Protein AF-0000000086067316 (afdb_homodimer)

Organism: Haemaphysalis longicornis (NCBI:txid44386)

InterPro domains:
  IPR029526 PiggyBac transposable element-derived protein [PF13843] (80-437)

Sequence (1090 aa):
MKYEDEETSEAEAAASTSKLQKRKATYARKRRKQKKVPRICDEAEVEEEEVGAWNSSEPDAVIRVPKIWDPQYSANLPTTPCEAFALYFDEGIMQTLVTETNRFAKQKGRQLWKELTIDELRAYFGILLLMSTNPRHQMYLYWSSDTFFNCPEISKVMSFRRFQAIMNCLHLTDLTKEKKKGEDGYDRLARVRPLILSLNEKFKRQYTPSAHQAIDESMIRFKGRSSLKQYLPMKPIKRGYKVWCRADSQTGYLIEFQVYEGKGADRPANVGLGEHVVLSLIDGVEAGTQLYFDNFFTSTRLMEALKEKNILAAGAVRPNRKDLTDEIKRDNKLQKGEYIWRAKGSITAYQWRDTKNVHVLSNFHHPSDTEDVVRKLSNGSSISVQCPKAVSDYNTWMGGVDKFDQRRNAYPVDRRSKKSWYRIFYFLLDAAIVNAFLQMKAVSEMTYLWFRLVLGRQLINGQTFKGSSNRPYRVNKKGAKHCQKMVGVADEVRFLGAGHHPQKIAKRRRCRWCSTAKKEARTNLLCSVCNVPLCSTCFGPFHAGMKYEDEETSEAEAAASTSKLQKRKATYARKRRKQKKVPRICDEAEVEEEEVGAWNSSEPDAVIRVPKIWDPQYSANLPTTPCEAFALYFDEGIMQTLVTETNRFAKQKGRQLWKELTIDELRAYFGILLLMSTNPRHQMYLYWSSDTFFNCPEISKVMSFRRFQAIMNCLHLTDLTKEKKKGEDGYDRLARVRPLILSLNEKFKRQYTPSAHQAIDESMIRFKGRSSLKQYLPMKPIKRGYKVWCRADSQTGYLIEFQVYEGKGADRPANVGLGEHVVLSLIDGVEAGTQLYFDNFFTSTRLMEALKEKNILAAGAVRPNRKDLTDEIKRDNKLQKGEYIWRAKGSITAYQWRDTKNVHVLSNFHHPSDTEDVVRKLSNGSSISVQCPKAVSDYNTWMGGVDKFDQRRNAYPVDRRSKKSWYRIFYFLLDAAIVNAFLQMKAVSEMTYLWFRLVLGRQLINGQTFKGSSNRPYRVNKKGAKHCQKMVGVADEVRFLGAGHHPQKIAKRRRCRWCSTAKKEARTNLLCSVCNVPLCSTCFGPFHAG

Structure (mmCIF, N/CA/C/O backbone):
data_AF-0000000086067316-model_v1
#
loop_
_entity.id
_entity.type
_entity.pdbx_description
1 polymer 'PiggyBac transposable element-derived protein domain-containing protein'
#
loop_
_atom_site.group_PDB
_atom_site.id
_atom_site.type_symbol
_atom_site.label_atom_id
_atom_site.label_alt_id
_atom_site.label_comp_id
_atom_site.label_asym_id
_atom_site.label_entity_id
_atom_site.label_seq_id
_atom_site.pdbx_PDB_ins_code
_atom_site.Cartn_x
_atom_site.Cartn_y
_atom_site.Cartn_z
_atom_site.occupancy
_atom_site.B_iso_or_equiv
_atom_site.auth_seq_id
_atom_site.auth_comp_id
_atom_site.auth_asym_id
_atom_site.auth_atom_id
_atom_site.pdbx_PDB_model_num
ATOM 1 N N . MET A 1 1 ? 31.391 -50.375 23.656 1 17.5 1 MET A N 1
ATOM 2 C CA . MET A 1 1 ? 31.375 -50.688 25.094 1 17.5 1 MET A CA 1
ATOM 3 C C . MET A 1 1 ? 30.953 -49.5 25.906 1 17.5 1 MET A C 1
ATOM 5 O O . MET A 1 1 ? 31.422 -48.375 25.656 1 17.5 1 MET A O 1
ATOM 9 N N . LYS A 1 2 ? 29.734 -49.625 26.734 1 18.55 2 LYS A N 1
ATOM 10 C CA . LYS A 1 2 ? 28.531 -49.156 27.375 1 18.55 2 LYS A CA 1
ATOM 11 C C . LYS A 1 2 ? 28.859 -48.375 28.656 1 18.55 2 LYS A C 1
ATOM 13 O O . LYS A 1 2 ? 27.969 -48.125 29.484 1 18.55 2 LYS A O 1
ATOM 18 N N . TYR A 1 3 ? 30.047 -47.875 28.719 1 16.36 3 TYR A N 1
ATOM 19 C CA . TYR A 1 3 ? 30.578 -47.688 30.062 1 16.36 3 TYR A CA 1
ATOM 20 C C . TYR A 1 3 ? 29.703 -46.781 30.891 1 16.36 3 TYR A C 1
ATOM 22 O O . TYR A 1 3 ? 29.062 -45.875 30.344 1 16.36 3 TYR A O 1
ATOM 30 N N . GLU A 1 4 ? 29.484 -46.844 32.219 1 16.22 4 GLU A N 1
ATOM 31 C CA . GLU A 1 4 ? 28.844 -47.031 33.531 1 16.22 4 GLU A CA 1
ATOM 32 C C . GLU A 1 4 ? 28.719 -45.719 34.281 1 16.22 4 GLU A C 1
ATOM 34 O O . GLU A 1 4 ? 27.672 -45.438 34.906 1 16.22 4 GLU A O 1
ATOM 39 N N . ASP A 1 5 ? 29.781 -44.969 34.406 1 16.12 5 ASP A N 1
ATOM 40 C CA . ASP A 1 5 ? 30.125 -44.75 35.812 1 16.12 5 ASP A CA 1
ATOM 41 C C . ASP A 1 5 ? 29.219 -43.656 36.438 1 16.12 5 ASP A C 1
ATOM 43 O O . ASP A 1 5 ? 28.656 -42.844 35.719 1 16.12 5 ASP A O 1
ATOM 47 N N . GLU A 1 6 ? 29.281 -43.219 37.688 1 16.16 6 GLU A N 1
ATOM 48 C CA . GLU A 1 6 ? 28.766 -43.219 39.062 1 16.16 6 GLU A CA 1
ATOM 49 C C . GLU A 1 6 ? 28.266 -41.844 39.469 1 16.16 6 GLU A C 1
ATOM 51 O O . GLU A 1 6 ? 27.203 -41.719 40.062 1 16.16 6 GLU A O 1
ATOM 56 N N . GLU A 1 7 ? 29.172 -40.812 39.5 1 16.22 7 GLU A N 1
ATOM 57 C CA . GLU A 1 7 ? 29.375 -40.219 40.812 1 16.22 7 GLU A CA 1
ATOM 58 C C . GLU A 1 7 ? 28.25 -39.25 41.156 1 16.22 7 GLU A C 1
ATOM 60 O O . GLU A 1 7 ? 27.562 -38.75 40.281 1 16.22 7 GLU A O 1
ATOM 65 N N . THR A 1 8 ? 28.297 -38.438 42.25 1 16.36 8 THR A N 1
ATOM 66 C CA . THR A 1 8 ? 27.766 -38.188 43.594 1 16.36 8 THR A CA 1
ATOM 67 C C . THR A 1 8 ? 26.891 -36.938 43.594 1 16.36 8 THR A C 1
ATOM 69 O O . THR A 1 8 ? 25.75 -36.969 44.062 1 16.36 8 THR A O 1
ATOM 72 N N . SER A 1 9 ? 27.469 -35.781 43.938 1 16.03 9 SER A N 1
ATOM 73 C CA . SER A 1 9 ? 27.125 -35.188 45.219 1 16.03 9 SER A CA 1
ATOM 74 C C . SER A 1 9 ? 25.984 -34.188 45.094 1 16.03 9 SER A C 1
ATOM 76 O O . SER A 1 9 ? 24.984 -34.25 45.812 1 16.03 9 SER A O 1
ATOM 78 N N . GLU A 1 10 ? 26.359 -32.906 44.75 1 16.25 10 GLU A N 1
ATOM 79 C CA . GLU A 1 10 ? 26.203 -31.812 45.688 1 16.25 10 GLU A CA 1
ATOM 80 C C . GLU A 1 10 ? 24.812 -31.188 45.594 1 16.25 10 GLU A C 1
ATOM 82 O O . GLU A 1 10 ? 24.094 -31.406 44.625 1 16.25 10 GLU A O 1
ATOM 87 N N . ALA A 1 11 ? 24.672 -29.906 46.031 1 17.39 11 ALA A N 1
ATOM 88 C CA . ALA A 1 11 ? 23.938 -29.172 47.062 1 17.39 11 ALA A CA 1
ATOM 89 C C . ALA A 1 11 ? 22.688 -28.516 46.469 1 17.39 11 ALA A C 1
ATOM 91 O O . ALA A 1 11 ? 21.75 -28.172 47.219 1 17.39 11 ALA A O 1
ATOM 92 N N . GLU A 1 12 ? 22.797 -28.172 45.125 1 15.62 12 GLU A N 1
ATOM 93 C CA . GLU A 1 12 ? 22.297 -26.812 44.938 1 15.62 12 GLU A CA 1
ATOM 94 C C . GLU A 1 12 ? 20.766 -26.766 45.062 1 15.62 12 GLU A C 1
ATOM 96 O O . GLU A 1 12 ? 20.188 -25.672 45.125 1 15.62 12 GLU A O 1
ATOM 101 N N . ALA A 1 13 ? 20.172 -27.828 44.656 1 16.45 13 ALA A N 1
ATOM 102 C CA . ALA A 1 13 ? 18.938 -27.438 43.969 1 16.45 13 ALA A CA 1
ATOM 103 C C . ALA A 1 13 ? 17.969 -26.766 44.938 1 16.45 13 ALA A C 1
ATOM 105 O O . ALA A 1 13 ? 17.891 -27.125 46.125 1 16.45 13 ALA A O 1
ATOM 106 N N . ALA A 1 14 ? 17.312 -25.969 44.312 1 16.33 14 ALA A N 1
ATOM 107 C CA . ALA A 1 14 ? 16.391 -24.844 44.438 1 16.33 14 ALA A CA 1
ATOM 108 C C . ALA A 1 14 ? 15.164 -25.234 45.25 1 16.33 14 ALA A C 1
ATOM 110 O O . ALA A 1 14 ? 14.797 -26.406 45.312 1 16.33 14 ALA A O 1
ATOM 111 N N . ALA A 1 15 ? 14.711 -24.281 45.812 1 17.34 15 ALA A N 1
ATOM 112 C CA . ALA A 1 15 ? 13.797 -23.797 46.844 1 17.34 15 ALA A CA 1
ATOM 113 C C . ALA A 1 15 ? 12.414 -24.422 46.656 1 17.34 15 ALA A C 1
ATOM 115 O O . ALA A 1 15 ? 12.039 -24.828 45.562 1 17.34 15 ALA A O 1
ATOM 116 N N . SER A 1 16 ? 11.75 -24.516 47.75 1 16.92 16 SER A N 1
ATOM 117 C CA . SER A 1 16 ? 10.664 -25.125 48.5 1 16.92 16 SER A CA 1
ATOM 118 C C . SER A 1 16 ? 9.312 -24.828 47.875 1 16.92 16 SER A C 1
ATOM 120 O O . SER A 1 16 ? 8.945 -23.656 47.688 1 16.92 16 SER A O 1
ATOM 122 N N . THR A 1 17 ? 8.969 -25.516 46.781 1 18.59 17 THR A N 1
ATOM 123 C CA . THR A 1 17 ? 7.699 -25.469 46.062 1 18.59 17 THR A CA 1
ATOM 124 C C . THR A 1 17 ? 6.531 -25.594 47.031 1 18.59 17 THR A C 1
ATOM 126 O O . THR A 1 17 ? 6.125 -26.703 47.375 1 18.59 17 THR A O 1
ATOM 129 N N . SER A 1 18 ? 6.633 -24.703 48.062 1 17.06 18 SER A N 1
ATOM 130 C CA . SER A 1 18 ? 5.574 -24.9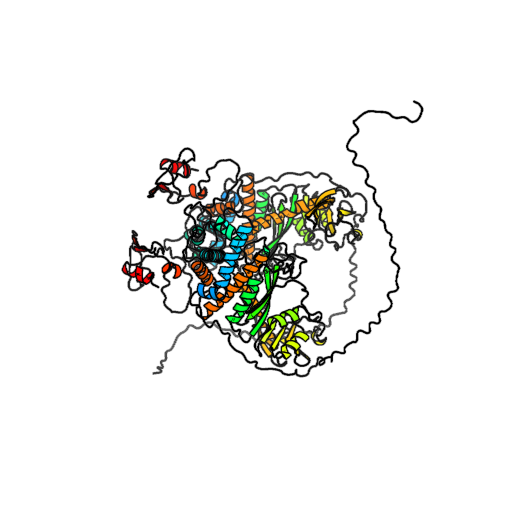69 49.031 1 17.06 18 SER A CA 1
ATOM 131 C C . SER A 1 18 ? 4.223 -25.109 48.344 1 17.06 18 SER A C 1
ATOM 133 O O . SER A 1 18 ? 3.9 -24.359 47.438 1 17.06 18 SER A O 1
ATOM 135 N N . LYS A 1 19 ? 3.611 -26.219 48.5 1 19.22 19 LYS A N 1
ATOM 136 C CA . LYS A 1 19 ? 2.377 -26.906 48.094 1 19.22 19 LYS A CA 1
ATOM 137 C C . LYS A 1 19 ? 1.152 -26.125 48.562 1 19.22 19 LYS A C 1
ATOM 139 O O . LYS A 1 19 ? 0.094 -26.719 48.812 1 19.22 19 LYS A O 1
ATOM 144 N N . LEU A 1 20 ? 1.242 -24.781 48.531 1 17.3 20 LEU A N 1
ATOM 145 C CA . LEU A 1 20 ? 0.153 -24.234 49.344 1 17.3 20 LEU A CA 1
ATOM 146 C C . LEU A 1 20 ? -1.174 -24.891 48.969 1 17.3 20 LEU A C 1
ATOM 148 O O . LEU A 1 20 ? -1.369 -25.297 47.844 1 17.3 20 LEU A O 1
ATOM 152 N N . GLN A 1 21 ? -2.119 -24.922 49.969 1 17.64 21 GLN A N 1
ATOM 153 C CA . GLN A 1 21 ? -3.346 -25.531 50.469 1 17.64 21 GLN A CA 1
ATOM 154 C C . GLN A 1 21 ? -4.516 -25.266 49.531 1 17.64 21 GLN A C 1
ATOM 156 O O . GLN A 1 21 ? -4.539 -24.25 48.812 1 17.64 21 GLN A O 1
ATOM 161 N N . LYS A 1 22 ? -5.332 -26.219 49.344 1 19.05 22 LYS A N 1
ATOM 162 C CA . LYS A 1 22 ? -6.473 -26.766 48.594 1 19.05 22 LYS A CA 1
ATOM 163 C C . LYS A 1 22 ? -7.715 -25.906 48.812 1 19.05 22 LYS A C 1
ATOM 165 O O . LYS A 1 22 ? -8.82 -26.297 48.406 1 19.05 22 LYS A O 1
ATOM 170 N N . ARG A 1 23 ? -7.641 -24.594 49.219 1 17.52 23 ARG A N 1
ATOM 171 C CA . ARG A 1 23 ? -8.914 -24.203 49.781 1 17.52 23 ARG A CA 1
ATOM 172 C C . ARG A 1 23 ? -10.062 -24.391 48.812 1 17.52 23 ARG A C 1
ATOM 174 O O . ARG A 1 23 ? -10 -23.875 47.688 1 17.52 23 ARG A O 1
ATOM 181 N N . LYS A 1 24 ? -10.891 -25.328 49.062 1 18.72 24 LYS A N 1
ATOM 182 C CA . LYS A 1 24 ? -12.125 -25.859 48.5 1 18.72 24 LYS A CA 1
ATOM 183 C C . LYS A 1 24 ? -13.18 -24.766 48.375 1 18.72 24 LYS A C 1
ATOM 185 O O . LYS A 1 24 ? -14.062 -24.641 49.219 1 18.72 24 LYS A O 1
ATOM 190 N N . ALA A 1 25 ? -12.93 -23.531 47.938 1 18.67 25 ALA A N 1
ATOM 191 C CA . ALA A 1 25 ? -13.961 -22.531 48.156 1 18.67 25 ALA A CA 1
ATOM 192 C C . ALA A 1 25 ? -15.289 -22.938 47.562 1 18.67 25 ALA A C 1
ATOM 194 O O . ALA A 1 25 ? -15.328 -23.438 46.406 1 18.67 25 ALA A O 1
ATOM 195 N N . THR A 1 26 ? -16.375 -23.047 48.375 1 18.75 26 THR A N 1
ATOM 196 C CA . THR A 1 26 ? -17.781 -23.453 48.406 1 18.75 26 THR A CA 1
ATOM 197 C C . THR A 1 26 ? -18.578 -22.703 47.344 1 18.75 26 THR A C 1
ATOM 199 O O . THR A 1 26 ? -18.172 -21.609 46.906 1 18.75 26 THR A O 1
ATOM 202 N N . TYR A 1 27 ? -19.656 -23.375 46.719 1 19.53 27 TYR A N 1
ATOM 203 C CA . TYR A 1 27 ? -20.641 -23.344 45.625 1 19.53 27 TYR A CA 1
ATOM 204 C C . TYR A 1 27 ? -21.672 -22.234 45.875 1 19.53 27 TYR A C 1
ATOM 206 O O . TYR A 1 27 ? -22.578 -22.375 46.688 1 19.53 27 TYR A O 1
ATOM 214 N N . ALA A 1 28 ? -21.297 -21 46.156 1 17.73 28 ALA A N 1
ATOM 215 C CA . ALA A 1 28 ? -22.344 -20.062 46.562 1 17.73 28 ALA A CA 1
ATOM 216 C C . ALA A 1 28 ? -23.547 -20.156 45.625 1 17.73 28 ALA A C 1
ATOM 218 O O . ALA A 1 28 ? -23.406 -20.562 44.469 1 17.73 28 ALA A O 1
ATOM 219 N N . ARG A 1 29 ? -24.703 -19.453 46.062 1 19.28 29 ARG A N 1
ATOM 220 C CA . ARG A 1 29 ? -26.156 -19.359 46.188 1 19.28 29 ARG A CA 1
ATOM 221 C C . ARG A 1 29 ? -26.797 -18.906 44.875 1 19.28 29 ARG A C 1
ATOM 223 O O . ARG A 1 29 ? -26.156 -18.219 44.062 1 19.28 29 ARG A O 1
ATOM 230 N N . LYS A 1 30 ? -28.078 -19.297 44.688 1 22.12 30 LYS A N 1
ATOM 231 C CA . LYS A 1 30 ? -29.312 -19.297 43.875 1 22.12 30 LYS A CA 1
ATOM 232 C C . LYS A 1 30 ? -29.812 -17.875 43.656 1 22.12 30 LYS A C 1
ATOM 234 O O . LYS A 1 30 ? -30.938 -17.672 43.188 1 22.12 30 LYS A O 1
ATOM 239 N N . ARG A 1 31 ? -29.203 -16.703 43.719 1 19.56 31 ARG A N 1
ATOM 240 C CA . ARG A 1 31 ? -30.062 -15.57 44 1 19.56 31 ARG A CA 1
ATOM 241 C C . ARG A 1 31 ? -31.141 -15.422 42.906 1 19.56 31 ARG A C 1
ATOM 243 O O . ARG A 1 31 ? -30.844 -15.5 41.719 1 19.56 31 ARG A O 1
ATOM 250 N N . ARG A 1 32 ? -32.438 -15.469 43.281 1 20.66 32 ARG A N 1
ATOM 251 C CA . ARG A 1 32 ? -33.812 -15.289 42.781 1 20.66 32 ARG A CA 1
ATOM 252 C C . ARG A 1 32 ? -34 -13.914 42.156 1 20.66 32 ARG A C 1
ATOM 254 O O . ARG A 1 32 ? -35.094 -13.555 41.75 1 20.66 32 ARG A O 1
ATOM 261 N N . LYS A 1 33 ? -33.125 -13.047 42.125 1 20.86 33 LYS A N 1
ATOM 262 C CA . LYS A 1 33 ? -33.656 -11.688 42.094 1 20.86 33 LYS A CA 1
ATOM 263 C C . LYS A 1 33 ? -34.719 -11.531 41.031 1 20.86 33 LYS A C 1
ATOM 265 O O . LYS A 1 33 ? -34.719 -12.266 40.031 1 20.86 33 LYS A O 1
ATOM 270 N N . GLN A 1 34 ? -35.688 -10.422 41.25 1 19.88 34 GLN A N 1
ATOM 271 C CA . GLN A 1 34 ? -36.906 -9.602 41.25 1 19.88 34 GLN A CA 1
ATOM 272 C C . GLN A 1 34 ? -37.156 -9.008 39.875 1 19.88 34 GLN A C 1
ATOM 274 O O . GLN A 1 34 ? -36.219 -8.812 39.094 1 19.88 34 GLN A O 1
ATOM 279 N N . LYS A 1 35 ? -38.438 -8.914 39.594 1 21.19 35 LYS A N 1
ATOM 280 C CA . LYS A 1 35 ? -39.344 -8.328 38.594 1 21.19 35 LYS A CA 1
ATOM 281 C C . LYS A 1 35 ? -38.906 -6.906 38.25 1 21.19 35 LYS A C 1
ATOM 283 O O . LYS A 1 35 ? -38.688 -6.082 39.125 1 21.19 35 LYS A O 1
ATOM 288 N N . LYS A 1 36 ? -38.344 -6.758 37.188 1 20.67 36 LYS A N 1
ATOM 289 C CA . LYS A 1 36 ? -37.969 -5.484 36.562 1 20.67 36 LYS A CA 1
ATOM 290 C C . LYS A 1 36 ? -39.062 -4.441 36.75 1 20.67 36 LYS A C 1
ATOM 292 O O . LYS A 1 36 ? -40.156 -4.609 36.25 1 20.67 36 LYS A O 1
ATOM 297 N N . VAL A 1 37 ? -39.281 -3.934 38.031 1 21.56 37 VAL A N 1
ATOM 298 C CA . VAL A 1 37 ? -40.156 -2.775 38.188 1 21.56 37 VAL A CA 1
ATOM 299 C C . VAL A 1 37 ? -39.875 -1.79 37.031 1 21.56 37 VAL A C 1
ATOM 301 O O . VAL A 1 37 ? -38.719 -1.604 36.625 1 21.56 37 VAL A O 1
ATOM 304 N N . PRO A 1 38 ? -40.906 -1.448 36.344 1 24.33 38 PRO A N 1
ATOM 305 C CA . PRO A 1 38 ? -41 -0.49 35.25 1 24.33 38 PRO A CA 1
ATOM 306 C C . PRO A 1 38 ? -40.281 0.82 35.531 1 24.33 38 PRO A C 1
ATOM 308 O O . PRO A 1 38 ? -40.625 1.527 36.469 1 24.33 38 PRO A O 1
ATOM 311 N N . ARG A 1 39 ? -39.094 0.778 35.812 1 22.84 39 ARG A N 1
ATOM 312 C CA . ARG A 1 39 ? -38.562 2.066 36.25 1 22.84 39 ARG A CA 1
ATOM 313 C C . ARG A 1 39 ? -39.031 3.191 35.344 1 22.84 39 ARG A C 1
ATOM 315 O O . ARG A 1 39 ? -38.719 3.178 34.156 1 22.84 39 ARG A O 1
ATOM 322 N N . ILE A 1 40 ? -40.188 3.783 35.719 1 24.97 40 ILE A N 1
ATOM 323 C CA . ILE A 1 40 ? -40.781 5 35.188 1 24.97 40 ILE A CA 1
ATOM 324 C C . ILE A 1 40 ? -39.75 6.125 35.188 1 24.97 40 ILE A C 1
ATOM 326 O O . ILE A 1 40 ? -39.531 6.762 36.219 1 24.97 40 ILE A O 1
ATOM 330 N N . CYS A 1 41 ? -38.5 5.754 35.156 1 23.09 41 CYS A N 1
ATOM 331 C CA . CYS A 1 41 ? -37.719 6.973 35.281 1 23.09 41 CYS A CA 1
ATOM 332 C C . CYS A 1 41 ? -38.281 8.078 34.375 1 23.09 41 CYS A C 1
ATOM 334 O O . CYS A 1 41 ? -38.375 7.906 33.188 1 23.09 41 CYS A O 1
ATOM 336 N N . ASP A 1 42 ? -39.156 8.805 34.969 1 23.73 42 ASP A N 1
ATOM 337 C CA . ASP A 1 42 ? -39.625 10.078 34.438 1 23.73 42 ASP A CA 1
ATOM 338 C C . ASP A 1 42 ? -38.469 10.953 33.969 1 23.73 42 ASP A C 1
ATOM 340 O O . ASP A 1 42 ? -37.719 11.5 34.781 1 23.73 42 ASP A O 1
ATOM 344 N N . GLU A 1 43 ? -37.594 10.344 33.25 1 26.28 43 GLU A N 1
ATOM 345 C CA . GLU A 1 43 ? -36.594 11.25 32.719 1 26.28 43 GLU A CA 1
ATOM 346 C C . GLU A 1 43 ? -37.188 12.594 32.312 1 26.28 43 GLU A C 1
ATOM 348 O O . GLU A 1 43 ? -38.156 12.633 31.547 1 26.28 43 GLU A O 1
ATOM 353 N N . ALA A 1 44 ? -37.125 13.453 33.25 1 27.66 44 ALA A N 1
ATOM 354 C CA . ALA A 1 44 ? -37.5 14.844 33 1 27.66 44 ALA A CA 1
ATOM 355 C C . ALA A 1 44 ? -36.969 15.312 31.641 1 27.66 44 ALA A C 1
ATOM 357 O O . ALA A 1 44 ? -35.781 15.18 31.359 1 27.66 44 ALA A O 1
ATOM 358 N N . GLU A 1 45 ? -37.75 15.164 30.672 1 28.05 45 GLU A N 1
ATOM 359 C CA . GLU A 1 45 ? -37.656 15.906 29.422 1 28.05 45 GLU A CA 1
ATOM 360 C C . GLU A 1 45 ? -37.219 17.344 29.656 1 28.05 45 GLU A C 1
ATOM 362 O O . GLU A 1 45 ? -38 18.172 30.125 1 28.05 45 GLU A O 1
ATOM 367 N N . VAL A 1 46 ? -36.156 17.453 30.359 1 28.38 46 VAL A N 1
ATOM 368 C CA . VAL A 1 46 ? -35.844 18.891 30.328 1 28.38 46 VAL A CA 1
ATOM 369 C C . VAL A 1 46 ? -36.094 19.438 28.922 1 28.38 46 VAL A C 1
ATOM 371 O O . VAL A 1 46 ? -35.531 18.922 27.938 1 28.38 46 VAL A O 1
ATOM 374 N N . GLU A 1 47 ? -37.281 19.812 28.719 1 28.67 47 GLU A N 1
ATOM 375 C CA . GLU A 1 47 ? -37.688 20.609 27.562 1 28.67 47 GLU A CA 1
ATOM 376 C C . GLU A 1 47 ? -36.625 21.641 27.203 1 28.67 47 GLU A C 1
ATOM 378 O O . GLU A 1 47 ? -36.469 22.641 27.891 1 28.67 47 GLU A O 1
ATOM 383 N N . GLU A 1 48 ? -35.406 21.141 27.031 1 32.09 48 GLU A N 1
ATOM 384 C CA . GLU A 1 48 ? -34.5 22.188 26.516 1 32.09 48 GLU A CA 1
ATOM 385 C C . GLU A 1 48 ? -35.25 23.094 25.531 1 32.09 48 GLU A C 1
ATOM 387 O O . GLU A 1 48 ? -36.094 22.625 24.766 1 32.09 48 GLU A O 1
ATOM 392 N N . GLU A 1 49 ? -35.406 24.25 25.906 1 33 49 GLU A N 1
ATOM 393 C CA . GLU A 1 49 ? -35.969 25.297 25.062 1 33 49 GLU A CA 1
ATOM 394 C C . GLU A 1 49 ? -35.594 25.094 23.609 1 33 49 GLU A C 1
ATOM 396 O O . GLU A 1 49 ? -34.406 25.016 23.281 1 33 49 GLU A O 1
ATOM 401 N N . GLU A 1 50 ? -36.188 24.156 22.922 1 39.91 50 GLU A N 1
ATOM 402 C CA . GLU A 1 50 ? -36.125 23.922 21.484 1 39.91 50 GLU A CA 1
ATOM 403 C C . GLU A 1 50 ? -35.75 25.203 20.734 1 39.91 50 GLU A C 1
ATOM 405 O O . GLU A 1 50 ? -36.594 26.125 20.625 1 39.91 50 GLU A O 1
ATOM 410 N N . VAL A 1 51 ? -34.594 25.703 20.922 1 44.94 51 VAL A N 1
ATOM 411 C CA . VAL A 1 51 ? -34.281 26.766 19.969 1 44.94 51 VAL A CA 1
ATOM 412 C C . VAL A 1 51 ? -34.75 26.375 18.578 1 44.94 51 VAL A C 1
ATOM 414 O O . VAL A 1 51 ? -34.438 25.281 18.094 1 44.94 51 VAL A O 1
ATOM 417 N N . GLY A 1 52 ? -35.312 27.422 17.734 1 62.69 52 GLY A N 1
ATOM 418 C CA . GLY A 1 52 ? -36.094 27.766 16.547 1 62.69 52 GLY A CA 1
ATOM 419 C C . GLY A 1 52 ? -36.312 26.594 15.617 1 62.69 52 GLY A C 1
ATOM 420 O O . GLY A 1 52 ? -35.656 25.578 15.719 1 62.69 52 GLY A O 1
ATOM 421 N N . ALA A 1 53 ? -37.469 26.297 15.211 1 77.06 53 ALA A N 1
ATOM 422 C CA . ALA A 1 53 ? -37.906 25.328 14.219 1 77.06 53 ALA A CA 1
ATOM 423 C C . ALA A 1 53 ? -37.344 25.641 12.844 1 77.06 53 ALA A C 1
ATOM 425 O O . ALA A 1 53 ? -37 26.797 12.555 1 77.06 53 ALA A O 1
ATOM 426 N N . TRP A 1 54 ? -36.875 24.625 12.258 1 91.31 54 TRP A N 1
ATOM 427 C CA . TRP A 1 54 ? -36.438 24.766 10.875 1 91.31 54 TRP A CA 1
ATOM 428 C C . TRP A 1 54 ? -37.469 25.5 10.047 1 91.31 54 TRP A C 1
ATOM 430 O O . TRP A 1 54 ? -38.688 25.266 10.195 1 91.31 54 TRP A O 1
ATOM 440 N N . ASN A 1 55 ? -37.031 26.547 9.359 1 89.94 55 ASN A N 1
ATOM 441 C CA . ASN A 1 55 ? -37.969 27.328 8.539 1 89.94 55 ASN A CA 1
ATOM 442 C C . ASN A 1 55 ? -37.312 27.781 7.23 1 89.94 55 ASN A C 1
ATOM 444 O O . ASN A 1 55 ? -36.156 27.453 6.969 1 89.94 55 ASN A O 1
ATOM 448 N N . SER A 1 56 ? -38.031 28.453 6.414 1 89.31 56 SER A N 1
ATOM 449 C CA . SER A 1 56 ? -37.531 28.906 5.117 1 89.31 56 SER A CA 1
ATOM 450 C C . SER A 1 56 ? -37.188 30.391 5.152 1 89.31 56 SER A C 1
ATOM 452 O O . SER A 1 56 ? -37.031 31.031 4.105 1 89.31 56 SER A O 1
ATOM 454 N N . SER A 1 57 ? -37.031 30.859 6.352 1 88.69 57 SER A N 1
ATOM 455 C CA . SER A 1 57 ? -36.656 32.25 6.48 1 88.69 57 SER A CA 1
ATOM 456 C C . SER A 1 57 ? -35.156 32.438 6.516 1 88.69 57 SER A C 1
ATOM 458 O O . SER A 1 57 ? -34.406 31.484 6.801 1 88.69 57 SER A O 1
ATOM 460 N N . GLU A 1 58 ? -34.812 33.625 6.23 1 90 58 GLU A N 1
ATOM 461 C CA . GLU A 1 58 ? -33.375 33.938 6.246 1 90 58 GLU A CA 1
ATOM 462 C C . GLU A 1 58 ? -32.781 33.688 7.629 1 90 58 GLU A C 1
ATOM 464 O O . GLU A 1 58 ? -33.375 34.062 8.641 1 90 58 GLU A O 1
ATOM 469 N N . PRO A 1 59 ? -31.688 33.031 7.66 1 92.62 59 PRO A N 1
ATOM 470 C CA . PRO A 1 59 ? -31.047 32.75 8.945 1 92.62 59 PRO A CA 1
ATOM 471 C C . PRO A 1 59 ? -30.562 34 9.648 1 92.62 59 PRO A C 1
ATOM 473 O O . PRO A 1 59 ? -30.359 35.031 9 1 92.62 59 PRO A O 1
ATOM 476 N N . ASP A 1 60 ? -30.312 33.812 10.891 1 87.62 60 ASP A N 1
ATOM 477 C CA . ASP A 1 60 ? -29.828 34.906 11.711 1 87.62 60 ASP A CA 1
ATOM 478 C C . ASP A 1 60 ? -28.312 35.125 11.539 1 87.62 60 ASP A C 1
ATOM 480 O O . ASP A 1 60 ? -27.578 34.156 11.305 1 87.62 60 ASP A O 1
ATOM 484 N N . ALA A 1 61 ? -27.812 36.25 11.492 1 85.75 61 ALA A N 1
ATOM 485 C CA . ALA A 1 61 ? -26.391 36.594 11.641 1 85.75 61 ALA A CA 1
ATOM 486 C C . ALA A 1 61 ? -25.578 36.062 10.477 1 85.75 61 ALA A C 1
ATOM 488 O O . ALA A 1 61 ? -24.531 35.438 10.68 1 85.75 61 ALA A O 1
ATOM 489 N N . VAL A 1 62 ? -26 36.188 9.367 1 91.06 62 VAL A N 1
ATOM 490 C CA . VAL A 1 62 ? -25.297 35.781 8.148 1 91.06 62 VAL A CA 1
ATOM 491 C C . VAL A 1 62 ? -24.094 36.719 7.938 1 91.06 62 VAL A C 1
ATOM 493 O O . VAL A 1 62 ? -24.172 37.906 8.188 1 91.06 62 VAL A O 1
ATOM 496 N N . ILE A 1 63 ? -22.984 36.125 7.605 1 93 63 ILE A N 1
ATOM 497 C CA . ILE A 1 63 ? -21.781 36.875 7.238 1 93 63 ILE A CA 1
ATOM 498 C C . ILE A 1 63 ? -21.438 36.594 5.777 1 93 63 ILE A C 1
ATOM 500 O O . ILE A 1 63 ? -20.844 35.562 5.461 1 93 63 ILE A O 1
ATOM 504 N N . ARG A 1 64 ? -21.688 37.5 4.973 1 88.38 64 ARG A N 1
ATOM 505 C CA . ARG A 1 64 ? -21.547 37.281 3.537 1 88.38 64 ARG A CA 1
ATOM 506 C C . ARG A 1 64 ? -20.078 37.375 3.117 1 88.38 64 ARG A C 1
ATOM 508 O O . ARG A 1 64 ? -19.641 36.656 2.217 1 88.38 64 ARG A O 1
ATOM 515 N N . VAL A 1 65 ? -19.328 38.219 3.787 1 91.12 65 VAL A N 1
ATOM 516 C CA . VAL A 1 65 ? -17.922 38.344 3.477 1 91.12 65 VAL A CA 1
ATOM 517 C C . VAL A 1 65 ? -17.094 38.25 4.758 1 91.12 65 VAL A C 1
ATOM 519 O O . VAL A 1 65 ? -16.75 39.25 5.371 1 91.12 65 VAL A O 1
ATOM 522 N N . PRO A 1 66 ? -16.766 37.062 5.078 1 94.75 66 PRO A N 1
ATOM 523 C CA . PRO A 1 66 ? -15.953 36.875 6.281 1 94.75 66 PRO A CA 1
ATOM 524 C C . PRO A 1 66 ? -14.547 37.469 6.133 1 94.75 66 PRO A C 1
ATOM 526 O O . PRO A 1 66 ? -14 37.5 5.027 1 94.75 66 PRO A O 1
ATOM 529 N N . LYS A 1 67 ? -14.008 37.906 7.246 1 94.69 67 LYS A N 1
ATOM 530 C CA . LYS A 1 67 ? -12.625 38.406 7.266 1 94.69 67 LYS A CA 1
ATOM 531 C C . LYS A 1 67 ? -11.648 37.25 7.004 1 94.69 67 LYS A C 1
ATOM 533 O O . LYS A 1 67 ? -11.805 36.156 7.543 1 94.69 67 LYS A O 1
ATOM 538 N N . ILE A 1 68 ? -10.703 37.531 6.121 1 95.44 68 ILE A N 1
ATOM 539 C CA . ILE A 1 68 ? -9.695 36.531 5.797 1 95.44 68 ILE A CA 1
ATOM 540 C C . ILE A 1 68 ? -8.305 37.062 6.113 1 95.44 68 ILE A C 1
ATOM 542 O O . ILE A 1 68 ? -8.07 38.281 6.055 1 95.44 68 ILE A O 1
ATOM 546 N N . TRP A 1 69 ? -7.395 36.281 6.582 1 96.56 69 TRP A N 1
ATOM 547 C CA . TRP A 1 69 ? -5.996 36.625 6.82 1 96.56 69 TRP A CA 1
ATOM 548 C C . TRP A 1 69 ? -5.078 35.469 6.41 1 96.56 69 TRP A C 1
ATOM 550 O O . TRP A 1 69 ? -5.52 34.312 6.297 1 96.56 69 TRP A O 1
ATOM 560 N N . ASP A 1 70 ? -3.844 35.812 6.121 1 95.38 70 ASP A N 1
ATOM 561 C CA . ASP A 1 70 ? -2.838 34.844 5.703 1 95.38 70 ASP A CA 1
ATOM 562 C C . ASP A 1 70 ? -2.125 34.219 6.91 1 95.38 70 ASP A C 1
ATOM 564 O O . ASP A 1 70 ? -2.152 34.812 8.008 1 95.38 70 ASP A O 1
ATOM 568 N N . PRO A 1 71 ? -1.598 33.094 6.656 1 96.31 71 PRO A N 1
ATOM 569 C CA . PRO A 1 71 ? -0.84 32.5 7.762 1 96.31 71 PRO A CA 1
ATOM 570 C C . PRO A 1 71 ? 0.485 33.219 8.023 1 96.31 71 PRO A C 1
ATOM 572 O O . PRO A 1 71 ? 0.996 33.906 7.141 1 96.31 71 PRO A O 1
ATOM 575 N N . GLN A 1 72 ? 0.924 33.125 9.273 1 95.81 72 GLN A N 1
ATOM 576 C CA . GLN A 1 72 ? 2.229 33.625 9.664 1 95.81 72 GLN A CA 1
ATOM 577 C C . GLN A 1 72 ? 3.15 32.531 10.133 1 95.81 72 GLN A C 1
ATOM 579 O O . GLN A 1 72 ? 2.758 31.688 10.961 1 95.81 72 GLN A O 1
ATOM 584 N N . TYR A 1 73 ? 4.297 32.531 9.539 1 95.06 73 TYR A N 1
ATOM 585 C CA . TYR A 1 73 ? 5.289 31.516 9.883 1 95.06 73 TYR A CA 1
ATOM 586 C C . TYR A 1 73 ? 6.141 31.953 11.062 1 95.06 73 TYR A C 1
ATOM 588 O O . TYR A 1 73 ? 5.871 33 11.672 1 95.06 73 TYR A O 1
ATOM 596 N N . SER A 1 74 ? 7.082 31.094 11.414 1 92 74 SER A N 1
ATOM 597 C CA . SER A 1 74 ? 7.883 31.344 12.602 1 92 74 SER A CA 1
ATOM 598 C C . SER A 1 74 ? 8.602 32.688 12.516 1 92 74 SER A C 1
ATOM 600 O O . SER A 1 74 ? 8.992 33.125 11.43 1 92 74 SER A O 1
ATOM 602 N N . ALA A 1 75 ? 8.68 33.312 13.703 1 86.38 75 ALA A N 1
ATOM 603 C CA . ALA A 1 75 ? 9.414 34.594 13.773 1 86.38 75 ALA A CA 1
ATOM 604 C C . ALA A 1 75 ? 10.883 34.375 13.406 1 86.38 75 ALA A C 1
ATOM 606 O O . ALA A 1 75 ? 11.508 35.281 12.82 1 86.38 75 ALA A O 1
ATOM 607 N N . ASN A 1 76 ? 11.438 33.25 13.758 1 85.5 76 ASN A N 1
ATOM 608 C CA . ASN A 1 76 ? 12.789 32.844 13.375 1 85.5 76 ASN A CA 1
ATOM 609 C C . ASN A 1 76 ? 12.789 31.953 12.133 1 85.5 76 ASN A C 1
ATOM 611 O O . ASN A 1 76 ? 12.805 30.734 12.242 1 85.5 76 ASN A O 1
ATOM 615 N N . LEU A 1 77 ? 12.836 32.594 11.039 1 85.81 77 LEU A N 1
ATOM 616 C CA . LEU A 1 77 ? 12.758 31.828 9.805 1 85.81 77 LEU A CA 1
ATOM 617 C C . LEU A 1 77 ? 14.016 31 9.609 1 85.81 77 LEU A C 1
ATOM 619 O O . LEU A 1 77 ? 15.133 31.531 9.633 1 85.81 77 LEU A O 1
ATOM 623 N N . PRO A 1 78 ? 13.773 29.781 9.438 1 92.38 78 PRO A N 1
ATOM 624 C CA . PRO A 1 78 ? 14.93 28.906 9.266 1 92.38 78 PRO A CA 1
ATOM 625 C C . PRO A 1 78 ? 15.625 29.094 7.922 1 92.38 78 PRO A C 1
ATOM 627 O O . PRO A 1 78 ? 14.969 29.391 6.918 1 92.38 78 PRO A O 1
ATOM 630 N N . THR A 1 79 ? 16.938 28.938 7.918 1 91.06 79 THR A N 1
ATOM 631 C CA . THR A 1 79 ? 17.719 29.078 6.691 1 91.06 79 THR A CA 1
ATOM 632 C C . THR A 1 79 ? 18.109 27.703 6.137 1 91.06 79 THR A C 1
ATOM 634 O O . THR A 1 79 ? 18.453 27.578 4.957 1 91.06 79 THR A O 1
ATOM 637 N N . THR A 1 80 ? 18.078 26.734 6.988 1 93.94 80 THR A N 1
ATOM 638 C CA . THR A 1 80 ? 18.391 25.359 6.578 1 93.94 80 THR A CA 1
ATOM 639 C C . THR A 1 80 ? 17.328 24.391 7.059 1 93.94 80 THR A C 1
ATOM 641 O O . THR A 1 80 ? 16.609 24.672 8.016 1 93.94 80 THR A O 1
ATOM 644 N N . PRO A 1 81 ? 17.219 23.281 6.383 1 96 81 PRO A N 1
ATOM 645 C CA . PRO A 1 81 ? 16.266 22.266 6.816 1 96 81 PRO A CA 1
ATOM 646 C C . PRO A 1 81 ? 16.484 21.812 8.258 1 96 81 PRO A C 1
ATOM 648 O O . PRO A 1 81 ? 15.531 21.578 8.992 1 96 81 PRO A O 1
ATOM 651 N N . CYS A 1 82 ? 17.688 21.75 8.656 1 96.56 82 CYS A N 1
ATOM 652 C CA . CYS A 1 82 ? 18 21.328 10.016 1 96.56 82 CYS A CA 1
ATOM 653 C C . CYS A 1 82 ? 17.484 22.344 11.031 1 96.56 82 CYS A C 1
ATOM 655 O O . CYS A 1 82 ? 16.953 21.969 12.078 1 96.56 82 CYS A O 1
ATOM 657 N N . GLU A 1 83 ? 17.625 23.625 10.703 1 96.06 83 GLU A N 1
ATOM 658 C CA . GLU A 1 83 ? 17.094 24.672 11.57 1 96.06 83 GLU A CA 1
ATOM 659 C C . GLU A 1 83 ? 15.57 24.609 11.641 1 96.06 83 GLU A C 1
ATOM 661 O O . GLU A 1 83 ? 14.984 24.844 12.695 1 96.06 83 GLU A O 1
ATOM 666 N N . ALA A 1 84 ? 14.992 24.375 10.469 1 97.62 84 ALA A N 1
ATOM 667 C CA . ALA A 1 84 ? 13.539 24.234 10.445 1 97.62 84 ALA A CA 1
ATOM 668 C C . ALA A 1 84 ? 13.078 23.078 11.328 1 97.62 84 ALA A C 1
ATOM 670 O O . ALA A 1 84 ? 12.117 23.219 12.094 1 97.62 84 ALA A O 1
ATOM 671 N N . PHE A 1 85 ? 13.789 21.938 11.234 1 98.12 85 PHE A N 1
ATOM 672 C CA . PHE A 1 85 ? 13.469 20.766 12.023 1 98.12 85 PHE A CA 1
ATOM 673 C C . PHE A 1 85 ? 13.664 21.031 13.508 1 98.12 85 PHE A C 1
ATOM 675 O O . PHE A 1 85 ? 12.883 20.562 14.336 1 98.12 85 PHE A O 1
ATOM 682 N N . ALA A 1 86 ? 14.57 21.844 13.859 1 97.38 86 ALA A N 1
ATOM 683 C CA . ALA A 1 86 ? 14.922 22.156 15.242 1 97.38 86 ALA A CA 1
ATOM 684 C C . ALA A 1 86 ? 13.859 23.031 15.898 1 97.38 86 ALA A C 1
ATOM 686 O O . ALA A 1 86 ? 13.812 23.156 17.125 1 97.38 86 ALA A O 1
ATOM 687 N N . LEU A 1 87 ? 13.023 23.609 15.102 1 97.38 87 LEU A N 1
ATOM 688 C CA . LEU A 1 87 ? 11.898 24.344 15.664 1 97.38 87 LEU A CA 1
ATOM 689 C C . LEU A 1 87 ? 10.984 23.422 16.453 1 97.38 87 LEU A C 1
ATOM 691 O O . LEU A 1 87 ? 10.312 23.859 17.406 1 97.38 87 LEU A O 1
ATOM 695 N N . TYR A 1 88 ? 10.977 22.219 16.125 1 98.06 88 TYR A N 1
ATOM 696 C CA . TYR A 1 88 ? 10.039 21.266 16.719 1 98.06 88 TYR A CA 1
ATOM 697 C C . TYR A 1 88 ? 10.781 20.219 17.547 1 98.06 88 TYR A C 1
ATOM 699 O O . TYR A 1 88 ? 10.5 20.062 18.734 1 98.06 88 TYR A O 1
ATOM 707 N N . PHE A 1 89 ? 11.664 19.547 16.906 1 98.06 89 PHE A N 1
ATOM 708 C CA . PHE A 1 89 ? 12.57 18.688 17.672 1 98.06 89 PHE A CA 1
ATOM 709 C C . PHE A 1 89 ? 13.781 19.484 18.156 1 98.06 89 PHE A C 1
ATOM 711 O O . PHE A 1 89 ? 14.891 19.281 17.672 1 98.06 89 PHE A O 1
ATOM 718 N N . ASP A 1 90 ? 13.602 20.25 19.172 1 96.56 90 ASP A N 1
ATOM 719 C CA . ASP A 1 90 ? 14.633 21.141 19.688 1 96.56 90 ASP A CA 1
ATOM 720 C C . ASP A 1 90 ? 15.578 20.391 20.625 1 96.56 90 ASP A C 1
ATOM 722 O O . ASP A 1 90 ? 15.492 19.172 20.75 1 96.56 90 ASP A O 1
ATOM 726 N N . GLU A 1 91 ? 16.438 21.078 21.234 1 95.75 91 GLU A N 1
ATOM 727 C CA . GLU A 1 91 ? 17.453 20.469 22.078 1 95.75 91 GLU A CA 1
ATOM 728 C C . GLU A 1 91 ? 16.844 19.781 23.297 1 95.75 91 GLU A C 1
ATOM 730 O O . GLU A 1 91 ? 17.344 18.75 23.75 1 95.75 91 GLU A O 1
ATOM 735 N N . GLY A 1 92 ? 15.789 20.391 23.766 1 96.44 92 GLY A N 1
ATOM 736 C CA . GLY A 1 92 ? 15.117 19.781 24.906 1 96.44 92 GLY A CA 1
ATOM 737 C C . GLY A 1 92 ? 14.57 18.391 24.609 1 96.44 92 GLY A C 1
ATOM 738 O O . GLY A 1 92 ? 14.805 17.453 25.359 1 96.44 92 GLY A O 1
ATOM 739 N N . ILE A 1 93 ? 13.828 18.297 23.516 1 97.5 93 ILE A N 1
ATOM 740 C CA . ILE A 1 93 ? 13.258 17.016 23.109 1 97.5 93 ILE A CA 1
ATOM 741 C C . ILE A 1 93 ? 14.383 16.016 22.812 1 97.5 93 ILE A C 1
ATOM 743 O O . ILE A 1 93 ? 14.328 14.859 23.219 1 97.5 93 ILE A O 1
ATOM 747 N N . MET A 1 94 ? 15.438 16.438 22.141 1 97.88 94 MET A N 1
ATOM 748 C CA . MET A 1 94 ? 16.562 15.578 21.781 1 97.88 94 MET A CA 1
ATOM 749 C C . MET A 1 94 ? 17.266 15.055 23.016 1 97.88 94 MET A C 1
ATOM 751 O O . MET A 1 94 ? 17.594 13.867 23.109 1 97.88 94 MET A O 1
ATOM 755 N N . GLN A 1 95 ? 17.422 15.945 23.938 1 97.38 95 GLN A N 1
ATOM 756 C CA . GLN A 1 95 ? 18.078 15.547 25.172 1 97.38 95 GLN A CA 1
ATOM 757 C C . GLN A 1 95 ? 17.234 14.555 25.969 1 97.38 95 GLN A C 1
ATOM 759 O O . GLN A 1 95 ? 17.766 13.617 26.562 1 97.38 95 GLN A O 1
ATOM 764 N N . THR A 1 96 ? 16.016 14.852 26 1 97.31 96 THR A N 1
ATOM 765 C CA . THR A 1 96 ? 15.102 13.922 26.672 1 97.31 96 THR A CA 1
ATOM 766 C C . THR A 1 96 ? 15.195 12.531 26.047 1 97.31 96 THR A C 1
ATOM 768 O O . THR A 1 96 ? 15.258 11.531 26.766 1 97.31 96 THR A O 1
ATOM 771 N N . LEU A 1 97 ? 15.188 12.43 24.766 1 97.94 97 LEU A N 1
ATOM 772 C CA . LEU A 1 97 ? 15.289 11.164 24.047 1 97.94 97 LEU A CA 1
ATOM 773 C C . LEU A 1 97 ? 16.594 10.445 24.406 1 97.94 97 LEU A C 1
ATOM 775 O O . LEU A 1 97 ? 16.594 9.242 24.656 1 97.94 97 LEU A O 1
ATOM 779 N N . VAL A 1 98 ? 17.672 11.172 24.406 1 98.19 98 VAL A N 1
ATOM 780 C CA . VAL A 1 98 ? 18.984 10.586 24.703 1 98.19 98 VAL A CA 1
ATOM 781 C C . VAL A 1 98 ? 18.984 10.047 26.125 1 98.19 98 VAL A C 1
ATOM 783 O O . VAL A 1 98 ? 19.375 8.891 26.359 1 98.19 98 VAL A O 1
ATOM 786 N N . THR A 1 99 ? 18.531 10.844 27.047 1 97.62 99 THR A N 1
ATOM 787 C CA . THR A 1 99 ? 18.547 10.492 28.453 1 97.62 99 THR A CA 1
ATOM 788 C C . THR A 1 99 ? 17.688 9.258 28.734 1 97.62 99 THR A C 1
ATOM 790 O O . THR A 1 99 ? 18.141 8.305 29.359 1 97.62 99 THR A O 1
ATOM 793 N N . GLU A 1 100 ? 16.5 9.297 28.25 1 97.12 100 GLU A N 1
ATOM 794 C CA . GLU A 1 100 ? 15.555 8.219 28.531 1 97.12 100 GLU A CA 1
ATOM 795 C C . GLU A 1 100 ? 15.93 6.945 27.766 1 97.12 100 GLU A C 1
ATOM 797 O O . GLU A 1 100 ? 15.719 5.836 28.266 1 97.12 100 GLU A O 1
ATOM 802 N N . THR A 1 101 ? 16.484 7.051 26.562 1 97.06 101 THR A N 1
ATOM 803 C CA . THR A 1 101 ? 16.953 5.887 25.828 1 97.06 101 THR A CA 1
ATOM 804 C C . THR A 1 101 ? 18.094 5.195 26.547 1 97.06 101 THR A C 1
ATOM 806 O O . THR A 1 101 ? 18.125 3.969 26.672 1 97.06 101 THR A O 1
ATOM 809 N N . ASN A 1 102 ? 19.047 6.016 27 1 97.06 102 ASN A N 1
ATOM 810 C CA . ASN A 1 102 ? 20.156 5.453 27.766 1 97.06 102 ASN A CA 1
ATOM 811 C C . ASN A 1 102 ? 19.672 4.812 29.062 1 97.06 102 ASN A C 1
ATOM 813 O O . ASN A 1 102 ? 20.141 3.734 29.438 1 97.06 102 ASN A O 1
ATOM 817 N N . ARG A 1 103 ? 18.781 5.449 29.734 1 95.75 103 ARG A N 1
ATOM 818 C CA . ARG A 1 103 ? 18.203 4.898 30.953 1 95.75 103 ARG A CA 1
ATOM 819 C C . ARG A 1 103 ? 17.516 3.562 30.672 1 95.75 103 ARG A C 1
ATOM 821 O O . ARG A 1 103 ? 17.688 2.6 31.422 1 95.75 103 ARG A O 1
ATOM 828 N N . PHE A 1 104 ? 16.75 3.523 29.672 1 94.94 104 PHE A N 1
ATOM 829 C CA . PHE A 1 104 ? 16.016 2.311 29.297 1 94.94 104 PHE A CA 1
ATOM 830 C C . PHE A 1 104 ? 17 1.182 28.969 1 94.94 104 PHE A C 1
ATOM 832 O O . PHE A 1 104 ? 16.781 0.037 29.375 1 94.94 104 PHE A O 1
ATOM 839 N N . ALA A 1 105 ? 18 1.505 28.156 1 95.06 105 ALA A N 1
ATOM 840 C CA . ALA A 1 105 ? 19 0.504 27.812 1 95.06 105 ALA A CA 1
ATOM 841 C C . ALA A 1 105 ? 19.641 -0.091 29.062 1 95.06 105 ALA A C 1
ATOM 843 O O . ALA A 1 105 ? 19.859 -1.303 29.141 1 95.06 105 ALA A O 1
ATOM 844 N N . LYS A 1 106 ? 19.922 0.742 30 1 91.88 106 LYS A N 1
ATOM 845 C CA . LYS A 1 106 ? 20.5 0.299 31.266 1 91.88 106 LYS A CA 1
ATOM 846 C C . LYS A 1 106 ? 19.516 -0.584 32.031 1 91.88 106 LYS A C 1
ATOM 848 O O . LYS A 1 106 ? 19.906 -1.607 32.594 1 91.88 106 LYS A O 1
ATOM 853 N N . GLN A 1 107 ? 18.359 -0.198 32.094 1 90.69 107 GLN A N 1
ATOM 854 C CA . GLN A 1 107 ? 17.328 -0.934 32.812 1 90.69 107 GLN A CA 1
ATOM 855 C C . GLN A 1 107 ? 17.109 -2.316 32.188 1 90.69 107 GLN A C 1
ATOM 857 O O . GLN A 1 107 ? 16.797 -3.271 32.906 1 90.69 107 GLN A O 1
ATOM 862 N N . LYS A 1 108 ? 17.219 -2.445 30.875 1 88.75 108 LYS A N 1
ATOM 863 C CA . LYS A 1 108 ? 17 -3.715 30.188 1 88.75 108 LYS A CA 1
ATOM 864 C C . LYS A 1 108 ? 18.266 -4.578 30.234 1 88.75 108 LYS A C 1
ATOM 866 O O . LYS A 1 108 ? 18.25 -5.727 29.797 1 88.75 108 LYS A O 1
ATOM 871 N N . GLY A 1 109 ? 19.266 -4.094 30.844 1 83.06 109 GLY A N 1
ATOM 872 C CA . GLY A 1 109 ? 20.484 -4.859 31.062 1 83.06 109 GLY A CA 1
ATOM 873 C C . GLY A 1 109 ? 21.266 -5.125 29.781 1 83.06 109 GLY A C 1
ATOM 874 O O . GLY A 1 109 ? 21.812 -6.215 29.594 1 83.06 109 GLY A O 1
ATOM 875 N N . ARG A 1 110 ? 21.141 -4.234 28.891 1 80.75 110 ARG A N 1
ATOM 876 C CA . ARG A 1 110 ? 21.906 -4.426 27.656 1 80.75 110 ARG A CA 1
ATOM 877 C C . ARG A 1 110 ? 23.391 -4.234 27.906 1 80.75 110 ARG A C 1
ATOM 879 O O . ARG A 1 110 ? 23.859 -3.115 28.141 1 80.75 110 ARG A O 1
ATOM 886 N N . GLN A 1 111 ? 24.141 -5.27 27.984 1 78 111 GLN A N 1
ATOM 887 C CA . GLN A 1 111 ? 25.547 -5.277 28.391 1 78 111 GLN A CA 1
ATOM 888 C C . GLN A 1 111 ? 26.422 -4.543 27.375 1 78 111 GLN A C 1
ATOM 890 O O . GLN A 1 111 ? 27.344 -3.832 27.75 1 78 111 GLN A O 1
ATOM 895 N N . LEU A 1 112 ? 26.109 -4.613 26.109 1 81.81 112 LEU A N 1
ATOM 896 C CA . LEU A 1 112 ? 26.984 -4.031 25.094 1 81.81 112 LEU A CA 1
ATOM 897 C C . LEU A 1 112 ? 26.453 -2.672 24.641 1 81.81 112 LEU A C 1
ATOM 899 O O . LEU A 1 112 ? 26.828 -2.186 23.562 1 81.81 112 LEU A O 1
ATOM 903 N N . TRP A 1 113 ? 25.812 -2.02 25.594 1 91.81 113 TRP A N 1
ATOM 904 C CA . TRP A 1 113 ? 25.234 -0.731 25.219 1 91.81 113 TRP A CA 1
ATOM 905 C C . TRP A 1 113 ? 26.266 0.382 25.344 1 91.81 113 TRP A C 1
ATOM 907 O O . TRP A 1 113 ? 26.891 0.547 26.391 1 91.81 113 TRP A O 1
ATOM 917 N N . LYS A 1 114 ? 26.516 1.035 24.219 1 92.06 114 LYS A N 1
ATOM 918 C CA . LYS A 1 114 ? 27.266 2.293 24.219 1 92.06 114 LYS A CA 1
ATOM 919 C C . LYS A 1 114 ? 26.328 3.486 24.375 1 92.06 114 LYS A C 1
ATOM 921 O O . LYS A 1 114 ? 25.344 3.605 23.641 1 92.06 114 LYS A O 1
ATOM 926 N N . GLU A 1 115 ? 26.672 4.336 25.375 1 95.38 115 GLU A N 1
ATOM 927 C CA . GLU A 1 115 ? 25.781 5.461 25.641 1 95.38 115 GLU A CA 1
ATOM 928 C C . GLU A 1 115 ? 25.531 6.281 24.391 1 95.38 115 GLU A C 1
ATOM 930 O O . GLU A 1 115 ? 26.453 6.637 23.672 1 95.38 115 GLU A O 1
ATOM 935 N N . LEU A 1 116 ? 24.297 6.469 24.188 1 97.44 116 LEU A N 1
ATOM 936 C CA . LEU A 1 116 ? 23.859 7.246 23.031 1 97.44 116 LEU A CA 1
ATOM 937 C C . LEU A 1 116 ? 24.141 8.734 23.234 1 97.44 116 LEU A C 1
ATOM 939 O O . LEU A 1 116 ? 23.859 9.281 24.297 1 97.44 116 LEU A O 1
ATOM 943 N N . THR A 1 117 ? 24.734 9.367 22.281 1 97.44 117 THR A N 1
ATOM 944 C CA . THR A 1 117 ? 24.984 10.805 22.328 1 97.44 117 THR A CA 1
ATOM 945 C C . THR A 1 117 ? 23.969 11.555 21.469 1 97.44 117 THR A C 1
ATOM 947 O O . THR A 1 117 ? 23.266 10.945 20.656 1 97.44 117 THR A O 1
ATOM 950 N N . ILE A 1 118 ? 23.922 12.836 21.719 1 97.38 118 ILE A N 1
ATOM 951 C CA . ILE A 1 118 ? 22.984 13.664 20.969 1 97.38 118 ILE A CA 1
ATOM 952 C C . ILE A 1 118 ? 23.328 13.625 19.484 1 97.38 118 ILE A C 1
ATOM 954 O O . ILE A 1 118 ? 22.438 13.578 18.641 1 97.38 118 ILE A O 1
ATOM 958 N N . ASP A 1 119 ? 24.625 13.609 19.141 1 96.94 119 ASP A N 1
ATOM 959 C CA . ASP A 1 119 ? 25.062 13.57 17.75 1 96.94 119 ASP A CA 1
ATOM 960 C C . ASP A 1 119 ? 24.703 12.234 17.094 1 96.94 119 ASP A C 1
ATOM 962 O O . ASP A 1 119 ? 24.312 12.195 15.93 1 96.94 119 ASP A O 1
ATOM 966 N N . GLU A 1 120 ? 24.859 11.242 17.844 1 97.62 120 GLU A N 1
ATOM 967 C CA . GLU A 1 120 ? 24.5 9.922 17.328 1 97.62 120 GLU A CA 1
ATOM 968 C C . GLU A 1 120 ? 23 9.797 17.109 1 97.62 120 GLU A C 1
ATOM 970 O O . GLU A 1 120 ? 22.547 9.156 16.156 1 97.62 120 GLU A O 1
ATOM 975 N N . LEU A 1 121 ? 22.234 10.359 18.047 1 98.25 121 LEU A N 1
ATOM 976 C CA . LEU A 1 121 ? 20.781 10.375 17.875 1 98.25 121 LEU A CA 1
ATOM 977 C C . LEU A 1 121 ? 20.391 11.148 16.625 1 98.25 121 LEU A C 1
ATOM 979 O O . LEU A 1 121 ? 19.516 10.727 15.875 1 98.25 121 LEU A O 1
ATOM 983 N N . ARG A 1 122 ? 21 12.312 16.422 1 97.94 122 ARG A N 1
ATOM 984 C CA . ARG A 1 122 ? 20.75 13.086 15.211 1 97.94 122 ARG A CA 1
ATOM 985 C C . ARG A 1 122 ? 21.047 12.258 13.969 1 97.94 122 ARG A C 1
ATOM 987 O O . ARG A 1 122 ? 20.281 12.273 13.008 1 97.94 122 ARG A O 1
ATOM 994 N N . ALA A 1 123 ? 22.156 11.555 14.008 1 97.94 123 ALA A N 1
ATOM 995 C CA . ALA A 1 123 ? 22.531 10.703 12.883 1 97.94 123 ALA A CA 1
ATOM 996 C C . ALA A 1 123 ? 21.5 9.602 12.664 1 97.94 123 ALA A C 1
ATOM 998 O O . ALA A 1 123 ? 21.203 9.242 11.523 1 97.94 123 ALA A O 1
ATOM 999 N N . TYR A 1 124 ? 21.047 9.078 13.75 1 97.25 124 TYR A N 1
ATOM 1000 C CA . TYR A 1 124 ? 20 8.062 13.68 1 97.25 124 TYR A CA 1
ATOM 1001 C C . TYR A 1 124 ? 18.781 8.594 12.945 1 97.25 124 TYR A C 1
ATOM 1003 O O . TYR A 1 124 ? 18.25 7.93 12.047 1 97.25 124 TYR A O 1
ATOM 1011 N N . PHE A 1 125 ? 18.281 9.781 13.281 1 97.81 125 PHE A N 1
ATOM 1012 C CA . PHE A 1 125 ? 17.172 10.406 12.594 1 97.81 125 PHE A CA 1
ATOM 1013 C C . PHE A 1 125 ? 17.516 10.672 11.133 1 97.81 125 PHE A C 1
ATOM 1015 O O . PHE A 1 125 ? 16.672 10.516 10.25 1 97.81 125 PHE A O 1
ATOM 1022 N N . GLY A 1 126 ? 18.766 11.125 10.938 1 97.94 126 GLY A N 1
ATOM 1023 C CA . GLY A 1 126 ? 19.219 11.336 9.578 1 97.94 126 GLY A CA 1
ATOM 1024 C C . GLY A 1 126 ? 19.109 10.094 8.719 1 97.94 126 GLY A C 1
ATOM 1025 O O . GLY A 1 126 ? 18.656 10.148 7.578 1 97.94 126 GLY A O 1
ATOM 1026 N N . ILE A 1 127 ? 19.531 8.953 9.242 1 97.31 127 ILE A N 1
ATOM 1027 C CA . ILE A 1 127 ? 19.469 7.676 8.539 1 97.31 127 ILE A CA 1
ATOM 1028 C C . ILE A 1 127 ? 18.016 7.336 8.227 1 97.31 127 ILE A C 1
ATOM 1030 O O . ILE A 1 127 ? 17.688 6.914 7.109 1 97.31 127 ILE A O 1
ATOM 1034 N N . LEU A 1 128 ? 17.125 7.535 9.195 1 96.5 128 LEU A N 1
ATOM 1035 C CA . LEU A 1 128 ? 15.711 7.273 8.977 1 96.5 128 LEU A CA 1
ATOM 1036 C C . LEU A 1 128 ? 15.18 8.086 7.805 1 96.5 128 LEU A C 1
ATOM 1038 O O . LEU A 1 128 ? 14.43 7.57 6.973 1 96.5 128 LEU A O 1
ATOM 1042 N N . LEU A 1 129 ? 15.539 9.344 7.762 1 96.94 129 LEU A N 1
ATOM 1043 C CA . LEU A 1 129 ? 15.086 10.227 6.691 1 96.94 129 LEU A CA 1
ATOM 1044 C C . LEU A 1 129 ? 15.641 9.766 5.344 1 96.94 129 LEU A C 1
ATOM 1046 O O . LEU A 1 129 ? 14.906 9.727 4.352 1 96.94 129 LEU A O 1
ATOM 1050 N N . LEU A 1 130 ? 16.922 9.398 5.336 1 96.25 130 LEU A N 1
ATOM 1051 C CA . LEU A 1 130 ? 17.516 8.922 4.098 1 96.25 130 LEU A CA 1
ATOM 1052 C C . LEU A 1 130 ? 16.844 7.633 3.631 1 96.25 130 LEU A C 1
ATOM 1054 O O . LEU A 1 130 ? 16.562 7.477 2.441 1 96.25 130 LEU A O 1
ATOM 1058 N N . MET A 1 131 ? 16.609 6.754 4.531 1 95.56 131 MET A N 1
ATOM 1059 C CA . MET A 1 131 ? 15.938 5.504 4.188 1 95.56 131 MET A CA 1
ATOM 1060 C C . MET A 1 131 ? 14.547 5.773 3.625 1 95.56 131 MET A C 1
ATOM 1062 O O . MET A 1 131 ? 14.094 5.066 2.723 1 95.56 131 MET A O 1
ATOM 1066 N N . SER A 1 132 ? 13.867 6.766 4.168 1 94.19 132 SER A N 1
ATOM 1067 C CA . SER A 1 132 ? 12.516 7.09 3.711 1 94.19 132 SER A CA 1
ATOM 1068 C C . SER A 1 132 ? 12.531 7.621 2.283 1 94.19 132 SER A C 1
ATOM 1070 O O . SER A 1 132 ? 11.57 7.434 1.536 1 94.19 132 SER A O 1
ATOM 1072 N N . THR A 1 133 ? 13.586 8.289 1.842 1 93.88 133 THR A N 1
ATOM 1073 C CA . THR A 1 133 ? 13.68 8.883 0.511 1 93.88 133 THR A CA 1
ATOM 1074 C C . THR A 1 133 ? 14.164 7.852 -0.505 1 93.88 133 THR A C 1
ATOM 1076 O O . THR A 1 133 ? 13.898 7.98 -1.703 1 93.88 133 THR A O 1
ATOM 1079 N N . ASN A 1 134 ? 14.875 6.895 -0.08 1 94.06 134 ASN A N 1
ATOM 1080 C CA . ASN A 1 134 ? 15.398 5.801 -0.895 1 94.06 134 ASN A CA 1
ATOM 1081 C C . ASN A 1 134 ? 15.125 4.445 -0.253 1 94.06 134 ASN A C 1
ATOM 1083 O O . ASN A 1 134 ? 16.031 3.807 0.272 1 94.06 134 ASN A O 1
ATOM 1087 N N . PRO A 1 135 ? 13.961 4 -0.415 1 91.5 135 PRO A N 1
ATOM 1088 C CA . PRO A 1 135 ? 13.539 2.82 0.341 1 91.5 135 PRO A CA 1
ATOM 1089 C C . PRO A 1 135 ? 14.125 1.524 -0.21 1 91.5 135 PRO A C 1
ATOM 1091 O O . PRO A 1 135 ? 14.445 1.443 -1.398 1 91.5 135 PRO A O 1
ATOM 1094 N N . ARG A 1 136 ? 14.297 0.56 0.751 1 91.5 136 ARG A N 1
ATOM 1095 C CA . ARG A 1 136 ? 14.609 -0.834 0.449 1 91.5 136 ARG A CA 1
ATOM 1096 C C . ARG A 1 136 ? 13.562 -1.77 1.049 1 91.5 136 ARG A C 1
ATOM 1098 O O . ARG A 1 136 ? 12.781 -1.365 1.913 1 91.5 136 ARG A O 1
ATOM 1105 N N . HIS A 1 137 ? 13.492 -2.973 0.592 1 87.25 137 HIS A N 1
ATOM 1106 C CA . HIS A 1 137 ? 12.531 -3.939 1.1 1 87.25 137 HIS A CA 1
ATOM 1107 C C . HIS A 1 137 ? 12.859 -4.348 2.531 1 87.25 137 HIS A C 1
ATOM 1109 O O . HIS A 1 137 ? 11.961 -4.652 3.318 1 87.25 137 HIS A O 1
ATOM 1115 N N . GLN A 1 138 ? 14.141 -4.359 2.768 1 87.81 138 GLN A N 1
ATOM 1116 C CA . GLN A 1 138 ? 14.617 -4.707 4.102 1 87.81 138 GLN A CA 1
ATOM 1117 C C . GLN A 1 138 ? 15.711 -3.748 4.562 1 87.81 138 GLN A C 1
ATOM 1119 O O . GLN A 1 138 ? 16.547 -3.312 3.764 1 87.81 138 GLN A O 1
ATOM 1124 N N . MET A 1 139 ? 15.734 -3.588 5.832 1 90.44 139 MET A N 1
ATOM 1125 C CA . MET A 1 139 ? 16.625 -2.568 6.375 1 90.44 139 MET A CA 1
ATOM 1126 C C . MET A 1 139 ? 18.078 -2.988 6.23 1 90.44 139 MET A C 1
ATOM 1128 O O . MET A 1 139 ? 18.953 -2.154 5.969 1 90.44 139 MET A O 1
ATOM 1132 N N . TYR A 1 140 ? 18.359 -4.23 6.41 1 90.94 140 TYR A N 1
ATOM 1133 C CA . TYR A 1 140 ? 19.75 -4.676 6.43 1 90.94 140 TYR A CA 1
ATOM 1134 C C . TYR A 1 140 ? 20.391 -4.508 5.055 1 90.94 140 TYR A C 1
ATOM 1136 O O . TYR A 1 140 ? 21.625 -4.52 4.934 1 90.94 140 TYR A O 1
ATOM 1144 N N . LEU A 1 141 ? 19.594 -4.367 4.051 1 92.19 141 LEU A N 1
ATOM 1145 C CA . LEU A 1 141 ? 20.094 -4.258 2.688 1 92.19 141 LEU A CA 1
ATOM 1146 C C . LEU A 1 141 ? 20.906 -2.977 2.51 1 92.19 141 LEU A C 1
ATOM 1148 O O . LEU A 1 141 ? 21.828 -2.926 1.686 1 92.19 141 LEU A O 1
ATOM 1152 N N . TYR A 1 142 ? 20.594 -1.94 3.355 1 94.69 142 TYR A N 1
ATOM 1153 C CA . TYR A 1 142 ? 21.359 -0.703 3.301 1 94.69 142 TYR A CA 1
ATOM 1154 C C . TYR A 1 142 ? 22.828 -0.95 3.674 1 94.69 142 TYR A C 1
ATOM 1156 O O . TYR A 1 142 ? 23.703 -0.172 3.305 1 94.69 142 TYR A O 1
ATOM 1164 N N . TRP A 1 143 ? 23.062 -2.035 4.418 1 94 143 TRP A N 1
ATOM 1165 C CA . TRP A 1 143 ? 24.391 -2.383 4.906 1 94 143 TRP A CA 1
ATOM 1166 C C . TRP A 1 143 ? 24.922 -3.623 4.199 1 94 143 TRP A C 1
ATOM 1168 O O . TRP A 1 143 ? 25.906 -4.219 4.633 1 94 143 TRP A O 1
ATOM 1178 N N . SER A 1 144 ? 24.219 -3.994 3.1 1 90.88 144 SER A N 1
ATOM 1179 C CA . SER A 1 144 ? 24.609 -5.191 2.359 1 90.88 144 SER A CA 1
ATOM 1180 C C . SER A 1 144 ? 26 -5.043 1.766 1 90.88 144 SER A C 1
ATOM 1182 O O . SER A 1 144 ? 26.422 -3.938 1.426 1 90.88 144 SER A O 1
ATOM 1184 N N . SER A 1 145 ? 26.734 -6.156 1.62 1 86.38 145 SER A N 1
ATOM 1185 C CA . SER A 1 145 ? 28.016 -6.152 0.947 1 86.38 145 SER A CA 1
ATOM 1186 C C . SER A 1 145 ? 27.859 -6.027 -0.563 1 86.38 145 SER A C 1
ATOM 1188 O O . SER A 1 145 ? 28.797 -5.664 -1.267 1 86.38 145 SER A O 1
ATOM 1190 N N . ASP A 1 146 ? 26.641 -6.363 -1.088 1 86 146 ASP A N 1
ATOM 1191 C CA . ASP A 1 146 ? 26.344 -6.172 -2.504 1 86 146 ASP A CA 1
ATOM 1192 C C . ASP A 1 146 ? 26.141 -4.695 -2.828 1 86 146 ASP A C 1
ATOM 1194 O O . ASP A 1 146 ? 25.234 -4.055 -2.285 1 86 146 ASP A O 1
ATOM 1198 N N . THR A 1 147 ? 26.938 -4.176 -3.732 1 86.75 147 THR A N 1
ATOM 1199 C CA . THR A 1 147 ? 26.938 -2.756 -4.062 1 86.75 147 THR A CA 1
ATOM 1200 C C . THR A 1 147 ? 25.594 -2.348 -4.676 1 86.75 147 THR A C 1
ATOM 1202 O O . THR A 1 147 ? 25.25 -1.164 -4.695 1 86.75 147 THR A O 1
ATOM 1205 N N . PHE A 1 148 ? 24.906 -3.324 -5.094 1 90.5 148 PHE A N 1
ATOM 1206 C CA . PHE A 1 148 ? 23.609 -3.049 -5.676 1 90.5 148 PHE A CA 1
ATOM 1207 C C . PHE A 1 148 ? 22.641 -2.547 -4.613 1 90.5 148 PHE A C 1
ATOM 1209 O O . PHE A 1 148 ? 21.781 -1.696 -4.891 1 90.5 148 PHE A O 1
ATOM 1216 N N . PHE A 1 149 ? 22.766 -3.035 -3.447 1 91.81 149 PHE A N 1
ATOM 1217 C CA . PHE A 1 149 ? 21.859 -2.686 -2.363 1 91.81 149 PHE A CA 1
ATOM 1218 C C . PHE A 1 149 ? 22.5 -1.675 -1.421 1 91.81 149 PHE A C 1
ATOM 1220 O O . PHE A 1 149 ? 21.828 -0.813 -0.864 1 91.81 149 PHE A O 1
ATOM 1227 N N . ASN A 1 150 ? 23.766 -1.744 -1.332 1 92.5 150 ASN A N 1
ATOM 1228 C CA . ASN A 1 150 ? 24.484 -0.973 -0.325 1 92.5 150 ASN A CA 1
ATOM 1229 C C . ASN A 1 150 ? 24.312 0.528 -0.529 1 92.5 150 ASN A C 1
ATOM 1231 O O . ASN A 1 150 ? 24.328 1.012 -1.662 1 92.5 150 ASN A O 1
ATOM 1235 N N . CYS A 1 151 ? 24.125 1.239 0.585 1 93.5 151 CYS A N 1
ATOM 1236 C CA . CYS A 1 151 ? 24.062 2.697 0.597 1 93.5 151 CYS A CA 1
ATOM 1237 C C . CYS A 1 151 ? 25.156 3.283 1.484 1 93.5 151 CYS A C 1
ATOM 1239 O O . CYS A 1 151 ? 24.953 3.461 2.688 1 93.5 151 CYS A O 1
ATOM 1241 N N . PRO A 1 152 ? 26.188 3.678 0.917 1 91.56 152 PRO A N 1
ATOM 1242 C CA . PRO A 1 152 ? 27.344 4.121 1.704 1 91.56 152 PRO A CA 1
ATOM 1243 C C . PRO A 1 152 ? 27.016 5.312 2.604 1 91.56 152 PRO A C 1
ATOM 1245 O O . PRO A 1 152 ? 27.562 5.418 3.709 1 91.56 152 PRO A O 1
ATOM 1248 N N . GLU A 1 153 ? 26.188 6.199 2.166 1 92.62 153 GLU A N 1
ATOM 1249 C CA . GLU A 1 153 ? 25.828 7.359 2.969 1 92.62 153 GLU A CA 1
ATOM 1250 C C . GLU A 1 153 ? 25.172 6.938 4.281 1 92.62 153 GLU A C 1
ATOM 1252 O O . GLU A 1 153 ? 25.109 7.719 5.23 1 92.62 153 GLU A O 1
ATOM 1257 N N . ILE A 1 154 ? 24.656 5.699 4.301 1 95.75 154 ILE A N 1
ATOM 1258 C CA . ILE A 1 154 ? 24 5.172 5.492 1 95.75 154 ILE A CA 1
ATOM 1259 C C . ILE A 1 154 ? 24.938 4.195 6.203 1 95.75 154 ILE A C 1
ATOM 1261 O O . ILE A 1 154 ? 25.188 4.328 7.402 1 95.75 154 ILE A O 1
ATOM 1265 N N . SER A 1 155 ? 25.562 3.287 5.465 1 95.31 155 SER A N 1
ATOM 1266 C CA . SER A 1 155 ? 26.328 2.186 6.039 1 95.31 155 SER A CA 1
ATOM 1267 C C . SER A 1 155 ? 27.609 2.689 6.699 1 95.31 155 SER A C 1
ATOM 1269 O O . SER A 1 155 ? 28.125 2.059 7.625 1 95.31 155 SER A O 1
ATOM 1271 N N . LYS A 1 156 ? 28.094 3.797 6.281 1 93.62 156 LYS A N 1
ATOM 1272 C CA . LYS A 1 156 ? 29.328 4.328 6.832 1 93.62 156 LYS A CA 1
ATOM 1273 C C . LYS A 1 156 ? 29.078 5.109 8.117 1 93.62 156 LYS A C 1
ATOM 1275 O O . LYS A 1 156 ? 30.016 5.41 8.859 1 93.62 156 LYS A O 1
ATOM 1280 N N . VAL A 1 157 ? 27.891 5.508 8.406 1 96.25 157 VAL A N 1
ATOM 1281 C CA . VAL A 1 157 ? 27.562 6.355 9.547 1 96.25 157 VAL A CA 1
ATOM 1282 C C . VAL A 1 157 ? 27.594 5.527 10.828 1 96.25 157 VAL A C 1
ATOM 1284 O O . VAL A 1 157 ? 28.203 5.941 11.82 1 96.25 157 VAL A O 1
ATOM 1287 N N . MET A 1 158 ? 26.953 4.395 10.844 1 95.5 158 MET A N 1
ATOM 1288 C CA . MET A 1 158 ? 26.984 3.457 11.969 1 95.5 158 MET A CA 1
ATOM 1289 C C . MET A 1 158 ? 26.703 2.035 11.492 1 95.5 158 MET A C 1
ATOM 1291 O O . MET A 1 158 ? 26.203 1.832 10.383 1 95.5 158 MET A O 1
ATOM 1295 N N . SER A 1 159 ? 27.047 1.033 12.305 1 94.69 159 SER A N 1
ATOM 1296 C CA . SER A 1 159 ? 26.781 -0.358 11.945 1 94.69 159 SER A CA 1
ATOM 1297 C C . SER A 1 159 ? 25.297 -0.678 12.016 1 94.69 159 SER A C 1
ATOM 1299 O O . SER A 1 159 ? 24.531 0.01 12.703 1 94.69 159 SER A O 1
ATOM 1301 N N . PHE A 1 160 ? 24.906 -1.693 11.289 1 94.62 160 PHE A N 1
ATOM 1302 C CA . PHE A 1 160 ? 23.516 -2.123 11.32 1 94.62 160 PHE A CA 1
ATOM 1303 C C . PHE A 1 160 ? 23.109 -2.533 12.727 1 94.62 160 PHE A C 1
ATOM 1305 O O . PHE A 1 160 ? 22 -2.221 13.172 1 94.62 160 PHE A O 1
ATOM 1312 N N . ARG A 1 161 ? 23.938 -3.16 13.406 1 92.62 161 ARG A N 1
ATOM 1313 C CA . ARG A 1 161 ? 23.656 -3.609 14.766 1 92.62 161 ARG A CA 1
ATOM 1314 C C . ARG A 1 161 ? 23.406 -2.426 15.695 1 92.62 161 ARG A C 1
ATOM 1316 O O . ARG A 1 161 ? 22.516 -2.465 16.531 1 92.62 161 ARG A O 1
ATOM 1323 N N . ARG A 1 162 ? 24.281 -1.439 15.586 1 94.31 162 ARG A N 1
ATOM 1324 C CA . ARG A 1 162 ? 24.109 -0.254 16.422 1 94.31 162 ARG A CA 1
ATOM 1325 C C . ARG A 1 162 ? 22.812 0.464 16.094 1 94.31 162 ARG A C 1
ATOM 1327 O O . ARG A 1 162 ? 22.094 0.902 16.984 1 94.31 162 ARG A O 1
ATOM 1334 N N . PHE A 1 163 ? 22.547 0.568 14.836 1 95.44 163 PHE A N 1
ATOM 1335 C CA . PHE A 1 163 ? 21.312 1.186 14.398 1 95.44 163 PHE A CA 1
ATOM 1336 C C . PHE A 1 163 ? 20.109 0.47 15.008 1 95.44 163 PHE A C 1
ATOM 1338 O O . PHE A 1 163 ? 19.203 1.111 15.539 1 95.44 163 PHE A O 1
ATOM 1345 N N . GLN A 1 164 ? 20.109 -0.83 14.914 1 93.12 164 GLN A N 1
ATOM 1346 C CA . GLN A 1 164 ? 19.031 -1.638 15.477 1 93.12 164 GLN A CA 1
ATOM 1347 C C . GLN A 1 164 ? 18.953 -1.462 17 1 93.12 164 GLN A C 1
ATOM 1349 O O . GLN A 1 164 ? 17.859 -1.425 17.562 1 93.12 164 GLN A O 1
ATOM 1354 N N . ALA A 1 165 ? 20.078 -1.415 17.609 1 93.75 165 ALA A N 1
ATOM 1355 C CA . ALA A 1 165 ? 20.109 -1.239 19.062 1 93.75 165 ALA A CA 1
ATOM 1356 C C . ALA A 1 165 ? 19.453 0.072 19.469 1 93.75 165 ALA A C 1
ATOM 1358 O O . ALA A 1 165 ? 18.656 0.106 20.422 1 93.75 165 ALA A O 1
ATOM 1359 N N . ILE A 1 166 ? 19.75 1.112 18.75 1 95.25 166 ILE A N 1
ATOM 1360 C CA . ILE A 1 166 ? 19.156 2.416 19.031 1 95.25 166 ILE A CA 1
ATOM 1361 C C . ILE A 1 166 ? 17.656 2.369 18.797 1 95.25 166 ILE A C 1
ATOM 1363 O O . ILE A 1 166 ? 16.875 2.848 19.625 1 95.25 166 ILE A O 1
ATOM 1367 N N . MET A 1 167 ? 17.281 1.763 17.719 1 93.75 167 MET A N 1
ATOM 1368 C CA . MET A 1 167 ? 15.867 1.634 17.375 1 93.75 167 MET A CA 1
ATOM 1369 C C . MET A 1 167 ? 15.109 0.895 18.469 1 93.75 167 MET A C 1
ATOM 1371 O O . MET A 1 167 ? 14.016 1.309 18.859 1 93.75 167 MET A O 1
ATOM 1375 N N . ASN A 1 168 ? 15.688 -0.111 19.047 1 91.5 168 ASN A N 1
ATOM 1376 C CA . ASN A 1 168 ? 15.031 -0.963 20.031 1 91.5 168 ASN A CA 1
ATOM 1377 C C . ASN A 1 168 ? 14.992 -0.303 21.406 1 91.5 168 ASN A C 1
ATOM 1379 O O . ASN A 1 168 ? 14.102 -0.584 22.203 1 91.5 168 ASN A O 1
ATOM 1383 N N . CYS A 1 169 ? 15.906 0.56 21.625 1 94.31 169 CYS A N 1
ATOM 1384 C CA . CYS A 1 169 ? 16 1.135 22.953 1 94.31 169 CYS A CA 1
ATOM 1385 C C . CYS A 1 169 ? 15.422 2.543 23 1 94.31 169 CYS A C 1
ATOM 1387 O O . CYS A 1 169 ? 15.336 3.158 24.062 1 94.31 169 CYS A O 1
ATOM 1389 N N . LEU A 1 170 ? 15.031 3.055 21.844 1 95.06 170 LEU A N 1
ATOM 1390 C CA . LEU A 1 170 ? 14.484 4.402 21.797 1 95.06 170 LEU A CA 1
ATOM 1391 C C . LEU A 1 170 ? 13.344 4.566 22.797 1 95.06 170 LEU A C 1
ATOM 1393 O O . LEU A 1 170 ? 12.43 3.746 22.844 1 95.06 170 LEU A O 1
ATOM 1397 N N . HIS A 1 171 ? 13.453 5.598 23.594 1 95.75 171 HIS A N 1
ATOM 1398 C CA . HIS A 1 171 ? 12.477 5.785 24.672 1 95.75 171 HIS A CA 1
ATOM 1399 C C . HIS A 1 171 ? 12.312 7.262 25 1 95.75 171 HIS A C 1
ATOM 1401 O O . HIS A 1 171 ? 13.219 8.062 24.766 1 95.75 171 HIS A O 1
ATOM 1407 N N . LEU A 1 172 ? 11.148 7.562 25.609 1 95.94 172 LEU A N 1
ATOM 1408 C CA . LEU A 1 172 ? 10.836 8.961 25.875 1 95.94 172 LEU A CA 1
ATOM 1409 C C . LEU A 1 172 ? 10.5 9.18 27.344 1 95.94 172 LEU A C 1
ATOM 1411 O O . LEU A 1 172 ? 10.406 10.32 27.797 1 95.94 172 LEU A O 1
ATOM 1415 N N . THR A 1 173 ? 10.297 8.102 28.094 1 94.5 173 THR A N 1
ATOM 1416 C CA . THR A 1 173 ? 9.875 8.227 29.484 1 94.5 173 THR A CA 1
ATOM 1417 C C . THR A 1 173 ? 10.594 7.207 30.359 1 94.5 173 THR A C 1
ATOM 1419 O O . THR A 1 173 ? 11.172 6.246 29.859 1 94.5 173 THR A O 1
ATOM 1422 N N . ASP A 1 174 ? 10.516 7.527 31.594 1 91.62 174 ASP A N 1
ATOM 1423 C CA . ASP A 1 174 ? 11.062 6.605 32.594 1 91.62 174 ASP A CA 1
ATOM 1424 C C . ASP A 1 174 ? 10.117 5.441 32.844 1 91.62 174 ASP A C 1
ATOM 1426 O O . ASP A 1 174 ? 9.031 5.625 33.406 1 91.62 174 ASP A O 1
ATOM 1430 N N . LEU A 1 175 ? 10.555 4.312 32.531 1 85.94 175 LEU A N 1
ATOM 1431 C CA . LEU A 1 175 ? 9.734 3.107 32.625 1 85.94 175 LEU A CA 1
ATOM 1432 C C . LEU A 1 175 ? 9.312 2.85 34.062 1 85.94 175 LEU A C 1
ATOM 1434 O O . LEU A 1 175 ? 8.242 2.293 34.312 1 85.94 175 LEU A O 1
ATOM 1438 N N . THR A 1 176 ? 10.086 3.262 34.969 1 87.06 176 THR A N 1
ATOM 1439 C CA . THR A 1 176 ? 9.828 2.992 36.375 1 87.06 176 THR A CA 1
ATOM 1440 C C . THR A 1 176 ? 8.664 3.832 36.875 1 87.06 176 THR A C 1
ATOM 1442 O O . THR A 1 176 ? 8.023 3.484 37.875 1 87.06 176 THR A O 1
ATOM 1445 N N . LYS A 1 177 ? 8.391 4.805 36.188 1 88.19 177 LYS A N 1
ATOM 1446 C CA . LYS A 1 177 ? 7.328 5.707 36.625 1 88.19 177 LYS A CA 1
ATOM 1447 C C . LYS A 1 177 ? 6.023 5.41 35.906 1 88.19 177 LYS A C 1
ATOM 1449 O O . LYS A 1 177 ? 5.008 6.066 36.156 1 88.19 177 LYS A O 1
ATOM 1454 N N . GLU A 1 178 ? 6.066 4.516 35 1 87.75 178 GLU A N 1
ATOM 1455 C CA . GLU A 1 178 ? 4.875 4.195 34.219 1 87.75 178 GLU A CA 1
ATOM 1456 C C . GLU A 1 178 ? 3.842 3.453 35.062 1 87.75 178 GLU A C 1
ATOM 1458 O O . GLU A 1 178 ? 4.18 2.496 35.75 1 87.75 178 GLU A O 1
ATOM 1463 N N . LYS A 1 179 ? 2.652 3.918 35 1 88.69 179 LYS A N 1
ATOM 1464 C CA . LYS A 1 179 ? 1.564 3.291 35.75 1 88.69 179 LYS A CA 1
ATOM 1465 C C . LYS A 1 179 ? 0.966 2.125 34.969 1 88.69 179 LYS A C 1
ATOM 1467 O O . LYS A 1 179 ? 0.874 2.176 33.75 1 88.69 179 LYS A O 1
ATOM 1472 N N . LYS A 1 180 ? 0.585 1.116 35.656 1 83.94 180 LYS A N 1
ATOM 1473 C CA . LYS A 1 180 ? -0.005 -0.069 35.062 1 83.94 180 LYS A CA 1
ATOM 1474 C C . LYS A 1 180 ? -1.521 0.069 34.938 1 83.94 180 LYS A C 1
ATOM 1476 O O . LYS A 1 180 ? -2.121 0.934 35.562 1 83.94 180 LYS A O 1
ATOM 1481 N N . LYS A 1 181 ? -2 -0.77 34.062 1 82.06 181 LYS A N 1
ATOM 1482 C CA . LYS A 1 181 ? -3.447 -0.774 33.875 1 82.06 181 LYS A CA 1
ATOM 1483 C C . LYS A 1 181 ? -4.172 -1.019 35.219 1 82.06 181 LYS A C 1
ATOM 1485 O O . LYS A 1 181 ? -3.814 -1.931 35.969 1 82.06 181 LYS A O 1
ATOM 1490 N N . GLY A 1 182 ? -5.059 -0.206 35.531 1 81.56 182 GLY A N 1
ATOM 1491 C CA . GLY A 1 182 ? -5.809 -0.354 36.781 1 81.56 182 GLY A CA 1
ATOM 1492 C C . GLY A 1 182 ? -5.383 0.629 37.844 1 81.56 182 GLY A C 1
ATOM 1493 O O . GLY A 1 182 ? -6.133 0.885 38.781 1 81.56 182 GLY A O 1
ATOM 1494 N N . GLU A 1 183 ? -4.203 1.093 37.656 1 87 183 GLU A N 1
ATOM 1495 C CA . GLU A 1 183 ? -3.717 2.072 38.625 1 87 183 GLU A CA 1
ATOM 1496 C C . GLU A 1 183 ? -4.25 3.469 38.312 1 87 183 GLU A C 1
ATOM 1498 O O . GLU A 1 183 ? -4.582 3.77 37.188 1 87 183 GLU A O 1
ATOM 1503 N N . ASP A 1 184 ? -4.32 4.195 39.375 1 85.94 184 ASP A N 1
ATOM 1504 C CA . ASP A 1 184 ? -4.77 5.578 39.219 1 85.94 184 ASP A CA 1
ATOM 1505 C C . ASP A 1 184 ? -3.783 6.383 38.375 1 85.94 184 ASP A C 1
ATOM 1507 O O . ASP A 1 184 ? -2.582 6.379 38.625 1 85.94 184 ASP A O 1
ATOM 1511 N N . GLY A 1 185 ? -4.352 6.898 37.344 1 85.06 185 GLY A N 1
ATOM 1512 C CA . GLY A 1 185 ? -3.521 7.727 36.469 1 85.06 185 GLY A CA 1
ATOM 1513 C C . GLY A 1 185 ? -2.957 6.969 35.281 1 85.06 185 GLY A C 1
ATOM 1514 O O . GLY A 1 185 ? -2.041 7.449 34.625 1 85.06 185 GLY A O 1
ATOM 1515 N N . TYR A 1 186 ? -3.396 5.938 35.125 1 87.44 186 TYR A N 1
ATOM 1516 C CA . TYR A 1 186 ? -2.963 5.125 34 1 87.44 186 TYR A CA 1
ATOM 1517 C C . TYR A 1 186 ? -3.225 5.844 32.688 1 87.44 186 TYR A C 1
ATOM 1519 O O . TYR A 1 186 ? -4.316 6.375 32.469 1 87.44 186 TYR A O 1
ATOM 1527 N N . ASP A 1 187 ? -2.223 5.914 31.906 1 87.75 187 ASP A N 1
ATOM 1528 C CA . ASP A 1 187 ? -2.285 6.543 30.594 1 87.75 187 ASP A CA 1
ATOM 1529 C C . ASP A 1 187 ? -1.791 5.59 29.5 1 87.75 187 ASP A C 1
ATOM 1531 O O . ASP A 1 187 ? -0.615 5.219 29.484 1 87.75 187 ASP A O 1
ATOM 1535 N N . ARG A 1 188 ? -2.721 5.281 28.594 1 85.88 188 ARG A N 1
ATOM 1536 C CA . ARG A 1 188 ? -2.383 4.359 27.516 1 85.88 188 ARG A CA 1
ATOM 1537 C C . ARG A 1 188 ? -1.283 4.938 26.625 1 85.88 188 ARG A C 1
ATOM 1539 O O . ARG A 1 188 ? -0.573 4.191 25.953 1 85.88 188 ARG A O 1
ATOM 1546 N N . LEU A 1 189 ? -1.184 6.223 26.641 1 91.44 189 LEU A N 1
ATOM 1547 C CA . LEU A 1 189 ? -0.198 6.898 25.812 1 91.44 189 LEU A CA 1
ATOM 1548 C C . LEU A 1 189 ? 0.949 7.445 26.656 1 91.44 189 LEU A C 1
ATOM 1550 O O . LEU A 1 189 ? 1.612 8.406 26.25 1 91.44 189 LEU A O 1
ATOM 1554 N N . ALA A 1 190 ? 1.166 6.898 27.781 1 91.62 190 ALA A N 1
ATOM 1555 C CA . ALA A 1 190 ? 2.133 7.418 28.734 1 91.62 190 ALA A CA 1
ATOM 1556 C C . ALA A 1 190 ? 3.518 7.551 28.109 1 91.62 190 ALA A C 1
ATOM 1558 O O . ALA A 1 190 ? 4.223 8.531 28.344 1 91.62 190 ALA A O 1
ATOM 1559 N N . ARG A 1 191 ? 3.91 6.699 27.328 1 91.94 191 ARG A N 1
ATOM 1560 C CA . ARG A 1 191 ? 5.262 6.629 26.781 1 91.94 191 ARG A CA 1
ATOM 1561 C C . ARG A 1 191 ? 5.504 7.734 25.766 1 91.94 191 ARG A C 1
ATOM 1563 O O . ARG A 1 191 ? 6.645 8.148 25.547 1 91.94 191 ARG A O 1
ATOM 1570 N N . VAL A 1 192 ? 4.441 8.219 25.062 1 94.69 192 VAL A N 1
ATOM 1571 C CA . VAL A 1 192 ? 4.617 9.219 24.016 1 94.69 192 VAL A CA 1
ATOM 1572 C C . VAL A 1 192 ? 3.936 10.523 24.422 1 94.69 192 VAL A C 1
ATOM 1574 O O . VAL A 1 192 ? 4.027 11.531 23.719 1 94.69 192 VAL A O 1
ATOM 1577 N N . ARG A 1 193 ? 3.289 10.609 25.594 1 94.56 193 ARG A N 1
ATOM 1578 C CA . ARG A 1 193 ? 2.508 11.75 26.062 1 94.56 193 ARG A CA 1
ATOM 1579 C C . ARG A 1 193 ? 3.373 13.008 26.141 1 94.56 193 ARG A C 1
ATOM 1581 O O . ARG A 1 193 ? 2.977 14.07 25.656 1 94.56 193 ARG A O 1
ATOM 1588 N N . PRO A 1 194 ? 4.559 12.859 26.703 1 95.38 194 PRO A N 1
ATOM 1589 C CA . PRO A 1 194 ? 5.379 14.07 26.781 1 95.38 194 PRO A CA 1
ATOM 1590 C C . PRO A 1 194 ? 5.68 14.672 25.422 1 95.38 194 PRO A C 1
ATOM 1592 O O . PRO A 1 194 ? 5.684 15.898 25.266 1 95.38 194 PRO A O 1
ATOM 1595 N N . LEU A 1 195 ? 5.926 13.82 24.453 1 97.56 195 LEU A N 1
ATOM 1596 C CA . LEU A 1 195 ? 6.227 14.312 23.109 1 97.56 195 LEU A CA 1
ATOM 1597 C C . LEU A 1 195 ? 4.984 14.906 22.453 1 97.56 195 LEU A C 1
ATOM 1599 O O . LEU A 1 195 ? 5.066 15.93 21.766 1 97.56 195 LEU A O 1
ATOM 1603 N N . ILE A 1 196 ? 3.834 14.305 22.625 1 97.5 196 ILE A N 1
ATOM 1604 C CA . ILE A 1 196 ? 2.566 14.797 22.109 1 97.5 196 ILE A CA 1
ATOM 1605 C C . ILE A 1 196 ? 2.312 16.219 22.625 1 97.5 196 ILE A C 1
ATOM 1607 O O . ILE A 1 196 ? 2.016 17.125 21.844 1 97.5 196 ILE A O 1
ATOM 1611 N N . LEU A 1 197 ? 2.461 16.391 23.906 1 97.12 197 LEU A N 1
ATOM 1612 C CA . LEU A 1 197 ? 2.215 17.688 24.531 1 97.12 197 LEU A CA 1
ATOM 1613 C C . LEU A 1 197 ? 3.205 18.734 24.031 1 97.12 197 LEU A C 1
ATOM 1615 O O . LEU A 1 197 ? 2.812 19.844 23.672 1 97.12 197 LEU A O 1
ATOM 1619 N N . SER A 1 198 ? 4.418 18.344 23.969 1 97.88 198 SER A N 1
ATOM 1620 C CA . SER A 1 198 ? 5.461 19.266 23.547 1 97.88 198 SER A CA 1
ATOM 1621 C C . SER A 1 198 ? 5.25 19.719 22.094 1 97.88 198 SER A C 1
ATOM 1623 O O . SER A 1 198 ? 5.344 20.906 21.781 1 97.88 198 SER A O 1
ATOM 1625 N N . LEU A 1 199 ? 4.969 18.781 21.203 1 98.31 199 LEU A N 1
ATOM 1626 C CA . LEU A 1 199 ? 4.809 19.109 19.797 1 98.31 199 LEU A CA 1
ATOM 1627 C C . LEU A 1 199 ? 3.562 19.953 19.562 1 98.31 199 LEU A C 1
ATOM 1629 O O . LEU A 1 199 ? 3.576 20.891 18.75 1 98.31 199 LEU A O 1
ATOM 1633 N N . ASN A 1 200 ? 2.488 19.656 20.25 1 97.88 200 ASN A N 1
ATOM 1634 C CA . ASN A 1 200 ? 1.291 20.484 20.141 1 97.88 200 ASN A CA 1
ATOM 1635 C C . ASN A 1 200 ? 1.565 21.938 20.516 1 97.88 200 ASN A C 1
ATOM 1637 O O . ASN A 1 200 ? 1.094 22.859 19.859 1 97.88 200 ASN A O 1
ATOM 1641 N N . GLU A 1 201 ? 2.287 22.078 21.562 1 97.5 201 GLU A N 1
ATOM 1642 C CA . GLU A 1 201 ? 2.66 23.422 22 1 97.5 201 GLU A CA 1
ATOM 1643 C C . GLU A 1 201 ? 3.521 24.109 20.953 1 97.5 201 GLU A C 1
ATOM 1645 O O . GLU A 1 201 ? 3.273 25.266 20.594 1 97.5 201 GLU A O 1
ATOM 1650 N N . LYS A 1 202 ? 4.465 23.453 20.453 1 97.5 202 LYS A N 1
ATOM 1651 C CA . LYS A 1 202 ? 5.398 24.031 19.484 1 97.5 202 LYS A CA 1
ATOM 1652 C C . LYS A 1 202 ? 4.719 24.297 18.141 1 97.5 202 LYS A C 1
ATOM 1654 O O . LYS A 1 202 ? 5.023 25.281 17.469 1 97.5 202 LYS A O 1
ATOM 1659 N N . PHE A 1 203 ? 3.896 23.375 17.719 1 98.12 203 PHE A N 1
ATOM 1660 C CA . PHE A 1 203 ? 3.154 23.562 16.484 1 98.12 203 PHE A CA 1
ATOM 1661 C C . PHE A 1 203 ? 2.359 24.875 16.516 1 98.12 203 PHE A C 1
ATOM 1663 O O . PHE A 1 203 ? 2.35 25.625 15.547 1 98.12 203 PHE A O 1
ATOM 1670 N N . LYS A 1 204 ? 1.753 25.188 17.656 1 96.56 204 LYS A N 1
ATOM 1671 C CA . LYS A 1 204 ? 0.952 26.406 17.828 1 96.56 204 LYS A CA 1
ATOM 1672 C C . LYS A 1 204 ? 1.841 27.641 17.938 1 96.56 204 LYS A C 1
ATOM 1674 O O . LYS A 1 204 ? 1.499 28.703 17.438 1 96.56 204 LYS A O 1
ATOM 1679 N N . ARG A 1 205 ? 2.922 27.438 18.547 1 95.94 205 ARG A N 1
ATOM 1680 C CA . ARG A 1 205 ? 3.809 28.562 18.812 1 95.94 205 ARG A CA 1
ATOM 1681 C C . ARG A 1 205 ? 4.504 29.031 17.547 1 95.94 205 ARG A C 1
ATOM 1683 O O . ARG A 1 205 ? 4.699 30.234 17.344 1 95.94 205 ARG A O 1
ATOM 1690 N N . GLN A 1 206 ? 4.832 28.109 16.672 1 97.12 206 GLN A N 1
ATOM 1691 C CA . GLN A 1 206 ? 5.727 28.422 15.57 1 97.12 206 GLN A CA 1
ATOM 1692 C C . GLN A 1 206 ? 4.938 28.797 14.32 1 97.12 206 GLN A C 1
ATOM 1694 O O . GLN A 1 206 ? 5.523 29.141 13.289 1 97.12 206 GLN A O 1
ATOM 1699 N N . TYR A 1 207 ? 3.623 28.812 14.398 1 96.81 207 TYR A N 1
ATOM 1700 C CA . TYR A 1 207 ? 2.807 29.047 13.219 1 96.81 207 TYR A CA 1
ATOM 1701 C C . TYR A 1 207 ? 1.445 29.625 13.594 1 96.81 207 TYR A C 1
ATOM 1703 O O . TYR A 1 207 ? 0.771 29.094 14.484 1 96.81 207 TYR A O 1
ATOM 1711 N N . THR A 1 208 ? 1.087 30.734 13.023 1 96.56 208 THR A N 1
ATOM 1712 C CA . THR A 1 208 ? -0.263 31.281 13.133 1 96.56 208 THR A CA 1
ATOM 1713 C C . THR A 1 208 ? -1.091 30.922 11.898 1 96.56 208 THR A C 1
ATOM 1715 O O . THR A 1 208 ? -0.784 31.375 10.797 1 96.56 208 THR A O 1
ATOM 1718 N N . PRO A 1 209 ? -2.098 30.172 12.055 1 97.31 209 PRO A N 1
ATOM 1719 C CA . PRO A 1 209 ? -2.852 29.641 10.914 1 97.31 209 PRO A CA 1
ATOM 1720 C C . PRO A 1 209 ? -3.598 30.734 10.148 1 97.31 209 PRO A C 1
ATOM 1722 O O . PRO A 1 209 ? -3.793 31.844 10.672 1 97.31 209 PRO A O 1
ATOM 1725 N N . SER A 1 210 ? -3.953 30.469 8.945 1 97.75 210 SER A N 1
ATOM 1726 C CA . SER A 1 210 ? -4.809 31.328 8.133 1 97.75 210 SER A CA 1
ATOM 1727 C C . SER A 1 210 ? -6.254 31.281 8.617 1 97.75 210 SER A C 1
ATOM 1729 O O . SER A 1 210 ? -6.57 30.594 9.586 1 97.75 210 SER A O 1
ATOM 1731 N N . ALA A 1 211 ? -7.102 32 7.898 1 97.94 211 ALA A N 1
ATOM 1732 C CA . ALA A 1 211 ? -8.508 32.094 8.281 1 97.94 211 ALA A CA 1
ATOM 1733 C C . ALA A 1 211 ? -9.242 30.781 8.031 1 97.94 211 ALA A C 1
ATOM 1735 O O . ALA A 1 211 ? -10.328 30.562 8.57 1 97.94 211 ALA A O 1
ATOM 1736 N N . HIS A 1 212 ? -8.703 29.953 7.188 1 98.38 212 HIS A N 1
ATOM 1737 C CA . HIS A 1 212 ? -9.359 28.719 6.809 1 98.38 212 HIS A 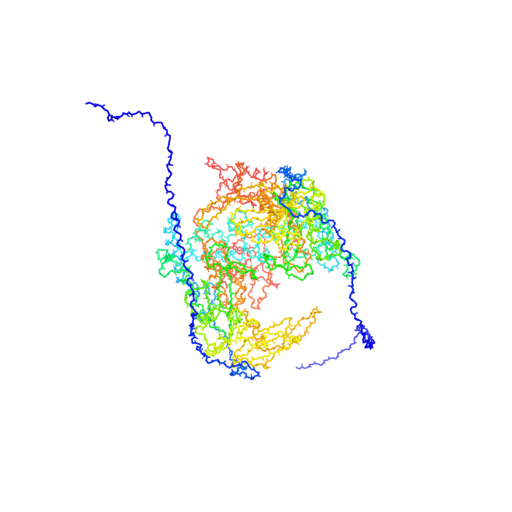CA 1
ATOM 1738 C C . HIS A 1 212 ? -8.656 27.5 7.426 1 98.38 212 HIS A C 1
ATOM 1740 O O . HIS A 1 212 ? -7.477 27.266 7.16 1 98.38 212 HIS A O 1
ATOM 1746 N N . GLN A 1 213 ? -9.383 26.75 8.227 1 98.44 213 GLN A N 1
ATOM 1747 C CA . GLN A 1 213 ? -8.828 25.578 8.883 1 98.44 213 GLN A CA 1
ATOM 1748 C C . GLN A 1 213 ? -9.758 24.375 8.734 1 98.44 213 GLN A C 1
ATOM 1750 O O . GLN A 1 213 ? -10.953 24.547 8.492 1 98.44 213 GLN A O 1
ATOM 1755 N N . ALA A 1 214 ? -9.18 23.188 8.852 1 98.5 214 ALA A N 1
ATOM 1756 C CA . ALA A 1 214 ? -9.961 21.969 8.711 1 98.5 214 ALA A CA 1
ATOM 1757 C C . ALA A 1 214 ? -9.672 21 9.852 1 98.5 214 ALA A C 1
ATOM 1759 O O . ALA A 1 214 ? -8.539 20.922 10.328 1 98.5 214 ALA A O 1
ATOM 1760 N N . ILE A 1 215 ? -10.688 20.312 10.289 1 97.81 215 ILE A N 1
ATOM 1761 C CA . ILE A 1 215 ? -10.547 19.219 11.25 1 97.81 215 ILE A CA 1
ATOM 1762 C C . ILE A 1 215 ? -10.977 17.906 10.602 1 97.81 215 ILE A C 1
ATOM 1764 O O . ILE A 1 215 ? -12.047 17.828 9.992 1 97.81 215 ILE A O 1
ATOM 1768 N N . ASP A 1 216 ? -10.156 16.969 10.664 1 96 216 ASP A N 1
ATOM 1769 C CA . ASP A 1 216 ? -10.43 15.656 10.094 1 96 216 ASP A CA 1
ATOM 1770 C C . ASP A 1 216 ? -9.578 14.578 10.758 1 96 216 ASP A C 1
ATOM 1772 O O . ASP A 1 216 ? -8.773 14.875 11.648 1 96 216 ASP A O 1
ATOM 1776 N N . GLU A 1 217 ? -9.828 13.359 10.367 1 92.5 217 GLU A N 1
ATOM 1777 C CA . GLU A 1 217 ? -9.133 12.211 10.938 1 92.5 217 GLU A CA 1
ATOM 1778 C C . GLU A 1 217 ? -7.918 11.828 10.102 1 92.5 217 GLU A C 1
ATOM 1780 O O . GLU A 1 217 ? -7.977 11.859 8.867 1 92.5 217 GLU A O 1
ATOM 1785 N N . SER A 1 218 ? -6.809 11.641 10.734 1 92.19 218 SER A N 1
ATOM 1786 C CA . SER A 1 218 ? -5.641 10.984 10.156 1 92.19 218 SER A CA 1
ATOM 1787 C C . SER A 1 218 ? -5.465 9.57 10.719 1 92.19 218 SER A C 1
ATOM 1789 O O . SER A 1 218 ? -5.848 9.297 11.859 1 92.19 218 SER A O 1
ATOM 1791 N N . MET A 1 219 ? -4.898 8.664 9.93 1 88.44 219 MET A N 1
ATOM 1792 C CA . MET A 1 219 ? -4.738 7.285 10.367 1 88.44 219 MET A CA 1
ATOM 1793 C C . MET A 1 219 ? -3.262 6.898 10.422 1 88.44 219 MET A C 1
ATOM 1795 O O . MET A 1 219 ? -2.486 7.266 9.539 1 88.44 219 MET A O 1
ATOM 1799 N N . ILE A 1 220 ? -2.918 6.297 11.477 1 85.38 220 ILE A N 1
ATOM 1800 C CA . ILE A 1 220 ? -1.621 5.641 11.594 1 85.38 220 ILE A CA 1
ATOM 1801 C C . ILE A 1 220 ? -1.779 4.141 11.367 1 85.38 220 ILE A C 1
ATOM 1803 O O . ILE A 1 220 ? -2.426 3.449 12.156 1 85.38 220 ILE A O 1
ATOM 1807 N N . ARG A 1 221 ? -1.208 3.693 10.289 1 79.69 221 ARG A N 1
ATOM 1808 C CA . ARG A 1 221 ? -1.334 2.27 9.992 1 79.69 221 ARG A CA 1
ATOM 1809 C C . ARG A 1 221 ? -0.665 1.424 11.062 1 79.69 221 ARG A C 1
ATOM 1811 O O . ARG A 1 221 ? 0.483 1.677 11.438 1 79.69 221 ARG A O 1
ATOM 1818 N N . PHE A 1 222 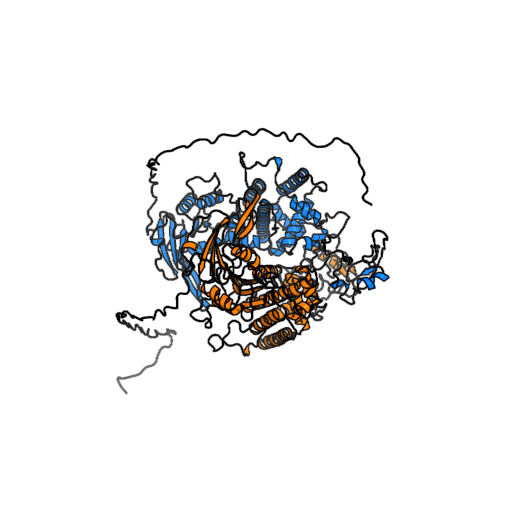? -1.373 0.52 11.664 1 71.56 222 PHE A N 1
ATOM 1819 C CA . PHE A 1 222 ? -0.852 -0.408 12.664 1 71.56 222 PHE A CA 1
ATOM 1820 C C . PHE A 1 222 ? -1.622 -1.723 12.633 1 71.56 222 PHE A C 1
ATOM 1822 O O . PHE A 1 222 ? -2.846 -1.734 12.781 1 71.56 222 PHE A O 1
ATOM 1829 N N . LYS A 1 223 ? -0.919 -2.82 12.422 1 64.94 223 LYS A N 1
ATOM 1830 C CA . LYS A 1 223 ? -1.575 -4.121 12.328 1 64.94 223 LYS A CA 1
ATOM 1831 C C . LYS A 1 223 ? -1.323 -4.953 13.586 1 64.94 223 LYS A C 1
ATOM 1833 O O . LYS A 1 223 ? -1.831 -6.07 13.703 1 64.94 223 LYS A O 1
ATOM 1838 N N . GLY A 1 224 ? -0.576 -4.398 14.531 1 67.81 224 GLY A N 1
ATOM 1839 C CA . GLY A 1 224 ? -0.272 -5.156 15.734 1 67.81 224 GLY A CA 1
ATOM 1840 C C . GLY A 1 224 ? -1.406 -5.152 16.734 1 67.81 224 GLY A C 1
ATOM 1841 O O . GLY A 1 224 ? -2.549 -4.84 16.391 1 67.81 224 GLY A O 1
ATOM 1842 N N . ARG A 1 225 ? -1.141 -5.691 17.859 1 66.25 225 ARG A N 1
ATOM 1843 C CA . ARG A 1 225 ? -2.137 -5.766 18.922 1 66.25 225 ARG A CA 1
ATOM 1844 C C . ARG A 1 225 ? -2.09 -4.523 19.797 1 66.25 225 ARG A C 1
ATOM 1846 O O . ARG A 1 225 ? -1.026 -4.148 20.297 1 66.25 225 ARG A O 1
ATOM 1853 N N . SER A 1 226 ? -3.082 -3.77 19.719 1 72.56 226 SER A N 1
ATOM 1854 C CA . SER A 1 226 ? -3.227 -2.592 20.578 1 72.56 226 SER A CA 1
ATOM 1855 C C . SER A 1 226 ? -4.691 -2.299 20.875 1 72.56 226 SER A C 1
ATOM 1857 O O . SER A 1 226 ? -5.555 -2.48 20.016 1 72.56 226 SER A O 1
ATOM 1859 N N . SER A 1 227 ? -4.883 -1.974 22.078 1 69 227 SER A N 1
ATOM 1860 C CA . SER A 1 227 ? -6.242 -1.621 22.469 1 69 227 SER A CA 1
ATOM 1861 C C . SER A 1 227 ? -6.703 -0.342 21.781 1 69 227 SER A C 1
ATOM 1863 O O . SER A 1 227 ? -7.902 -0.055 21.734 1 69 227 SER A O 1
ATOM 1865 N N . LEU A 1 228 ? -5.785 0.343 21.219 1 72.25 228 LEU A N 1
ATOM 1866 C CA . LEU A 1 228 ? -6.109 1.617 20.594 1 72.25 228 LEU A CA 1
ATOM 1867 C C . LEU A 1 228 ? -6.406 1.429 19.109 1 72.25 228 LEU A C 1
ATOM 1869 O O . LEU A 1 228 ? -6.824 2.371 18.422 1 72.25 228 LEU A O 1
ATOM 1873 N N . LYS A 1 229 ? -6.203 0.291 18.688 1 72 229 LYS A N 1
ATOM 1874 C CA . LYS A 1 229 ? -6.336 0.02 17.25 1 72 229 LYS A CA 1
ATOM 1875 C C . LYS A 1 229 ? -7.797 0.104 16.812 1 72 229 LYS A C 1
ATOM 1877 O O . LYS A 1 229 ? -8.688 -0.375 17.516 1 72 229 LYS A O 1
ATOM 1882 N N . GLN A 1 230 ? -8 0.813 15.727 1 73.5 230 GLN A N 1
ATOM 1883 C CA . GLN A 1 230 ? -9.32 0.952 15.125 1 73.5 230 GLN A CA 1
ATOM 1884 C C . GLN A 1 230 ? -9.406 0.187 13.805 1 73.5 230 GLN A C 1
ATOM 1886 O O . GLN A 1 230 ? -8.391 -0.027 13.141 1 73.5 230 GLN A O 1
ATOM 1891 N N . TYR A 1 231 ? -10.57 -0.427 13.531 1 66.94 231 TYR A N 1
ATOM 1892 C CA . TYR A 1 231 ? -10.812 -1.103 12.266 1 66.94 231 TYR A CA 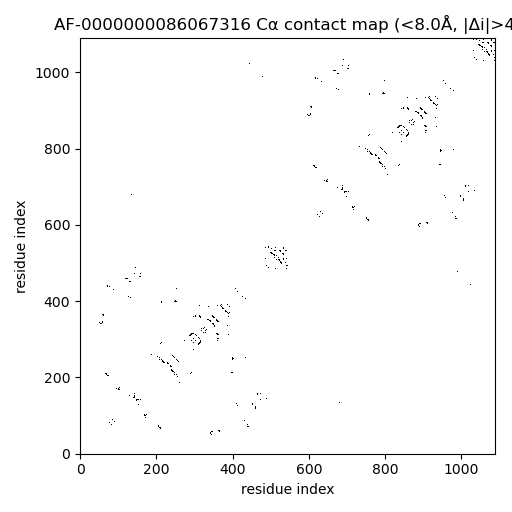1
ATOM 1893 C C . TYR A 1 231 ? -11.797 -0.315 11.406 1 66.94 231 TYR A C 1
ATOM 1895 O O . TYR A 1 231 ? -12.961 -0.144 11.789 1 66.94 231 TYR A O 1
ATOM 1903 N N . LEU A 1 232 ? -11.297 0.291 10.344 1 66.31 232 LEU A N 1
ATOM 1904 C CA . LEU A 1 232 ? -12.109 1.07 9.406 1 66.31 232 LEU A CA 1
ATOM 1905 C C . LEU A 1 232 ? -12.102 0.433 8.023 1 66.31 232 LEU A C 1
ATOM 1907 O O . LEU A 1 232 ? -11.266 0.768 7.184 1 66.31 232 LEU A O 1
ATOM 1911 N N . PRO A 1 233 ? -13.125 -0.404 7.645 1 64.44 233 PRO A N 1
ATOM 1912 C CA . PRO A 1 233 ? -13.086 -1.212 6.426 1 64.44 233 PRO A CA 1
ATOM 1913 C C . PRO A 1 233 ? -13.188 -0.37 5.156 1 64.44 233 PRO A C 1
ATOM 1915 O O . PRO A 1 233 ? -12.695 -0.774 4.098 1 64.44 233 PRO A O 1
ATOM 1918 N N . MET A 1 234 ? -13.773 0.812 5.258 1 64.81 234 MET A N 1
ATOM 1919 C CA . MET A 1 234 ? -14.047 1.606 4.062 1 64.81 234 MET A CA 1
ATOM 1920 C C . MET A 1 234 ? -12.875 2.531 3.746 1 64.81 234 MET A C 1
ATOM 1922 O O . MET A 1 234 ? -12.844 3.162 2.689 1 64.81 234 MET A O 1
ATOM 1926 N N . LYS A 1 235 ? -11.969 2.697 4.707 1 62.84 235 LYS A N 1
ATOM 1927 C CA . LYS A 1 235 ? -10.82 3.578 4.504 1 62.84 235 LYS A CA 1
ATOM 1928 C C . LYS A 1 235 ? -9.625 2.803 3.961 1 62.84 235 LYS A C 1
ATOM 1930 O O . LYS A 1 235 ? -9.547 1.582 4.113 1 62.84 235 LYS A O 1
ATOM 1935 N N . PRO A 1 236 ? -8.766 3.479 3.232 1 64.06 236 PRO A N 1
ATOM 1936 C CA . PRO A 1 236 ? -7.582 2.797 2.697 1 64.06 236 PRO A CA 1
ATOM 1937 C C . PRO A 1 236 ? -6.766 2.09 3.779 1 64.06 236 PRO A C 1
ATOM 1939 O O . PRO A 1 236 ? -6.285 0.975 3.564 1 64.06 236 PRO A O 1
ATOM 1942 N N . ILE A 1 237 ? -6.555 2.756 4.91 1 68.81 237 ILE A N 1
ATOM 1943 C CA . ILE A 1 237 ? -5.961 2.115 6.078 1 68.81 237 ILE A CA 1
ATOM 1944 C C . ILE A 1 237 ? -7.062 1.543 6.969 1 68.81 237 ILE A C 1
ATOM 1946 O O . ILE A 1 237 ? -7.766 2.289 7.652 1 68.81 237 ILE A O 1
ATOM 1950 N N . LYS A 1 238 ? -7.145 0.217 6.93 1 66.81 238 LYS A N 1
ATOM 1951 C CA . LYS A 1 238 ? -8.281 -0.424 7.582 1 66.81 238 LYS A CA 1
ATOM 1952 C C . LYS A 1 238 ? -8.047 -0.563 9.086 1 66.81 238 LYS A C 1
ATOM 1954 O O . LYS A 1 238 ? -8.992 -0.518 9.875 1 66.81 238 LYS A O 1
ATOM 1959 N N . ARG A 1 239 ? -6.75 -0.692 9.406 1 74.19 239 ARG A N 1
ATOM 1960 C CA . ARG A 1 239 ? -6.43 -0.917 10.805 1 74.19 239 ARG A CA 1
ATOM 1961 C C . ARG A 1 239 ? -5.312 0.01 11.273 1 74.19 239 ARG A C 1
ATOM 1963 O O . ARG A 1 239 ? -4.309 0.175 10.57 1 74.19 239 ARG A O 1
ATOM 1970 N N . GLY A 1 240 ? -5.582 0.705 12.352 1 83.06 240 GLY A N 1
ATOM 1971 C CA . GLY A 1 240 ? -4.543 1.571 12.891 1 83.06 240 GLY A CA 1
ATOM 1972 C C . GLY A 1 240 ? -5.051 2.523 13.953 1 83.06 240 GLY A C 1
ATOM 1973 O O . GLY A 1 240 ? -6.078 2.264 14.586 1 83.06 240 GLY A O 1
ATOM 1974 N N . TYR A 1 241 ? -4.207 3.494 14.289 1 87.94 241 TYR A N 1
ATOM 1975 C CA . TYR A 1 241 ? -4.551 4.516 15.273 1 87.94 241 TYR A CA 1
ATOM 1976 C C . TYR A 1 241 ? -5.215 5.711 14.609 1 87.94 241 TYR A C 1
ATOM 1978 O O . TYR A 1 241 ? -4.797 6.137 13.523 1 87.94 241 TYR A O 1
ATOM 1986 N N . LYS A 1 242 ? -6.227 6.094 15.266 1 89.06 242 LYS A N 1
ATOM 1987 C CA . LYS A 1 242 ? -6.922 7.285 14.789 1 89.06 242 LYS A CA 1
ATOM 1988 C C . LYS A 1 242 ? -6.391 8.547 15.477 1 89.06 242 LYS A C 1
ATOM 1990 O O . LYS A 1 242 ? -6.23 8.578 16.688 1 89.06 242 LYS A O 1
ATOM 1995 N N . VAL A 1 243 ? -6.074 9.547 14.664 1 94 243 VAL A N 1
ATOM 1996 C CA . VAL A 1 243 ? -5.609 10.828 15.172 1 94 243 VAL A CA 1
ATOM 1997 C C . VAL A 1 243 ? -6.5 11.953 14.641 1 94 243 VAL A C 1
ATOM 1999 O O . VAL A 1 243 ? -6.688 12.086 13.43 1 94 243 VAL A O 1
ATOM 2002 N N . TRP A 1 244 ? -7.109 12.711 15.555 1 95.25 244 TRP A N 1
ATOM 2003 C CA . TRP A 1 244 ? -7.855 13.906 15.172 1 95.25 244 TRP A CA 1
ATOM 2004 C C . TRP A 1 244 ? -6.91 15.086 14.93 1 95.25 244 TRP A C 1
ATOM 2006 O O . TRP A 1 244 ? -6.125 15.445 15.805 1 95.25 244 TRP A O 1
ATOM 2016 N N . CYS A 1 245 ? -7.027 15.648 13.742 1 97.81 245 CYS A N 1
ATOM 2017 C CA . CYS A 1 245 ? -6.074 16.688 13.367 1 97.81 245 CYS A CA 1
ATOM 2018 C C . CYS A 1 245 ? -6.789 17.969 12.977 1 97.81 245 CYS A C 1
ATOM 2020 O O . CYS A 1 245 ? -7.836 17.938 12.336 1 97.81 245 CYS A O 1
ATOM 2022 N N . ARG A 1 246 ? -6.355 19.078 13.43 1 98.44 246 ARG A N 1
ATOM 2023 C CA . ARG A 1 246 ? -6.688 20.406 12.922 1 98.44 246 ARG A CA 1
ATOM 2024 C C . ARG A 1 246 ? -5.535 20.969 12.102 1 98.44 246 ARG A C 1
ATOM 2026 O O . ARG A 1 246 ? -4.43 21.156 12.617 1 98.44 246 ARG A O 1
ATOM 2033 N N . ALA A 1 247 ? -5.734 21.219 10.852 1 98.62 247 ALA A N 1
ATOM 2034 C CA . ALA A 1 247 ? -4.691 21.672 9.945 1 98.62 247 ALA A CA 1
ATOM 2035 C C . ALA A 1 247 ? -5.121 22.938 9.203 1 98.62 247 ALA A C 1
ATOM 2037 O O . ALA A 1 247 ? -6.32 23.203 9.07 1 98.62 247 ALA A O 1
ATOM 2038 N N . ASP A 1 248 ? -4.18 23.75 8.812 1 98.5 248 ASP A N 1
ATOM 2039 C CA . ASP A 1 248 ? -4.43 24.922 7.969 1 98.5 248 ASP A CA 1
ATOM 2040 C C . ASP A 1 248 ? -4.828 24.5 6.559 1 98.5 248 ASP A C 1
ATOM 2042 O O . ASP A 1 248 ? -4.105 23.75 5.898 1 98.5 248 ASP A O 1
ATOM 2046 N N . SER A 1 249 ? -5.941 24.953 6.102 1 98.06 249 SER A N 1
ATOM 2047 C CA . SER A 1 249 ? -6.477 24.516 4.816 1 98.06 249 SER A CA 1
ATOM 2048 C C . SER A 1 249 ? -5.66 25.078 3.658 1 98.06 249 SER A C 1
ATOM 2050 O O . SER A 1 249 ? -5.645 24.516 2.564 1 98.06 249 SER A O 1
ATOM 2052 N N . GLN A 1 250 ? -5.039 26.172 3.879 1 97.06 250 GLN A N 1
ATOM 2053 C CA . GLN A 1 250 ? -4.266 26.797 2.82 1 97.06 250 GLN A CA 1
ATOM 2054 C C . GLN A 1 250 ? -2.928 26.094 2.617 1 97.06 250 GLN A C 1
ATOM 2056 O O . GLN A 1 250 ? -2.482 25.906 1.481 1 97.06 250 GLN A O 1
ATOM 2061 N N . THR A 1 251 ? -2.266 25.672 3.674 1 97.19 251 THR A N 1
ATOM 2062 C CA . THR A 1 251 ? -0.884 25.203 3.568 1 97.19 251 THR A CA 1
ATOM 2063 C C . THR A 1 251 ? -0.784 23.719 3.873 1 97.19 251 THR A C 1
ATOM 2065 O O . THR A 1 251 ? 0.182 23.062 3.479 1 97.19 251 THR A O 1
ATOM 2068 N N . GLY A 1 252 ? -1.665 23.203 4.648 1 98.12 252 GLY A N 1
ATOM 2069 C CA . GLY A 1 252 ? -1.569 21.828 5.105 1 98.12 252 GLY A CA 1
ATOM 2070 C C . GLY A 1 252 ? -0.76 21.672 6.383 1 98.12 252 GLY A C 1
ATOM 2071 O O . GLY A 1 252 ? -0.416 20.562 6.777 1 98.12 252 GLY A O 1
ATOM 2072 N N . TYR A 1 253 ? -0.427 22.812 7.066 1 98.62 253 TYR A N 1
ATOM 2073 C CA . TYR A 1 253 ? 0.3 22.812 8.328 1 98.62 253 TYR A CA 1
ATOM 2074 C C . TYR A 1 253 ? -0.54 22.188 9.445 1 98.62 253 TYR A C 1
ATOM 2076 O O . TYR A 1 253 ? -1.696 22.578 9.641 1 98.62 253 TYR A O 1
ATOM 2084 N N . LEU A 1 254 ? 0.014 21.188 10.117 1 98.81 254 LEU A N 1
ATOM 2085 C CA . LEU A 1 254 ? -0.674 20.609 11.266 1 98.81 254 LEU A CA 1
ATOM 2086 C C . LEU A 1 254 ? -0.571 21.516 12.484 1 98.81 254 LEU A C 1
ATOM 2088 O O . LEU A 1 254 ? 0.526 21.766 12.992 1 98.81 254 LEU A O 1
ATOM 2092 N N . ILE A 1 255 ? -1.679 22.016 12.992 1 98.38 255 ILE A N 1
ATOM 2093 C CA . ILE A 1 255 ? -1.712 23 14.07 1 98.38 255 ILE A CA 1
ATOM 2094 C C . ILE A 1 255 ? -1.794 22.297 15.414 1 98.38 255 ILE A C 1
ATOM 2096 O O . ILE A 1 255 ? -1.071 22.641 16.359 1 98.38 255 ILE A O 1
ATOM 2100 N N . GLU A 1 256 ? -2.67 21.375 15.469 1 98.06 256 GLU A N 1
ATOM 2101 C CA . GLU A 1 256 ? -2.914 20.609 16.688 1 98.06 256 GLU A CA 1
ATOM 2102 C C . GLU A 1 256 ? -3.496 19.234 16.359 1 98.06 256 GLU A C 1
ATOM 2104 O O . GLU A 1 256 ? -4.078 19.031 15.297 1 98.06 256 GLU A O 1
ATOM 2109 N N . PHE A 1 257 ? -3.221 18.297 17.266 1 97.81 257 PHE A N 1
ATOM 2110 C CA . PHE A 1 257 ? -3.752 16.953 17.047 1 97.81 257 PHE A CA 1
ATOM 2111 C C . PHE A 1 257 ? -4.039 16.25 18.359 1 97.81 257 PHE A C 1
ATOM 2113 O O . PHE A 1 257 ? -3.559 16.688 19.422 1 97.81 257 PHE A O 1
ATOM 2120 N N . GLN A 1 258 ? -4.902 15.258 18.297 1 94.81 258 GLN A N 1
ATOM 2121 C CA . GLN A 1 258 ? -5.262 14.422 19.438 1 94.81 258 GLN A CA 1
ATOM 2122 C C . GLN A 1 258 ? -5.383 12.961 19.031 1 94.81 258 GLN A C 1
ATOM 2124 O O . GLN A 1 258 ? -6.117 12.625 18.109 1 94.81 258 GLN A O 1
ATOM 2129 N N . VAL A 1 259 ? -4.637 12.109 19.719 1 92.62 259 VAL A N 1
ATOM 2130 C CA . VAL A 1 259 ? -4.746 10.68 19.453 1 92.62 259 VAL A CA 1
ATOM 2131 C C . VAL A 1 259 ? -6.012 10.133 20.109 1 92.62 259 VAL A C 1
ATOM 2133 O O . VAL A 1 259 ? -6.285 10.406 21.281 1 92.62 259 VAL A O 1
ATOM 2136 N N . TYR A 1 260 ? -6.758 9.438 19.344 1 88.12 260 TYR A N 1
ATOM 2137 C CA . TYR A 1 260 ? -7.988 8.852 19.859 1 88.12 260 TYR A CA 1
ATOM 2138 C C . TYR A 1 260 ? -7.684 7.699 20.812 1 88.12 260 TYR A C 1
ATOM 2140 O O . TYR A 1 260 ? -6.996 6.746 20.438 1 88.12 260 TYR A O 1
ATOM 2148 N N . GLU A 1 261 ? -8.117 7.773 21.969 1 82.5 261 GLU A N 1
ATOM 2149 C CA . GLU A 1 261 ? -7.82 6.766 22.984 1 82.5 261 GLU A CA 1
ATOM 2150 C C . GLU A 1 261 ? -9.07 5.965 23.344 1 82.5 261 GLU A C 1
ATOM 2152 O O . GLU A 1 261 ? -9.094 5.273 24.359 1 82.5 261 GLU A O 1
ATOM 2157 N N . GLY A 1 262 ? -10 5.891 22.531 1 72.94 262 GLY A N 1
ATOM 2158 C CA . GLY A 1 262 ? -11.234 5.188 22.844 1 72.94 262 GLY A CA 1
ATOM 2159 C C . GLY A 1 262 ? -12.234 6.047 23.594 1 72.94 262 GLY A C 1
ATOM 2160 O O . GLY A 1 262 ? -12.023 7.246 23.781 1 72.94 262 GLY A O 1
ATOM 2161 N N . LYS A 1 263 ? -13.43 5.516 23.906 1 62.25 263 LYS A N 1
ATOM 2162 C CA . LYS A 1 263 ? -14.531 6.23 24.547 1 62.25 263 LYS A CA 1
ATOM 2163 C C . LYS A 1 263 ? -14.148 6.707 25.938 1 62.25 263 LYS A C 1
ATOM 2165 O O . LYS A 1 263 ? -13.828 5.895 26.812 1 62.25 263 LYS A O 1
ATOM 2170 N N . GLY A 1 264 ? -13.102 7.457 26 1 56.41 264 GLY A N 1
ATOM 2171 C CA . GLY A 1 264 ? -12.508 7.879 27.266 1 56.41 264 GLY A CA 1
ATOM 2172 C C . GLY A 1 264 ? -13.508 8.523 28.203 1 56.41 264 GLY A C 1
ATOM 2173 O O . GLY A 1 264 ? -14.578 8.961 27.781 1 56.41 264 GLY A O 1
ATOM 2174 N N . ALA A 1 265 ? -13.188 8.5 29.453 1 54.81 265 ALA A N 1
ATOM 2175 C CA . ALA A 1 265 ? -13.906 8.891 30.656 1 54.81 265 ALA A CA 1
ATOM 2176 C C . ALA A 1 265 ? -14.156 10.398 30.688 1 54.81 265 ALA A C 1
ATOM 2178 O O . ALA A 1 265 ? -15.133 10.859 31.297 1 54.81 265 ALA A O 1
ATOM 2179 N N . ASP A 1 266 ? -13.312 11.172 29.875 1 60.34 266 ASP A N 1
ATOM 2180 C CA . ASP A 1 266 ? -13.406 12.602 30.156 1 60.34 266 ASP A CA 1
ATOM 2181 C C . ASP A 1 266 ? -14.492 13.258 29.297 1 60.34 266 ASP A C 1
ATOM 2183 O O . ASP A 1 266 ? -14.719 14.461 29.391 1 60.34 266 ASP A O 1
ATOM 2187 N N . ARG A 1 267 ? -15.125 12.508 28.469 1 66.81 267 ARG A N 1
ATOM 2188 C CA . ARG A 1 267 ? -16.172 13.102 27.641 1 66.81 267 ARG A CA 1
ATOM 2189 C C . ARG A 1 267 ? -17.453 13.328 28.469 1 66.81 267 ARG A C 1
ATOM 2191 O O . ARG A 1 267 ? -17.938 12.406 29.125 1 66.81 267 ARG A O 1
ATOM 2198 N N . PRO A 1 268 ? -17.797 14.656 28.438 1 68.62 268 PRO A N 1
ATOM 2199 C CA . PRO A 1 268 ? -19.078 14.891 29.109 1 68.62 268 PRO A CA 1
ATOM 2200 C C . PRO A 1 268 ? -20.203 14.055 28.516 1 68.62 268 PRO A C 1
ATOM 2202 O O . PRO A 1 268 ? -20.234 13.797 27.312 1 68.62 268 PRO A O 1
ATOM 2205 N N . ALA A 1 269 ? -20.984 13.445 29.281 1 64.81 269 ALA A N 1
ATOM 2206 C CA . ALA A 1 269 ? -22.047 12.5 28.938 1 64.81 269 ALA A CA 1
ATOM 2207 C C . ALA A 1 269 ? -22.953 13.07 27.859 1 64.81 269 ALA A C 1
ATOM 2209 O O . ALA A 1 269 ? -23.469 12.336 27.016 1 64.81 269 ALA A O 1
ATOM 2210 N N . ASN A 1 270 ? -23.094 14.406 27.75 1 69.38 270 ASN A N 1
ATOM 2211 C CA . ASN A 1 270 ? -24.125 14.969 26.875 1 69.38 270 ASN A CA 1
ATOM 2212 C C . ASN A 1 270 ? -23.531 15.445 25.547 1 69.38 270 ASN A C 1
ATOM 2214 O O . ASN A 1 270 ? -24.234 16.016 24.719 1 69.38 270 ASN A O 1
ATOM 2218 N N . VAL A 1 271 ? -22.328 15.164 25.359 1 78.88 271 VAL A N 1
ATOM 2219 C CA . VAL A 1 271 ? -21.703 15.68 24.141 1 78.88 271 VAL A CA 1
ATOM 2220 C C . VAL A 1 271 ? -21.219 14.516 23.281 1 78.88 271 VAL A C 1
ATOM 2222 O O . VAL A 1 271 ? -20.547 13.609 23.781 1 78.88 271 VAL A O 1
ATOM 2225 N N . GLY A 1 272 ? -21.625 14.523 22.078 1 82.88 272 GLY A N 1
ATOM 2226 C CA . GLY A 1 272 ? -21.156 13.508 21.156 1 82.88 272 GLY A CA 1
ATOM 2227 C C . GLY A 1 272 ? -19.656 13.539 20.938 1 82.88 272 GLY A C 1
ATOM 2228 O O . GLY A 1 272 ? -19.016 14.562 21.156 1 82.88 272 GLY A O 1
ATOM 2229 N N . LEU A 1 273 ? -19.047 12.492 20.578 1 83.69 273 LEU A N 1
ATOM 2230 C CA . LEU A 1 273 ? -17.609 12.359 20.375 1 83.69 273 LEU A CA 1
ATOM 2231 C C . LEU A 1 273 ? -17.109 13.391 19.359 1 83.69 273 LEU A C 1
ATOM 2233 O O . LEU A 1 273 ? -16.125 14.094 19.609 1 83.69 273 LEU A O 1
ATOM 2237 N N . GLY A 1 274 ? -17.812 13.453 18.266 1 87.69 274 GLY A N 1
ATOM 2238 C CA . GLY A 1 274 ? -17.422 14.406 17.234 1 87.69 274 GLY A CA 1
ATOM 2239 C C . GLY A 1 274 ? -17.422 15.844 17.719 1 87.69 274 GLY A C 1
ATOM 2240 O O . GLY A 1 274 ? -16.484 16.594 17.469 1 87.69 274 GLY A O 1
ATOM 2241 N N . GLU A 1 275 ? -18.469 16.219 18.375 1 89.69 275 GLU A N 1
ATOM 2242 C CA . GLU A 1 275 ? -18.594 17.547 18.938 1 89.69 275 GLU A CA 1
ATOM 2243 C C . GLU A 1 275 ? -17.5 17.828 19.953 1 89.69 275 GLU A C 1
ATOM 2245 O O . GLU A 1 275 ? -16.891 18.906 19.938 1 89.69 275 GLU A O 1
ATOM 2250 N N . HIS A 1 276 ? -17.25 16.906 20.734 1 89.81 276 HIS A N 1
ATOM 2251 C CA . HIS A 1 276 ? -16.234 17.062 21.766 1 89.81 276 HIS A CA 1
ATOM 2252 C C . HIS A 1 276 ? -14.859 17.281 21.141 1 89.81 276 HIS A C 1
ATOM 2254 O O . HIS A 1 276 ? -14.086 18.125 21.609 1 89.81 276 HIS A O 1
ATOM 2260 N N . VAL A 1 277 ? -14.555 16.5 20.172 1 91.94 277 VAL A N 1
ATOM 2261 C CA . VAL A 1 277 ? -13.266 16.578 19.5 1 91.94 277 VAL A CA 1
ATOM 2262 C C . VAL A 1 277 ? -13.078 17.969 18.906 1 91.94 277 VAL A C 1
ATOM 2264 O O . VAL A 1 277 ? -12.047 18.609 19.109 1 91.94 277 VAL A O 1
ATOM 2267 N N . VAL A 1 278 ? -14.078 18.453 18.188 1 95.31 278 VAL A N 1
ATOM 2268 C CA . VAL A 1 278 ? -13.977 19.75 17.531 1 95.31 278 VAL A CA 1
ATOM 2269 C C . VAL A 1 278 ? -13.812 20.844 18.578 1 95.31 278 VAL A C 1
ATOM 2271 O O . VAL A 1 278 ? -12.93 21.703 18.469 1 95.31 278 VAL A O 1
ATOM 2274 N N . LEU A 1 279 ? -14.609 20.812 19.594 1 93.88 279 LEU A N 1
ATOM 2275 C CA . LEU A 1 279 ? -14.578 21.844 20.625 1 93.88 279 LEU A CA 1
ATOM 2276 C C . LEU A 1 279 ? -13.242 21.828 21.359 1 93.88 279 LEU A C 1
ATOM 2278 O O . LEU A 1 279 ? -12.75 22.875 21.781 1 93.88 279 LEU A O 1
ATOM 2282 N N . SER A 1 280 ? -12.648 20.656 21.484 1 92.25 280 SER A N 1
ATOM 2283 C CA . SER A 1 280 ? -11.352 20.547 22.141 1 92.25 280 SER A CA 1
ATOM 2284 C C . SER A 1 280 ? -10.234 21.109 21.266 1 92.25 280 SER A C 1
ATOM 2286 O O . SER A 1 280 ? -9.305 21.734 21.766 1 92.25 280 SER A O 1
ATOM 2288 N N . LEU A 1 281 ? -10.328 20.922 20.031 1 95.12 281 LEU A N 1
ATOM 2289 C CA . LEU A 1 281 ? -9.266 21.281 19.094 1 95.12 281 LEU A CA 1
ATOM 2290 C C . LEU A 1 281 ? -9.344 22.766 18.719 1 95.12 281 LEU A C 1
ATOM 2292 O O . LEU A 1 281 ? -8.438 23.297 18.094 1 95.12 281 LEU A O 1
ATOM 2296 N N . ILE A 1 282 ? -10.438 23.484 19.156 1 94.25 282 ILE A N 1
ATOM 2297 C CA . ILE A 1 282 ? -10.57 24.875 18.766 1 94.25 282 ILE A CA 1
ATOM 2298 C C . ILE A 1 282 ? -10.305 25.781 19.969 1 94.25 282 ILE A C 1
ATOM 2300 O O . ILE A 1 282 ? -10.539 26.984 19.922 1 94.25 282 ILE A O 1
ATOM 2304 N N . ASP A 1 283 ? -9.82 25.141 20.938 1 89.81 283 ASP A N 1
ATOM 2305 C CA . ASP A 1 283 ? -9.477 25.953 22.109 1 89.81 283 ASP A CA 1
ATOM 2306 C C . ASP A 1 283 ? -8.398 26.969 21.766 1 89.81 283 ASP A C 1
ATOM 2308 O O . ASP A 1 283 ? -7.32 26.609 21.281 1 89.81 283 ASP A O 1
ATOM 2312 N N . GLY A 1 284 ? -8.703 28.266 21.891 1 87.81 284 GLY A N 1
ATOM 2313 C CA . GLY A 1 284 ? -7.738 29.328 21.641 1 87.81 284 GLY A CA 1
ATOM 2314 C C . GLY A 1 284 ? -7.699 29.781 20.203 1 87.81 284 GLY A C 1
ATOM 2315 O O . GLY A 1 284 ? -6.832 30.578 19.812 1 87.81 284 GLY A O 1
ATOM 2316 N N . VAL A 1 285 ? -8.633 29.312 19.438 1 93.75 285 VAL A N 1
ATOM 2317 C CA . VAL A 1 285 ? -8.68 29.688 18.031 1 93.75 285 VAL A CA 1
ATOM 2318 C C . VAL A 1 285 ? -9.18 31.125 17.891 1 93.75 285 VAL A C 1
ATOM 2320 O O . VAL A 1 285 ? -10.055 31.562 18.641 1 93.75 285 VAL A O 1
ATOM 2323 N N . GLU A 1 286 ? -8.672 31.812 16.953 1 93.12 286 GLU A N 1
ATOM 2324 C CA . GLU A 1 286 ? -9.016 33.219 16.719 1 93.12 286 GLU A CA 1
ATOM 2325 C C . GLU A 1 286 ? -10.453 33.344 16.234 1 93.12 286 GLU A C 1
ATOM 2327 O O . GLU A 1 286 ? -10.922 32.562 15.414 1 93.12 286 GLU A O 1
ATOM 2332 N N . ALA A 1 287 ? -11.125 34.375 16.781 1 94.62 287 ALA A N 1
ATOM 2333 C CA . ALA A 1 287 ? -12.484 34.688 16.328 1 94.62 287 ALA A CA 1
ATOM 2334 C C . ALA A 1 287 ? -12.516 35 14.844 1 94.62 287 ALA A C 1
ATOM 2336 O O . ALA A 1 287 ? -11.625 35.688 14.336 1 94.62 287 ALA A O 1
ATOM 2337 N N . GLY A 1 288 ? -13.555 34.562 14.234 1 95.94 288 GLY A N 1
ATOM 2338 C CA . GLY A 1 288 ? -13.68 34.812 12.812 1 95.94 288 GLY A CA 1
ATOM 2339 C C . GLY A 1 288 ? -13.102 33.688 11.961 1 95.94 288 GLY A C 1
ATOM 2340 O O . GLY A 1 288 ? -13.297 33.656 10.742 1 95.94 288 GLY A O 1
ATOM 2341 N N . THR A 1 289 ? -12.414 32.75 12.562 1 97.62 289 THR A N 1
ATOM 2342 C CA . THR A 1 289 ? -11.859 31.609 11.852 1 97.62 289 THR A CA 1
ATOM 2343 C C . THR A 1 289 ? -12.961 30.797 11.18 1 97.62 289 THR A C 1
ATOM 2345 O O . THR A 1 289 ? -14.047 30.625 11.742 1 97.62 289 THR A O 1
ATOM 2348 N N . GLN A 1 290 ? -12.711 30.422 9.984 1 98.38 290 GLN A N 1
ATOM 2349 C CA . GLN A 1 290 ? -13.617 29.531 9.266 1 98.38 290 GLN A CA 1
ATOM 2350 C C . GLN A 1 290 ? -13.164 28.078 9.398 1 98.38 290 GLN A C 1
ATOM 2352 O O . GLN A 1 290 ? -12.102 27.703 8.906 1 98.38 290 GLN A O 1
ATOM 2357 N N . LEU A 1 291 ? -14 27.312 9.992 1 98.38 291 LEU A N 1
ATOM 2358 C CA . LEU A 1 291 ? -13.672 25.922 10.305 1 98.38 291 LEU A CA 1
ATOM 2359 C C . LEU A 1 291 ? -14.508 24.969 9.461 1 98.38 291 LEU A C 1
ATOM 2361 O O . LEU A 1 291 ? -15.719 25.125 9.344 1 98.38 291 LEU A O 1
ATOM 2365 N N . TYR A 1 292 ? -13.844 24 8.898 1 98.5 292 TYR A N 1
ATOM 2366 C CA . TYR A 1 292 ? -14.508 23.016 8.047 1 98.5 292 TYR A CA 1
ATOM 2367 C C . TYR A 1 292 ? -14.25 21.594 8.547 1 98.5 292 TYR A C 1
ATOM 2369 O O . TYR A 1 292 ? -13.141 21.266 8.969 1 98.5 292 TYR A O 1
ATOM 2377 N N . PHE A 1 293 ? -15.242 20.734 8.547 1 96.69 293 PHE A N 1
ATOM 2378 C CA . PHE A 1 293 ? -15.078 19.359 9.016 1 96.69 293 PHE A CA 1
ATOM 2379 C C . PHE A 1 293 ? -16.109 18.438 8.359 1 96.69 293 PHE A C 1
ATOM 2381 O O . PHE A 1 293 ? -17.047 18.906 7.707 1 96.69 293 PHE A O 1
ATOM 2388 N N . ASP A 1 294 ? -15.883 17.141 8.469 1 92.56 294 ASP A N 1
ATOM 2389 C CA . ASP A 1 294 ? -16.672 16.172 7.715 1 92.56 294 ASP A CA 1
ATOM 2390 C C . ASP A 1 294 ? -17.906 15.742 8.492 1 92.56 294 ASP A C 1
ATOM 2392 O O . ASP A 1 294 ? -18.203 16.281 9.562 1 92.56 294 ASP A O 1
ATOM 2396 N N . ASN A 1 295 ? -18.672 14.781 7.965 1 90.69 295 ASN A N 1
ATOM 2397 C CA . ASN A 1 295 ? -19.984 14.398 8.453 1 90.69 295 ASN A CA 1
ATOM 2398 C C . ASN A 1 295 ? -19.906 13.672 9.789 1 90.69 295 ASN A C 1
ATOM 2400 O O . ASN A 1 295 ? -20.891 13.594 10.523 1 90.69 295 ASN A O 1
ATOM 2404 N N . PHE A 1 296 ? -18.75 13.234 10.133 1 87.19 296 PHE A N 1
ATOM 2405 C CA . PHE A 1 296 ? -18.562 12.586 11.422 1 87.19 296 PHE A CA 1
ATOM 2406 C C . PHE A 1 296 ? -18.75 13.578 12.562 1 87.19 296 PHE A C 1
ATOM 2408 O O . PHE A 1 296 ? -19.297 13.227 13.617 1 87.19 296 PHE A O 1
ATOM 2415 N N . PHE A 1 297 ? -18.375 14.719 12.305 1 91.81 297 PHE A N 1
ATOM 2416 C CA . PHE A 1 297 ? -18.312 15.719 13.367 1 91.81 297 PHE A CA 1
ATOM 2417 C C . PHE A 1 297 ? -19.562 16.594 13.359 1 91.81 297 PHE A C 1
ATOM 2419 O O . PHE A 1 297 ? -19.969 17.109 14.406 1 91.81 297 PHE A O 1
ATOM 2426 N N . THR A 1 298 ? -20.156 16.734 12.328 1 92.81 298 THR A N 1
ATOM 2427 C CA . THR A 1 298 ? -21.125 17.781 12.086 1 92.81 298 THR A CA 1
ATOM 2428 C C . THR A 1 298 ? -22.438 17.484 12.797 1 92.81 298 THR A C 1
ATOM 2430 O O . THR A 1 298 ? -23.016 16.406 12.609 1 92.81 298 THR A O 1
ATOM 2433 N N . SER A 1 299 ? -22.891 18.391 13.602 1 92 299 SER A N 1
ATOM 2434 C CA . SER A 1 299 ? -24.188 18.391 14.25 1 92 299 SER A CA 1
ATOM 2435 C C . SER A 1 299 ? -24.734 19.812 14.398 1 92 299 SER A C 1
ATOM 2437 O O . SER A 1 299 ? -23.984 20.781 14.344 1 92 299 SER A O 1
ATOM 2439 N N . THR A 1 300 ? -26.062 19.938 14.484 1 92.25 300 THR A N 1
ATOM 2440 C CA . THR A 1 300 ? -26.672 21.25 14.672 1 92.25 300 THR A CA 1
ATOM 2441 C C . THR A 1 300 ? -26.188 21.891 15.969 1 92.25 300 THR A C 1
ATOM 2443 O O . THR A 1 300 ? -25.922 23.094 16 1 92.25 300 THR A O 1
ATOM 2446 N N . ARG A 1 301 ? -26.016 21.125 16.938 1 91.94 301 ARG A N 1
ATOM 2447 C CA . ARG A 1 301 ? -25.562 21.609 18.234 1 91.94 301 ARG A CA 1
ATOM 2448 C C . ARG A 1 301 ? -24.141 22.141 18.141 1 91.94 301 ARG A C 1
ATOM 2450 O O . ARG A 1 301 ? -23.812 23.172 18.734 1 91.94 301 ARG A O 1
ATOM 2457 N N . LEU A 1 302 ? -23.312 21.422 17.469 1 94.62 302 LEU A N 1
ATOM 2458 C CA . LEU A 1 302 ? -21.938 21.859 17.281 1 94.62 302 LEU A CA 1
ATOM 2459 C C . LEU A 1 302 ? -21.891 23.203 16.547 1 94.62 302 LEU A C 1
ATOM 2461 O O . LEU A 1 302 ? -21.125 24.094 16.953 1 94.62 302 LEU A O 1
ATOM 2465 N N . MET A 1 303 ? -22.719 23.359 15.57 1 95.62 303 MET A N 1
ATOM 2466 C CA . MET A 1 303 ? -22.75 24.594 14.797 1 95.62 303 MET A CA 1
ATOM 2467 C C . MET A 1 303 ? -23.172 25.766 15.664 1 95.62 303 MET A C 1
ATOM 2469 O O . MET A 1 303 ? -22.625 26.859 15.539 1 95.62 303 MET A O 1
ATOM 2473 N N . GLU A 1 304 ? -24.125 25.531 16.453 1 94.5 304 GLU A N 1
ATOM 2474 C CA . GLU A 1 304 ? -24.578 26.562 17.375 1 94.5 304 GLU A CA 1
ATOM 2475 C C . GLU A 1 304 ? -23.484 26.938 18.359 1 94.5 304 GLU A C 1
ATOM 2477 O O . GLU A 1 304 ? -23.25 28.125 18.625 1 94.5 304 GLU A O 1
ATOM 2482 N N . ALA A 1 305 ? -22.844 25.953 18.875 1 94.44 305 ALA A N 1
ATOM 2483 C CA . ALA A 1 305 ? -21.781 26.172 19.844 1 94.44 305 ALA A CA 1
ATOM 2484 C C . ALA A 1 305 ? -20.641 26.984 19.234 1 94.44 305 ALA A C 1
ATOM 2486 O O . ALA A 1 305 ? -20.094 27.875 19.875 1 94.44 305 ALA A O 1
ATOM 2487 N N . LEU A 1 306 ? -20.297 26.656 18.047 1 96.75 306 LEU A N 1
ATOM 2488 C CA . LEU A 1 306 ? -19.234 27.359 17.359 1 96.75 306 LEU A CA 1
ATOM 2489 C C . LEU A 1 306 ? -19.625 28.797 17.078 1 96.75 306 LEU A C 1
ATOM 2491 O O . LEU A 1 306 ? -18.797 29.703 17.188 1 96.75 306 LEU A O 1
ATOM 2495 N N . LYS A 1 307 ? -20.875 28.969 16.734 1 95.62 307 LYS A N 1
ATOM 2496 C CA . LYS A 1 307 ? -21.359 30.328 16.5 1 95.62 307 LYS A CA 1
ATOM 2497 C C . LYS A 1 307 ? -21.25 31.172 17.766 1 95.62 307 LYS A C 1
ATOM 2499 O O . LYS A 1 307 ? -20.891 32.344 17.703 1 95.62 307 LYS A O 1
ATOM 2504 N N . GLU A 1 308 ? -21.547 30.609 18.844 1 94.06 308 GLU A N 1
ATOM 2505 C CA . GLU A 1 308 ? -21.453 31.297 20.125 1 94.06 308 GLU A CA 1
ATOM 2506 C C . GLU A 1 308 ? -20.031 31.734 20.422 1 94.06 308 GLU A C 1
ATOM 2508 O O . GLU A 1 308 ? -19.812 32.75 21.078 1 94.06 308 GLU A O 1
ATOM 2513 N N . LYS A 1 309 ? -19.109 31.031 19.891 1 94.94 309 LYS A N 1
ATOM 2514 C CA . LYS A 1 309 ? -17.688 31.344 20.094 1 94.94 309 LYS A CA 1
ATOM 2515 C C . LYS A 1 309 ? -17.156 32.219 18.953 1 94.94 309 LYS A C 1
ATOM 2517 O O . LYS A 1 309 ? -15.953 32.469 18.875 1 94.94 309 LYS A O 1
ATOM 2522 N N . ASN A 1 310 ? -18.031 32.594 18.078 1 95.19 310 ASN A N 1
ATOM 2523 C CA . ASN A 1 310 ? -17.703 33.438 16.922 1 95.19 310 ASN A CA 1
ATOM 2524 C C . ASN A 1 310 ? -16.766 32.719 15.961 1 95.19 310 ASN A C 1
ATOM 2526 O O . ASN A 1 310 ? -15.82 33.312 15.438 1 95.19 310 ASN A O 1
ATOM 2530 N N . ILE A 1 311 ? -16.938 31.484 15.852 1 97.19 311 ILE A N 1
ATOM 2531 C CA . ILE A 1 311 ? -16.234 30.672 14.867 1 97.19 311 ILE A CA 1
ATOM 2532 C C . ILE A 1 311 ? -17.188 30.312 13.727 1 97.19 311 ILE A C 1
ATOM 2534 O O . ILE A 1 311 ? -18.281 29.781 13.961 1 97.19 311 ILE A O 1
ATOM 2538 N N . LEU A 1 312 ? -16.828 30.672 12.578 1 97.88 312 LEU A N 1
ATOM 2539 C CA . LEU A 1 312 ? -17.609 30.328 11.391 1 97.88 312 LEU A CA 1
ATOM 2540 C C . LEU A 1 312 ? -17.328 28.891 10.953 1 97.88 312 LEU A C 1
ATOM 2542 O O . LEU A 1 312 ? -16.172 28.469 10.922 1 97.88 312 LEU A O 1
ATOM 2546 N N . ALA A 1 313 ? -18.391 28.156 10.656 1 98.06 313 ALA A N 1
ATOM 2547 C CA . ALA A 1 313 ? -18.156 26.75 10.367 1 98.06 313 ALA A CA 1
ATOM 2548 C C . ALA A 1 313 ? -19.094 26.234 9.289 1 98.06 313 ALA A C 1
ATOM 2550 O O . ALA A 1 313 ? -20.219 26.734 9.141 1 98.06 313 ALA A O 1
ATOM 2551 N N . ALA A 1 314 ? -18.625 25.359 8.531 1 98 314 ALA A N 1
ATOM 2552 C CA . ALA A 1 314 ? -19.406 24.594 7.559 1 98 314 ALA A CA 1
ATOM 2553 C C . ALA A 1 314 ? -18.953 23.141 7.52 1 98 314 ALA A C 1
ATOM 2555 O O . ALA A 1 314 ? -17.75 22.859 7.609 1 98 314 ALA A O 1
ATOM 2556 N N . GLY A 1 315 ? -19.859 22.219 7.449 1 97.25 315 GLY A N 1
ATOM 2557 C CA . GLY A 1 315 ? -19.516 20.797 7.438 1 97.25 315 GLY A CA 1
ATOM 2558 C C . GLY A 1 315 ? -20.531 19.953 6.684 1 97.25 315 GLY A C 1
ATOM 2559 O O . GLY A 1 315 ? -21.703 20.312 6.602 1 97.25 315 GLY A O 1
ATOM 2560 N N . ALA A 1 316 ? -20.078 18.922 6.086 1 96.12 316 ALA A N 1
ATOM 2561 C CA . ALA A 1 316 ? -21 17.953 5.492 1 96.12 316 ALA A CA 1
ATOM 2562 C C . ALA A 1 316 ? -21.828 17.25 6.566 1 96.12 316 ALA A C 1
ATOM 2564 O O . ALA A 1 316 ? -21.359 17.062 7.691 1 96.12 316 ALA A O 1
ATOM 2565 N N . VAL A 1 317 ? -23.047 16.938 6.262 1 94.19 317 VAL A N 1
ATOM 2566 C CA . VAL A 1 317 ? -23.906 16.297 7.246 1 94.19 317 VAL A CA 1
ATOM 2567 C C . VAL A 1 317 ? -24.594 15.086 6.617 1 94.19 317 VAL A C 1
ATOM 2569 O O . VAL A 1 317 ? -24.984 15.125 5.449 1 94.19 317 VAL A O 1
ATOM 2572 N N . ARG A 1 318 ? -24.703 14.016 7.355 1 90.25 318 ARG A N 1
ATOM 2573 C CA . ARG A 1 318 ? -25.453 12.852 6.902 1 90.25 318 ARG A CA 1
ATOM 2574 C C . ARG A 1 318 ? -26.953 13.117 6.945 1 90.25 318 ARG A C 1
ATOM 2576 O O . ARG A 1 318 ? -27.453 13.75 7.879 1 90.25 318 ARG A O 1
ATOM 2583 N N . PRO A 1 319 ? -27.578 12.586 5.992 1 88.12 319 PRO A N 1
ATOM 2584 C CA . PRO A 1 319 ? -29.016 12.859 5.918 1 88.12 319 PRO A CA 1
ATOM 2585 C C . PRO A 1 319 ? -29.797 12.25 7.082 1 88.12 319 PRO A C 1
ATOM 2587 O O . PRO A 1 319 ? -30.875 12.734 7.434 1 88.12 319 PRO A O 1
ATOM 2590 N N . ASN A 1 320 ? -29.312 11.258 7.707 1 85.81 320 ASN A N 1
ATOM 2591 C CA . ASN A 1 320 ? -30.047 10.555 8.75 1 85.81 320 ASN A CA 1
ATOM 2592 C C . ASN A 1 320 ? -29.781 11.164 10.125 1 85.81 320 ASN A C 1
ATOM 2594 O O . ASN A 1 320 ? -30.203 10.609 11.148 1 85.81 320 ASN A O 1
ATOM 2598 N N . ARG A 1 321 ? -29.141 12.258 10.141 1 85.56 321 ARG A N 1
ATOM 2599 C CA . ARG A 1 321 ? -28.844 12.891 11.422 1 85.56 321 ARG A CA 1
ATOM 2600 C C . ARG A 1 321 ? -30.141 13.312 12.125 1 85.56 321 ARG A C 1
ATOM 2602 O O . ARG A 1 321 ? -31.062 13.812 11.477 1 85.56 321 ARG A O 1
ATOM 2609 N N . LYS A 1 322 ? -30.328 13.086 13.383 1 80 322 LYS A N 1
ATOM 2610 C CA . LYS A 1 322 ? -31.547 13.234 14.156 1 80 322 LYS A CA 1
ATOM 2611 C C . LYS A 1 322 ? -32.062 14.672 14.117 1 80 322 LYS A C 1
ATOM 2613 O O . LYS A 1 322 ? -33.25 14.906 14 1 80 322 LYS A O 1
ATOM 2618 N N . ASP A 1 323 ? -31.328 15.703 14.203 1 83.81 323 ASP A N 1
ATOM 2619 C CA . ASP A 1 323 ? -31.781 17.078 14.375 1 83.81 323 ASP A CA 1
ATOM 2620 C C . ASP A 1 323 ? -31.969 17.766 13.023 1 83.81 323 ASP A C 1
ATOM 2622 O O . ASP A 1 323 ? -32.344 18.938 12.961 1 83.81 323 ASP A O 1
ATOM 2626 N N . LEU A 1 324 ? -31.906 17.047 11.984 1 89.44 324 LEU A N 1
ATOM 2627 C CA . LEU A 1 324 ? -32.094 17.625 10.656 1 89.44 324 LEU A CA 1
ATOM 2628 C C . LEU A 1 324 ? -33.562 17.562 10.25 1 89.44 324 LEU A C 1
ATOM 2630 O O . LEU A 1 324 ? -34.281 16.625 10.617 1 89.44 324 LEU A O 1
ATOM 2634 N N . THR A 1 325 ? -34.062 18.562 9.562 1 91 325 THR A N 1
ATOM 2635 C CA . THR A 1 325 ? -35.469 18.609 9.109 1 91 325 THR A CA 1
ATOM 2636 C C . THR A 1 325 ? -35.719 17.531 8.062 1 91 325 THR A C 1
ATOM 2638 O O . THR A 1 325 ? -34.844 17.203 7.266 1 91 325 THR A O 1
ATOM 2641 N N . ASP A 1 326 ? -36.844 17.031 8.008 1 90.12 326 ASP A N 1
ATOM 2642 C CA . ASP A 1 326 ? -37.219 15.977 7.09 1 90.12 326 ASP A CA 1
ATOM 2643 C C . ASP A 1 326 ? -37.125 16.438 5.641 1 90.12 326 ASP A C 1
ATOM 2645 O O . ASP A 1 326 ? -36.844 15.641 4.746 1 90.12 326 ASP A O 1
ATOM 2649 N N . GLU A 1 327 ? -37.375 17.688 5.441 1 91 327 GLU A N 1
ATOM 2650 C CA . GLU A 1 327 ? -37.312 18.234 4.082 1 91 327 GLU A CA 1
ATOM 2651 C C . GLU A 1 327 ? -35.938 18.078 3.469 1 91 327 GLU A C 1
ATOM 2653 O O . GLU A 1 327 ? -35.812 17.844 2.264 1 91 327 GLU A O 1
ATOM 2658 N N . ILE A 1 328 ? -35.031 18.188 4.277 1 91.94 328 ILE A N 1
ATOM 2659 C CA . ILE A 1 328 ? -33.656 18.094 3.793 1 91.94 328 ILE A CA 1
ATOM 2660 C C . ILE A 1 328 ? -33.25 16.625 3.732 1 91.94 328 ILE A C 1
ATOM 2662 O O . ILE A 1 328 ? -32.438 16.234 2.881 1 91.94 328 ILE A O 1
ATOM 2666 N N . LYS A 1 329 ? -33.812 15.812 4.574 1 91 329 LYS A N 1
ATOM 2667 C CA . LYS A 1 329 ? -33.469 14.391 4.652 1 91 329 LYS A CA 1
ATOM 2668 C C . LYS A 1 329 ? -33.969 13.641 3.428 1 91 329 LYS A C 1
ATOM 2670 O O . LYS A 1 329 ? -33.281 12.742 2.924 1 91 329 LYS A O 1
ATOM 2675 N N . ARG A 1 330 ? -35.031 13.953 2.998 1 89.62 330 ARG A N 1
ATOM 2676 C CA . ARG A 1 330 ? -35.656 13.242 1.896 1 89.62 330 ARG A CA 1
ATOM 2677 C C . ARG A 1 330 ? -35 13.578 0.566 1 89.62 330 ARG A C 1
ATOM 2679 O O . ARG A 1 330 ? -34.375 14.633 0.422 1 89.62 330 ARG A O 1
ATOM 2686 N N . ASP A 1 331 ? -35.094 12.617 -0.316 1 90.06 331 ASP A N 1
ATOM 2687 C CA . ASP A 1 331 ? -34.625 12.883 -1.675 1 90.06 331 ASP A CA 1
ATOM 2688 C C . ASP A 1 331 ? -35.656 13.711 -2.451 1 90.06 331 ASP A C 1
ATOM 2690 O O . ASP A 1 331 ? -36.656 13.18 -2.908 1 90.06 331 ASP A O 1
ATOM 2694 N N . ASN A 1 332 ? -35.438 14.914 -2.662 1 91.69 332 ASN A N 1
ATOM 2695 C CA . ASN A 1 332 ? -36.344 15.844 -3.316 1 91.69 332 ASN A CA 1
ATOM 2696 C C . ASN A 1 332 ? -36.219 15.766 -4.836 1 91.69 332 ASN A C 1
ATOM 2698 O O . ASN A 1 332 ? -36.844 16.547 -5.551 1 91.69 332 ASN A O 1
ATOM 2702 N N . LYS A 1 333 ? -35.438 14.742 -5.34 1 91.81 333 LYS A N 1
ATOM 2703 C CA . LYS A 1 333 ? -35.281 14.492 -6.77 1 91.81 333 LYS A CA 1
ATOM 2704 C C . LYS A 1 333 ? -34.875 15.766 -7.516 1 91.81 333 LYS A C 1
ATOM 2706 O O . LYS A 1 333 ? -35.5 16.109 -8.516 1 91.81 333 LYS A O 1
ATOM 2711 N N . LEU A 1 334 ? -34 16.484 -6.977 1 93.06 334 LEU A N 1
ATOM 2712 C CA . LEU A 1 334 ? -33.5 17.719 -7.574 1 93.06 334 LEU A CA 1
ATOM 2713 C C . LEU A 1 334 ? -32.719 17.422 -8.844 1 93.06 334 LEU A C 1
ATOM 2715 O O . LEU A 1 334 ? -32.156 16.328 -9.008 1 93.06 334 LEU A O 1
ATOM 2719 N N . GLN A 1 335 ? -32.75 18.375 -9.742 1 91.44 335 GLN A N 1
ATOM 2720 C CA . GLN A 1 335 ? -31.906 18.266 -10.922 1 91.44 335 GLN A CA 1
ATOM 2721 C C . GLN A 1 335 ? -30.484 18.766 -10.609 1 91.44 335 GLN A C 1
ATOM 2723 O O . GLN A 1 335 ? -30.281 19.5 -9.641 1 91.44 335 GLN A O 1
ATOM 2728 N N . LYS A 1 336 ? -29.625 18.359 -11.422 1 89.69 336 LYS A N 1
ATOM 2729 C CA . LYS A 1 336 ? -28.234 18.75 -11.227 1 89.69 336 LYS A CA 1
ATOM 2730 C C . LYS A 1 336 ? -28.094 20.266 -11.164 1 89.69 336 LYS A C 1
ATOM 2732 O O . LYS A 1 336 ? -28.578 20.984 -12.047 1 89.69 336 LYS A O 1
ATOM 2737 N N . GLY A 1 337 ? -27.516 20.766 -10.086 1 91.06 337 GLY A N 1
ATOM 2738 C CA . GLY A 1 337 ? -27.328 22.203 -9.922 1 91.06 337 GLY A CA 1
ATOM 2739 C C . GLY A 1 337 ? -28.391 22.859 -9.055 1 91.06 337 GLY A C 1
ATOM 2740 O O . GLY A 1 337 ? -28.234 23.984 -8.609 1 91.06 337 GLY A O 1
ATOM 2741 N N . GLU A 1 338 ? -29.453 22.156 -8.844 1 94.62 338 GLU A N 1
ATOM 2742 C CA . GLU A 1 338 ? -30.516 22.688 -7.984 1 94.62 338 GLU A CA 1
ATOM 2743 C C . GLU A 1 338 ? -30.219 22.391 -6.516 1 94.62 338 GLU A C 1
ATOM 2745 O O . GLU A 1 338 ? -29.484 21.453 -6.195 1 94.62 338 GLU A O 1
ATOM 2750 N N . TYR A 1 339 ? -30.703 23.281 -5.688 1 96.44 339 TYR A N 1
ATOM 2751 C CA . TYR A 1 339 ? -30.5 23.047 -4.262 1 96.44 339 TYR A CA 1
ATOM 2752 C C . TYR A 1 339 ? -31.688 23.594 -3.455 1 96.44 339 TYR A C 1
ATOM 2754 O O . TYR A 1 339 ? -32.438 24.422 -3.943 1 96.44 339 TYR A O 1
ATOM 2762 N N . ILE A 1 340 ? -31.938 23.047 -2.311 1 96.06 340 ILE A N 1
ATOM 2763 C CA . ILE A 1 340 ? -32.906 23.531 -1.332 1 96.06 340 ILE A CA 1
ATOM 2764 C C . ILE A 1 340 ? -32.188 23.797 -0.003 1 96.06 340 ILE A C 1
ATOM 2766 O O . ILE A 1 340 ? -31.109 23.281 0.246 1 96.06 340 ILE A O 1
ATOM 2770 N N . TRP A 1 341 ? -32.781 24.688 0.813 1 96.38 341 TRP A N 1
ATOM 2771 C CA . TRP A 1 341 ? -32.219 25 2.115 1 96.38 341 TRP A CA 1
ATOM 2772 C C . TRP A 1 341 ? -33.312 25.266 3.146 1 96.38 341 TRP A C 1
ATOM 2774 O O . TRP A 1 341 ? -34.438 25.531 2.789 1 96.38 341 TRP A O 1
ATOM 2784 N N . ARG A 1 342 ? -32.969 25.016 4.359 1 96 342 ARG A N 1
ATOM 2785 C CA . ARG A 1 342 ? -33.75 25.391 5.531 1 96 342 ARG A CA 1
ATOM 2786 C C . ARG A 1 342 ? -32.875 25.984 6.621 1 96 342 ARG A C 1
ATOM 2788 O O . ARG A 1 342 ? -31.688 25.641 6.738 1 96 342 ARG A O 1
ATOM 2795 N N . ALA A 1 343 ? -33.469 26.875 7.379 1 95.31 343 ALA A N 1
ATOM 2796 C CA . ALA A 1 343 ? -32.656 27.547 8.406 1 95.31 343 ALA A CA 1
ATOM 2797 C C . ALA A 1 343 ? -33.25 27.312 9.797 1 95.31 343 ALA A C 1
ATOM 2799 O O . ALA A 1 343 ? -34.469 27.141 9.938 1 95.31 343 ALA A O 1
ATOM 2800 N N . LYS A 1 344 ? -32.406 27.281 10.758 1 93.88 344 LYS A N 1
ATOM 2801 C CA . LYS A 1 344 ? -32.688 27.234 12.188 1 93.88 344 LYS A CA 1
ATOM 2802 C C . LYS A 1 344 ? -31.766 28.172 12.961 1 93.88 344 LYS A C 1
ATOM 2804 O O . LYS A 1 344 ? -30.641 27.828 13.281 1 93.88 344 LYS A O 1
ATOM 2809 N N . GLY A 1 345 ? -32.344 29.359 13.297 1 92.31 345 GLY A N 1
ATOM 2810 C CA . GLY A 1 345 ? -31.484 30.375 13.875 1 92.31 345 GLY A CA 1
ATOM 2811 C C . GLY A 1 345 ? -30.406 30.844 12.914 1 92.31 345 GLY A C 1
ATOM 2812 O O . GLY A 1 345 ? -30.719 31.328 11.82 1 92.31 345 GLY A O 1
ATOM 2813 N N . SER A 1 346 ? -29.219 30.578 13.312 1 92.88 346 SER A N 1
ATOM 2814 C CA . SER A 1 346 ? -28.109 31.016 12.477 1 92.88 346 SER A CA 1
ATOM 2815 C C . SER A 1 346 ? -27.594 29.859 11.609 1 92.88 346 SER A C 1
ATOM 2817 O O . SER A 1 346 ? -26.656 30.047 10.828 1 92.88 346 SER A O 1
ATOM 2819 N N . ILE A 1 347 ? -28.234 28.734 11.734 1 95.75 347 ILE A N 1
ATOM 2820 C CA . ILE A 1 347 ? -27.75 27.547 11.047 1 95.75 347 ILE A CA 1
ATOM 2821 C C . ILE A 1 347 ? -28.578 27.312 9.781 1 95.75 347 ILE A C 1
ATOM 2823 O O . ILE A 1 347 ? -29.812 27.438 9.805 1 95.75 347 ILE A O 1
ATOM 2827 N N . THR A 1 348 ? -27.938 27.078 8.727 1 96.56 348 THR A N 1
ATOM 2828 C CA . THR A 1 348 ? -28.594 26.766 7.465 1 96.56 348 THR A CA 1
ATOM 2829 C C . THR A 1 348 ? -28.219 25.359 6.996 1 96.56 348 THR A C 1
ATOM 2831 O O . THR A 1 348 ? -27.031 25 6.996 1 96.56 348 THR A O 1
ATOM 2834 N N . ALA A 1 349 ? -29.172 24.562 6.621 1 96.75 349 ALA A N 1
ATOM 2835 C CA . ALA A 1 349 ? -28.969 23.234 6.039 1 96.75 349 ALA A CA 1
ATOM 2836 C C . ALA A 1 349 ? -29.219 23.266 4.535 1 96.75 349 ALA A C 1
ATOM 2838 O O . ALA A 1 349 ? -30.219 23.797 4.07 1 96.75 349 ALA A O 1
ATOM 2839 N N . TYR A 1 350 ? -28.281 22.75 3.818 1 96.81 350 TYR A N 1
ATOM 2840 C CA . TYR A 1 350 ? -28.375 22.734 2.363 1 96.81 350 TYR A CA 1
ATOM 2841 C C . TYR A 1 350 ? -28.484 21.297 1.844 1 96.81 350 TYR A C 1
ATOM 2843 O O . TYR A 1 350 ? -27.828 20.391 2.365 1 96.81 350 TYR A O 1
ATOM 2851 N N . GLN A 1 351 ? -29.281 21 0.849 1 96.81 351 GLN A N 1
ATOM 2852 C CA . GLN A 1 351 ? -29.234 19.859 -0.043 1 96.81 351 GLN A CA 1
ATOM 2853 C C . GLN A 1 351 ? -28.984 20.281 -1.486 1 96.81 351 GLN A C 1
ATOM 2855 O O . GLN A 1 351 ? -29.797 21 -2.072 1 96.81 351 GLN A O 1
ATOM 2860 N N . TRP A 1 352 ? -27.922 19.938 -2.039 1 96.38 352 TRP A N 1
ATOM 2861 C CA . TRP A 1 352 ? -27.5 20.297 -3.393 1 96.38 352 TRP A CA 1
ATOM 2862 C C . TRP A 1 352 ? -27.312 19.047 -4.25 1 96.38 352 TRP A C 1
ATOM 2864 O O . TRP A 1 352 ? -26.719 18.062 -3.801 1 96.38 352 TRP A O 1
ATOM 2874 N N . ARG A 1 353 ? -27.797 19.109 -5.473 1 94.88 353 ARG A N 1
ATOM 2875 C CA . ARG A 1 353 ? -27.688 17.953 -6.352 1 94.88 353 ARG A CA 1
ATOM 2876 C C . ARG A 1 353 ? -26.516 18.109 -7.309 1 94.88 353 ARG A C 1
ATOM 2878 O O . ARG A 1 353 ? -26.516 18.969 -8.188 1 94.88 353 ARG A O 1
ATOM 2885 N N . ASP A 1 354 ? -25.531 17.281 -7.152 1 91.88 354 ASP A N 1
ATOM 2886 C CA . ASP A 1 354 ? -24.453 17.109 -8.133 1 91.88 354 ASP A CA 1
ATOM 2887 C C . ASP A 1 354 ? -24.641 15.82 -8.922 1 91.88 354 ASP A C 1
ATOM 2889 O O . ASP A 1 354 ? -25.641 15.664 -9.633 1 91.88 354 ASP A O 1
ATOM 2893 N N . THR A 1 355 ? -23.734 14.844 -8.781 1 84.88 355 THR A N 1
ATOM 2894 C CA . THR A 1 355 ? -24 13.484 -9.234 1 84.88 355 THR A CA 1
ATOM 2895 C C . THR A 1 355 ? -24.875 12.742 -8.234 1 84.88 355 THR A C 1
ATOM 2897 O O . THR A 1 355 ? -25.734 11.953 -8.625 1 84.88 355 THR A O 1
ATOM 2900 N N . LYS A 1 356 ? -24.656 13.133 -7.004 1 89.88 356 LYS A N 1
ATOM 2901 C CA . LYS A 1 356 ? -25.469 12.695 -5.875 1 89.88 356 LYS A CA 1
ATOM 2902 C C . LYS A 1 356 ? -25.875 13.875 -5 1 89.88 356 LYS A C 1
ATOM 2904 O O . LYS A 1 356 ? -25.391 14.984 -5.184 1 89.88 356 LYS A O 1
ATOM 2909 N N . ASN A 1 357 ? -26.781 13.641 -4.129 1 94 357 ASN A N 1
ATOM 2910 C CA . ASN A 1 357 ? -27.156 14.68 -3.178 1 94 357 ASN A CA 1
ATOM 2911 C C . ASN A 1 357 ? -26.031 14.969 -2.188 1 94 357 ASN A C 1
ATOM 2913 O O . ASN A 1 357 ? -25.453 14.039 -1.624 1 94 357 ASN A O 1
ATOM 2917 N N . VAL A 1 358 ? -25.734 16.188 -2.07 1 95.12 358 VAL A N 1
ATOM 2918 C CA . VAL A 1 358 ? -24.75 16.641 -1.097 1 95.12 358 VAL A CA 1
ATOM 2919 C C . VAL A 1 358 ? -25.438 17.469 -0.016 1 95.12 358 VAL A C 1
ATOM 2921 O O . VAL A 1 358 ? -26.172 18.422 -0.321 1 95.12 358 VAL A O 1
ATOM 2924 N N . HIS A 1 359 ? -25.25 17.156 1.234 1 96.56 359 HIS A N 1
ATOM 2925 C CA . HIS A 1 359 ? -25.844 17.875 2.363 1 96.56 359 HIS A CA 1
ATOM 2926 C C . HIS A 1 359 ? -24.766 18.609 3.16 1 96.56 359 HIS A C 1
ATOM 2928 O O . HIS A 1 359 ? -23.75 18.016 3.537 1 96.56 359 HIS A O 1
ATOM 2934 N N . VAL A 1 360 ? -24.953 19.891 3.449 1 97.31 360 VAL A N 1
ATOM 2935 C CA . VAL A 1 360 ? -23.984 20.703 4.184 1 97.31 360 VAL A CA 1
ATOM 2936 C C . VAL A 1 360 ? -24.703 21.578 5.199 1 97.31 360 VAL A C 1
ATOM 2938 O O . VAL A 1 360 ? -25.797 22.078 4.93 1 97.31 360 VAL A O 1
ATOM 2941 N N . LEU A 1 361 ? -24.141 21.766 6.371 1 97.12 361 LEU A N 1
ATOM 2942 C CA . LEU A 1 361 ? -24.562 22.75 7.367 1 97.12 361 LEU A CA 1
ATOM 2943 C C . LEU A 1 361 ? -23.594 23.922 7.426 1 97.12 361 LEU A C 1
ATOM 2945 O O . LEU A 1 361 ? -22.391 23.734 7.312 1 97.12 361 LEU A O 1
ATOM 2949 N N . SER A 1 362 ? -24.156 25.062 7.582 1 97.62 362 SER A N 1
ATOM 2950 C CA . SER A 1 362 ? -23.344 26.25 7.758 1 97.62 362 SER A CA 1
ATOM 2951 C C . SER A 1 362 ? -23.938 27.188 8.805 1 97.62 362 SER A C 1
ATOM 2953 O O . SER A 1 362 ? -25.172 27.25 8.945 1 97.62 362 SER A O 1
ATOM 2955 N N . ASN A 1 363 ? -23.078 27.938 9.539 1 97.44 363 ASN A N 1
ATOM 2956 C CA . ASN A 1 363 ? -23.594 28.859 10.531 1 97.44 363 ASN A CA 1
ATOM 2957 C C . ASN A 1 363 ? -23.328 30.312 10.133 1 97.44 363 ASN A C 1
ATOM 2959 O O . ASN A 1 363 ? -23.422 31.219 10.961 1 97.44 363 ASN A O 1
ATOM 2963 N N . PHE A 1 364 ? -22.922 30.547 8.789 1 96.94 364 PHE A N 1
ATOM 2964 C CA . PHE A 1 364 ? -22.625 31.938 8.484 1 96.94 364 PHE A CA 1
ATOM 2965 C C . PHE A 1 364 ? -22.969 32.25 7.039 1 96.94 364 PHE A C 1
ATOM 2967 O O . PHE A 1 364 ? -23.078 33.438 6.668 1 96.94 364 PHE A O 1
ATOM 2974 N N . HIS A 1 365 ? -23.234 31.281 6.191 1 96.94 365 HIS A N 1
ATOM 2975 C CA . HIS A 1 365 ? -23.484 31.531 4.777 1 96.94 365 HIS A CA 1
ATOM 2976 C C . HIS A 1 365 ? -24.922 32 4.555 1 96.94 365 HIS A C 1
ATOM 2978 O O . HIS A 1 365 ? -25.844 31.531 5.215 1 96.94 365 HIS A O 1
ATOM 2984 N N . HIS A 1 366 ? -25.031 32.844 3.586 1 95.62 366 HIS A N 1
ATOM 2985 C CA . HIS A 1 366 ? -26.375 33.188 3.123 1 95.62 366 HIS A CA 1
ATOM 2986 C C . HIS A 1 366 ? -26.922 32.156 2.16 1 95.62 366 HIS A C 1
ATOM 2988 O O . HIS A 1 366 ? -26.234 31.734 1.222 1 95.62 366 HIS A O 1
ATOM 2994 N N . PRO A 1 367 ? -28.094 31.719 2.375 1 94.38 367 PRO A N 1
ATOM 2995 C CA . PRO A 1 367 ? -28.641 30.625 1.583 1 94.38 367 PRO A CA 1
ATOM 2996 C C . PRO A 1 367 ? -28.734 30.953 0.097 1 94.38 367 PRO A C 1
ATOM 2998 O O . PRO A 1 367 ? -28.75 30.062 -0.745 1 94.38 367 PRO A O 1
ATOM 3001 N N . SER A 1 368 ? -28.797 32.188 -0.298 1 92.38 368 SER A N 1
ATOM 3002 C CA . SER A 1 368 ? -28.984 32.594 -1.693 1 92.38 368 SER A CA 1
ATOM 3003 C C . SER A 1 368 ? -27.641 32.75 -2.402 1 92.38 368 SER A C 1
ATOM 3005 O O . SER A 1 368 ? -27.594 32.906 -3.623 1 92.38 368 SER A O 1
ATOM 3007 N N . ASP A 1 369 ? -26.594 32.75 -1.613 1 94.81 369 ASP A N 1
ATOM 3008 C CA . ASP A 1 369 ? -25.281 32.906 -2.234 1 94.81 369 ASP A CA 1
ATOM 3009 C C . ASP A 1 369 ? -24.875 31.641 -2.977 1 94.81 369 ASP A C 1
ATOM 3011 O O . ASP A 1 369 ? -24.828 30.562 -2.389 1 94.81 369 ASP A O 1
ATOM 3015 N N . THR A 1 370 ? -24.594 31.781 -4.281 1 94.56 370 THR A N 1
ATOM 3016 C CA . THR A 1 370 ? -24.219 30.641 -5.105 1 94.56 370 THR A CA 1
ATOM 3017 C C . THR A 1 370 ? -22.953 30.938 -5.91 1 94.56 370 THR A C 1
ATOM 3019 O O . THR A 1 370 ? -22.562 32.094 -6.039 1 94.56 370 THR A O 1
ATOM 3022 N N . GLU A 1 371 ? -22.266 29.922 -6.25 1 93.88 371 GLU A N 1
ATOM 3023 C CA . GLU A 1 371 ? -21.094 29.984 -7.137 1 93.88 371 GLU A CA 1
ATOM 3024 C C . GLU A 1 371 ? -21.203 28.953 -8.25 1 93.88 371 GLU A C 1
ATOM 3026 O O . GLU A 1 371 ? -21.828 27.906 -8.078 1 93.88 371 GLU A O 1
ATOM 3031 N N . ASP A 1 372 ? -20.609 29.312 -9.383 1 92.19 372 ASP A N 1
ATOM 3032 C CA . ASP A 1 372 ? -20.594 28.375 -10.508 1 92.19 372 ASP A CA 1
ATOM 3033 C C . ASP A 1 372 ? -19.406 27.438 -10.422 1 92.19 372 ASP A C 1
ATOM 3035 O O . ASP A 1 372 ? -18.266 27.875 -10.227 1 92.19 372 ASP A O 1
ATOM 3039 N N . VAL A 1 373 ? -19.75 26.188 -10.484 1 91.62 373 VAL A N 1
ATOM 3040 C CA . VAL A 1 373 ? -18.688 25.188 -10.5 1 91.62 373 VAL A CA 1
ATOM 3041 C C . VAL A 1 373 ? -18.703 24.422 -11.828 1 91.62 373 VAL A C 1
ATOM 3043 O O . VAL A 1 373 ? -19.781 24.156 -12.375 1 91.62 373 VAL A O 1
ATOM 3046 N N . VAL A 1 374 ? -17.562 24.156 -12.336 1 88.31 374 VAL A N 1
ATOM 3047 C CA . VAL A 1 374 ? -17.422 23.5 -13.633 1 88.31 374 VAL A CA 1
ATOM 3048 C C . VAL A 1 374 ? -17.406 21.984 -13.438 1 88.31 374 VAL A C 1
ATOM 3050 O O . VAL A 1 374 ? -16.688 21.484 -12.57 1 88.31 374 VAL A O 1
ATOM 3053 N N . ARG A 1 375 ? -18.281 21.281 -14.125 1 86.06 375 ARG A N 1
ATOM 3054 C CA . ARG A 1 375 ? -18.312 19.828 -14.125 1 86.06 375 ARG A CA 1
ATOM 3055 C C . ARG A 1 375 ? -18.125 19.266 -15.531 1 86.06 375 ARG A C 1
ATOM 3057 O O . ARG A 1 375 ? -18.641 19.828 -16.5 1 86.06 375 ARG A O 1
ATOM 3064 N N . LYS A 1 376 ? -17.297 18.234 -15.625 1 82.31 376 LYS A N 1
ATOM 3065 C CA . LYS A 1 376 ? -17.078 17.578 -16.906 1 82.31 376 LYS A CA 1
ATOM 3066 C C . LYS A 1 376 ? -18.109 16.484 -17.156 1 82.31 376 LYS A C 1
ATOM 3068 O O . LYS A 1 376 ? -18.406 15.688 -16.25 1 82.31 376 LYS A O 1
ATOM 3073 N N . LEU A 1 377 ? -18.656 16.453 -18.281 1 75.19 377 LEU A N 1
ATOM 3074 C CA . LEU A 1 377 ? -19.641 15.445 -18.672 1 75.19 377 LEU A CA 1
ATOM 3075 C C . LEU A 1 377 ? -18.953 14.25 -19.328 1 75.19 377 LEU A C 1
ATOM 3077 O O . LEU A 1 377 ? -17.766 14.305 -19.625 1 75.19 377 LEU A O 1
ATOM 3081 N N . SER A 1 378 ? -19.641 13.148 -19.344 1 71.81 378 SER A N 1
ATOM 3082 C CA . SER A 1 378 ? -19.109 11.891 -19.875 1 71.81 378 SER A CA 1
ATOM 3083 C C . SER A 1 378 ? -18.594 12.078 -21.297 1 71.81 378 SER A C 1
ATOM 3085 O O . SER A 1 378 ? -17.656 11.398 -21.719 1 71.81 378 SER A O 1
ATOM 3087 N N . ASN A 1 379 ? -19.188 13.031 -22 1 70.69 379 ASN A N 1
ATOM 3088 C CA . ASN A 1 379 ? -18.781 13.258 -23.391 1 70.69 379 ASN A CA 1
ATOM 3089 C C . ASN A 1 379 ? -17.562 14.164 -23.484 1 70.69 379 ASN A C 1
ATOM 3091 O O . ASN A 1 379 ? -17.125 14.516 -24.578 1 70.69 379 ASN A O 1
ATOM 3095 N N . GLY A 1 380 ? -17.031 14.516 -22.25 1 78 380 GLY A N 1
ATOM 3096 C CA . GLY A 1 380 ? -15.82 15.328 -22.219 1 78 380 GLY A CA 1
ATOM 3097 C C . GLY A 1 380 ? -16.109 16.812 -22.141 1 78 380 GLY A C 1
ATOM 3098 O O . GLY A 1 380 ? -15.203 17.609 -21.859 1 78 380 GLY A O 1
ATOM 3099 N N . SER A 1 381 ? -17.312 17.188 -22.391 1 79.44 381 SER A N 1
ATOM 3100 C CA . SER A 1 381 ? -17.656 18.594 -22.344 1 79.44 381 SER A CA 1
ATOM 3101 C C . SER A 1 381 ? -17.812 19.078 -20.891 1 79.44 381 SER A C 1
ATOM 3103 O O . SER A 1 381 ? -17.984 18.266 -19.984 1 79.44 381 SER A O 1
ATOM 3105 N N . SER A 1 382 ? -17.578 20.422 -20.672 1 88.19 382 SER A N 1
ATOM 3106 C CA . SER A 1 382 ? -17.672 21 -19.344 1 88.19 382 SER A CA 1
ATOM 3107 C C . SER A 1 382 ? -18.938 21.844 -19.203 1 88.19 382 SER A C 1
ATOM 3109 O O . SER A 1 382 ? -19.328 22.547 -20.125 1 88.19 382 SER A O 1
ATOM 3111 N N . ILE A 1 383 ? -19.641 21.656 -18.203 1 85.94 383 ILE A N 1
ATOM 3112 C CA . ILE A 1 383 ? -20.828 22.469 -17.938 1 85.94 383 ILE A CA 1
ATOM 3113 C C . ILE A 1 383 ? -20.625 23.219 -16.625 1 85.94 383 ILE A C 1
ATOM 3115 O O . ILE A 1 383 ? -19.922 22.75 -15.727 1 85.94 383 ILE A O 1
ATOM 3119 N N . SER A 1 384 ? -21.203 24.422 -16.578 1 89.5 384 SER A N 1
ATOM 3120 C CA . SER A 1 384 ? -21.234 25.203 -15.344 1 89.5 384 SER A CA 1
ATOM 3121 C C . SER A 1 384 ? -22.5 24.922 -14.547 1 89.5 384 SER A C 1
ATOM 3123 O O . SER A 1 384 ? -23.609 25.016 -15.078 1 89.5 384 SER A O 1
ATOM 3125 N N . VAL A 1 385 ? -22.312 24.484 -13.398 1 91.5 385 VAL A N 1
ATOM 3126 C CA . VAL A 1 385 ? -23.453 24.156 -12.539 1 91.5 385 VAL A CA 1
ATOM 3127 C C . VAL A 1 385 ? -23.469 25.094 -11.328 1 91.5 385 VAL A C 1
ATOM 3129 O O . VAL A 1 385 ? -22.422 25.391 -10.75 1 91.5 385 VAL A O 1
ATOM 3132 N N . GLN A 1 386 ? -24.719 25.609 -10.992 1 93.5 386 GLN A N 1
ATOM 3133 C CA . GLN A 1 386 ? -24.859 26.453 -9.812 1 93.5 386 GLN A CA 1
ATOM 3134 C C . GLN A 1 386 ? -24.688 25.641 -8.531 1 93.5 386 GLN A C 1
ATOM 3136 O O . GLN A 1 386 ? -25.172 24.516 -8.43 1 93.5 386 GLN A O 1
ATOM 3141 N N . CYS A 1 387 ? -23.891 26.141 -7.609 1 96 387 CYS A N 1
ATOM 3142 C CA . CYS A 1 387 ? -23.594 25.5 -6.34 1 96 387 CYS A CA 1
ATOM 3143 C C . CYS A 1 387 ? -23.672 26.484 -5.184 1 96 387 CYS A C 1
ATOM 3145 O O . CYS A 1 387 ? -23.125 27.578 -5.262 1 96 387 CYS A O 1
ATOM 3147 N N . PRO A 1 388 ? -24.484 26.125 -4.168 1 96.38 388 PRO A N 1
ATOM 3148 C CA . PRO A 1 388 ? -24.453 27.016 -3.002 1 96.38 388 PRO A CA 1
ATOM 3149 C C . PRO A 1 388 ? -23.031 27.312 -2.525 1 96.38 388 PRO A C 1
ATOM 3151 O O . PRO A 1 388 ? -22.172 26.438 -2.537 1 96.38 388 PRO A O 1
ATOM 3154 N N . LYS A 1 389 ? -22.828 28.531 -2.115 1 96.81 389 LYS A N 1
ATOM 3155 C CA . LYS A 1 389 ? -21.5 28.969 -1.684 1 96.81 389 LYS A CA 1
ATOM 3156 C C . LYS A 1 389 ? -21 28.109 -0.525 1 96.81 389 LYS A C 1
ATOM 3158 O O . LYS A 1 389 ? -19.797 27.844 -0.426 1 96.81 389 LYS A O 1
ATOM 3163 N N . ALA A 1 390 ? -21.938 27.75 0.356 1 96.81 390 ALA A N 1
ATOM 3164 C CA . ALA A 1 390 ? -21.562 26.906 1.49 1 96.81 390 ALA A CA 1
ATOM 3165 C C . ALA A 1 390 ? -20.906 25.609 1.021 1 96.81 390 ALA A C 1
ATOM 3167 O O . ALA A 1 390 ? -19.906 25.172 1.592 1 96.81 390 ALA A O 1
ATOM 3168 N N . VAL A 1 391 ? -21.391 25.047 -0.032 1 96.69 391 VAL A N 1
ATOM 3169 C CA . VAL A 1 391 ? -20.875 23.797 -0.569 1 96.69 391 VAL A CA 1
ATOM 3170 C C . VAL A 1 391 ? -19.547 24.047 -1.275 1 96.69 391 VAL A C 1
ATOM 3172 O O . VAL A 1 391 ? -18.594 23.266 -1.119 1 96.69 391 VAL A O 1
ATOM 3175 N N . SER A 1 392 ? -19.516 25.047 -2.043 1 96.06 392 SER A N 1
ATOM 3176 C CA . SER A 1 392 ? -18.297 25.391 -2.76 1 96.06 392 SER A CA 1
ATOM 3177 C C . SER A 1 392 ? -17.141 25.656 -1.793 1 96.06 392 SER A C 1
ATOM 3179 O O . SER A 1 392 ? -16.031 25.141 -1.98 1 96.06 392 SER A O 1
ATOM 3181 N N . ASP A 1 393 ? -17.438 26.469 -0.75 1 96.38 393 ASP A N 1
ATOM 3182 C CA . ASP A 1 393 ? -16.422 26.75 0.255 1 96.38 393 ASP A CA 1
ATOM 3183 C C . ASP A 1 393 ? -15.977 25.484 0.975 1 96.38 393 ASP A C 1
ATOM 3185 O O . ASP A 1 393 ? -14.781 25.281 1.208 1 96.38 393 ASP A O 1
ATOM 3189 N N . TYR A 1 394 ? -16.922 24.703 1.321 1 97.12 394 TYR A N 1
ATOM 3190 C CA . TYR A 1 394 ? -16.594 23.438 1.974 1 97.12 394 TYR A CA 1
ATOM 3191 C C . TYR A 1 394 ? -15.633 22.625 1.125 1 97.12 394 TYR A C 1
ATOM 3193 O O . TYR A 1 394 ? -14.609 22.141 1.621 1 97.12 394 TYR A O 1
ATOM 3201 N N . ASN A 1 395 ? -15.891 22.453 -0.161 1 94.31 395 ASN A N 1
ATOM 3202 C CA . ASN A 1 395 ? -15.062 21.656 -1.062 1 94.31 395 ASN A CA 1
ATOM 3203 C C . ASN A 1 395 ? -13.664 22.25 -1.216 1 94.31 395 ASN A C 1
ATOM 3205 O O . ASN A 1 395 ? -12.688 21.516 -1.362 1 94.31 395 ASN A O 1
ATOM 3209 N N . THR A 1 396 ? -13.609 23.469 -1.137 1 95.12 396 THR A N 1
ATOM 3210 C CA . THR A 1 396 ? -12.344 24.172 -1.337 1 95.12 396 THR A CA 1
ATOM 3211 C C . THR A 1 396 ? -11.445 24.031 -0.111 1 95.12 396 THR A C 1
ATOM 3213 O O . THR A 1 396 ? -10.234 23.844 -0.241 1 95.12 396 THR A O 1
ATOM 3216 N N . TRP A 1 397 ? -12.047 24.109 1.106 1 97.06 397 TRP A N 1
ATOM 3217 C CA . TRP A 1 397 ? -11.211 24.344 2.279 1 97.06 397 TRP A CA 1
ATOM 3218 C C . TRP A 1 397 ? -11.188 23.125 3.193 1 97.06 397 TRP A C 1
ATOM 3220 O O . TRP A 1 397 ? -10.43 23.078 4.164 1 97.06 397 TRP A O 1
ATOM 3230 N N . MET A 1 398 ? -11.93 22.062 2.889 1 96.94 398 MET A N 1
ATOM 3231 C CA . MET A 1 398 ? -11.977 20.875 3.74 1 96.94 398 MET A CA 1
ATOM 3232 C C . MET A 1 398 ? -10.695 20.062 3.602 1 96.94 398 MET A C 1
ATOM 3234 O O . MET A 1 398 ? -10.391 19.219 4.453 1 96.94 398 MET A O 1
ATOM 3238 N N . GLY A 1 399 ? -9.805 20.266 2.693 1 96.12 399 GLY A N 1
ATOM 3239 C CA . GLY A 1 399 ? -8.695 19.406 2.338 1 96.12 399 GLY A CA 1
ATOM 3240 C C . GLY A 1 399 ? -7.434 19.688 3.133 1 96.12 399 GLY A C 1
ATOM 3241 O O . GLY A 1 399 ? -6.344 19.266 2.75 1 96.12 399 GLY A O 1
ATOM 3242 N N . GLY A 1 400 ? -7.516 20.438 4.219 1 96.5 400 GLY A N 1
ATOM 3243 C CA . GLY A 1 400 ? -6.32 20.781 4.977 1 96.5 400 GLY A CA 1
ATOM 3244 C C . GLY A 1 400 ? -5.598 19.578 5.527 1 96.5 400 GLY A C 1
ATOM 3245 O O . GLY A 1 400 ? -4.387 19.422 5.344 1 96.5 400 GLY A O 1
ATOM 3246 N N . VAL A 1 401 ? -6.301 18.703 6.195 1 97.31 401 VAL A N 1
ATOM 3247 C CA . VAL A 1 401 ? -5.711 17.516 6.789 1 97.31 401 VAL A CA 1
ATOM 3248 C C . VAL A 1 401 ? -5.238 16.562 5.691 1 97.31 401 VAL A C 1
ATOM 3250 O O . VAL A 1 401 ? -4.215 15.891 5.84 1 97.31 401 VAL A O 1
ATOM 3253 N N . ASP A 1 402 ? -5.965 16.516 4.586 1 95.06 402 ASP A N 1
ATOM 3254 C CA . ASP A 1 402 ? -5.562 15.695 3.443 1 95.06 402 ASP A CA 1
ATOM 3255 C C . ASP A 1 402 ? -4.207 16.141 2.896 1 95.06 402 ASP A C 1
ATOM 3257 O O . ASP A 1 402 ? -3.373 15.312 2.533 1 95.06 402 ASP A O 1
ATOM 3261 N N . LYS A 1 403 ? -4.039 17.438 2.799 1 96.88 403 LYS A N 1
ATOM 3262 C CA . LYS A 1 403 ? -2.756 17.969 2.354 1 96.88 403 LYS A CA 1
ATOM 3263 C C . LYS A 1 403 ? -1.625 17.547 3.281 1 96.88 403 LYS A C 1
ATOM 3265 O O . LYS A 1 403 ? -0.558 17.125 2.82 1 96.88 403 LYS A O 1
ATOM 3270 N N . PHE A 1 404 ? -1.848 17.641 4.523 1 97.56 404 PHE A N 1
ATOM 3271 C CA . PHE A 1 404 ? -0.895 17.188 5.535 1 97.56 404 PHE A CA 1
ATOM 3272 C C . PHE A 1 404 ? -0.581 15.711 5.363 1 97.56 404 PHE A C 1
ATOM 3274 O O . PHE A 1 404 ? 0.588 15.32 5.312 1 97.56 404 PHE A O 1
ATOM 3281 N N . ASP A 1 405 ? -1.596 14.898 5.219 1 95.31 405 ASP A N 1
ATOM 3282 C CA . ASP A 1 405 ? -1.429 13.453 5.125 1 95.31 405 ASP A CA 1
ATOM 3283 C C . ASP A 1 405 ? -0.725 13.062 3.828 1 95.31 405 ASP A C 1
ATOM 3285 O O . ASP A 1 405 ? 0.025 12.086 3.791 1 95.31 405 ASP A O 1
ATOM 3289 N N . GLN A 1 406 ? -1.037 13.766 2.771 1 94.88 406 GLN A N 1
ATOM 3290 C CA . GLN A 1 406 ? -0.363 13.5 1.506 1 94.88 406 GLN A CA 1
ATOM 3291 C C . GLN A 1 406 ? 1.15 13.625 1.651 1 94.88 406 GLN A C 1
ATOM 3293 O O . GLN A 1 406 ? 1.898 12.766 1.189 1 94.88 406 GLN A O 1
ATOM 3298 N N . ARG A 1 407 ? 1.58 14.664 2.287 1 95.31 407 ARG A N 1
ATOM 3299 C CA . ARG A 1 407 ? 3.01 14.875 2.49 1 95.31 407 ARG A CA 1
ATOM 3300 C C . ARG A 1 407 ? 3.576 13.867 3.484 1 95.31 407 ARG A C 1
ATOM 3302 O O . ARG A 1 407 ? 4.656 13.312 3.27 1 95.31 407 ARG A O 1
ATOM 3309 N N . ARG A 1 408 ? 2.85 13.695 4.516 1 94.31 408 ARG A N 1
ATOM 3310 C CA . ARG A 1 408 ? 3.295 12.773 5.555 1 94.31 408 ARG A CA 1
ATOM 3311 C C . ARG A 1 408 ? 3.516 11.375 4.984 1 94.31 408 ARG A C 1
ATOM 3313 O O . ARG A 1 408 ? 4.473 10.695 5.352 1 94.31 408 ARG A O 1
ATOM 3320 N N . ASN A 1 409 ? 2.652 10.977 4.102 1 91.12 409 ASN A N 1
ATOM 3321 C CA . ASN A 1 409 ? 2.662 9.609 3.59 1 91.12 409 ASN A CA 1
ATOM 3322 C C . ASN A 1 409 ? 3.555 9.484 2.357 1 91.12 409 ASN A C 1
ATOM 3324 O O . ASN A 1 409 ? 3.771 8.383 1.856 1 91.12 409 ASN A O 1
ATOM 3328 N N . ALA A 1 410 ? 4.035 10.531 1.878 1 91.81 410 ALA A N 1
ATOM 3329 C CA . ALA A 1 410 ? 4.832 10.492 0.655 1 91.81 410 ALA A CA 1
ATOM 3330 C C . ALA A 1 410 ? 6.129 9.719 0.875 1 91.81 410 ALA A C 1
ATOM 3332 O O . ALA A 1 410 ? 6.527 8.906 0.035 1 91.81 410 ALA A O 1
ATOM 3333 N N . TYR A 1 411 ? 6.816 9.992 1.956 1 91.38 411 TYR A N 1
ATOM 3334 C CA . TYR A 1 411 ? 8.078 9.352 2.312 1 91.38 411 TYR A CA 1
ATOM 3335 C C . TYR A 1 411 ? 8.094 8.969 3.787 1 91.38 411 TYR A C 1
ATOM 3337 O O . TYR A 1 411 ? 8.883 9.516 4.566 1 91.38 411 TYR A O 1
ATOM 3345 N N . PRO A 1 412 ? 7.348 7.992 4.141 1 85.56 412 PRO A N 1
ATOM 3346 C CA . PRO A 1 412 ? 7.195 7.688 5.566 1 85.56 412 PRO A CA 1
ATOM 3347 C C . PRO A 1 412 ? 8.469 7.117 6.184 1 85.56 412 PRO A C 1
ATOM 3349 O O . PRO A 1 412 ? 9.164 6.312 5.555 1 85.56 412 PRO A O 1
ATOM 3352 N N . VAL A 1 413 ? 8.742 7.559 7.352 1 80.88 413 VAL A N 1
ATOM 3353 C CA . VAL A 1 413 ? 9.914 7.105 8.094 1 80.88 413 VAL A CA 1
ATOM 3354 C C . VAL A 1 413 ? 9.57 5.844 8.883 1 80.88 413 VAL A C 1
ATOM 3356 O O . VAL A 1 413 ? 10.453 5.203 9.453 1 80.88 413 VAL A O 1
ATOM 3359 N N . ASP A 1 414 ? 8.375 5.473 8.789 1 72.12 414 ASP A N 1
ATOM 3360 C CA . ASP A 1 414 ? 7.848 4.426 9.664 1 72.12 414 ASP A CA 1
ATOM 3361 C C . ASP A 1 414 ? 8.469 3.07 9.328 1 72.12 414 ASP A C 1
ATOM 3363 O O . ASP A 1 414 ? 8.844 2.816 8.18 1 72.12 414 ASP A O 1
ATOM 3367 N N . ARG A 1 415 ? 8.758 2.408 10.398 1 71.06 415 ARG A N 1
ATOM 3368 C CA . ARG A 1 415 ? 9.281 1.044 10.328 1 71.06 415 ARG A CA 1
ATOM 3369 C C . ARG A 1 415 ? 8.336 0.069 11.031 1 71.06 415 ARG A C 1
ATOM 3371 O O . ARG A 1 415 ? 7.59 0.457 11.93 1 71.06 415 ARG A O 1
ATOM 3378 N N . ARG A 1 416 ? 8.281 -1.057 10.477 1 68.19 416 ARG A N 1
ATOM 3379 C CA . ARG A 1 416 ? 7.48 -2.086 11.133 1 68.19 416 ARG A CA 1
ATOM 3380 C C . ARG A 1 416 ? 7.992 -2.352 12.547 1 68.19 416 ARG A C 1
ATOM 3382 O O . ARG A 1 416 ? 9.203 -2.408 12.773 1 68.19 416 ARG A O 1
ATOM 3389 N N . SER A 1 417 ? 7.117 -2.062 13.477 1 71.75 417 SER A N 1
ATOM 3390 C CA . SER A 1 417 ? 7.48 -2.303 14.867 1 71.75 417 SER A CA 1
ATOM 3391 C C . SER A 1 417 ? 6.363 -3.021 15.609 1 71.75 417 SER A C 1
ATOM 3393 O O . SER A 1 417 ? 5.18 -2.797 15.336 1 71.75 417 SER A O 1
ATOM 3395 N N . LYS A 1 418 ? 6.793 -3.914 16.469 1 69.44 418 LYS A N 1
ATOM 3396 C CA . LYS A 1 418 ? 5.832 -4.598 17.328 1 69.44 418 LYS A CA 1
ATOM 3397 C C . LYS A 1 418 ? 5.406 -3.711 18.484 1 69.44 418 LYS A C 1
ATOM 3399 O O . LYS A 1 418 ? 4.371 -3.947 19.109 1 69.44 418 LYS A O 1
ATOM 3404 N N . LYS A 1 419 ? 6.273 -2.75 18.734 1 78.25 419 LYS A N 1
ATOM 3405 C CA . LYS A 1 419 ? 5.918 -1.816 19.812 1 78.25 419 LYS A CA 1
ATOM 3406 C C . LYS A 1 419 ? 4.859 -0.822 19.328 1 78.25 419 LYS A C 1
ATOM 3408 O O . LYS A 1 419 ? 5.102 -0.041 18.406 1 78.25 419 LYS A O 1
ATOM 3413 N N . SER A 1 420 ? 3.789 -0.851 19.984 1 78.5 420 SER A N 1
ATOM 3414 C CA . SER A 1 420 ? 2.619 -0.099 19.547 1 78.5 420 SER A CA 1
ATOM 3415 C C . SER A 1 420 ? 2.891 1.401 19.562 1 78.5 420 SER A C 1
ATOM 3417 O O . SER A 1 420 ? 2.459 2.119 18.656 1 78.5 420 SER A O 1
ATOM 3419 N N . TRP A 1 421 ? 3.641 1.926 20.562 1 88.12 421 TRP A N 1
ATOM 3420 C CA . TRP A 1 421 ? 3.779 3.375 20.688 1 88.12 421 TRP A CA 1
ATOM 3421 C C . TRP A 1 421 ? 4.801 3.902 19.688 1 88.12 421 TRP A C 1
ATOM 3423 O O . TRP A 1 421 ? 4.844 5.102 19.406 1 88.12 421 TRP A O 1
ATOM 3433 N N . TYR A 1 422 ? 5.648 3.045 19.047 1 89.75 422 TYR A N 1
ATOM 3434 C CA . TYR A 1 422 ? 6.613 3.473 18.031 1 89.75 422 TYR A CA 1
ATOM 3435 C C . TYR A 1 422 ? 5.906 4.051 16.812 1 89.75 422 TYR A C 1
ATOM 3437 O O . TYR A 1 422 ? 6.375 5.027 16.219 1 89.75 422 TYR A O 1
ATOM 3445 N N . ARG A 1 423 ? 4.82 3.404 16.5 1 89.62 423 ARG A N 1
ATOM 3446 C CA . ARG A 1 423 ? 4.086 3.9 15.336 1 89.62 423 ARG A CA 1
ATOM 3447 C C . ARG A 1 423 ? 3.592 5.324 15.57 1 89.62 423 ARG A C 1
ATOM 3449 O O . ARG A 1 423 ? 3.572 6.137 14.648 1 89.62 423 ARG A O 1
ATOM 3456 N N . ILE A 1 424 ? 3.184 5.578 16.766 1 92.5 424 ILE A N 1
ATOM 3457 C CA . ILE A 1 424 ? 2.75 6.922 17.125 1 92.5 424 ILE A CA 1
ATOM 3458 C C . ILE A 1 424 ? 3.949 7.867 17.125 1 92.5 424 ILE A C 1
ATOM 3460 O O . ILE A 1 424 ? 3.857 9 16.641 1 92.5 424 ILE A O 1
ATOM 3464 N N . PHE A 1 425 ? 5.02 7.41 17.656 1 94.62 425 PHE A N 1
ATOM 3465 C CA . PHE A 1 425 ? 6.238 8.211 17.656 1 94.62 425 PHE A CA 1
ATOM 3466 C C . PHE A 1 425 ? 6.621 8.625 16.25 1 94.62 425 PHE A C 1
ATOM 3468 O O . PHE A 1 425 ? 6.949 9.789 16 1 94.62 425 PHE A O 1
ATOM 3475 N N . TYR A 1 426 ? 6.637 7.703 15.336 1 93.81 426 TYR A N 1
ATOM 3476 C CA . TYR A 1 426 ? 7.031 8 13.969 1 93.81 426 TYR A CA 1
ATOM 3477 C C . TYR A 1 426 ? 6.035 8.945 13.305 1 93.81 426 TYR A C 1
ATOM 3479 O O . TYR A 1 426 ? 6.414 9.773 12.469 1 93.81 426 TYR A O 1
ATOM 3487 N N . PHE A 1 427 ? 4.797 8.82 13.648 1 94.19 427 PHE A N 1
ATOM 3488 C CA . PHE A 1 427 ? 3.816 9.797 13.18 1 94.19 427 PHE A CA 1
ATOM 3489 C C . PHE A 1 427 ? 4.199 11.203 13.625 1 94.19 427 PHE A C 1
ATOM 3491 O O . PHE A 1 427 ? 4.133 12.148 12.836 1 94.19 427 PHE A O 1
ATOM 3498 N N . LEU A 1 428 ? 4.512 11.273 14.891 1 97.31 428 LEU A N 1
ATOM 3499 C CA . LEU A 1 428 ? 4.891 12.562 15.453 1 97.31 428 LEU A CA 1
ATOM 3500 C C . LEU A 1 428 ? 6.137 13.109 14.758 1 97.31 428 LEU A C 1
ATOM 3502 O O . LEU A 1 428 ? 6.211 14.305 14.469 1 97.31 428 LEU A O 1
ATOM 3506 N N . LEU A 1 429 ? 7.066 12.258 14.531 1 96.94 429 LEU A N 1
ATOM 3507 C CA . LEU A 1 429 ? 8.281 12.648 13.82 1 96.94 429 LEU A CA 1
ATOM 3508 C C . LEU A 1 429 ? 7.949 13.141 12.414 1 96.94 429 LEU A C 1
ATOM 3510 O O . LEU A 1 429 ? 8.43 14.195 11.992 1 96.94 429 LEU A O 1
ATOM 3514 N N . ASP A 1 430 ? 7.133 12.422 11.703 1 96.94 430 ASP A N 1
ATOM 3515 C CA . ASP A 1 430 ? 6.727 12.797 10.359 1 96.94 430 ASP A CA 1
ATOM 3516 C C . ASP A 1 430 ? 5.965 14.125 10.359 1 96.94 430 ASP A C 1
ATOM 3518 O O . ASP A 1 430 ? 6.129 14.945 9.453 1 96.94 430 ASP A O 1
ATOM 3522 N N . ALA A 1 431 ? 5.086 14.25 11.344 1 98 431 ALA A N 1
ATOM 3523 C CA . ALA A 1 431 ? 4.332 15.492 11.461 1 98 431 ALA A CA 1
ATOM 3524 C C . ALA A 1 431 ? 5.27 16.688 11.617 1 98 431 ALA A C 1
ATOM 3526 O O . ALA A 1 431 ? 5.086 17.719 10.977 1 98 431 ALA A O 1
ATOM 3527 N N . ALA A 1 432 ? 6.246 16.516 12.461 1 98.5 432 ALA A N 1
ATOM 3528 C CA . ALA A 1 432 ? 7.23 17.578 12.672 1 98.5 432 ALA A CA 1
ATOM 3529 C C . ALA A 1 432 ? 8 17.875 11.391 1 98.5 432 ALA A C 1
ATOM 3531 O O . ALA A 1 432 ? 8.289 19.031 11.094 1 98.5 432 ALA A O 1
ATOM 3532 N N . ILE A 1 433 ? 8.328 16.844 10.633 1 98.25 433 ILE A N 1
ATOM 3533 C CA . ILE A 1 433 ? 9.078 17 9.391 1 98.25 433 ILE A CA 1
ATOM 3534 C C . ILE A 1 433 ? 8.234 17.766 8.367 1 98.25 433 ILE A C 1
ATOM 3536 O O . ILE A 1 433 ? 8.727 18.656 7.68 1 98.25 433 ILE A O 1
ATOM 3540 N N . VAL A 1 434 ? 6.977 17.438 8.258 1 98.38 434 VAL A N 1
ATOM 3541 C CA . VAL A 1 434 ? 6.074 18.125 7.336 1 98.38 434 VAL A CA 1
ATOM 3542 C C . VAL A 1 434 ? 5.988 19.594 7.699 1 98.38 434 VAL A C 1
ATOM 3544 O O . VAL A 1 434 ? 6.129 20.469 6.836 1 98.38 434 VAL A O 1
ATOM 3547 N N . ASN A 1 435 ? 5.727 19.891 9.008 1 98.56 435 ASN A N 1
ATOM 3548 C CA . ASN A 1 435 ? 5.645 21.281 9.453 1 98.56 435 ASN A CA 1
ATOM 3549 C C . ASN A 1 435 ? 6.961 22.016 9.219 1 98.56 435 ASN A C 1
ATOM 3551 O O . ASN A 1 435 ? 6.957 23.188 8.836 1 98.56 435 ASN A O 1
ATOM 3555 N N . ALA A 1 436 ? 8.055 21.297 9.422 1 98.25 436 ALA A N 1
ATOM 3556 C CA . ALA A 1 436 ? 9.359 21.906 9.172 1 98.25 436 ALA A CA 1
ATOM 3557 C C . ALA A 1 436 ? 9.531 22.234 7.691 1 98.25 436 ALA A C 1
ATOM 3559 O O . ALA A 1 436 ? 10.047 23.297 7.344 1 98.25 436 ALA A O 1
ATOM 3560 N N . PHE A 1 437 ? 9.164 21.375 6.859 1 98.12 437 PHE A N 1
ATOM 3561 C CA . PHE A 1 437 ? 9.227 21.594 5.422 1 98.12 437 PHE A CA 1
ATOM 3562 C C . PHE A 1 437 ? 8.43 22.828 5.031 1 98.12 437 PHE A C 1
ATOM 3564 O O . PHE A 1 437 ? 8.883 23.641 4.227 1 98.12 437 PHE A O 1
ATOM 3571 N N . LEU A 1 438 ? 7.238 22.969 5.609 1 97.69 438 LEU A N 1
ATOM 3572 C CA . LEU A 1 438 ? 6.379 24.094 5.273 1 97.69 438 LEU A CA 1
ATOM 3573 C C . LEU A 1 438 ? 7.004 25.406 5.723 1 97.69 438 LEU A C 1
ATOM 3575 O O . LEU A 1 438 ? 6.848 26.438 5.055 1 97.69 438 LEU A O 1
ATOM 3579 N N . GLN A 1 439 ? 7.723 25.391 6.902 1 97.06 439 GLN A N 1
ATOM 3580 C CA . GLN A 1 439 ? 8.492 26.562 7.312 1 97.06 439 GLN A CA 1
ATOM 3581 C C . GLN A 1 439 ? 9.539 26.922 6.266 1 97.06 439 GLN A C 1
ATOM 3583 O O . GLN A 1 439 ? 9.719 28.094 5.941 1 97.06 439 GLN A O 1
ATOM 3588 N N . MET A 1 440 ? 10.211 25.906 5.73 1 95.31 440 MET A N 1
ATOM 3589 C CA . MET A 1 440 ? 11.273 26.125 4.75 1 95.31 440 MET A CA 1
ATOM 3590 C C . MET A 1 440 ? 10.703 26.578 3.412 1 95.31 440 MET A C 1
ATOM 3592 O O . MET A 1 440 ? 11.297 27.406 2.727 1 95.31 440 MET A O 1
ATOM 3596 N N . LYS A 1 441 ? 9.648 25.969 3.012 1 93.31 441 LYS A N 1
ATOM 3597 C CA . LYS A 1 441 ? 9 26.266 1.735 1 93.31 441 LYS A CA 1
ATOM 3598 C C . LYS A 1 441 ? 8.594 27.734 1.65 1 93.31 441 LYS A C 1
ATOM 3600 O O . LYS A 1 441 ? 8.539 28.312 0.56 1 93.31 441 LYS A O 1
ATOM 3605 N N . ALA A 1 442 ? 8.328 28.344 2.781 1 91.31 442 ALA A N 1
ATOM 3606 C CA . ALA A 1 442 ? 7.938 29.766 2.83 1 91.31 442 ALA A CA 1
ATOM 3607 C C . ALA A 1 442 ? 9.102 30.656 2.424 1 91.31 442 ALA A C 1
ATOM 3609 O O . ALA A 1 442 ? 8.891 31.781 1.945 1 91.31 442 ALA A O 1
ATOM 3610 N N . VAL A 1 443 ? 10.273 30.188 2.559 1 89.94 443 VAL A N 1
ATOM 3611 C CA . VAL A 1 443 ? 11.43 31.047 2.334 1 89.94 443 VAL A CA 1
ATOM 3612 C C . VAL A 1 443 ? 12.219 30.562 1.123 1 89.94 443 VAL A C 1
ATOM 3614 O O . VAL A 1 443 ? 13 31.312 0.538 1 89.94 443 VAL A O 1
ATOM 3617 N N . SER A 1 444 ? 12.047 29.25 0.819 1 89 444 SER A N 1
ATOM 3618 C CA . SER A 1 444 ? 12.836 28.672 -0.262 1 89 444 SER A CA 1
ATOM 3619 C C . SER A 1 444 ? 11.977 27.75 -1.127 1 89 444 SER A C 1
ATOM 3621 O O . SER A 1 444 ? 11.023 27.141 -0.641 1 89 444 SER A O 1
ATOM 3623 N N . GLU A 1 445 ? 12.312 27.734 -2.41 1 88.25 445 GLU A N 1
ATOM 3624 C CA . GLU A 1 445 ? 11.617 26.828 -3.32 1 88.25 445 GLU A CA 1
ATOM 3625 C C . GLU A 1 445 ? 12.25 25.438 -3.305 1 88.25 445 GLU A C 1
ATOM 3627 O O . GLU A 1 445 ? 13.273 25.219 -3.949 1 88.25 445 GLU A O 1
ATOM 3632 N N . MET A 1 446 ? 12.016 24.719 -2.383 1 89.81 446 MET A N 1
ATOM 3633 C CA . MET A 1 446 ? 12.562 23.375 -2.264 1 89.81 446 MET A CA 1
ATOM 3634 C C . MET A 1 446 ? 11.461 22.328 -2.354 1 89.81 446 MET A C 1
ATOM 3636 O O . MET A 1 446 ? 10.375 22.5 -1.79 1 89.81 446 MET A O 1
ATOM 3640 N N . THR A 1 447 ? 11.758 21.25 -3.143 1 92.69 447 THR A N 1
ATOM 3641 C CA . THR A 1 447 ? 10.805 20.141 -3.17 1 92.69 447 THR A CA 1
ATOM 3642 C C . THR A 1 447 ? 10.867 19.344 -1.872 1 92.69 447 THR A C 1
ATOM 3644 O O . THR A 1 447 ? 11.859 19.391 -1.149 1 92.69 447 THR A O 1
ATOM 3647 N N . TYR A 1 448 ? 9.797 18.703 -1.568 1 95.62 448 TYR A N 1
ATOM 3648 C CA . TYR A 1 448 ? 9.711 17.938 -0.328 1 95.62 448 TYR A CA 1
ATOM 3649 C C . TYR A 1 448 ? 10.773 16.844 -0.285 1 95.62 448 TYR A C 1
ATOM 3651 O O . TYR A 1 448 ? 11.398 16.625 0.753 1 95.62 448 TYR A O 1
ATOM 3659 N N . LEU A 1 449 ? 11.008 16.094 -1.378 1 93.94 449 LEU A N 1
ATOM 3660 C CA . LEU A 1 449 ? 12.031 15.062 -1.452 1 93.94 449 LEU A CA 1
ATOM 3661 C C . LEU A 1 449 ? 13.414 15.648 -1.158 1 93.94 449 LEU A C 1
ATOM 3663 O O . LEU A 1 449 ? 14.172 15.086 -0.368 1 93.94 449 LEU A O 1
ATOM 3667 N N . TRP A 1 450 ? 13.703 16.734 -1.771 1 91.75 450 TRP A N 1
ATOM 3668 C CA . TRP A 1 450 ? 14.992 17.375 -1.57 1 91.75 450 TRP A CA 1
ATOM 3669 C C . TRP A 1 450 ? 15.148 17.859 -0.133 1 91.75 450 TRP A C 1
ATOM 3671 O O . TRP A 1 450 ? 16.219 17.719 0.466 1 91.75 450 TRP A O 1
ATOM 3681 N N . PHE A 1 451 ? 14.148 18.484 0.38 1 96.12 451 PHE A N 1
ATOM 3682 C CA . PHE A 1 451 ? 14.164 18.922 1.771 1 96.12 451 PHE A CA 1
ATOM 3683 C C . PHE A 1 451 ? 14.547 17.781 2.697 1 96.12 451 PHE A C 1
ATOM 3685 O O . PHE A 1 451 ? 15.414 17.938 3.564 1 96.12 451 PHE A O 1
ATOM 3692 N N . ARG A 1 452 ? 13.875 16.625 2.545 1 96.5 452 ARG A N 1
ATOM 3693 C CA . ARG A 1 452 ? 14.133 15.469 3.393 1 96.5 452 ARG A CA 1
ATOM 3694 C C . ARG A 1 452 ? 15.562 14.969 3.225 1 96.5 452 ARG A C 1
ATOM 3696 O O . ARG A 1 452 ? 16.203 14.594 4.203 1 96.5 452 ARG A O 1
ATOM 3703 N N . LEU A 1 453 ? 16 14.938 2 1 94.06 453 LEU A N 1
ATOM 3704 C CA . LEU A 1 453 ? 17.359 14.492 1.717 1 94.06 453 LEU A CA 1
ATOM 3705 C C . LEU A 1 453 ? 18.391 15.391 2.408 1 94.06 453 LEU A C 1
ATOM 3707 O O . LEU A 1 453 ? 19.281 14.906 3.09 1 94.06 453 LEU A O 1
ATOM 3711 N N . VAL A 1 454 ? 18.219 16.688 2.24 1 95 454 VAL A N 1
ATOM 3712 C CA . VAL A 1 454 ? 19.156 17.641 2.822 1 95 454 VAL A CA 1
ATOM 3713 C C . VAL A 1 454 ? 19.094 17.578 4.348 1 95 454 VAL A C 1
ATOM 3715 O O . VAL A 1 454 ? 20.109 17.609 5.023 1 95 454 VAL A O 1
ATOM 3718 N N . LEU A 1 455 ? 17.859 17.516 4.832 1 97.44 455 LEU A N 1
ATOM 3719 C CA . LEU A 1 455 ? 17.688 17.391 6.277 1 97.44 455 LEU A CA 1
ATOM 3720 C C . LEU A 1 455 ? 18.422 16.156 6.805 1 97.44 455 LEU A C 1
ATOM 3722 O O . LEU A 1 455 ? 19.141 16.234 7.801 1 97.44 455 LEU A O 1
ATOM 3726 N N . GLY A 1 456 ? 18.234 14.969 6.156 1 97.44 456 GLY A N 1
ATOM 3727 C CA . GLY A 1 456 ? 18.922 13.758 6.562 1 97.44 456 GLY A CA 1
ATOM 3728 C C . GLY A 1 456 ? 20.438 13.922 6.594 1 97.44 456 GLY A C 1
ATOM 3729 O O . GLY A 1 456 ? 21.078 13.547 7.57 1 97.44 456 GLY A O 1
ATOM 3730 N N . ARG A 1 457 ? 20.984 14.508 5.609 1 95.19 457 ARG A N 1
ATOM 3731 C CA . ARG A 1 457 ? 22.422 14.711 5.492 1 95.19 457 ARG A CA 1
ATOM 3732 C C . ARG A 1 457 ? 22.922 15.688 6.555 1 95.19 457 ARG A C 1
ATOM 3734 O O . ARG A 1 457 ? 23.984 15.484 7.137 1 95.19 457 ARG A O 1
ATOM 3741 N N . GLN A 1 458 ? 22.141 16.719 6.758 1 96.5 458 GLN A N 1
ATOM 3742 C CA . GLN A 1 458 ? 22.531 17.719 7.746 1 96.5 458 GLN A CA 1
ATOM 3743 C C . GLN A 1 458 ? 22.516 17.141 9.156 1 96.5 458 GLN A C 1
ATOM 3745 O O . GLN A 1 458 ? 23.344 17.484 9.992 1 96.5 458 GLN A O 1
ATOM 3750 N N . LEU A 1 459 ? 21.516 16.312 9.43 1 97.31 459 LEU A N 1
ATOM 3751 C CA . LEU A 1 459 ? 21.438 15.672 10.742 1 97.31 459 LEU A CA 1
ATOM 3752 C C . LEU A 1 459 ? 22.625 14.75 10.961 1 97.31 459 LEU A C 1
ATOM 3754 O O . LEU A 1 459 ? 23.172 14.68 12.062 1 97.31 459 LEU A O 1
ATOM 3758 N N . ILE A 1 460 ? 23.031 13.992 9.977 1 96 460 ILE A N 1
ATOM 3759 C CA . ILE A 1 460 ? 24.203 13.117 10.062 1 96 460 ILE A CA 1
ATOM 3760 C C . ILE A 1 460 ? 25.469 13.961 10.156 1 96 460 ILE A C 1
ATOM 3762 O O . ILE A 1 460 ? 26.406 13.602 10.875 1 96 460 ILE A O 1
ATOM 3766 N N . ASN A 1 461 ? 25.5 15.047 9.469 1 93 461 ASN A N 1
ATOM 3767 C CA . ASN A 1 461 ? 26.562 16.047 9.5 1 93 461 ASN A CA 1
ATOM 3768 C C . ASN A 1 461 ? 27.922 15.414 9.219 1 93 461 ASN A C 1
ATOM 3770 O O . ASN A 1 461 ? 28.906 15.695 9.914 1 93 461 ASN A O 1
ATOM 3774 N N . GLY A 1 462 ? 27.969 14.414 8.32 1 88.06 462 GLY A N 1
ATOM 3775 C CA . GLY A 1 462 ? 29.219 13.812 7.887 1 88.06 462 GLY A CA 1
ATOM 3776 C C . GLY A 1 462 ? 29.906 13.016 8.977 1 88.06 462 GLY A C 1
ATOM 3777 O O . GLY A 1 462 ? 31.078 12.664 8.844 1 88.06 462 GLY A O 1
ATOM 3778 N N . GLN A 1 463 ? 29.25 12.75 10 1 90.31 463 GLN A N 1
ATOM 3779 C CA . GLN A 1 463 ? 29.844 12.039 11.125 1 90.31 463 GLN A CA 1
ATOM 3780 C C . GLN A 1 463 ? 29.719 10.523 10.945 1 90.31 463 GLN A C 1
ATOM 3782 O O . GLN A 1 463 ? 28.844 10.047 10.227 1 90.31 463 GLN A O 1
ATOM 3787 N N . THR A 1 464 ? 30.656 9.797 11.484 1 93.38 464 THR A N 1
ATOM 3788 C CA . THR A 1 464 ? 30.625 8.344 11.539 1 93.38 464 THR A CA 1
ATOM 3789 C C . THR A 1 464 ? 30.766 7.848 12.977 1 93.38 464 THR A C 1
ATOM 3791 O O . THR A 1 464 ? 31.516 8.422 13.766 1 93.38 464 THR A O 1
ATOM 3794 N N . PHE A 1 465 ? 30 6.98 13.352 1 92.19 465 PHE A N 1
ATOM 3795 C CA . PHE A 1 465 ? 29.984 6.441 14.703 1 92.19 465 PHE A CA 1
ATOM 3796 C C . PHE A 1 465 ? 30.375 4.969 14.711 1 92.19 465 PHE A C 1
ATOM 3798 O O . PHE A 1 465 ? 30.078 4.242 15.656 1 92.19 465 PHE A O 1
ATOM 3805 N N . LYS A 1 466 ? 30.906 4.539 13.562 1 84.44 466 LYS A N 1
ATOM 3806 C CA . LYS A 1 466 ? 31.406 3.166 13.461 1 84.44 466 LYS A CA 1
ATOM 3807 C C . LYS A 1 466 ? 32.75 3.012 14.164 1 84.44 466 LYS A C 1
ATOM 3809 O O . LYS A 1 466 ? 33.594 3.92 14.125 1 84.44 466 LYS A O 1
ATOM 3814 N N . GLY A 1 467 ? 32.781 2.186 15.195 1 63.47 467 GLY A N 1
ATOM 3815 C CA . GLY A 1 467 ? 34.094 1.906 15.75 1 63.47 467 GLY A CA 1
ATOM 3816 C C . GLY A 1 467 ? 35.062 1.335 14.734 1 63.47 467 GLY A C 1
ATOM 3817 O O . GLY A 1 467 ? 34.688 1.021 13.609 1 63.47 467 GLY A O 1
ATOM 3818 N N . SER A 1 468 ? 36.344 1.465 14.883 1 50.25 468 SER A N 1
ATOM 3819 C CA . SER A 1 468 ? 37.438 0.991 14.039 1 50.25 468 SER A CA 1
ATOM 3820 C C . SER A 1 468 ? 37.125 -0.376 13.445 1 50.25 468 SER A C 1
ATOM 3822 O O . SER A 1 468 ? 37.906 -0.897 12.633 1 50.25 468 SER A O 1
ATOM 3824 N N . SER A 1 469 ? 36.125 -1.217 13.914 1 43.88 469 SER A N 1
ATOM 3825 C CA . SER A 1 469 ? 36.031 -2.574 13.383 1 43.88 469 SER A CA 1
ATOM 3826 C C . SER A 1 469 ? 35.031 -2.652 12.242 1 43.88 469 SER A C 1
ATOM 3828 O O . SER A 1 469 ? 33.812 -2.498 12.453 1 43.88 469 SER A O 1
ATOM 3830 N N . ASN A 1 470 ? 35.25 -2.24 11.195 1 43.16 470 ASN A N 1
ATOM 3831 C CA . ASN A 1 470 ? 34.438 -2.104 10.016 1 43.16 470 ASN A CA 1
ATOM 3832 C C . ASN A 1 470 ? 33.875 -3.453 9.547 1 43.16 470 ASN A C 1
ATOM 3834 O O . ASN A 1 470 ? 34.469 -4.078 8.656 1 43.16 470 ASN A O 1
ATOM 3838 N N . ARG A 1 471 ? 33.344 -4.426 10.297 1 38.75 471 ARG A N 1
ATOM 3839 C CA . ARG A 1 471 ? 32.875 -5.672 9.688 1 38.75 471 ARG A CA 1
ATOM 3840 C C . ARG A 1 471 ? 31.578 -5.465 8.93 1 38.75 471 ARG A C 1
ATOM 3842 O O . ARG A 1 471 ? 30.594 -4.953 9.492 1 38.75 471 ARG A O 1
ATOM 3849 N N . PRO A 1 472 ? 31.547 -5.562 7.723 1 44.5 472 PRO A N 1
ATOM 3850 C CA . PRO A 1 472 ? 30.297 -5.496 6.973 1 44.5 472 PRO A CA 1
ATOM 3851 C C . PRO A 1 472 ? 29.281 -6.535 7.438 1 44.5 472 PRO A C 1
ATOM 3853 O O . PRO A 1 472 ? 29.656 -7.602 7.926 1 44.5 472 PRO A O 1
ATOM 3856 N N . TYR A 1 473 ? 28.109 -6.172 7.711 1 42.97 473 TYR A N 1
ATOM 3857 C CA . TYR A 1 473 ? 27.031 -7.086 8.109 1 42.97 473 TYR A CA 1
ATOM 3858 C C . TYR A 1 473 ? 26.828 -8.164 7.055 1 42.97 473 TYR A C 1
ATOM 3860 O O . TYR A 1 473 ? 26.578 -7.863 5.883 1 42.97 473 TYR A O 1
ATOM 3868 N N . ARG A 1 474 ? 27.297 -9.438 7.219 1 36.88 474 ARG A N 1
ATOM 3869 C CA . ARG A 1 474 ? 27.062 -10.594 6.359 1 36.88 474 ARG A CA 1
ATOM 3870 C C . ARG A 1 474 ? 25.719 -11.242 6.684 1 36.88 474 ARG A C 1
ATOM 3872 O O . ARG A 1 474 ? 25.406 -11.492 7.852 1 36.88 474 ARG A O 1
ATOM 3879 N N . VAL A 1 475 ? 24.75 -11.055 5.926 1 36.88 475 VAL A N 1
ATOM 3880 C CA . VAL A 1 475 ? 23.516 -11.836 6.047 1 36.88 475 VAL A CA 1
ATOM 3881 C C . VAL A 1 475 ? 23.859 -13.312 6.254 1 36.88 475 VAL A C 1
ATOM 3883 O O . VAL A 1 475 ? 24.641 -13.883 5.488 1 36.88 475 VAL A O 1
ATOM 3886 N N . ASN A 1 476 ? 23.719 -13.852 7.359 1 32.5 476 ASN A N 1
ATOM 3887 C CA . ASN A 1 476 ? 23.875 -15.281 7.621 1 32.5 476 ASN A CA 1
ATOM 3888 C C . ASN A 1 476 ? 23.031 -16.125 6.684 1 32.5 476 ASN A C 1
ATOM 3890 O O . ASN A 1 476 ? 21.797 -16.172 6.82 1 32.5 476 ASN A O 1
ATOM 3894 N N . LYS A 1 477 ? 23.062 -16.188 5.309 1 33 477 LYS A N 1
ATOM 3895 C CA . LYS A 1 477 ? 22.438 -17.281 4.566 1 33 477 LYS A CA 1
ATOM 3896 C C . LYS A 1 477 ? 22.781 -18.641 5.184 1 33 477 LYS A C 1
ATOM 3898 O O . LYS A 1 477 ? 23.953 -19.016 5.238 1 33 477 LYS A O 1
ATOM 3903 N N . LYS A 1 478 ? 22.188 -19.016 6.156 1 31.94 478 LYS A N 1
ATOM 3904 C CA . LYS A 1 478 ? 22.281 -20.438 6.512 1 31.94 478 LYS A CA 1
ATOM 3905 C C . LYS A 1 478 ? 22.078 -21.328 5.289 1 31.94 478 LYS A C 1
ATOM 3907 O O . LYS A 1 478 ? 20.969 -21.797 5.031 1 31.94 478 LYS A O 1
ATOM 3912 N N . GLY A 1 479 ? 22.219 -21.141 4.035 1 29.36 479 GLY A N 1
ATOM 3913 C CA . GLY A 1 479 ? 22.172 -22.406 3.318 1 29.36 479 GLY A CA 1
ATOM 3914 C C . GLY A 1 479 ? 23 -23.484 3.99 1 29.36 479 GLY A C 1
ATOM 3915 O O . GLY A 1 479 ? 23.828 -23.203 4.852 1 29.36 479 GLY A O 1
ATOM 3916 N N . ALA A 1 480 ? 22.547 -24.859 3.893 1 30.02 480 ALA A N 1
ATOM 3917 C CA . ALA A 1 480 ? 23.281 -26.078 4.219 1 30.02 480 ALA A CA 1
ATOM 3918 C C . ALA A 1 480 ? 24.781 -25.875 4.043 1 30.02 480 ALA A C 1
ATOM 3920 O O . ALA A 1 480 ? 25.219 -24.984 3.305 1 30.02 480 ALA A O 1
ATOM 3921 N N . LYS A 1 481 ? 25.656 -26.719 4.77 1 29.25 481 LYS A N 1
ATOM 3922 C CA . LYS A 1 481 ? 27.094 -27.016 4.852 1 29.25 481 LYS A CA 1
ATOM 3923 C C . LYS A 1 481 ? 27.734 -27 3.469 1 29.25 481 LYS A C 1
ATOM 3925 O O . LYS A 1 481 ? 28.844 -27.5 3.289 1 29.25 481 LYS A O 1
ATOM 3930 N N . HIS A 1 482 ? 27.062 -27.172 2.34 1 26.33 482 HIS A N 1
ATOM 3931 C CA . HIS A 1 482 ? 28.062 -27.125 1.277 1 26.33 482 HIS A CA 1
ATOM 3932 C C . HIS A 1 482 ? 28.828 -25.812 1.297 1 26.33 482 HIS A C 1
ATOM 3934 O O . HIS A 1 482 ? 28.234 -24.734 1.419 1 26.33 482 HIS A O 1
ATOM 3940 N N . CYS A 1 483 ? 29.984 -25.781 1.907 1 28.02 483 CYS A N 1
ATOM 3941 C CA . CYS A 1 483 ? 31.125 -24.891 2.115 1 28.02 483 CYS A CA 1
ATOM 3942 C C . CYS A 1 483 ? 31.266 -23.891 0.973 1 28.02 483 CYS A C 1
ATOM 3944 O O . CYS A 1 483 ? 32.312 -23.797 0.352 1 28.02 483 CYS A O 1
ATOM 3946 N N . GLN A 1 484 ? 30.344 -23.797 0.087 1 30.22 484 GLN A N 1
ATOM 3947 C CA . GLN A 1 484 ? 30.906 -22.828 -0.85 1 30.22 484 GLN A CA 1
ATOM 3948 C C . GLN A 1 484 ? 31.172 -21.484 -0.165 1 30.22 484 GLN A C 1
ATOM 3950 O O . GLN A 1 484 ? 30.344 -21.016 0.621 1 30.22 484 GLN A O 1
ATOM 3955 N N . LYS A 1 485 ? 32.406 -21.078 0.046 1 34.91 485 LYS A N 1
ATOM 3956 C CA . LYS A 1 485 ? 33.094 -19.891 0.539 1 34.91 485 LYS A CA 1
ATOM 3957 C C . LYS A 1 485 ? 32.25 -18.641 0.227 1 34.91 485 LYS A C 1
ATOM 3959 O O . LYS A 1 485 ? 31.844 -18.422 -0.914 1 34.91 485 LYS A O 1
ATOM 3964 N N . MET A 1 486 ? 31.453 -18.266 1.076 1 40.03 486 MET A N 1
ATOM 3965 C CA . MET A 1 486 ? 30.844 -16.953 1.019 1 40.03 486 MET A CA 1
ATOM 3966 C C . MET A 1 486 ? 31.828 -15.914 0.476 1 40.03 486 MET A C 1
ATOM 3968 O O . MET A 1 486 ? 32.812 -15.57 1.146 1 40.03 486 MET A O 1
ATOM 3972 N N . VAL A 1 487 ? 32.281 -15.922 -0.761 1 48.84 487 VAL A N 1
ATOM 3973 C CA . VAL A 1 487 ? 33.281 -15.102 -1.416 1 48.84 487 VAL A CA 1
ATOM 3974 C C . VAL A 1 487 ? 32.906 -13.625 -1.316 1 48.84 487 VAL A C 1
ATOM 3976 O O . VAL A 1 487 ? 33.688 -12.75 -1.663 1 48.84 487 VAL A O 1
ATOM 3979 N N . GLY A 1 488 ? 31.938 -13.328 -0.462 1 47.69 488 GLY A N 1
ATOM 3980 C CA . GLY A 1 488 ? 31.516 -11.953 -0.24 1 47.69 488 GLY A CA 1
ATOM 3981 C C . GLY A 1 488 ? 31.047 -11.258 -1.504 1 47.69 488 GLY A C 1
ATOM 3982 O O . GLY A 1 488 ? 30.547 -10.133 -1.45 1 47.69 488 GLY A O 1
ATOM 3983 N N . VAL A 1 489 ? 31.484 -11.703 -2.623 1 54.47 489 VAL A N 1
ATOM 3984 C CA . VAL A 1 489 ? 31.062 -11.195 -3.926 1 54.47 489 VAL A CA 1
ATOM 3985 C C . VAL A 1 489 ? 30.109 -12.188 -4.574 1 54.47 489 VAL A C 1
ATOM 3987 O O . VAL A 1 489 ? 30.328 -13.398 -4.527 1 54.47 489 VAL A O 1
ATOM 3990 N N . ALA A 1 490 ? 28.922 -11.789 -4.91 1 55.5 490 ALA A N 1
ATOM 3991 C CA . ALA A 1 490 ? 27.969 -12.656 -5.582 1 55.5 490 ALA A CA 1
ATOM 3992 C C . ALA A 1 490 ? 28.609 -13.43 -6.723 1 55.5 490 ALA A C 1
ATOM 3994 O O . ALA A 1 490 ? 29.438 -12.883 -7.457 1 55.5 490 ALA A O 1
ATOM 3995 N N . ASP A 1 491 ? 28.375 -14.711 -6.875 1 56.81 491 ASP A N 1
ATOM 3996 C CA . ASP A 1 491 ? 28.969 -15.578 -7.891 1 56.81 491 ASP A CA 1
ATOM 3997 C C . ASP A 1 491 ? 28.75 -15.016 -9.289 1 56.81 491 ASP A C 1
ATOM 3999 O O . ASP A 1 491 ? 29.609 -15.156 -10.164 1 56.81 491 ASP A O 1
ATOM 4003 N N . GLU A 1 492 ? 27.703 -14.391 -9.43 1 58.91 492 GLU A N 1
ATOM 4004 C CA . GLU A 1 492 ? 27.391 -13.82 -10.734 1 58.91 492 GLU A CA 1
ATOM 4005 C C . GLU A 1 492 ? 28.359 -12.703 -11.094 1 58.91 492 GLU A C 1
ATOM 4007 O O . GLU A 1 492 ? 28.734 -12.555 -12.258 1 58.91 492 GLU A O 1
ATOM 4012 N N . VAL A 1 493 ? 28.672 -11.969 -10.133 1 59.75 493 VAL A N 1
ATOM 4013 C CA . VAL A 1 493 ? 29.672 -10.93 -10.344 1 59.75 493 VAL A CA 1
ATOM 4014 C C . VAL A 1 493 ? 31.062 -11.562 -10.469 1 59.75 493 VAL A C 1
ATOM 4016 O O . VAL A 1 493 ? 31.875 -11.156 -11.305 1 59.75 493 VAL A O 1
ATOM 4019 N N . ARG A 1 494 ? 31.312 -12.562 -9.742 1 64.88 494 ARG A N 1
ATOM 4020 C CA . ARG A 1 494 ? 32.594 -13.234 -9.688 1 64.88 494 ARG A CA 1
ATOM 4021 C C . ARG A 1 494 ? 32.938 -13.891 -11.023 1 64.88 494 ARG A C 1
ATOM 4023 O O . ARG A 1 494 ? 34.094 -13.859 -11.469 1 64.88 494 ARG A O 1
ATOM 4030 N N . PHE A 1 495 ? 31.828 -14.398 -11.539 1 60.69 495 PHE A N 1
ATOM 4031 C CA . PHE A 1 495 ? 32.094 -15.234 -12.703 1 60.69 495 PHE A CA 1
ATOM 4032 C C . PHE A 1 495 ? 31.797 -14.477 -13.992 1 60.69 495 PHE A C 1
ATOM 4034 O O . PHE A 1 495 ? 32.156 -14.93 -15.078 1 60.69 495 PHE A O 1
ATOM 4041 N N . LEU A 1 496 ? 31.094 -13.375 -13.688 1 51.84 496 LEU A N 1
ATOM 4042 C CA . LEU A 1 496 ? 30.703 -12.609 -14.867 1 51.84 496 LEU A CA 1
ATOM 4043 C C . LEU A 1 496 ? 31.672 -11.469 -15.125 1 51.84 496 LEU A C 1
ATOM 4045 O O . LEU A 1 496 ? 32.094 -10.773 -14.188 1 51.84 496 LEU A O 1
ATOM 4049 N N . GLY A 1 497 ? 32.375 -11.305 -16.375 1 50.72 497 GLY A N 1
ATOM 4050 C CA . GLY A 1 497 ? 33.062 -10.148 -16.938 1 50.72 497 GLY A CA 1
ATOM 4051 C C . GLY A 1 497 ? 34.562 -10.305 -17.016 1 50.72 497 GLY A C 1
ATOM 4052 O O . GLY A 1 497 ? 35.156 -11.078 -16.266 1 50.72 497 GLY A O 1
ATOM 4053 N N . ALA A 1 498 ? 35.156 -10.109 -18.078 1 56.53 498 ALA A N 1
ATOM 4054 C CA . ALA A 1 498 ? 36.594 -10.086 -18.422 1 56.53 498 ALA A CA 1
ATOM 4055 C C . ALA A 1 498 ? 37.312 -8.977 -17.672 1 56.53 498 ALA A C 1
ATOM 4057 O O . ALA A 1 498 ? 38.531 -8.852 -17.766 1 56.53 498 ALA A O 1
ATOM 4058 N N . GLY A 1 499 ? 36.719 -8.406 -16.781 1 59.19 499 GLY A N 1
ATOM 4059 C CA . GLY A 1 499 ? 37.375 -7.207 -16.281 1 59.19 499 GLY A CA 1
ATOM 4060 C C . GLY A 1 499 ? 37.875 -7.348 -14.859 1 59.19 499 GLY A C 1
ATOM 4061 O O . GLY A 1 499 ? 38.188 -6.352 -14.195 1 59.19 499 GLY A O 1
ATOM 4062 N N . HIS A 1 500 ? 38 -8.594 -14.492 1 69.81 500 HIS A N 1
ATOM 4063 C CA . HIS A 1 500 ? 38.531 -8.773 -13.148 1 69.81 500 HIS A CA 1
ATOM 4064 C C . HIS A 1 500 ? 40.031 -8.625 -13.125 1 69.81 500 HIS A C 1
ATOM 4066 O O . HIS A 1 500 ? 40.75 -9.625 -13.219 1 69.81 500 HIS A O 1
ATOM 4072 N N . HIS A 1 501 ? 40.625 -7.426 -13.078 1 74.12 501 HIS A N 1
ATOM 4073 C CA . HIS A 1 501 ? 42.062 -7.16 -13.078 1 74.12 501 HIS A CA 1
ATOM 4074 C C . HIS A 1 501 ? 42.562 -6.859 -11.672 1 74.12 501 HIS A C 1
ATOM 4076 O O . HIS A 1 501 ? 41.844 -6.246 -10.875 1 74.12 501 HIS A O 1
ATOM 4082 N N . PRO A 1 502 ? 43.688 -7.449 -11.375 1 76.12 502 PRO A N 1
ATOM 4083 C CA . PRO A 1 502 ? 44.281 -7.16 -10.062 1 76.12 502 PRO A CA 1
ATOM 4084 C C . PRO A 1 502 ? 44.781 -5.727 -9.953 1 76.12 502 PRO A C 1
ATOM 4086 O O . PRO A 1 502 ? 45.375 -5.203 -10.906 1 76.12 502 PRO A O 1
ATOM 4089 N N . GLN A 1 503 ? 44.406 -5.074 -8.922 1 78.19 503 GLN A N 1
ATOM 4090 C CA . GLN A 1 503 ? 44.938 -3.758 -8.578 1 78.19 503 GLN A CA 1
ATOM 4091 C C . GLN A 1 503 ? 45.719 -3.807 -7.27 1 78.19 503 GLN A C 1
ATOM 4093 O O . GLN A 1 503 ? 45.281 -4.426 -6.297 1 78.19 503 GLN A O 1
ATOM 4098 N N . LYS A 1 504 ? 46.969 -3.213 -7.32 1 76.44 504 LYS A N 1
ATOM 4099 C CA . LYS A 1 504 ? 47.844 -3.211 -6.145 1 76.44 504 LYS A CA 1
ATOM 4100 C C . LYS A 1 504 ? 47.375 -2.195 -5.109 1 76.44 504 LYS A C 1
ATOM 4102 O O . LYS A 1 504 ? 47.031 -1.063 -5.453 1 76.44 504 LYS A O 1
ATOM 4107 N N . ILE A 1 505 ? 47.188 -2.693 -3.93 1 76.31 505 ILE A N 1
ATOM 4108 C CA . ILE A 1 505 ? 46.812 -1.813 -2.824 1 76.31 505 ILE A CA 1
ATOM 4109 C C . ILE A 1 505 ? 47.969 -1.68 -1.857 1 76.31 505 ILE A C 1
ATOM 4111 O O . ILE A 1 505 ? 48.844 -2.547 -1.812 1 76.31 505 ILE A O 1
ATOM 4115 N N . ALA A 1 506 ? 48 -0.62 -1.124 1 74.69 506 ALA A N 1
ATOM 4116 C CA . ALA A 1 506 ? 49.125 -0.302 -0.257 1 74.69 506 ALA A CA 1
ATOM 4117 C C . ALA A 1 506 ? 49.188 -1.24 0.946 1 74.69 506 ALA A C 1
ATOM 4119 O O . ALA A 1 506 ? 50.25 -1.697 1.341 1 74.69 506 ALA A O 1
ATOM 4120 N N . LYS A 1 507 ? 48.062 -1.565 1.446 1 77.19 507 LYS A N 1
ATOM 4121 C CA . LYS A 1 507 ? 48.062 -2.391 2.652 1 77.19 507 LYS A CA 1
ATOM 4122 C C . LYS A 1 507 ? 47.594 -3.812 2.34 1 77.19 507 LYS A C 1
ATOM 4124 O O . LYS A 1 507 ? 46.625 -4.012 1.611 1 77.19 507 LYS A O 1
ATOM 4129 N N . ARG A 1 508 ? 48.312 -4.746 2.824 1 79.31 508 ARG A N 1
ATOM 4130 C CA . ARG A 1 508 ? 48 -6.152 2.605 1 79.31 508 ARG A CA 1
ATOM 4131 C C . ARG A 1 508 ? 46.719 -6.539 3.361 1 79.31 508 ARG A C 1
ATOM 4133 O O . ARG A 1 508 ? 46.531 -6.129 4.508 1 79.31 508 ARG A O 1
ATOM 4140 N N . ARG A 1 509 ? 45.812 -7.141 2.607 1 81.62 509 ARG A N 1
ATOM 4141 C CA . ARG A 1 509 ? 44.562 -7.641 3.188 1 81.62 509 ARG A CA 1
ATOM 4142 C C . ARG A 1 509 ? 44.5 -9.164 3.072 1 81.62 509 ARG A C 1
ATOM 4144 O O . ARG A 1 509 ? 45.219 -9.773 2.287 1 81.62 509 ARG A O 1
ATOM 4151 N N . ARG A 1 510 ? 43.656 -9.758 3.914 1 80.62 510 ARG A N 1
ATOM 4152 C CA . ARG A 1 510 ? 43.5 -11.211 3.885 1 80.62 510 ARG A CA 1
ATOM 4153 C C . ARG A 1 510 ? 42.875 -11.672 2.584 1 80.62 510 ARG A C 1
ATOM 4155 O O . ARG A 1 510 ? 41.875 -11.094 2.145 1 80.62 510 ARG A O 1
ATOM 4162 N N . CYS A 1 511 ? 43.5 -12.586 1.993 1 77.69 511 CYS A N 1
ATOM 4163 C CA . CYS A 1 511 ? 42.938 -13.164 0.779 1 77.69 511 CYS A CA 1
ATOM 4164 C C . CYS A 1 511 ? 41.562 -13.781 1.056 1 77.69 511 CYS A C 1
ATOM 4166 O O . CYS A 1 511 ? 41.406 -14.562 1.995 1 77.69 511 CYS A O 1
ATOM 4168 N N . ARG A 1 512 ? 40.594 -13.359 0.205 1 77.06 512 ARG A N 1
ATOM 4169 C CA . ARG A 1 512 ? 39.219 -13.805 0.378 1 77.06 512 ARG A CA 1
ATOM 4170 C C . ARG A 1 512 ? 39.094 -15.289 0.041 1 77.06 512 ARG A C 1
ATOM 4172 O O . ARG A 1 512 ? 38.156 -15.953 0.51 1 77.06 512 ARG A O 1
ATOM 4179 N N . TRP A 1 513 ? 40 -15.844 -0.683 1 76.94 513 TRP A N 1
ATOM 4180 C CA . TRP A 1 513 ? 39.875 -17.203 -1.219 1 76.94 513 TRP A CA 1
ATOM 4181 C C . TRP A 1 513 ? 40.688 -18.188 -0.396 1 76.94 513 TRP A C 1
ATOM 4183 O O . TRP A 1 513 ? 40.188 -19.234 0.007 1 76.94 513 TRP A O 1
ATOM 4193 N N . CYS A 1 514 ? 41.875 -17.938 -0.027 1 73.25 514 CYS A N 1
ATOM 4194 C CA . CYS A 1 514 ? 42.781 -18.953 0.528 1 73.25 514 CYS A CA 1
ATOM 4195 C C . CYS A 1 514 ? 43.062 -18.672 1.995 1 73.25 514 CYS A C 1
ATOM 4197 O O . CYS A 1 514 ? 43.656 -19.516 2.688 1 73.25 514 CYS A O 1
ATOM 4199 N N . SER A 1 515 ? 42.719 -17.484 2.48 1 76.44 515 SER A N 1
ATOM 4200 C CA . SER A 1 515 ? 43.062 -17.172 3.861 1 76.44 515 SER A CA 1
ATOM 4201 C C . SER A 1 515 ? 42.156 -17.891 4.844 1 76.44 515 SER A C 1
ATOM 4203 O O . SER A 1 515 ? 40.938 -17.875 4.688 1 76.44 515 SER A O 1
ATOM 4205 N N . THR A 1 516 ? 42.688 -18.734 5.766 1 70.44 516 THR A N 1
ATOM 4206 C CA . THR A 1 516 ? 41.938 -19.438 6.816 1 70.44 516 THR A CA 1
ATOM 4207 C C . THR A 1 516 ? 42.406 -18.984 8.195 1 70.44 516 THR A C 1
ATOM 4209 O O . THR A 1 516 ? 43.406 -18.25 8.312 1 70.44 516 THR A O 1
ATOM 4212 N N . ALA A 1 517 ? 41.562 -19.219 9.211 1 71.25 517 ALA A N 1
ATOM 4213 C CA . ALA A 1 517 ? 41.938 -18.891 10.586 1 71.25 517 ALA A CA 1
ATOM 4214 C C . ALA A 1 517 ? 43.281 -19.531 10.945 1 71.25 517 ALA A C 1
ATOM 4216 O O . ALA A 1 517 ? 44.062 -18.969 11.727 1 71.25 517 ALA A O 1
ATOM 4217 N N . LYS A 1 518 ? 43.625 -20.625 10.398 1 70.75 518 LYS A N 1
ATOM 4218 C CA . LYS A 1 518 ? 44.844 -21.359 10.727 1 70.75 518 LYS A CA 1
ATOM 4219 C C . LYS A 1 518 ? 46.031 -20.859 9.906 1 70.75 518 LYS A C 1
ATOM 4221 O O . LYS A 1 518 ? 47.156 -20.797 10.398 1 70.75 518 LYS A O 1
ATOM 4226 N N . LYS A 1 519 ? 45.781 -20.516 8.633 1 71.44 519 LYS A N 1
ATOM 4227 C CA . LYS A 1 519 ? 46.812 -20.016 7.734 1 71.44 519 LYS A CA 1
ATOM 4228 C C . LYS A 1 519 ? 46.406 -18.688 7.105 1 71.44 519 LYS A C 1
ATOM 4230 O O . LYS A 1 519 ? 45.656 -18.656 6.133 1 71.44 519 LYS A O 1
ATOM 4235 N N . GLU A 1 520 ? 46.875 -17.656 7.727 1 77.75 520 GLU A N 1
ATOM 4236 C CA . GLU A 1 520 ? 46.562 -16.328 7.246 1 77.75 520 GLU A CA 1
ATOM 4237 C C . GLU A 1 520 ? 47.344 -15.992 5.98 1 77.75 520 GLU A C 1
ATOM 4239 O O . GLU A 1 520 ? 48.562 -16.094 5.965 1 77.75 520 GLU A O 1
ATOM 4244 N N . ALA A 1 521 ? 46.688 -15.891 4.891 1 79.69 521 ALA A N 1
ATOM 4245 C CA . ALA A 1 521 ? 47.281 -15.422 3.646 1 79.69 521 ALA A CA 1
ATOM 4246 C C . ALA A 1 521 ? 46.875 -13.992 3.336 1 79.69 521 ALA A C 1
ATOM 4248 O O . ALA A 1 521 ? 45.656 -13.695 3.242 1 79.69 521 ALA A O 1
ATOM 4249 N N . ARG A 1 522 ? 47.844 -13.141 3.281 1 83 522 ARG A N 1
ATOM 4250 C CA . ARG A 1 522 ? 47.562 -11.734 2.992 1 83 522 ARG A CA 1
ATOM 4251 C C . ARG A 1 522 ? 48.094 -11.344 1.621 1 83 522 ARG A C 1
ATOM 4253 O O . ARG A 1 522 ? 49.094 -11.922 1.149 1 83 522 ARG A O 1
ATOM 4260 N N . THR A 1 523 ? 47.375 -10.523 0.956 1 82.75 523 THR A N 1
ATOM 4261 C CA . THR A 1 523 ? 47.75 -10.094 -0.383 1 82.75 523 THR A CA 1
ATOM 4262 C C . THR A 1 523 ? 47.562 -8.586 -0.541 1 82.75 523 THR A C 1
ATOM 4264 O O . THR A 1 523 ? 46.812 -7.965 0.22 1 82.75 523 THR A O 1
ATOM 4267 N N . ASN A 1 524 ? 48.375 -8.078 -1.474 1 81.25 524 ASN A N 1
ATOM 4268 C CA . ASN A 1 524 ? 48.219 -6.668 -1.834 1 81.25 524 ASN A CA 1
ATOM 4269 C C . ASN A 1 524 ? 47.5 -6.504 -3.178 1 81.25 524 ASN A C 1
ATOM 4271 O O . ASN A 1 524 ? 47.625 -5.453 -3.812 1 81.25 524 ASN A O 1
ATOM 4275 N N . LEU A 1 525 ? 46.844 -7.449 -3.592 1 83.06 525 LEU A N 1
ATOM 4276 C CA . LEU A 1 525 ? 46.125 -7.414 -4.855 1 83.06 525 LEU A CA 1
ATOM 4277 C C . LEU A 1 525 ? 44.625 -7.441 -4.617 1 83.06 525 LEU A C 1
ATOM 4279 O O . LEU A 1 525 ? 44.125 -8.25 -3.836 1 83.06 525 LEU A O 1
ATOM 4283 N N . LEU A 1 526 ? 43.906 -6.473 -5.25 1 83.38 526 LEU A N 1
ATOM 4284 C CA . LEU A 1 526 ? 42.469 -6.324 -5.164 1 83.38 526 LEU A CA 1
ATOM 4285 C C . LEU A 1 526 ? 41.812 -6.465 -6.539 1 83.38 526 LEU A C 1
ATOM 4287 O O . LEU A 1 526 ? 42.312 -5.91 -7.52 1 83.38 526 LEU A O 1
ATOM 4291 N N . CYS A 1 527 ? 40.781 -7.219 -6.629 1 79.31 527 CYS A N 1
ATOM 4292 C CA . CYS A 1 527 ? 40.062 -7.273 -7.895 1 79.31 527 CYS A CA 1
ATOM 4293 C C . CYS A 1 527 ? 39.344 -5.961 -8.164 1 79.31 527 CYS A C 1
ATOM 4295 O O . CYS A 1 527 ? 38.594 -5.473 -7.312 1 79.31 527 CYS A O 1
ATOM 4297 N N . SER A 1 528 ? 39.562 -5.445 -9.359 1 74.31 528 SER A N 1
ATOM 4298 C CA . SER A 1 528 ? 39.031 -4.145 -9.734 1 74.31 528 SER A CA 1
ATOM 4299 C C . SER A 1 528 ? 37.5 -4.191 -9.836 1 74.31 528 SER A C 1
ATOM 4301 O O . SER A 1 528 ? 36.812 -3.172 -9.664 1 74.31 528 SER A O 1
ATOM 4303 N N . VAL A 1 529 ? 37 -5.344 -10.008 1 68.31 529 VAL A N 1
ATOM 4304 C CA . VAL A 1 529 ? 35.562 -5.484 -10.25 1 68.31 529 VAL A CA 1
ATOM 4305 C C . VAL A 1 529 ? 34.875 -5.949 -8.969 1 68.31 529 VAL A C 1
ATOM 4307 O O . VAL A 1 529 ? 33.875 -5.371 -8.555 1 68.31 529 VAL A O 1
ATOM 4310 N N . CYS A 1 530 ? 35.438 -6.867 -8.297 1 69.75 530 CYS A N 1
ATOM 4311 C CA . CYS A 1 530 ? 34.812 -7.496 -7.141 1 69.75 530 CYS A CA 1
ATOM 4312 C C . CYS A 1 530 ? 35.188 -6.789 -5.852 1 69.75 530 CYS A C 1
ATOM 4314 O O . CYS A 1 530 ? 34.562 -6.988 -4.809 1 69.75 530 CYS A O 1
ATOM 4316 N N . ASN A 1 531 ? 36.219 -5.992 -5.82 1 74.25 531 ASN A N 1
ATOM 4317 C CA . ASN A 1 531 ? 36.812 -5.273 -4.699 1 74.25 531 ASN A CA 1
ATOM 4318 C C . ASN A 1 531 ? 37.125 -6.207 -3.533 1 74.25 531 ASN A C 1
ATOM 4320 O O . ASN A 1 531 ? 36.875 -5.867 -2.375 1 74.25 531 ASN A O 1
ATOM 4324 N N . VAL A 1 532 ? 37.656 -7.355 -3.922 1 79.25 532 VAL A N 1
ATOM 4325 C CA . VAL A 1 532 ? 38.062 -8.328 -2.914 1 79.25 532 VAL A CA 1
ATOM 4326 C C . VAL A 1 532 ? 39.562 -8.625 -3.043 1 79.25 532 VAL A C 1
ATOM 4328 O O . VAL A 1 532 ? 40.062 -8.734 -4.152 1 79.25 532 VAL A O 1
ATOM 4331 N N . PRO A 1 533 ? 40.281 -8.695 -1.91 1 81.94 533 PRO A N 1
ATOM 4332 C CA . PRO A 1 533 ? 41.688 -9.055 -1.966 1 81.94 533 PRO A CA 1
ATOM 4333 C C . PRO A 1 533 ? 41.938 -10.523 -2.316 1 81.94 533 PRO A C 1
ATOM 4335 O O . PRO A 1 533 ? 41.312 -11.406 -1.714 1 81.94 533 PRO A O 1
ATOM 4338 N N . LEU A 1 534 ? 42.656 -10.773 -3.385 1 83.69 534 LEU A N 1
ATOM 4339 C CA . LEU A 1 534 ? 42.969 -12.125 -3.84 1 83.69 534 LEU A CA 1
ATOM 4340 C C . LEU A 1 534 ? 44.469 -12.273 -4.121 1 83.69 534 LEU A C 1
ATOM 4342 O O . LEU A 1 534 ? 45.094 -11.359 -4.66 1 83.69 534 LEU A O 1
ATOM 4346 N N . CYS A 1 535 ? 45.094 -13.414 -3.584 1 77.44 535 CYS A N 1
ATOM 4347 C CA . CYS A 1 535 ? 46.438 -13.75 -3.998 1 77.44 535 CYS A CA 1
ATOM 4348 C C . CYS A 1 535 ? 46.531 -13.945 -5.508 1 77.44 535 CYS A C 1
ATOM 4350 O O . CYS A 1 535 ? 45.5 -14.219 -6.156 1 77.44 535 CYS A O 1
ATOM 4352 N N . SER A 1 536 ? 47.75 -13.695 -6.078 1 77.81 536 SER A N 1
ATOM 4353 C CA . SER A 1 536 ? 47.938 -13.844 -7.516 1 77.81 536 SER A CA 1
ATOM 4354 C C . SER A 1 536 ? 47.5 -15.211 -8.008 1 77.81 536 SER A C 1
ATOM 4356 O O . SER A 1 536 ? 46.938 -15.328 -9.094 1 77.81 536 SER A O 1
ATOM 4358 N N . THR A 1 537 ? 47.531 -16.172 -7.172 1 76.56 537 THR A N 1
ATOM 4359 C CA . THR A 1 537 ? 47.188 -17.516 -7.559 1 76.56 537 THR A CA 1
ATOM 4360 C C . THR A 1 537 ? 45.688 -17.781 -7.305 1 76.56 537 THR A C 1
ATOM 4362 O O . THR A 1 537 ? 45.125 -18.734 -7.82 1 76.56 537 THR A O 1
ATOM 4365 N N . CYS A 1 538 ? 45.062 -16.891 -6.559 1 78.56 538 CYS A N 1
ATOM 4366 C CA . CYS A 1 538 ? 43.688 -17.109 -6.156 1 78.56 538 CYS A CA 1
ATOM 4367 C C . CYS A 1 538 ? 42.719 -16.391 -7.094 1 78.56 538 CYS A C 1
ATOM 4369 O O . CYS A 1 538 ? 41.531 -16.641 -7.07 1 78.56 538 CYS A O 1
ATOM 4371 N N . PHE A 1 539 ? 43.25 -15.492 -7.895 1 79.38 539 PHE A N 1
ATOM 4372 C CA . PHE A 1 539 ? 42.438 -14.742 -8.828 1 79.38 539 PHE A CA 1
ATOM 4373 C C . PHE A 1 539 ? 41.688 -15.68 -9.758 1 79.38 539 PHE A C 1
ATOM 4375 O O . PHE A 1 539 ? 40.469 -15.508 -10 1 79.38 539 PHE A O 1
ATOM 4382 N N . GLY A 1 540 ? 42.344 -16.625 -10.305 1 76 540 GLY A N 1
ATOM 4383 C CA . GLY A 1 540 ? 41.75 -17.594 -11.211 1 76 540 GLY A CA 1
ATOM 4384 C C . GLY A 1 540 ? 40.656 -18.422 -10.57 1 76 540 GLY A C 1
ATOM 4385 O O . GLY A 1 540 ? 39.5 -18.359 -10.992 1 76 540 GLY A O 1
ATOM 4386 N N . PRO A 1 541 ? 41 -19.125 -9.516 1 74.69 541 PRO A N 1
ATOM 4387 C CA . PRO A 1 541 ? 40 -20 -8.883 1 74.69 541 PRO A CA 1
ATOM 4388 C C . PRO A 1 541 ? 38.812 -19.219 -8.336 1 74.69 541 PRO A C 1
ATOM 4390 O O . PRO A 1 541 ? 37.688 -19.703 -8.375 1 74.69 541 PRO A O 1
ATOM 4393 N N . PHE A 1 542 ? 39 -18.047 -7.906 1 77.94 542 PHE A N 1
ATOM 4394 C CA . PHE A 1 542 ? 37.938 -17.234 -7.348 1 77.94 542 PHE A CA 1
ATOM 4395 C C . PHE A 1 542 ? 36.938 -16.828 -8.43 1 77.94 542 PHE A C 1
ATOM 4397 O O . PHE A 1 542 ? 35.75 -16.766 -8.18 1 77.94 542 PHE A O 1
ATOM 4404 N N . HIS A 1 543 ? 37.5 -16.578 -9.594 1 75.94 543 HIS A N 1
ATOM 4405 C CA . HIS A 1 543 ? 36.656 -16.062 -10.664 1 75.94 543 HIS A CA 1
ATOM 4406 C C . HIS A 1 543 ? 36.281 -17.172 -11.641 1 75.94 543 HIS A C 1
ATOM 4408 O O . HIS A 1 543 ? 35.531 -16.922 -12.594 1 75.94 543 HIS A O 1
ATOM 4414 N N . ALA A 1 544 ? 36.812 -18.406 -11.539 1 67.81 544 ALA A N 1
ATOM 4415 C CA . ALA A 1 544 ? 36.5 -19.516 -12.43 1 67.81 544 ALA A CA 1
ATOM 4416 C C . ALA A 1 544 ? 35.312 -20.328 -11.898 1 67.81 544 ALA A C 1
ATOM 4418 O O . ALA A 1 544 ? 34.75 -21.141 -12.617 1 67.81 544 ALA A O 1
ATOM 4419 N N . GLY A 1 545 ? 34.594 -19.906 -10.93 1 56.66 545 GLY A N 1
ATOM 4420 C CA . GLY A 1 545 ? 33.562 -20.734 -10.375 1 56.66 545 GLY A CA 1
ATOM 4421 C C . GLY A 1 545 ? 34.094 -22.031 -9.766 1 56.66 545 GLY A C 1
ATOM 4422 O O . GLY A 1 545 ? 35.125 -22.547 -10.195 1 56.66 545 GLY A O 1
ATOM 4423 N N . MET B 1 1 ? -44.812 53.906 -66.938 1 16.53 1 MET B N 1
ATOM 4424 C CA . MET B 1 1 ? -43.812 54.344 -66 1 16.53 1 MET B CA 1
ATOM 4425 C C . MET B 1 1 ? -44.25 54.031 -64.562 1 16.53 1 MET B C 1
ATOM 4427 O O . MET B 1 1 ? -43.469 54.188 -63.625 1 16.53 1 MET B O 1
ATOM 4431 N N . LYS B 1 2 ? -45.594 53.531 -63.656 1 17.59 2 LYS B N 1
ATOM 4432 C CA . LYS B 1 2 ? -46.25 54.406 -62.688 1 17.59 2 LYS B CA 1
ATOM 4433 C C . LYS B 1 2 ? -46.062 53.906 -61.281 1 17.59 2 LYS B C 1
ATOM 4435 O O . LYS B 1 2 ? -45.562 54.625 -60.406 1 17.59 2 LYS B O 1
ATOM 4440 N N . TYR B 1 3 ? -46.781 53.156 -60.094 1 16.67 3 TYR B N 1
ATOM 4441 C CA . TYR B 1 3 ? -47.5 52.875 -58.844 1 16.67 3 TYR B CA 1
ATOM 4442 C C . TYR B 1 3 ? -46.969 51.625 -58.188 1 16.67 3 TYR B C 1
ATOM 4444 O O . TYR B 1 3 ? -47.188 51.406 -56.969 1 16.67 3 TYR B O 1
ATOM 4452 N N . GLU B 1 4 ? -46.344 50.469 -58.688 1 15.79 4 GLU B N 1
ATOM 4453 C CA . GLU B 1 4 ? -45.531 49.344 -58.219 1 15.79 4 GLU B CA 1
ATOM 4454 C C . GLU B 1 4 ? -44.281 49.812 -57.469 1 15.79 4 GLU B C 1
ATOM 4456 O O . GLU B 1 4 ? -43.781 49.125 -56.594 1 15.79 4 GLU B O 1
ATOM 4461 N N . ASP B 1 5 ? -43.5 50.812 -57.781 1 13.3 5 ASP B N 1
ATOM 4462 C CA . ASP B 1 5 ? -42.125 50.375 -57.781 1 13.3 5 ASP B CA 1
ATOM 4463 C C . ASP B 1 5 ? -41.531 50.406 -56.375 1 13.3 5 ASP B C 1
ATOM 4465 O O . ASP B 1 5 ? -42.094 51.062 -55.469 1 13.3 5 ASP B O 1
ATOM 4469 N N . GLU B 1 6 ? -40.188 50.531 -56.25 1 13.48 6 GLU B N 1
ATOM 4470 C CA . GLU B 1 6 ? -39.094 49.781 -56.875 1 13.48 6 GLU B CA 1
ATOM 4471 C C . GLU B 1 6 ? -37.844 49.75 -55.969 1 13.48 6 GLU B C 1
ATOM 4473 O O . GLU B 1 6 ? -36.906 49.031 -56.25 1 13.48 6 GLU B O 1
ATOM 4478 N N . GLU B 1 7 ? -37.25 50.906 -54.719 1 15.93 7 GLU B N 1
ATOM 4479 C CA . GLU B 1 7 ? -35.969 51.594 -54.594 1 15.93 7 GLU B CA 1
ATOM 4480 C C . GLU B 1 7 ? -35.219 51.188 -53.344 1 15.93 7 GLU B C 1
ATOM 4482 O O . GLU B 1 7 ? -35.812 50.656 -52.406 1 15.93 7 GLU B O 1
ATOM 4487 N N . THR B 1 8 ? -33.719 51.906 -52.969 1 16.09 8 THR B N 1
ATOM 4488 C CA . THR B 1 8 ? -32.312 51.562 -53.188 1 16.09 8 THR B CA 1
ATOM 4489 C C . THR B 1 8 ? -31.703 50.969 -51.906 1 16.09 8 THR B C 1
ATOM 4491 O O . THR B 1 8 ? -30.922 50.031 -51.969 1 16.09 8 THR B O 1
ATOM 4494 N N . SER B 1 9 ? -31.562 51.625 -50.5 1 15.98 9 SER B N 1
ATOM 4495 C CA . SER B 1 9 ? -30.609 52.375 -49.688 1 15.98 9 SER B CA 1
ATOM 4496 C C . SER B 1 9 ? -30.125 51.531 -48.531 1 15.98 9 SER B C 1
ATOM 4498 O O . SER B 1 9 ? -30.719 50.5 -48.188 1 15.98 9 SER B O 1
ATOM 4500 N N . GLU B 1 10 ? -29.797 52.094 -47.188 1 18.31 10 GLU B N 1
ATOM 4501 C CA . GLU B 1 10 ? -28.562 52.25 -46.406 1 18.31 10 GLU B CA 1
ATOM 4502 C C . GLU B 1 10 ? -28.297 51.031 -45.531 1 18.31 10 GLU B C 1
ATOM 4504 O O . GLU B 1 10 ? -29.234 50.344 -45.125 1 18.31 10 GLU B O 1
ATOM 4509 N N . ALA B 1 11 ? -26.906 50.438 -45.312 1 18.36 11 ALA B N 1
ATOM 4510 C CA . ALA B 1 11 ? -25.969 49.312 -45.375 1 18.36 11 ALA B CA 1
ATOM 4511 C C . ALA B 1 11 ? -26.047 48.469 -44.125 1 18.36 11 ALA B C 1
ATOM 4513 O O . ALA B 1 11 ? -25.594 47.312 -44.125 1 18.36 11 ALA B O 1
ATOM 4514 N N . GLU B 1 12 ? -26.25 49 -42.719 1 16.86 12 GLU B N 1
ATOM 4515 C CA . GLU B 1 12 ? -25.375 48.969 -41.562 1 16.86 12 GLU B CA 1
ATOM 4516 C C . GLU B 1 12 ? -25.656 47.719 -40.719 1 16.86 12 GLU B C 1
ATOM 4518 O O . GLU B 1 12 ? -24.781 47.25 -39.969 1 16.86 12 GLU B O 1
ATOM 4523 N N . ALA B 1 13 ? -26.969 47.281 -40.344 1 17.33 13 ALA B N 1
ATOM 4524 C CA . ALA B 1 13 ? -27.547 46.875 -39.094 1 17.33 13 ALA B CA 1
ATOM 4525 C C . ALA B 1 13 ? -27.281 45.375 -38.812 1 17.33 13 ALA B C 1
ATOM 4527 O O . ALA B 1 13 ? -27.703 44.531 -39.594 1 17.33 13 ALA B O 1
ATOM 4528 N N . ALA B 1 14 ? -26.453 44.969 -37.844 1 17.5 14 ALA B N 1
ATOM 4529 C CA . ALA B 1 14 ? -25.484 43.906 -37.719 1 17.5 14 ALA B CA 1
ATOM 4530 C C . ALA B 1 14 ? -26.156 42.531 -37.781 1 17.5 14 ALA B C 1
ATOM 4532 O O . ALA B 1 14 ? -27.375 42.438 -37.656 1 17.5 14 ALA B O 1
ATOM 4533 N N . ALA B 1 15 ? -25.344 41.406 -37.781 1 17.78 15 ALA B N 1
ATOM 4534 C CA . ALA B 1 15 ? -25.156 39.969 -38.062 1 17.78 15 ALA B CA 1
ATOM 4535 C C . ALA B 1 15 ? -26.094 39.125 -37.188 1 17.78 15 ALA B C 1
ATOM 4537 O O . ALA B 1 15 ? -25.656 38.531 -36.188 1 17.78 15 ALA B O 1
ATOM 4538 N N . SER B 1 16 ? -27.453 39.688 -37 1 16.39 16 SER B N 1
ATOM 4539 C CA . SER B 1 16 ? -28.484 39.344 -36.031 1 16.39 16 SER B CA 1
ATOM 4540 C C . SER B 1 16 ? -28.984 37.906 -36.25 1 16.39 16 SER B C 1
ATOM 4542 O O . SER B 1 16 ? -29.781 37.656 -37.156 1 16.39 16 SER B O 1
ATOM 4544 N N . THR B 1 17 ? -28.141 36.875 -36.219 1 17.31 17 THR B N 1
ATOM 4545 C CA . THR B 1 17 ? -28.312 35.5 -36.656 1 17.31 17 THR B CA 1
ATOM 4546 C C . THR B 1 17 ? -29.625 34.938 -36.156 1 17.31 17 THR B C 1
ATOM 4548 O O . THR B 1 17 ? -29.906 34.969 -34.938 1 17.31 17 THR B O 1
ATOM 4551 N N . SER B 1 18 ? -30.609 35.031 -36.969 1 17.77 18 SER B N 1
ATOM 4552 C CA . SER B 1 18 ? -32.031 34.719 -36.875 1 17.77 18 SER B CA 1
ATOM 4553 C C . SER B 1 18 ? -32.25 33.406 -36.156 1 17.77 18 SER B C 1
ATOM 4555 O O . SER B 1 18 ? -31.359 32.562 -36.062 1 17.77 18 SER B O 1
ATOM 4557 N N . LYS B 1 19 ? -33.5 33.281 -35.688 1 18 19 LYS B N 1
ATOM 4558 C CA . LYS B 1 19 ? -34.438 32.625 -34.781 1 18 19 LYS B CA 1
ATOM 4559 C C . LYS B 1 19 ? -34.75 31.203 -35.281 1 18 19 LYS B C 1
ATOM 4561 O O . LYS B 1 19 ? -35.594 31 -36.125 1 18 19 LYS B O 1
ATOM 4566 N N . LEU B 1 20 ? -33.844 30.469 -35.781 1 16.56 20 LEU B N 1
ATOM 4567 C CA . LEU B 1 20 ? -34.281 29.219 -36.406 1 16.56 20 LEU B CA 1
ATOM 4568 C C . LEU B 1 20 ? -35.406 28.578 -35.562 1 16.56 20 LEU B C 1
ATOM 4570 O O . LEU B 1 20 ? -35.344 28.578 -34.344 1 16.56 20 LEU B O 1
ATOM 4574 N N . GLN B 1 21 ? -36.562 28.344 -36.188 1 17.39 21 GLN B N 1
ATOM 4575 C CA . GLN B 1 21 ? -37.875 27.781 -35.875 1 17.39 21 GLN B CA 1
ATOM 4576 C C . GLN B 1 21 ? -37.719 26.531 -35 1 17.39 21 GLN B C 1
ATOM 4578 O O . GLN B 1 21 ? -36.969 25.625 -35.344 1 17.39 21 GLN B O 1
ATOM 4583 N N . LYS B 1 22 ? -37.969 26.703 -33.75 1 18.58 22 LYS B N 1
ATOM 4584 C CA . LYS B 1 22 ? -38.094 25.812 -32.625 1 18.58 22 LYS B CA 1
ATOM 4585 C C . LYS B 1 22 ? -39 24.625 -32.969 1 18.58 22 LYS B C 1
ATOM 4587 O O . LYS B 1 22 ? -40.219 24.766 -33.062 1 18.58 22 LYS B O 1
ATOM 4592 N N . ARG B 1 23 ? -38.719 23.984 -34.031 1 17.08 23 ARG B N 1
ATOM 4593 C CA . ARG B 1 23 ? -39.625 22.859 -34.25 1 17.08 23 ARG B CA 1
ATOM 4594 C C . ARG B 1 23 ? -39.938 22.141 -32.938 1 17.08 23 ARG B C 1
ATOM 4596 O O . ARG B 1 23 ? -39.031 21.609 -32.281 1 17.08 23 ARG B O 1
ATOM 4603 N N . LYS B 1 24 ? -40.938 22.594 -32.344 1 18.47 24 LYS B N 1
ATOM 4604 C CA . LYS B 1 24 ? -41.656 22.109 -31.156 1 18.47 24 LYS B CA 1
ATOM 4605 C C . LYS B 1 24 ? -41.938 20.609 -31.266 1 18.47 24 LYS B C 1
ATOM 4607 O O . LYS B 1 24 ? -42.844 20.094 -30.609 1 18.47 24 LYS B O 1
ATOM 4612 N N . ALA B 1 25 ? -41.219 19.781 -31.906 1 16.78 25 ALA B N 1
ATOM 4613 C CA . ALA B 1 25 ? -41.844 18.469 -32.156 1 16.78 25 ALA B CA 1
ATOM 4614 C C . ALA B 1 25 ? -42.312 17.828 -30.875 1 16.78 25 ALA B C 1
ATOM 4616 O O . ALA B 1 25 ? -41.531 17.391 -30.047 1 16.78 25 ALA B O 1
ATOM 4617 N N . THR B 1 26 ? -43.312 18.406 -30.188 1 17.56 26 THR B N 1
ATOM 4618 C CA . THR B 1 26 ? -43.875 17.875 -28.953 1 17.56 26 THR B CA 1
ATOM 4619 C C . THR B 1 26 ? -44.406 16.453 -29.172 1 17.56 26 THR B C 1
ATOM 4621 O O . THR B 1 26 ? -44.906 15.836 -28.234 1 17.56 26 THR B O 1
ATOM 4624 N N . TYR B 1 27 ? -44.125 15.641 -30.172 1 16.84 27 TYR B N 1
ATOM 4625 C CA . TYR B 1 27 ? -45.188 14.672 -30.359 1 16.84 27 TYR B CA 1
ATOM 4626 C C . TYR B 1 27 ? -45.562 13.984 -29.062 1 16.84 27 TYR B C 1
ATOM 4628 O O . TYR B 1 27 ? -44.656 13.586 -28.297 1 16.84 27 TYR B O 1
ATOM 4636 N N . ALA B 1 28 ? -46.781 14.234 -28.578 1 18.78 28 ALA B N 1
ATOM 4637 C CA . ALA B 1 28 ? -47.625 13.742 -27.484 1 18.78 28 ALA B CA 1
ATOM 4638 C C . ALA B 1 28 ? -47.625 12.211 -27.469 1 18.78 28 ALA B C 1
ATOM 4640 O O . ALA B 1 28 ? -48.094 11.609 -26.484 1 18.78 28 ALA B O 1
ATOM 4641 N N . ARG B 1 29 ? -46.969 11.336 -28.156 1 18.16 29 ARG B N 1
ATOM 4642 C CA . ARG B 1 29 ? -47.781 10.133 -28.25 1 18.16 29 ARG B CA 1
ATOM 4643 C C . ARG B 1 29 ? -48.156 9.633 -26.859 1 18.16 29 ARG B C 1
ATOM 4645 O O . ARG B 1 29 ? -47.312 9.406 -26.016 1 18.16 29 ARG B O 1
ATOM 4652 N N . LYS B 1 30 ? -49.406 9.844 -26.453 1 19 30 LYS B N 1
ATOM 4653 C CA . LYS B 1 30 ? -50.219 9.281 -25.375 1 19 30 LYS B CA 1
ATOM 4654 C C . LYS B 1 30 ? -50.125 7.762 -25.344 1 19 30 LYS B C 1
ATOM 4656 O O . LYS B 1 30 ? -50.781 7.082 -26.141 1 19 30 LYS B O 1
ATOM 4661 N N . ARG B 1 31 ? -49.125 7.008 -25.688 1 18.86 31 ARG B N 1
ATOM 4662 C CA . ARG B 1 31 ? -49.469 5.594 -25.828 1 18.86 31 ARG B CA 1
ATOM 4663 C C . ARG B 1 31 ? -50.25 5.09 -24.625 1 18.86 31 ARG B C 1
ATOM 4665 O O . ARG B 1 31 ? -49.969 5.488 -23.484 1 18.86 31 ARG B O 1
ATOM 4672 N N . ARG B 1 32 ? -51.469 4.461 -24.891 1 19.39 32 ARG B N 1
ATOM 4673 C CA . ARG B 1 32 ? -52.531 3.684 -24.281 1 19.39 32 ARG B CA 1
ATOM 4674 C C . ARG B 1 32 ? -51.969 2.707 -23.25 1 19.39 32 ARG B C 1
ATOM 4676 O O . ARG B 1 32 ? -50.844 2.252 -23.375 1 19.39 32 ARG B O 1
ATOM 4683 N N . LYS B 1 33 ? -52.812 2.49 -22.266 1 21.44 33 LYS B N 1
ATOM 4684 C CA . LYS B 1 33 ? -52.938 1.688 -21.062 1 21.44 33 LYS B CA 1
ATOM 4685 C C . LYS B 1 33 ? -52.812 0.199 -21.359 1 21.44 33 LYS B C 1
ATOM 4687 O O . LYS B 1 33 ? -52.969 -0.642 -20.484 1 21.44 33 LYS B O 1
ATOM 4692 N N . GLN B 1 34 ? -52.375 -0.376 -22.562 1 19.2 34 GLN B N 1
ATOM 4693 C CA . GLN B 1 34 ? -52.969 -1.703 -22.672 1 19.2 34 GLN B CA 1
ATOM 4694 C C . GLN B 1 34 ? -52.719 -2.541 -21.438 1 19.2 34 GLN B C 1
ATOM 4696 O O . GLN B 1 34 ? -51.625 -2.441 -20.828 1 19.2 34 GLN B O 1
ATOM 4701 N N . LYS B 1 35 ? -53.844 -3.176 -20.906 1 20.61 35 LYS B N 1
ATOM 4702 C CA . LYS B 1 35 ? -54.062 -4.191 -19.891 1 20.61 35 LYS B CA 1
ATOM 4703 C C . LYS B 1 35 ? -53.156 -5.383 -20.078 1 20.61 35 LYS B C 1
ATOM 4705 O O . LYS B 1 35 ? -53.156 -6.039 -21.125 1 20.61 35 LYS B O 1
ATOM 4710 N N . LYS B 1 36 ? -51.969 -5.324 -19.703 1 21.08 36 LYS B N 1
ATOM 4711 C CA . LYS B 1 36 ? -51.125 -6.504 -19.844 1 21.08 36 LYS B CA 1
ATOM 4712 C C . LYS B 1 36 ? -51.844 -7.758 -19.359 1 21.08 36 LYS B C 1
ATOM 4714 O O . LYS B 1 36 ? -52.344 -7.785 -18.234 1 21.08 36 LYS B O 1
ATOM 4719 N N . VAL B 1 37 ? -52.531 -8.469 -20.297 1 23.06 37 VAL B N 1
ATOM 4720 C CA . VAL B 1 37 ? -53.062 -9.82 -20.094 1 23.06 37 VAL B CA 1
ATOM 4721 C C . VAL B 1 37 ? -52.031 -10.641 -19.281 1 23.06 37 VAL B C 1
ATOM 4723 O O . VAL B 1 37 ? -50.844 -10.422 -19.391 1 23.06 37 VAL B O 1
ATOM 4726 N N . PRO B 1 38 ? -52.562 -11.438 -18.344 1 24.36 38 PRO B N 1
ATOM 4727 C CA . PRO B 1 38 ? -51.906 -12.367 -17.406 1 24.36 38 PRO B CA 1
ATOM 4728 C C . PRO B 1 38 ? -51 -13.367 -18.125 1 24.36 38 PRO B C 1
ATOM 4730 O O . PRO B 1 38 ? -51.469 -14.141 -18.969 1 24.36 38 PRO B O 1
ATOM 4733 N N . ARG B 1 39 ? -50.062 -12.953 -18.844 1 23.28 39 ARG B N 1
ATOM 4734 C CA . ARG B 1 39 ? -49.375 -14.008 -19.578 1 23.28 39 ARG B CA 1
ATOM 4735 C C . ARG B 1 39 ? -49.062 -15.203 -18.672 1 23.28 39 ARG B C 1
ATOM 4737 O O . ARG B 1 39 ? -48.375 -15.07 -17.672 1 23.28 39 ARG B O 1
ATOM 4744 N N . ILE B 1 40 ? -50.031 -16.203 -18.719 1 24.47 40 ILE B N 1
ATOM 4745 C CA . ILE B 1 40 ? -49.969 -17.531 -18.141 1 24.47 40 ILE B CA 1
ATOM 4746 C C . ILE B 1 40 ? -48.719 -18.266 -18.625 1 24.47 40 ILE B C 1
ATOM 4748 O O . ILE B 1 40 ? -48.812 -19.25 -19.359 1 24.47 40 ILE B O 1
ATOM 4752 N N . CYS B 1 41 ? -47.781 -17.516 -19.109 1 22.97 41 CYS B N 1
ATOM 4753 C CA . CYS B 1 41 ? -46.781 -18.453 -19.672 1 22.97 41 CYS B CA 1
ATOM 4754 C C . CYS B 1 41 ? -46.531 -19.609 -18.703 1 22.97 41 CYS B C 1
ATOM 4756 O O . CYS B 1 41 ? -46.188 -19.391 -17.547 1 22.97 41 CYS B O 1
ATOM 4758 N N . ASP B 1 42 ? -47.219 -20.641 -18.969 1 23.17 42 ASP B N 1
ATOM 4759 C CA . ASP B 1 42 ? -47.062 -21.969 -18.375 1 23.17 42 ASP B CA 1
ATOM 4760 C C . ASP B 1 42 ? -45.594 -22.391 -18.406 1 23.17 42 ASP B C 1
ATOM 4762 O O . ASP B 1 42 ? -45.062 -22.75 -19.453 1 23.17 42 ASP B O 1
ATOM 4766 N N . GLU B 1 43 ? -44.719 -21.5 -18.141 1 25.78 43 GLU B N 1
ATOM 4767 C CA . GLU B 1 43 ? -43.375 -22.031 -18.062 1 25.78 43 GLU B CA 1
ATOM 4768 C C . GLU B 1 43 ? -43.375 -23.422 -17.438 1 25.78 43 GLU B C 1
ATOM 4770 O O . GLU B 1 43 ? -43.875 -23.625 -16.328 1 25.78 43 GLU B O 1
ATOM 4775 N N . ALA B 1 44 ? -43.406 -24.344 -18.344 1 27.27 44 ALA B N 1
ATOM 4776 C CA . ALA B 1 44 ? -43.25 -25.75 -17.953 1 27.27 44 ALA B CA 1
ATOM 4777 C C . ALA B 1 44 ? -42.125 -25.906 -16.922 1 27.27 44 ALA B C 1
ATOM 4779 O O . ALA B 1 44 ? -41.031 -25.422 -17.109 1 27.27 44 ALA B O 1
ATOM 4780 N N . GLU B 1 45 ? -42.5 -25.906 -15.719 1 27.66 45 GLU B N 1
ATOM 4781 C CA . GLU B 1 45 ? -41.75 -26.453 -14.602 1 27.66 45 GLU B CA 1
ATOM 4782 C C . GLU B 1 45 ? -41 -27.734 -15.008 1 27.66 45 GLU B C 1
ATOM 4784 O O . GLU B 1 45 ? -41.625 -28.797 -15.141 1 27.66 45 GLU B O 1
ATOM 4789 N N . VAL B 1 46 ? -40.281 -27.609 -16.125 1 28.25 46 VAL B N 1
ATOM 4790 C CA . VAL B 1 46 ? -39.594 -28.891 -16.203 1 28.25 46 VAL B CA 1
ATOM 4791 C C . VAL B 1 46 ? -39.156 -29.328 -14.812 1 28.25 46 VAL B C 1
ATOM 4793 O O . VAL B 1 46 ? -38.438 -28.594 -14.117 1 28.25 46 VAL B O 1
ATOM 4796 N N . GLU B 1 47 ? -40.031 -30 -14.164 1 28.69 47 GLU B N 1
ATOM 4797 C CA . GLU B 1 47 ? -39.719 -30.734 -12.938 1 28.69 47 GLU B CA 1
ATOM 4798 C C . GLU B 1 47 ? -38.344 -31.391 -13.016 1 28.69 47 GLU B C 1
ATOM 4800 O O . GLU B 1 47 ? -38.156 -32.375 -13.719 1 28.69 47 GLU B O 1
ATOM 4805 N N . GLU B 1 48 ? -37.312 -30.562 -13.336 1 32 48 GLU B N 1
ATOM 4806 C CA . GLU B 1 48 ? -36.062 -31.266 -13.195 1 32 48 GLU B CA 1
ATOM 4807 C C . GLU B 1 48 ? -36.094 -32.219 -12.008 1 32 48 GLU B C 1
ATOM 4809 O O . GLU B 1 48 ? -36.688 -31.922 -10.977 1 32 48 GLU B O 1
ATOM 4814 N N . GLU B 1 49 ? -36.062 -33.438 -12.305 1 33.03 49 GLU B N 1
ATOM 4815 C CA . GLU B 1 49 ? -35.938 -34.5 -11.305 1 33.03 49 GLU B CA 1
ATOM 4816 C C . GLU B 1 49 ? -35.156 -34.031 -10.094 1 33.03 49 GLU B C 1
ATOM 4818 O O . GLU B 1 49 ? -34 -33.625 -10.234 1 33.03 49 GLU B O 1
ATOM 4823 N N . GLU B 1 50 ? -35.719 -33.25 -9.273 1 39.69 50 GLU B N 1
ATOM 4824 C CA . GLU B 1 50 ? -35.219 -32.812 -7.969 1 39.69 50 GLU B CA 1
ATOM 4825 C C . GLU B 1 50 ? -34.25 -33.875 -7.391 1 39.69 50 GLU B C 1
ATOM 4827 O O . GLU B 1 50 ? -34.688 -34.969 -7.016 1 39.69 50 GLU B O 1
ATOM 4832 N N . VAL B 1 51 ? -33.125 -34 -7.957 1 47.06 51 VAL B N 1
ATOM 4833 C CA . VAL B 1 51 ? -32.219 -34.781 -7.18 1 47.06 51 VAL B CA 1
ATOM 4834 C C . VAL B 1 51 ? -32.438 -34.562 -5.688 1 47.06 51 VAL B C 1
ATOM 4836 O O . VAL B 1 51 ? -32.781 -33.438 -5.277 1 47.06 51 VAL B O 1
ATOM 4839 N N . GLY B 1 52 ? -32.031 -35.594 -4.715 1 62.47 52 GLY B N 1
ATOM 4840 C CA . GLY B 1 52 ? -32.25 -36.062 -3.35 1 62.47 52 GLY B CA 1
ATOM 4841 C C . GLY B 1 52 ? -32.406 -34.906 -2.359 1 62.47 52 GLY B C 1
ATOM 4842 O O . GLY B 1 52 ? -32.062 -33.781 -2.656 1 62.47 52 GLY B O 1
ATOM 4843 N N . ALA B 1 53 ? -33.406 -34.844 -1.599 1 77.19 53 ALA B N 1
ATOM 4844 C CA . ALA B 1 53 ? -33.656 -33.969 -0.467 1 77.19 53 ALA B CA 1
ATOM 4845 C C . ALA B 1 53 ? -32.562 -34.062 0.587 1 77.19 53 ALA B C 1
ATOM 4847 O O . ALA B 1 53 ? -31.891 -35.094 0.685 1 77.19 53 ALA B O 1
ATOM 4848 N N . TRP B 1 54 ? -32.188 -32.938 1.001 1 91.38 54 TRP B N 1
ATOM 4849 C CA . TRP B 1 54 ? -31.25 -32.938 2.119 1 91.38 54 TRP B CA 1
ATOM 4850 C C . TRP B 1 54 ? -31.719 -33.844 3.24 1 91.38 54 TRP B C 1
ATOM 4852 O O . TRP B 1 54 ? -32.906 -33.906 3.547 1 91.38 54 TRP B O 1
ATOM 4862 N N . ASN B 1 55 ? -30.828 -34.75 3.682 1 90.06 55 ASN B N 1
ATOM 4863 C CA . ASN B 1 55 ? -31.172 -35.656 4.746 1 90.06 55 ASN B CA 1
ATOM 4864 C C . ASN B 1 55 ? -30 -35.906 5.699 1 90.06 55 ASN B C 1
ATOM 4866 O O . ASN B 1 55 ? -28.938 -35.312 5.531 1 90.06 55 ASN B O 1
ATOM 4870 N N . SER B 1 56 ? -30.203 -36.688 6.695 1 89.25 56 SER B N 1
ATOM 4871 C CA . SER B 1 56 ? -29.188 -36.969 7.703 1 89.25 56 SER B CA 1
ATOM 4872 C C . SER B 1 56 ? -28.531 -38.312 7.473 1 89.25 56 SER B C 1
ATOM 4874 O O . SER B 1 56 ? -27.891 -38.844 8.367 1 89.25 56 SER B O 1
ATOM 4876 N N . SER B 1 57 ? -28.734 -38.781 6.285 1 88.69 57 SER B N 1
ATOM 4877 C CA . SER B 1 57 ? -28.125 -40.094 5.969 1 88.69 57 SER B CA 1
ATOM 4878 C C . SER B 1 57 ? -26.734 -39.906 5.375 1 88.69 57 SER B C 1
ATOM 4880 O O . SER B 1 57 ? -26.391 -38.812 4.887 1 88.69 57 SER B O 1
ATOM 4882 N N . GLU B 1 58 ? -26.062 -40.969 5.457 1 90.06 58 GLU B N 1
ATOM 4883 C CA . GLU B 1 58 ? -24.703 -40.938 4.906 1 90.06 58 GLU B CA 1
ATOM 4884 C C . GLU B 1 58 ? -24.719 -40.625 3.412 1 90.06 58 GLU B C 1
ATOM 4886 O O . GLU B 1 58 ? -25.562 -41.156 2.676 1 90.06 58 GLU B O 1
ATOM 4891 N N . PRO B 1 59 ? -23.922 -39.75 3.01 1 92.62 59 PRO B N 1
ATOM 4892 C CA . PRO B 1 59 ? -23.859 -39.375 1.592 1 92.62 59 PRO B CA 1
ATOM 4893 C C . PRO B 1 59 ? -23.406 -40.531 0.703 1 92.62 59 PRO B C 1
ATOM 4895 O O . PRO B 1 59 ? -22.75 -41.469 1.181 1 92.62 59 PRO B O 1
ATOM 4898 N N . ASP B 1 60 ? -23.672 -40.312 -0.53 1 87.88 60 ASP B N 1
ATOM 4899 C CA . ASP B 1 60 ? -23.281 -41.312 -1.521 1 87.88 60 ASP B CA 1
ATOM 4900 C C . ASP B 1 60 ? -21.828 -41.156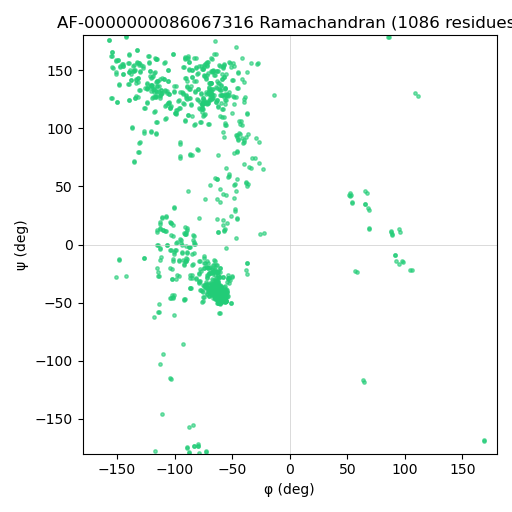 -1.926 1 87.88 60 ASP B C 1
ATOM 4902 O O . ASP B 1 60 ? -21.297 -40.062 -1.947 1 87.88 60 ASP B O 1
ATOM 4906 N N . ALA B 1 61 ? -21.094 -42.156 -2.127 1 86 61 ALA B N 1
ATOM 4907 C CA . ALA B 1 61 ? -19.797 -42.188 -2.795 1 86 61 ALA B CA 1
ATOM 4908 C C . ALA B 1 61 ? -18.75 -41.406 -1.993 1 86 61 ALA B C 1
ATOM 4910 O O . ALA B 1 61 ? -18.031 -40.594 -2.543 1 86 61 ALA B O 1
ATOM 4911 N N . VAL B 1 62 ? -18.703 -41.594 -0.806 1 91.25 62 VAL B N 1
ATOM 4912 C CA . VAL B 1 62 ? -17.719 -41 0.083 1 91.25 62 VAL B CA 1
ATOM 4913 C C . VAL B 1 62 ? -16.344 -41.625 -0.199 1 91.25 62 VAL B C 1
ATOM 4915 O O . VAL B 1 62 ? -16.219 -42.812 -0.449 1 91.25 62 VAL B O 1
ATOM 4918 N N . ILE B 1 63 ? -15.344 -40.781 -0.275 1 93.06 63 ILE B N 1
ATOM 4919 C CA . ILE B 1 63 ? -13.953 -41.219 -0.405 1 93.06 63 ILE B CA 1
ATOM 4920 C C . ILE B 1 63 ? -13.172 -40.781 0.835 1 93.06 63 ILE B C 1
ATOM 4922 O O . ILE B 1 63 ? -12.758 -39.625 0.96 1 93.06 63 ILE B O 1
ATOM 4926 N N . ARG B 1 64 ? -12.898 -41.688 1.656 1 88.38 64 ARG B N 1
ATOM 4927 C CA . ARG B 1 64 ? -12.289 -41.375 2.945 1 88.38 64 ARG B CA 1
ATOM 4928 C C . ARG B 1 64 ? -10.797 -41.125 2.795 1 88.38 64 ARG B C 1
ATOM 4930 O O . ARG B 1 64 ? -10.234 -40.281 3.496 1 88.38 64 ARG B O 1
ATOM 4937 N N . VAL B 1 65 ? -10.172 -41.781 1.863 1 91 65 VAL B N 1
ATOM 4938 C CA . VAL B 1 65 ? -8.742 -41.594 1.626 1 91 65 VAL B CA 1
ATOM 4939 C C . VAL B 1 65 ? -8.492 -41.375 0.136 1 91 65 VAL B C 1
ATOM 4941 O O . VAL B 1 65 ? -8.18 -42.312 -0.598 1 91 65 VAL B O 1
ATOM 4944 N N . PRO B 1 66 ? -8.586 -40.156 -0.242 1 94.75 66 PRO B N 1
ATOM 4945 C CA . PRO B 1 66 ? -8.336 -39.875 -1.654 1 94.75 66 PRO B CA 1
ATOM 4946 C C . PRO B 1 66 ? -6.883 -40.094 -2.059 1 94.75 66 PRO B C 1
ATOM 4948 O O . PRO B 1 66 ? -5.98 -39.969 -1.229 1 94.75 66 PRO B O 1
ATOM 4951 N N . LYS B 1 67 ? -6.684 -40.469 -3.301 1 94.75 67 LYS B N 1
ATOM 4952 C CA . LYS B 1 67 ? -5.34 -40.625 -3.844 1 94.75 67 LYS B CA 1
ATOM 4953 C C . LYS B 1 67 ? -4.621 -39.281 -3.922 1 94.75 67 LYS B C 1
ATOM 4955 O O . LYS B 1 67 ? -5.207 -38.281 -4.332 1 94.75 67 LYS B O 1
ATOM 4960 N N . ILE B 1 68 ? -3.393 -39.312 -3.461 1 95.5 68 ILE B N 1
ATOM 4961 C CA . ILE B 1 68 ? -2.602 -38.094 -3.496 1 95.5 68 ILE B CA 1
ATOM 4962 C C . ILE B 1 68 ? -1.336 -38.312 -4.32 1 95.5 68 ILE B C 1
ATOM 4964 O O . ILE B 1 68 ? -0.833 -39.438 -4.402 1 95.5 68 ILE B O 1
ATOM 4968 N N . TRP B 1 69 ? -0.85 -37.344 -5.051 1 96.5 69 TRP B N 1
ATOM 4969 C CA . TRP B 1 69 ? 0.4 -37.375 -5.801 1 96.5 69 TRP B CA 1
ATOM 4970 C C . TRP B 1 69 ? 1.12 -36.031 -5.711 1 96.5 69 TRP B C 1
ATOM 4972 O O . TRP B 1 69 ? 0.505 -35 -5.398 1 96.5 69 TRP B O 1
ATOM 4982 N N . ASP B 1 70 ? 2.414 -36.062 -5.906 1 95.38 70 ASP B N 1
ATOM 4983 C CA . ASP B 1 70 ? 3.256 -34.875 -5.848 1 95.38 70 ASP B CA 1
ATOM 4984 C C . ASP B 1 70 ? 3.312 -34.188 -7.207 1 95.38 70 ASP B C 1
ATOM 4986 O O . ASP B 1 70 ? 3.021 -34.812 -8.234 1 95.38 70 ASP B O 1
ATOM 4990 N N . PRO B 1 71 ? 3.621 -32.938 -7.117 1 96.25 71 PRO B N 1
ATOM 4991 C CA . PRO B 1 71 ? 3.762 -32.25 -8.398 1 96.25 71 PRO B CA 1
ATOM 4992 C C . PRO B 1 71 ? 5.023 -32.656 -9.156 1 96.25 71 PRO B C 1
ATOM 4994 O O . PRO B 1 71 ? 5.969 -33.188 -8.555 1 96.25 71 PRO B O 1
ATOM 4997 N N . GLN B 1 72 ? 4.93 -32.5 -10.469 1 95.75 72 GLN B N 1
ATOM 4998 C CA . GLN B 1 72 ? 6.082 -32.719 -11.336 1 95.75 72 GLN B CA 1
ATOM 4999 C C . GLN B 1 72 ? 6.488 -31.453 -12.062 1 95.75 72 GLN B C 1
ATOM 5001 O O . GLN B 1 72 ? 5.648 -30.781 -12.656 1 95.75 72 GLN B O 1
ATOM 5006 N N . TYR B 1 73 ? 7.746 -31.172 -11.93 1 95.06 73 TYR B N 1
ATOM 5007 C CA . TYR B 1 73 ? 8.289 -29.984 -12.562 1 95.06 73 TYR B CA 1
ATOM 5008 C C . TYR B 1 73 ? 8.727 -30.266 -13.992 1 95.06 73 TYR B C 1
ATOM 5010 O O . TYR B 1 73 ? 8.492 -31.375 -14.508 1 95.06 73 TYR B O 1
ATOM 5018 N N . SER B 1 74 ? 9.242 -29.219 -14.625 1 92.12 74 SER B N 1
ATOM 5019 C CA . SER B 1 74 ? 9.586 -29.344 -16.047 1 92.12 74 SER B CA 1
ATOM 5020 C C . SER B 1 74 ? 10.57 -30.484 -16.281 1 92.12 74 SER B C 1
ATOM 5022 O O . SER B 1 74 ? 11.422 -30.766 -15.43 1 92.12 74 SER B O 1
ATOM 5024 N N . ALA B 1 75 ? 10.359 -31.141 -17.438 1 86.5 75 ALA B N 1
ATOM 5025 C CA . ALA B 1 75 ? 11.289 -32.219 -17.812 1 86.5 75 ALA B CA 1
ATOM 5026 C C . ALA B 1 75 ? 12.703 -31.656 -18 1 86.5 75 ALA B C 1
ATOM 5028 O O . ALA B 1 75 ? 13.68 -32.344 -17.719 1 86.5 75 ALA B O 1
ATOM 5029 N N . ASN B 1 76 ? 12.797 -30.453 -18.5 1 85.62 76 ASN B N 1
ATOM 5030 C CA . ASN B 1 76 ? 14.07 -29.734 -18.625 1 85.62 76 ASN B CA 1
ATOM 5031 C C . ASN B 1 76 ? 14.32 -28.812 -17.438 1 85.62 76 ASN B C 1
ATOM 5033 O O . ASN B 1 76 ? 14.016 -27.625 -17.5 1 85.62 76 ASN B O 1
ATOM 5037 N N . LEU B 1 77 ? 14.891 -29.375 -16.453 1 86 77 LEU B N 1
ATOM 5038 C CA . LEU B 1 77 ? 15.094 -28.594 -15.242 1 86 77 LEU B CA 1
ATOM 5039 C C . LEU B 1 77 ? 16.109 -27.484 -15.484 1 86 77 LEU B C 1
ATOM 5041 O O . LEU B 1 77 ? 17.234 -27.75 -15.93 1 86 77 LEU B O 1
ATOM 5045 N N . PRO B 1 78 ? 15.688 -26.344 -15.188 1 92.44 78 PRO B N 1
ATOM 5046 C CA . PRO B 1 78 ? 16.609 -25.219 -15.414 1 92.44 78 PRO B CA 1
ATOM 5047 C C . PRO B 1 78 ? 17.766 -25.203 -14.43 1 92.44 78 PRO B C 1
ATOM 5049 O O . PRO B 1 78 ? 17.594 -25.578 -13.266 1 92.44 78 PRO B O 1
ATOM 5052 N N . THR B 1 79 ? 18.922 -24.734 -14.891 1 91 79 THR B N 1
ATOM 5053 C CA . THR B 1 79 ? 20.094 -24.641 -14.039 1 91 79 THR B CA 1
ATOM 5054 C C . THR B 1 79 ? 20.344 -23.203 -13.602 1 91 79 THR B C 1
ATOM 5056 O O . THR B 1 79 ? 21.031 -22.953 -12.617 1 91 79 THR B O 1
ATOM 5059 N N . THR B 1 80 ? 19.781 -22.281 -14.352 1 93.94 80 THR B N 1
ATOM 5060 C CA . THR B 1 80 ? 19.922 -20.875 -14.031 1 93.94 80 THR B CA 1
ATOM 5061 C C . THR B 1 80 ? 18.562 -20.188 -14.047 1 93.94 80 THR B C 1
ATOM 5063 O O . THR B 1 80 ? 17.625 -20.656 -14.688 1 93.94 80 THR B O 1
ATOM 5066 N N . PRO B 1 81 ? 18.453 -19.094 -13.344 1 96 81 PRO B N 1
ATOM 5067 C CA . PRO B 1 81 ? 17.203 -18.344 -13.344 1 96 81 PRO B CA 1
ATOM 5068 C C . PRO B 1 81 ? 16.781 -17.922 -14.75 1 96 81 PRO B C 1
ATOM 5070 O O . PRO B 1 81 ? 15.586 -17.938 -15.07 1 96 81 PRO B O 1
ATOM 5073 N N . CYS B 1 82 ? 17.688 -17.594 -15.555 1 96.56 82 CYS B N 1
ATOM 5074 C CA . CYS B 1 82 ? 17.375 -17.188 -16.906 1 96.56 82 CYS B CA 1
ATOM 5075 C C . CYS B 1 82 ? 16.766 -18.328 -17.703 1 96.56 82 CYS B C 1
ATOM 5077 O O . CYS B 1 82 ? 15.828 -18.125 -18.484 1 96.56 82 CYS B O 1
ATOM 5079 N N . GLU B 1 83 ? 17.297 -19.531 -17.516 1 96.12 83 GLU B N 1
ATOM 5080 C CA . GLU B 1 83 ? 16.75 -20.719 -18.172 1 96.12 83 GLU B CA 1
ATOM 5081 C C . GLU B 1 83 ? 15.328 -21 -17.672 1 96.12 83 GLU B C 1
ATOM 5083 O O . GLU B 1 83 ? 14.461 -21.406 -18.453 1 96.12 83 GLU B O 1
ATOM 5088 N N . ALA B 1 84 ? 15.188 -20.844 -16.375 1 97.62 84 ALA B N 1
ATOM 5089 C CA . ALA B 1 84 ? 13.859 -21.047 -15.805 1 97.62 84 ALA B CA 1
ATOM 5090 C C . ALA B 1 84 ? 12.852 -20.062 -16.406 1 97.62 84 ALA B C 1
ATOM 5092 O O . ALA B 1 84 ? 11.742 -20.453 -16.766 1 97.62 84 ALA B O 1
ATOM 5093 N N . PHE B 1 85 ? 13.281 -18.781 -16.516 1 98.12 85 PHE B N 1
ATOM 5094 C CA . PHE B 1 85 ? 12.43 -17.75 -17.078 1 98.12 85 PHE B CA 1
ATOM 5095 C C . PHE B 1 85 ? 12.117 -18.031 -18.547 1 98.12 85 PHE B C 1
ATOM 5097 O O . PHE B 1 85 ? 11 -17.781 -19.016 1 98.12 85 PHE B O 1
ATOM 5104 N N . ALA B 1 86 ? 12.984 -18.641 -19.25 1 97.38 86 ALA B N 1
ATOM 5105 C CA . ALA B 1 86 ? 12.859 -18.922 -20.672 1 97.38 86 ALA B CA 1
ATOM 5106 C C . ALA B 1 86 ? 11.859 -20.047 -20.922 1 97.38 86 ALA B C 1
ATOM 5108 O O . ALA B 1 86 ? 11.398 -20.234 -22.062 1 97.38 86 ALA B O 1
ATOM 5109 N N . LEU B 1 87 ? 11.531 -20.766 -19.922 1 97.44 87 LEU B N 1
ATOM 5110 C CA . LEU B 1 87 ? 10.484 -21.766 -20.062 1 97.44 87 LEU B CA 1
ATOM 5111 C C . LEU B 1 87 ? 9.156 -21.109 -20.422 1 97.44 87 LEU B C 1
ATOM 5113 O O . LEU B 1 87 ? 8.305 -21.719 -21.078 1 97.44 87 LEU B O 1
ATOM 5117 N N . TYR B 1 88 ? 8.992 -19.922 -20.047 1 98.06 88 TYR B N 1
ATOM 5118 C CA . TYR B 1 88 ? 7.719 -19.234 -20.219 1 98.06 88 TYR B CA 1
ATOM 5119 C C . TYR B 1 88 ? 7.848 -18.094 -21.219 1 98.06 88 TYR B C 1
ATOM 5121 O O . TYR B 1 88 ? 7.113 -18.047 -22.219 1 98.06 88 TYR B O 1
ATOM 5129 N N . PHE B 1 89 ? 8.734 -17.203 -20.922 1 98.06 89 PHE B N 1
ATOM 5130 C CA . PHE B 1 89 ? 9.07 -16.203 -21.922 1 98.06 89 PHE B CA 1
ATOM 5131 C C . PHE B 1 89 ? 10.164 -16.703 -22.844 1 98.06 89 PHE B C 1
ATOM 5133 O O . PHE B 1 89 ? 11.305 -16.25 -22.797 1 98.06 89 PHE B O 1
ATOM 5140 N N . ASP B 1 90 ? 9.797 -17.547 -23.766 1 96.56 90 ASP B N 1
ATOM 5141 C CA . ASP B 1 90 ? 10.742 -18.203 -24.672 1 96.56 90 ASP B CA 1
ATOM 5142 C C . ASP B 1 90 ? 11.078 -17.297 -25.844 1 96.56 90 ASP B C 1
ATOM 5144 O O . ASP B 1 90 ? 10.672 -16.125 -25.875 1 96.56 90 ASP B O 1
ATOM 5148 N N . GLU B 1 91 ? 11.781 -17.797 -26.766 1 95.69 91 GLU B N 1
ATOM 5149 C CA . GLU B 1 91 ? 12.258 -17.016 -27.891 1 95.69 91 GLU B CA 1
ATOM 5150 C C . GLU B 1 91 ? 11.094 -16.531 -28.766 1 95.69 91 GLU B C 1
ATOM 5152 O O . GLU B 1 91 ? 11.148 -15.438 -29.328 1 95.69 91 GLU B O 1
ATOM 5157 N N . GLY B 1 92 ? 10.102 -17.375 -28.844 1 96.44 92 GLY B N 1
ATOM 5158 C CA . GLY B 1 92 ? 8.938 -16.984 -29.625 1 96.44 92 GLY B CA 1
ATOM 5159 C C . GLY B 1 92 ? 8.242 -15.75 -29.078 1 96.44 92 GLY B C 1
ATOM 5160 O O . GLY B 1 92 ? 7.969 -14.805 -29.828 1 96.44 92 GLY B O 1
ATOM 5161 N N . ILE B 1 93 ? 7.965 -15.773 -27.797 1 97.5 93 ILE B N 1
ATOM 5162 C CA . ILE B 1 93 ? 7.309 -14.641 -27.156 1 97.5 93 ILE B CA 1
ATOM 5163 C C . ILE B 1 93 ? 8.211 -13.406 -27.234 1 97.5 93 ILE B C 1
ATOM 5165 O O . ILE B 1 93 ? 7.742 -12.312 -27.562 1 97.5 93 ILE B O 1
ATOM 5169 N N . MET B 1 94 ? 9.5 -13.547 -27.031 1 97.81 94 MET B N 1
ATOM 5170 C CA . MET B 1 94 ? 10.445 -12.438 -27.062 1 97.81 94 MET B CA 1
ATOM 5171 C C . MET B 1 94 ? 10.5 -11.82 -28.469 1 97.81 94 MET B C 1
ATOM 5173 O O . MET B 1 94 ? 10.492 -10.594 -28.609 1 97.81 94 MET B O 1
ATOM 5177 N N . GLN B 1 95 ? 10.5 -12.68 -29.406 1 97.38 95 GLN B N 1
ATOM 5178 C CA . GLN B 1 95 ? 10.555 -12.203 -30.781 1 97.38 95 GLN B CA 1
ATOM 5179 C C . GLN B 1 95 ? 9.273 -11.469 -31.156 1 97.38 95 GLN B C 1
ATOM 5181 O O . GLN B 1 95 ? 9.312 -10.453 -31.859 1 97.38 95 GLN B O 1
ATOM 5186 N N . THR B 1 96 ? 8.234 -12.039 -30.75 1 97.25 96 THR B N 1
ATOM 5187 C CA . THR B 1 96 ? 6.961 -11.367 -31 1 97.25 96 THR B CA 1
ATOM 5188 C C . THR B 1 96 ? 6.953 -9.969 -30.391 1 97.25 96 THR B C 1
ATOM 5190 O O . THR B 1 96 ? 6.52 -9.016 -31.031 1 97.25 96 THR B O 1
ATOM 5193 N N . LEU B 1 97 ? 7.395 -9.82 -29.203 1 97.88 97 LEU B N 1
ATOM 5194 C CA . LEU B 1 97 ? 7.461 -8.531 -28.516 1 97.88 97 LEU B CA 1
ATOM 5195 C C . LEU B 1 97 ? 8.344 -7.555 -29.281 1 97.88 97 LEU B C 1
ATOM 5197 O O . LEU B 1 97 ? 7.973 -6.395 -29.469 1 97.88 97 LEU B O 1
ATOM 5201 N N . VAL B 1 98 ? 9.477 -8.008 -29.719 1 98.19 98 VAL B N 1
ATOM 5202 C CA . VAL B 1 98 ? 10.414 -7.152 -30.453 1 98.19 98 VAL B CA 1
ATOM 5203 C C . VAL B 1 98 ? 9.781 -6.684 -31.75 1 98.19 98 VAL B C 1
ATOM 5205 O O . VAL B 1 98 ? 9.773 -5.488 -32.062 1 98.19 98 VAL B O 1
ATOM 5208 N N . THR B 1 99 ? 9.203 -7.609 -32.469 1 97.56 99 THR B N 1
ATOM 5209 C CA . THR B 1 99 ? 8.625 -7.32 -33.781 1 97.56 99 THR B CA 1
ATOM 5210 C C . THR B 1 99 ? 7.469 -6.332 -33.656 1 97.56 99 THR B C 1
ATOM 5212 O O . THR B 1 99 ? 7.426 -5.332 -34.375 1 97.56 99 THR B O 1
ATOM 5215 N N . GLU B 1 100 ? 6.582 -6.621 -32.781 1 97.06 100 GLU B N 1
ATOM 5216 C CA . GLU B 1 100 ? 5.387 -5.797 -32.656 1 97.06 100 GLU B CA 1
ATOM 5217 C C . GLU B 1 100 ? 5.715 -4.441 -32.031 1 97.06 100 GLU B C 1
ATOM 5219 O O . GLU B 1 100 ? 5.086 -3.432 -32.344 1 97.06 100 GLU B O 1
ATOM 5224 N N . THR B 1 101 ? 6.684 -4.363 -31.109 1 97 101 THR B N 1
ATOM 5225 C CA . THR B 1 101 ? 7.109 -3.094 -30.531 1 97 101 THR B CA 1
ATOM 5226 C C . THR B 1 101 ? 7.723 -2.193 -31.609 1 97 101 THR B C 1
ATOM 5228 O O . THR B 1 101 ? 7.418 -1 -31.672 1 97 101 THR B O 1
ATOM 5231 N N . ASN B 1 102 ? 8.594 -2.789 -32.406 1 97 102 ASN B N 1
ATOM 5232 C CA . ASN B 1 102 ? 9.18 -2.023 -33.5 1 97 102 ASN B CA 1
ATOM 5233 C C . ASN B 1 102 ? 8.125 -1.563 -34.5 1 97 102 ASN B C 1
ATOM 5235 O O . ASN B 1 102 ? 8.164 -0.427 -34.969 1 97 102 ASN B O 1
ATOM 5239 N N . ARG B 1 103 ? 7.223 -2.418 -34.812 1 95.62 103 ARG B N 1
ATOM 5240 C CA . ARG B 1 103 ? 6.129 -2.062 -35.719 1 95.62 103 ARG B CA 1
ATOM 5241 C C . ARG B 1 103 ? 5.309 -0.91 -35.156 1 95.62 103 ARG B C 1
ATOM 5243 O O . ARG B 1 103 ? 4.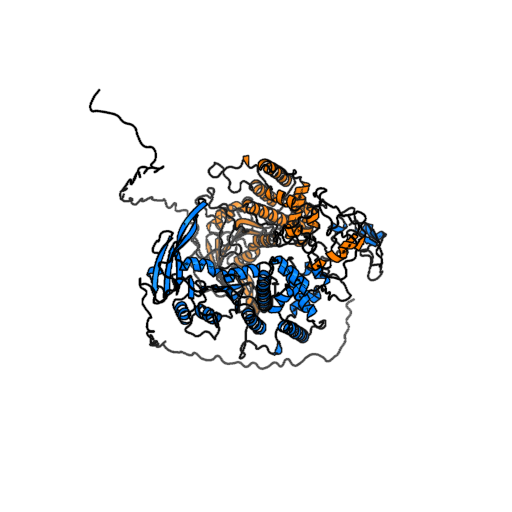977 0.037 -35.875 1 95.62 103 ARG B O 1
ATOM 5250 N N . PHE B 1 104 ? 4.969 -1.012 -33.938 1 94.88 104 PHE B N 1
ATOM 5251 C CA . PHE B 1 104 ? 4.18 0.019 -33.281 1 94.88 104 PHE B CA 1
ATOM 5252 C C . PHE B 1 104 ? 4.914 1.353 -33.281 1 94.88 104 PHE B C 1
ATOM 5254 O O . PHE B 1 104 ? 4.316 2.4 -33.531 1 94.88 104 PHE B O 1
ATOM 5261 N N . ALA B 1 105 ? 6.195 1.311 -32.906 1 95 105 ALA B N 1
ATOM 5262 C CA . ALA B 1 105 ? 7.004 2.527 -32.906 1 95 105 ALA B CA 1
ATOM 5263 C C . ALA B 1 105 ? 6.984 3.199 -34.281 1 95 105 ALA B C 1
ATOM 5265 O O . ALA B 1 105 ? 6.875 4.422 -34.375 1 95 105 ALA B O 1
ATOM 5266 N N . LYS B 1 106 ? 7.059 2.41 -35.281 1 91.62 106 LYS B N 1
ATOM 5267 C CA . LYS B 1 106 ? 7.016 2.922 -36.656 1 91.62 106 LYS B CA 1
ATOM 5268 C C . LYS B 1 106 ? 5.652 3.525 -36.969 1 91.62 106 LYS B C 1
ATOM 5270 O O . LYS B 1 106 ? 5.566 4.586 -37.594 1 91.62 106 LYS B O 1
ATOM 5275 N N . GLN B 1 107 ? 4.691 2.873 -36.625 1 90.19 107 GLN B N 1
ATOM 5276 C CA . GLN B 1 107 ? 3.328 3.324 -36.875 1 90.19 107 GLN B CA 1
ATOM 5277 C C . GLN B 1 107 ? 3.045 4.648 -36.156 1 90.19 107 GLN B C 1
ATOM 5279 O O . GLN B 1 107 ? 2.281 5.473 -36.656 1 90.19 107 GLN B O 1
ATOM 5284 N N . LYS B 1 108 ? 3.586 4.871 -34.969 1 88.38 108 LYS B N 1
ATOM 5285 C CA . LYS B 1 108 ? 3.367 6.086 -34.188 1 88.38 108 LYS B CA 1
ATOM 5286 C C . LYS B 1 108 ? 4.281 7.211 -34.656 1 88.38 108 LYS B C 1
ATOM 5288 O O . LYS B 1 108 ? 4.168 8.352 -34.219 1 88.38 108 LYS B O 1
ATOM 5293 N N . GLY B 1 109 ? 5.07 6.941 -35.625 1 82.75 109 GLY B N 1
ATOM 5294 C CA . GLY B 1 109 ? 5.914 7.953 -36.25 1 82.75 109 GLY B CA 1
ATOM 5295 C C . GLY B 1 109 ? 7.02 8.445 -35.312 1 82.75 109 GLY B C 1
ATOM 5296 O O . GLY B 1 109 ? 7.34 9.641 -35.312 1 82.75 109 GLY B O 1
ATOM 5297 N N . ARG B 1 110 ? 7.441 7.586 -34.5 1 80 110 ARG B N 1
ATOM 5298 C CA . ARG B 1 110 ? 8.539 8 -33.625 1 80 110 ARG B CA 1
ATOM 5299 C C . ARG B 1 110 ? 9.836 8.148 -34.406 1 80 110 ARG B C 1
ATOM 5301 O O . ARG B 1 110 ? 10.406 7.152 -34.844 1 80 110 ARG B O 1
ATOM 5308 N N . GLN B 1 111 ? 10.242 9.328 -34.688 1 77.81 111 GLN B N 1
ATOM 5309 C CA . GLN B 1 111 ? 11.352 9.641 -35.594 1 77.81 111 GLN B CA 1
ATOM 5310 C C . GLN B 1 111 ? 12.68 9.164 -35 1 77.81 111 GLN B C 1
ATOM 5312 O O . GLN B 1 111 ? 13.539 8.664 -35.719 1 77.81 111 GLN B O 1
ATOM 5317 N N . LEU B 1 112 ? 12.867 9.203 -33.688 1 81.44 112 LEU B N 1
ATOM 5318 C CA . LEU B 1 112 ? 14.156 8.875 -33.094 1 81.44 112 LEU B CA 1
ATOM 5319 C C . LEU B 1 112 ? 14.156 7.453 -32.531 1 81.44 112 LEU B C 1
ATOM 5321 O O . LEU B 1 112 ? 14.984 7.109 -31.703 1 81.44 112 LEU B O 1
ATOM 5325 N N . TRP B 1 113 ? 13.375 6.617 -33.219 1 91.75 113 TRP B N 1
ATOM 5326 C CA . TRP B 1 113 ? 13.281 5.25 -32.719 1 91.75 113 TRP B CA 1
ATOM 5327 C C . TRP B 1 113 ? 14.43 4.395 -33.281 1 91.75 113 TRP B C 1
ATOM 5329 O O . TRP B 1 113 ? 14.648 4.332 -34.469 1 91.75 113 TRP B O 1
ATOM 5339 N N . LYS B 1 114 ? 15.219 3.861 -32.344 1 91.88 114 LYS B N 1
ATOM 5340 C CA . LYS B 1 114 ? 16.172 2.807 -32.688 1 91.88 114 LYS B CA 1
ATOM 5341 C C . LYS B 1 114 ? 15.539 1.426 -32.531 1 91.88 114 LYS B C 1
ATOM 5343 O O . LYS B 1 114 ? 14.961 1.116 -31.484 1 91.88 114 LYS B O 1
ATOM 5348 N N . GLU B 1 115 ? 15.68 0.638 -33.625 1 95.31 115 GLU B N 1
ATOM 5349 C CA . GLU B 1 115 ? 15.031 -0.67 -33.594 1 95.31 115 GLU B CA 1
ATOM 5350 C C . GLU B 1 115 ? 15.453 -1.471 -32.375 1 95.31 115 GLU B C 1
ATOM 5352 O O . GLU B 1 115 ? 16.641 -1.573 -32.062 1 95.31 115 GLU B O 1
ATOM 5357 N N . LEU B 1 116 ? 14.461 -1.935 -31.734 1 97.31 116 LEU B N 1
ATOM 5358 C CA . LEU B 1 116 ? 14.656 -2.742 -30.531 1 97.31 116 LEU B CA 1
ATOM 5359 C C . LEU B 1 116 ? 15.18 -4.129 -30.891 1 97.31 116 LEU B C 1
ATOM 5361 O O . LEU B 1 116 ? 14.656 -4.773 -31.812 1 97.31 116 LEU B O 1
ATOM 5365 N N . THR B 1 117 ? 16.219 -4.57 -30.266 1 97.38 117 THR B N 1
ATOM 5366 C CA . THR B 1 117 ? 16.75 -5.91 -30.453 1 97.38 117 THR B CA 1
ATOM 5367 C C . THR B 1 117 ? 16.328 -6.832 -29.312 1 97.38 117 THR B C 1
ATOM 5369 O O . THR B 1 117 ? 15.844 -6.367 -28.281 1 97.38 117 THR B O 1
ATOM 5372 N N . ILE B 1 118 ? 16.484 -8.094 -29.594 1 97.38 118 ILE B N 1
ATOM 5373 C CA . ILE B 1 118 ? 16.109 -9.086 -28.594 1 97.38 118 ILE B CA 1
ATOM 5374 C C . ILE B 1 118 ? 16.953 -8.898 -27.328 1 97.38 118 ILE B C 1
ATOM 5376 O O . ILE B 1 118 ? 16.453 -9.031 -26.203 1 97.38 118 ILE B O 1
ATOM 5380 N N . ASP B 1 119 ? 18.25 -8.57 -27.484 1 96.94 119 ASP B N 1
ATOM 5381 C CA . ASP B 1 119 ? 19.141 -8.367 -26.344 1 96.94 119 ASP B CA 1
ATOM 5382 C C . ASP B 1 119 ? 18.75 -7.129 -25.547 1 96.94 119 ASP B C 1
ATOM 5384 O O . ASP B 1 119 ? 18.812 -7.129 -24.328 1 96.94 119 ASP B O 1
ATOM 5388 N N . GLU B 1 120 ? 18.375 -6.16 -26.266 1 97.62 120 GLU B N 1
ATOM 5389 C CA . GLU B 1 120 ? 17.953 -4.934 -25.594 1 97.62 120 GLU B CA 1
ATOM 5390 C C . GLU B 1 120 ? 16.641 -5.145 -24.828 1 97.62 120 GLU B C 1
ATOM 5392 O O . GLU B 1 120 ? 16.453 -4.586 -23.75 1 97.62 120 GLU B O 1
ATOM 5397 N N . LEU B 1 121 ? 15.75 -5.918 -25.453 1 98.25 121 LEU B N 1
ATOM 5398 C CA . LEU B 1 121 ? 14.508 -6.246 -24.766 1 98.25 121 LEU B CA 1
ATOM 5399 C C . LEU B 1 121 ? 14.789 -7.039 -23.484 1 98.25 121 LEU B C 1
ATOM 5401 O O . LEU B 1 121 ? 14.18 -6.789 -22.438 1 98.25 121 LEU B O 1
ATOM 5405 N N . ARG B 1 122 ? 15.672 -8.023 -23.578 1 97.94 122 ARG B N 1
ATOM 5406 C CA . ARG B 1 122 ? 16.078 -8.781 -22.391 1 97.94 122 ARG B CA 1
ATOM 5407 C C . ARG B 1 122 ? 16.625 -7.855 -21.312 1 97.94 122 ARG B C 1
ATOM 5409 O O . ARG B 1 122 ? 16.281 -8 -20.125 1 97.94 122 ARG B O 1
ATOM 5416 N N . ALA B 1 123 ? 17.438 -6.922 -21.719 1 98 123 ALA B N 1
ATOM 5417 C CA . ALA B 1 123 ? 18 -5.961 -20.766 1 98 123 ALA B CA 1
ATOM 5418 C C . ALA B 1 123 ? 16.891 -5.105 -20.141 1 98 123 ALA B C 1
ATOM 5420 O O . ALA B 1 123 ? 16.969 -4.777 -18.953 1 98 123 ALA B O 1
ATOM 5421 N N . TYR B 1 124 ? 15.961 -4.75 -20.969 1 97.25 124 TYR B N 1
ATOM 5422 C CA . TYR B 1 124 ? 14.812 -3.994 -20.469 1 97.25 124 TYR B CA 1
ATOM 5423 C C . TYR B 1 124 ? 14.102 -4.754 -19.359 1 97.25 124 TYR B C 1
ATOM 5425 O O . TYR B 1 124 ? 13.812 -4.188 -18.297 1 97.25 124 TYR B O 1
ATOM 5433 N N . PHE B 1 125 ? 13.805 -6.039 -19.547 1 97.81 125 PHE B N 1
ATOM 5434 C CA . PHE B 1 125 ? 13.195 -6.871 -18.516 1 97.81 125 PHE B CA 1
ATOM 5435 C C . PHE B 1 125 ? 14.109 -6.984 -17.297 1 97.81 125 PHE B C 1
ATOM 5437 O O . PHE B 1 125 ? 13.633 -6.988 -16.156 1 97.81 125 PHE B O 1
ATOM 5444 N N . GLY B 1 126 ? 15.406 -7.133 -17.609 1 97.88 126 GLY B N 1
ATOM 5445 C CA . GLY B 1 126 ? 16.359 -7.176 -16.516 1 97.88 126 GLY B CA 1
ATOM 5446 C C . GLY B 1 126 ? 16.312 -5.949 -15.625 1 97.88 126 GLY B C 1
ATOM 5447 O O . GLY B 1 126 ? 16.312 -6.062 -14.398 1 97.88 126 GLY B O 1
ATOM 5448 N N . ILE B 1 127 ? 16.234 -4.766 -16.203 1 97.38 127 ILE B N 1
ATOM 5449 C CA . ILE B 1 127 ? 16.141 -3.508 -15.469 1 97.38 127 ILE B CA 1
ATOM 5450 C C . ILE B 1 127 ? 14.875 -3.492 -14.625 1 97.38 127 ILE B C 1
ATOM 5452 O O . ILE B 1 127 ? 14.898 -3.107 -13.461 1 97.38 127 ILE B O 1
ATOM 5456 N N . LEU B 1 128 ? 13.766 -3.938 -15.211 1 96.5 128 LEU B N 1
ATOM 5457 C CA . LEU B 1 128 ? 12.5 -3.992 -14.477 1 96.5 128 LEU B CA 1
ATOM 5458 C C . LEU B 1 128 ? 12.641 -4.855 -13.227 1 96.5 128 LEU B C 1
ATOM 5460 O O . LEU B 1 128 ? 12.156 -4.484 -12.156 1 96.5 128 LEU B O 1
ATOM 5464 N N . LEU B 1 129 ? 13.266 -5.984 -13.375 1 96.88 129 LEU B N 1
ATOM 5465 C CA . LEU B 1 129 ? 13.461 -6.902 -12.258 1 96.88 129 LEU B CA 1
ATOM 5466 C C . LEU B 1 129 ? 14.344 -6.273 -11.188 1 96.88 129 LEU B C 1
ATOM 5468 O O . LEU B 1 129 ? 14.039 -6.359 -10 1 96.88 129 LEU B O 1
ATOM 5472 N N . LEU B 1 130 ? 15.422 -5.633 -11.633 1 96.25 130 LEU B N 1
ATOM 5473 C CA . LEU B 1 130 ? 16.312 -4.973 -10.688 1 96.25 130 LEU B CA 1
ATOM 5474 C C . LEU B 1 130 ? 15.586 -3.854 -9.945 1 96.25 130 LEU B C 1
ATOM 5476 O O . LEU B 1 130 ? 15.734 -3.711 -8.727 1 96.25 130 LEU B O 1
ATOM 5480 N N . MET B 1 131 ? 14.836 -3.09 -10.656 1 95.56 131 MET B N 1
ATOM 5481 C CA . MET B 1 131 ? 14.07 -2.012 -10.039 1 95.56 131 MET B CA 1
ATOM 5482 C C . MET B 1 131 ? 13.086 -2.561 -9.016 1 95.56 131 MET B C 1
ATOM 5484 O O . MET B 1 131 ? 12.852 -1.938 -7.977 1 95.56 131 MET B O 1
ATOM 5488 N N . SER B 1 132 ? 12.508 -3.713 -9.305 1 94.06 132 SER B N 1
ATOM 5489 C CA . SER B 1 132 ? 11.531 -4.316 -8.398 1 94.06 132 SER B CA 1
ATOM 5490 C C . SER B 1 132 ? 12.195 -4.77 -7.098 1 94.06 132 SER B C 1
ATOM 5492 O O . SER B 1 132 ? 11.555 -4.77 -6.039 1 94.06 132 SER B O 1
ATOM 5494 N N . THR B 1 133 ? 13.453 -5.145 -7.117 1 93.81 133 THR B N 1
ATOM 5495 C CA . THR B 1 133 ? 14.156 -5.645 -5.945 1 93.81 133 THR B CA 1
ATOM 5496 C C . THR B 1 133 ? 14.742 -4.488 -5.133 1 93.81 133 THR B C 1
ATOM 5498 O O . THR B 1 133 ? 14.977 -4.625 -3.93 1 93.81 133 THR B O 1
ATOM 5501 N N . ASN B 1 134 ? 15.008 -3.424 -5.734 1 94 134 ASN B N 1
ATOM 5502 C CA . ASN B 1 134 ? 15.531 -2.209 -5.117 1 94 134 ASN B CA 1
ATOM 5503 C C . ASN B 1 134 ? 14.742 -0.975 -5.555 1 94 134 ASN B C 1
ATOM 5505 O O . ASN B 1 134 ? 15.234 -0.171 -6.352 1 94 134 ASN B O 1
ATOM 5509 N N . PRO B 1 135 ? 13.656 -0.8 -4.957 1 91.56 135 PRO B N 1
ATOM 5510 C CA . PRO B 1 135 ? 12.727 0.221 -5.449 1 91.56 135 PRO B CA 1
ATOM 5511 C C . PRO B 1 135 ? 13.164 1.64 -5.098 1 91.56 135 PRO B C 1
ATOM 5513 O O . PRO B 1 135 ? 13.883 1.842 -4.113 1 91.56 135 PRO B O 1
ATOM 5516 N N . ARG B 1 136 ? 12.75 2.588 -6.008 1 91.5 136 ARG B N 1
ATOM 5517 C CA . ARG B 1 136 ? 12.82 4.027 -5.781 1 91.5 136 ARG B CA 1
ATOM 5518 C C . ARG B 1 136 ? 11.445 4.676 -5.91 1 91.5 136 ARG B C 1
ATOM 5520 O O . ARG B 1 136 ? 10.516 4.07 -6.445 1 91.5 136 ARG B O 1
ATOM 5527 N N . HIS B 1 137 ? 11.281 5.836 -5.406 1 87.38 137 HIS B N 1
ATOM 5528 C CA . HIS B 1 137 ? 10.008 6.531 -5.477 1 87.38 137 HIS B CA 1
ATOM 5529 C C . HIS B 1 137 ? 9.688 6.957 -6.906 1 87.38 137 HIS B C 1
ATOM 5531 O O . HIS B 1 137 ? 8.523 7.016 -7.293 1 87.38 137 HIS B O 1
ATOM 5537 N N . GLN B 1 138 ? 10.75 7.258 -7.594 1 87.94 138 GLN B N 1
ATOM 5538 C CA . GLN B 1 138 ? 10.609 7.648 -8.992 1 87.94 138 GLN B CA 1
ATOM 5539 C C . GLN B 1 138 ? 11.641 6.941 -9.867 1 87.94 138 GLN B C 1
ATOM 5541 O O . GLN B 1 138 ? 12.789 6.738 -9.445 1 87.94 138 GLN B O 1
ATOM 5546 N N . MET B 1 139 ? 11.234 6.734 -11.062 1 90.5 139 MET B N 1
ATOM 5547 C CA . MET B 1 139 ? 12.07 5.922 -11.945 1 90.5 139 MET B CA 1
ATOM 5548 C C . MET B 1 139 ? 13.344 6.668 -12.328 1 90.5 139 MET B C 1
ATOM 5550 O O . MET B 1 139 ? 14.414 6.062 -12.445 1 90.5 139 MET B O 1
ATOM 5554 N N . TYR B 1 140 ? 13.242 7.941 -12.547 1 91 140 TYR B N 1
ATOM 5555 C CA . TYR B 1 140 ? 14.383 8.695 -13.055 1 91 140 TYR B CA 1
ATOM 5556 C C . TYR B 1 140 ? 15.508 8.734 -12.023 1 91 140 TYR B C 1
ATOM 5558 O O . TYR B 1 140 ? 16.656 9.031 -12.367 1 91 140 TYR B O 1
ATOM 5566 N N . LEU B 1 141 ? 15.18 8.438 -10.805 1 92.31 141 LEU B N 1
ATOM 5567 C CA . LEU B 1 141 ? 16.172 8.5 -9.734 1 92.31 141 LEU B CA 1
ATOM 5568 C C . LEU B 1 141 ? 17.25 7.445 -9.93 1 92.31 141 LEU B C 1
ATOM 5570 O O . LEU B 1 141 ? 18.391 7.637 -9.508 1 92.31 141 LEU B O 1
ATOM 5574 N N . TYR B 1 142 ? 16.906 6.332 -10.641 1 94.81 142 TYR B N 1
ATOM 5575 C CA . TYR B 1 142 ? 17.891 5.305 -10.938 1 94.81 142 TYR B CA 1
ATOM 5576 C C . TYR B 1 142 ? 19.016 5.859 -11.812 1 94.81 142 TYR B C 1
ATOM 5578 O O . TYR B 1 142 ? 20.125 5.316 -11.836 1 94.81 142 TYR B O 1
ATOM 5586 N N . TRP B 1 143 ? 18.703 6.938 -12.531 1 94.06 143 TRP B N 1
ATOM 5587 C CA . TRP B 1 143 ? 19.641 7.559 -13.461 1 94.06 143 TRP B CA 1
ATOM 5588 C C . TRP B 1 143 ? 20.109 8.914 -12.945 1 94.06 143 TRP B C 1
ATOM 5590 O O . TRP B 1 143 ? 20.688 9.703 -13.688 1 94.06 143 TRP B O 1
ATOM 5600 N N . SER B 1 144 ? 19.781 9.148 -11.641 1 91.06 144 SER B N 1
ATOM 5601 C CA . SER B 1 144 ? 20.141 10.43 -11.039 1 91.06 144 SER B CA 1
ATOM 5602 C C . SER B 1 144 ? 21.656 10.633 -11.008 1 91.06 144 SER B C 1
ATOM 5604 O O . SER B 1 144 ? 22.406 9.664 -10.906 1 91.06 144 SER B O 1
ATOM 5606 N N . SER B 1 145 ? 22.094 11.891 -11.102 1 86.25 145 SER B N 1
ATOM 5607 C CA . SER B 1 145 ? 23.516 12.211 -10.953 1 86.25 145 SER B CA 1
ATOM 5608 C C . SER B 1 145 ? 23.953 12.117 -9.5 1 86.25 145 SER B C 1
ATOM 5610 O O . SER B 1 145 ? 25.156 12.008 -9.211 1 86.25 145 SER B O 1
ATOM 5612 N N . ASP B 1 146 ? 22.984 12.18 -8.547 1 85.81 146 ASP B N 1
ATOM 5613 C CA . ASP B 1 146 ? 23.297 11.992 -7.129 1 85.81 146 ASP B CA 1
ATOM 5614 C C . ASP B 1 146 ? 23.547 10.523 -6.812 1 85.81 146 ASP B C 1
ATOM 5616 O O . ASP B 1 146 ? 22.672 9.672 -7.012 1 85.81 146 ASP B O 1
ATOM 5620 N N . THR B 1 147 ? 24.734 10.242 -6.297 1 86.56 147 THR B N 1
ATOM 5621 C CA . THR B 1 147 ? 25.172 8.875 -6.047 1 86.56 147 THR B CA 1
ATOM 5622 C C . THR B 1 147 ? 24.281 8.203 -5.004 1 86.56 147 THR B C 1
ATOM 5624 O O . THR B 1 147 ? 24.234 6.977 -4.906 1 86.56 147 THR B O 1
ATOM 5627 N N . PHE B 1 148 ? 23.594 9.023 -4.324 1 90.44 148 PHE B N 1
ATOM 5628 C CA . PHE B 1 148 ? 22.688 8.484 -3.312 1 90.44 148 PHE B CA 1
ATOM 5629 C C . PHE B 1 148 ? 21.547 7.723 -3.963 1 90.44 148 PHE B C 1
ATOM 5631 O O . PHE B 1 148 ? 21.078 6.715 -3.426 1 90.44 148 PHE B O 1
ATOM 5638 N N . PHE B 1 149 ? 21.125 8.172 -5.078 1 91.88 149 PHE B N 1
ATOM 5639 C CA . PHE B 1 149 ? 19.984 7.574 -5.762 1 91.88 149 PHE B CA 1
ATOM 5640 C C . PHE B 1 149 ? 20.453 6.695 -6.918 1 91.88 149 PHE B C 1
ATOM 5642 O O . PHE B 1 149 ? 19.828 5.68 -7.223 1 91.88 149 PHE B O 1
ATOM 5649 N N . ASN B 1 150 ? 21.547 7.059 -7.457 1 92.5 150 ASN B N 1
ATOM 5650 C CA . ASN B 1 150 ? 22 6.426 -8.695 1 92.5 150 ASN B CA 1
ATOM 5651 C C . ASN B 1 150 ? 22.234 4.934 -8.508 1 92.5 150 ASN B C 1
ATOM 5653 O O . ASN B 1 150 ? 22.781 4.512 -7.48 1 92.5 150 ASN B O 1
ATOM 5657 N N . CYS B 1 151 ? 21.828 4.152 -9.508 1 93.5 151 CYS B N 1
ATOM 5658 C CA . CYS B 1 151 ? 22.078 2.719 -9.57 1 93.5 151 CYS B CA 1
ATOM 5659 C C . CYS B 1 151 ? 22.875 2.355 -10.82 1 93.5 151 CYS B C 1
ATOM 5661 O O . CYS B 1 151 ? 22.297 2.088 -11.867 1 93.5 151 CYS B O 1
ATOM 5663 N N . PRO B 1 152 ? 24.109 2.227 -10.688 1 91.56 152 PRO B N 1
ATOM 5664 C CA . PRO B 1 152 ? 24.969 2.021 -11.859 1 91.56 152 PRO B CA 1
ATOM 5665 C C . PRO B 1 152 ? 24.609 0.75 -12.633 1 91.56 152 PRO B C 1
ATOM 5667 O O . PRO B 1 152 ? 24.719 0.719 -13.859 1 91.56 152 PRO B O 1
ATOM 5670 N N . GLU B 1 153 ? 24.219 -0.276 -11.953 1 92.56 153 GLU B N 1
ATOM 5671 C CA . GLU B 1 153 ? 23.844 -1.525 -12.617 1 92.56 153 GLU B CA 1
ATOM 5672 C C . GLU B 1 153 ? 22.672 -1.317 -13.578 1 92.56 153 GLU B C 1
ATOM 5674 O O . GLU B 1 153 ? 22.453 -2.135 -14.477 1 92.56 153 GLU B O 1
ATOM 5679 N N . ILE B 1 154 ? 21.938 -0.237 -13.359 1 95.69 154 ILE B N 1
ATOM 5680 C CA . ILE B 1 154 ? 20.781 0.075 -14.211 1 95.69 154 ILE B CA 1
ATOM 5681 C C . ILE B 1 154 ? 21.141 1.206 -15.172 1 95.69 154 ILE B C 1
ATOM 5683 O O . ILE B 1 154 ? 20.969 1.083 -16.391 1 95.69 154 ILE B O 1
ATOM 5687 N N . SER B 1 155 ? 21.781 2.271 -14.664 1 95.31 155 SER B N 1
ATOM 5688 C CA . SER B 1 155 ? 22.016 3.492 -15.43 1 95.31 155 SER B CA 1
ATOM 5689 C C . SER B 1 155 ? 23.031 3.266 -16.531 1 95.31 155 SER B C 1
ATOM 5691 O O . SER B 1 155 ? 23.016 3.957 -17.562 1 95.31 155 SER B O 1
ATOM 5693 N N . LYS B 1 156 ? 23.859 2.307 -16.375 1 93.62 156 LYS B N 1
ATOM 5694 C CA . LYS B 1 156 ? 24.906 2.051 -17.375 1 93.62 156 LYS B CA 1
ATOM 5695 C C . LYS B 1 156 ? 24.375 1.179 -18.516 1 93.62 156 LYS B C 1
ATOM 5697 O O . LYS B 1 156 ? 25.016 1.066 -19.562 1 93.62 156 LYS B O 1
ATOM 5702 N N . VAL B 1 157 ? 23.281 0.5 -18.359 1 96.25 157 VAL B N 1
ATOM 5703 C CA . VAL B 1 157 ? 22.766 -0.447 -19.344 1 96.25 157 VAL B CA 1
ATOM 5704 C C . VAL B 1 157 ? 22.141 0.311 -20.516 1 96.25 157 VAL B C 1
ATOM 5706 O O . VAL B 1 157 ? 22.406 0.002 -21.672 1 96.25 157 VAL B O 1
ATOM 5709 N N . MET B 1 158 ? 21.297 1.284 -20.234 1 95.5 158 MET B N 1
ATOM 5710 C CA . MET B 1 158 ? 20.703 2.156 -21.25 1 95.5 158 MET B CA 1
ATOM 5711 C C . MET B 1 158 ? 20.297 3.496 -20.641 1 95.5 158 MET B C 1
ATOM 5713 O O . MET B 1 158 ? 20.219 3.633 -19.422 1 95.5 158 MET B O 1
ATOM 5717 N N . SER B 1 159 ? 20.078 4.508 -21.469 1 94.69 159 SER B N 1
ATOM 5718 C CA . SER B 1 159 ? 19.672 5.816 -20.984 1 94.69 159 SER B CA 1
ATOM 5719 C C . SER B 1 159 ? 18.219 5.789 -20.484 1 94.69 159 SER B C 1
ATOM 5721 O O . SER B 1 159 ? 17.438 4.918 -20.875 1 94.69 159 SER B O 1
ATOM 5723 N N . PHE B 1 160 ? 17.906 6.727 -19.625 1 94.62 160 PHE B N 1
ATOM 5724 C CA . PHE B 1 160 ? 16.547 6.824 -19.125 1 94.62 160 PHE B CA 1
ATOM 5725 C C . PHE B 1 160 ? 15.562 7.07 -20.266 1 94.62 160 PHE B C 1
ATOM 5727 O O . PHE B 1 160 ? 14.477 6.5 -20.281 1 94.62 160 PHE B O 1
ATOM 5734 N N . ARG B 1 161 ? 15.93 7.852 -21.172 1 92.62 161 ARG B N 1
ATOM 5735 C CA . ARG B 1 161 ? 15.078 8.164 -22.312 1 92.62 161 ARG B CA 1
ATOM 5736 C C . ARG B 1 161 ? 14.781 6.918 -23.141 1 92.62 161 ARG B C 1
ATOM 5738 O O . ARG B 1 161 ? 13.648 6.719 -23.594 1 92.62 161 ARG B O 1
ATOM 5745 N N . ARG B 1 162 ? 15.812 6.148 -23.391 1 94.31 162 ARG B N 1
ATOM 5746 C CA . ARG B 1 162 ? 15.625 4.922 -24.156 1 94.31 162 ARG B CA 1
ATOM 5747 C C . ARG B 1 162 ? 14.734 3.941 -23.406 1 94.31 162 ARG B C 1
ATOM 5749 O O . ARG B 1 162 ? 13.852 3.314 -23.984 1 94.31 162 ARG B O 1
ATOM 5756 N N . PHE B 1 163 ? 14.992 3.838 -22.141 1 95.44 163 PHE B N 1
ATOM 5757 C CA . PHE B 1 163 ? 14.164 2.975 -21.312 1 95.44 163 PHE B CA 1
ATOM 5758 C C . PHE B 1 163 ? 12.695 3.373 -21.406 1 95.44 163 PHE B C 1
ATOM 5760 O O . PHE B 1 163 ? 11.828 2.521 -21.594 1 95.44 163 PHE B O 1
ATOM 5767 N N . GLN B 1 164 ? 12.445 4.648 -21.266 1 93.19 164 GLN B N 1
ATOM 5768 C CA . GLN B 1 164 ? 11.086 5.164 -21.359 1 93.19 164 GLN B CA 1
ATOM 5769 C C . GLN B 1 164 ? 10.484 4.91 -22.734 1 93.19 164 GLN B C 1
ATOM 5771 O O . GLN B 1 164 ? 9.297 4.605 -22.859 1 93.19 164 GLN B O 1
ATOM 5776 N N . ALA B 1 165 ? 11.289 5.094 -23.734 1 93.75 165 ALA B N 1
ATOM 5777 C CA . ALA B 1 165 ? 10.82 4.867 -25.094 1 93.75 165 ALA B CA 1
ATOM 5778 C C . ALA B 1 165 ? 10.367 3.424 -25.297 1 93.75 165 ALA B C 1
ATOM 5780 O O . ALA B 1 165 ? 9.32 3.17 -25.891 1 93.75 165 ALA B O 1
ATOM 5781 N N . ILE B 1 166 ? 11.148 2.498 -24.766 1 95.25 166 ILE B N 1
ATOM 5782 C CA . ILE B 1 166 ? 10.805 1.084 -24.875 1 95.25 166 ILE B CA 1
ATOM 5783 C C . ILE B 1 166 ? 9.523 0.802 -24.109 1 95.25 166 ILE B C 1
ATOM 5785 O O . ILE B 1 166 ? 8.625 0.126 -24.609 1 95.25 166 ILE B O 1
ATOM 5789 N N . MET B 1 167 ? 9.453 1.361 -22.953 1 93.69 167 MET B N 1
ATOM 5790 C CA . MET B 1 167 ? 8.273 1.185 -22.109 1 93.69 167 MET B CA 1
ATOM 5791 C C . MET B 1 167 ? 7.016 1.688 -22.812 1 93.69 167 MET B C 1
ATOM 5793 O O . MET B 1 167 ? 5.977 1.024 -22.797 1 93.69 167 MET B O 1
ATOM 5797 N N . ASN B 1 168 ? 7.102 2.768 -23.516 1 91.44 168 ASN B N 1
ATOM 5798 C CA . ASN B 1 168 ? 5.953 3.408 -24.156 1 91.44 168 ASN B CA 1
ATOM 5799 C C . ASN B 1 168 ? 5.566 2.699 -25.438 1 91.44 168 ASN B C 1
ATOM 5801 O O . ASN B 1 168 ? 4.406 2.748 -25.859 1 91.44 168 ASN B O 1
ATOM 5805 N N . CYS B 1 169 ? 6.5 2.039 -26.016 1 94.25 169 CYS B N 1
ATOM 5806 C CA . CYS B 1 169 ? 6.227 1.445 -27.328 1 94.25 169 CYS B CA 1
ATOM 5807 C C . CYS B 1 169 ? 6.008 -0.058 -27.203 1 94.25 169 CYS B C 1
ATOM 5809 O O . CYS B 1 169 ? 5.676 -0.722 -28.188 1 94.25 169 CYS B O 1
ATOM 5811 N N . LEU B 1 170 ? 6.188 -0.587 -26.016 1 95 170 LEU B N 1
ATOM 5812 C CA . LEU B 1 170 ? 6.016 -2.023 -25.828 1 95 170 LEU B CA 1
ATOM 5813 C C . LEU B 1 170 ? 4.656 -2.482 -26.344 1 95 170 LEU B C 1
ATOM 5815 O O . LEU B 1 170 ? 3.627 -1.888 -26.031 1 95 170 LEU B O 1
ATOM 5819 N N . HIS B 1 171 ? 4.703 -3.502 -27.188 1 95.75 171 HIS B N 1
ATOM 5820 C CA . HIS B 1 171 ? 3.473 -3.955 -27.828 1 95.75 171 HIS B CA 1
ATOM 5821 C C . HIS B 1 171 ? 3.535 -5.445 -28.141 1 95.75 171 HIS B C 1
ATOM 5823 O O . HIS B 1 171 ? 4.621 -6.008 -28.281 1 95.75 171 HIS B O 1
ATOM 5829 N N . LEU B 1 172 ? 2.332 -6.031 -28.297 1 95.88 172 LEU B N 1
ATOM 5830 C CA . LEU B 1 172 ? 2.273 -7.473 -28.484 1 95.88 172 LEU B CA 1
ATOM 5831 C C . LEU B 1 172 ? 1.481 -7.82 -29.734 1 95.88 172 LEU B C 1
ATOM 5833 O O . LEU B 1 172 ? 1.487 -8.969 -30.188 1 95.88 172 LEU B O 1
ATOM 5837 N N . THR B 1 173 ? 0.775 -6.844 -30.312 1 94.44 173 THR B N 1
ATOM 5838 C CA . THR B 1 173 ? -0.091 -7.125 -31.453 1 94.44 173 THR B CA 1
ATOM 5839 C C . THR B 1 173 ? -0.003 -6.008 -32.5 1 94.44 173 THR B C 1
ATOM 5841 O O . THR B 1 173 ? 0.498 -4.922 -32.188 1 94.44 173 THR B O 1
ATOM 5844 N N . ASP B 1 174 ? -0.47 -6.379 -33.625 1 91.44 174 ASP B N 1
ATOM 5845 C CA . ASP B 1 174 ? -0.546 -5.402 -34.719 1 91.44 174 ASP B CA 1
ATOM 5846 C C . ASP B 1 174 ? -1.761 -4.492 -34.531 1 91.44 174 ASP B C 1
ATOM 5848 O O . ASP B 1 174 ? -2.902 -4.941 -34.656 1 91.44 174 ASP B O 1
ATOM 5852 N N . LEU B 1 175 ? -1.51 -3.289 -34.375 1 85.75 175 LEU B N 1
ATOM 5853 C CA . LEU B 1 175 ? -2.555 -2.307 -34.094 1 85.75 175 LEU B CA 1
ATOM 5854 C C . LEU B 1 175 ? -3.523 -2.217 -35.281 1 85.75 175 LEU B C 1
ATOM 5856 O O . LEU B 1 175 ? -4.707 -1.927 -35.094 1 85.75 175 LEU B O 1
ATOM 5860 N N . THR B 1 176 ? -3.047 -2.479 -36.406 1 86.69 176 THR B N 1
ATOM 5861 C CA . THR B 1 176 ? -3.857 -2.338 -37.625 1 86.69 176 THR B CA 1
ATOM 5862 C C . THR B 1 176 ? -4.906 -3.441 -37.688 1 86.69 176 THR B C 1
ATOM 5864 O O . THR B 1 176 ? -5.926 -3.291 -38.375 1 86.69 176 THR B O 1
ATOM 5867 N N . LYS B 1 177 ? -4.703 -4.43 -37 1 87.81 177 LYS B N 1
ATOM 5868 C CA . LYS B 1 177 ? -5.617 -5.566 -37.062 1 87.81 177 LYS B CA 1
ATOM 5869 C C . LYS B 1 177 ? -6.594 -5.543 -35.875 1 87.81 177 LYS B C 1
ATOM 5871 O O . LYS B 1 177 ? -7.457 -6.418 -35.781 1 87.81 177 LYS B O 1
ATOM 5876 N N . GLU B 1 178 ? -6.402 -4.617 -35 1 87.44 178 GLU B N 1
ATOM 5877 C CA . GLU B 1 178 ? -7.262 -4.547 -33.812 1 87.44 178 GLU B CA 1
ATOM 5878 C C . GLU B 1 178 ? -8.672 -4.094 -34.188 1 87.44 178 GLU B C 1
ATOM 5880 O O . GLU B 1 178 ? -8.844 -3.115 -34.938 1 87.44 178 GLU B O 1
ATOM 5885 N N . LYS B 1 179 ? -9.617 -4.82 -33.719 1 88.5 179 LYS B N 1
ATOM 5886 C CA . LYS B 1 179 ? -11.016 -4.484 -34 1 88.5 179 LYS B CA 1
ATOM 5887 C C . LYS B 1 179 ? -11.531 -3.455 -33 1 88.5 179 LYS B C 1
ATOM 5889 O O . LYS B 1 179 ? -11.156 -3.484 -31.812 1 88.5 179 LYS B O 1
ATOM 5894 N N . LYS B 1 180 ? -12.344 -2.588 -33.469 1 83.62 180 LYS B N 1
ATOM 5895 C CA . LYS B 1 180 ? -12.906 -1.543 -32.625 1 83.62 180 LYS B CA 1
ATOM 5896 C C . LYS B 1 180 ? -14.203 -2.014 -31.953 1 83.62 180 LYS B C 1
ATOM 5898 O O . LYS B 1 180 ? -14.781 -3.018 -32.344 1 83.62 180 LYS B O 1
ATOM 5903 N N . LYS B 1 181 ? -14.523 -1.266 -30.938 1 81.75 181 LYS B N 1
ATOM 5904 C CA . LYS B 1 181 ? -15.758 -1.576 -30.234 1 81.75 181 LYS B CA 1
ATOM 5905 C C . LYS B 1 181 ? -16.953 -1.558 -31.172 1 81.75 181 LYS B C 1
ATOM 5907 O O . LYS B 1 181 ? -17.109 -0.625 -31.969 1 81.75 181 LYS B O 1
ATOM 5912 N N . GLY B 1 182 ? -17.688 -2.578 -31.188 1 81.06 182 GLY B N 1
ATOM 5913 C CA . GLY B 1 182 ? -18.859 -2.656 -32.062 1 81.06 182 GLY B CA 1
ATOM 5914 C C . GLY B 1 182 ? -18.656 -3.568 -33.25 1 81.06 182 GLY B C 1
ATOM 5915 O O . GLY B 1 182 ? -19.609 -4.02 -33.875 1 81.06 182 GLY B O 1
ATOM 5916 N N . GLU B 1 183 ? -17.422 -3.754 -33.531 1 86.81 183 GLU B N 1
ATOM 5917 C CA . GLU B 1 183 ? -17.109 -4.641 -34.656 1 86.81 183 GLU B CA 1
ATOM 5918 C C . GLU B 1 183 ? -17.172 -6.105 -34.219 1 86.81 183 GLU B C 1
ATOM 5920 O O . GLU B 1 183 ? -16.969 -6.422 -33.062 1 86.81 183 GLU B O 1
ATOM 5925 N N . ASP B 1 184 ? -17.469 -6.875 -35.188 1 85.62 184 ASP B N 1
ATOM 5926 C CA . ASP B 1 184 ? -17.5 -8.312 -34.938 1 85.62 184 ASP B CA 1
ATOM 5927 C C . ASP B 1 184 ? -16.125 -8.844 -34.562 1 85.62 184 ASP B C 1
ATOM 5929 O O . ASP B 1 184 ? -15.141 -8.586 -35.25 1 85.62 184 ASP B O 1
ATOM 5933 N N . GLY B 1 185 ? -16.125 -9.43 -33.438 1 84.75 185 GLY B N 1
ATOM 5934 C CA . GLY B 1 185 ? -14.875 -10.016 -32.969 1 84.75 185 GLY B CA 1
ATOM 5935 C C . GLY B 1 185 ? -14.086 -9.102 -32.062 1 84.75 185 GLY B C 1
ATOM 5936 O O . GLY B 1 185 ? -12.906 -9.336 -31.797 1 84.75 185 GLY B O 1
ATOM 5937 N N . TYR B 1 186 ? -14.656 -8.188 -31.672 1 87.25 186 TYR B N 1
ATOM 5938 C CA . TYR B 1 186 ? -14.016 -7.25 -30.75 1 87.25 186 TYR B CA 1
ATOM 5939 C C . TYR B 1 186 ? -13.602 -7.949 -29.469 1 87.25 186 TYR B C 1
ATOM 5941 O O . TYR B 1 186 ? -14.391 -8.695 -28.875 1 87.25 186 TYR B O 1
ATOM 5949 N N . ASP B 1 187 ? -12.406 -7.75 -29.141 1 87.69 187 ASP B N 1
ATOM 5950 C CA . ASP B 1 187 ? -11.836 -8.32 -27.922 1 87.69 187 ASP B CA 1
ATOM 5951 C C . ASP B 1 187 ? -11.203 -7.234 -27.062 1 87.69 187 ASP B C 1
ATOM 5953 O O . ASP B 1 187 ? -10.219 -6.609 -27.453 1 87.69 187 ASP B O 1
ATOM 5957 N N . ARG B 1 188 ? -11.781 -7.102 -25.859 1 85.88 188 ARG B N 1
ATOM 5958 C CA . ARG B 1 188 ? -11.289 -6.082 -24.938 1 85.88 188 ARG B CA 1
ATOM 5959 C C . ARG B 1 188 ? -9.844 -6.359 -24.547 1 85.88 188 ARG B C 1
ATOM 5961 O O . ARG B 1 188 ? -9.117 -5.445 -24.125 1 85.88 188 ARG B O 1
ATOM 5968 N N . LEU B 1 189 ? -9.469 -7.594 -24.656 1 91.31 189 LEU B N 1
ATOM 5969 C CA . LEU B 1 189 ? -8.117 -7.992 -24.281 1 91.31 189 LEU B CA 1
ATOM 5970 C C . LEU B 1 189 ? -7.273 -8.305 -25.516 1 91.31 189 LEU B C 1
ATOM 5972 O O . LEU B 1 189 ? -6.312 -9.07 -25.422 1 91.31 189 LEU B O 1
ATOM 5976 N N . ALA B 1 190 ? -7.613 -7.766 -26.594 1 91.56 190 ALA B N 1
ATOM 5977 C CA . ALA B 1 190 ? -6.977 -8.094 -27.875 1 91.56 190 ALA B CA 1
ATOM 5978 C C . ALA B 1 190 ? -5.469 -7.883 -27.797 1 91.56 190 ALA B C 1
ATOM 5980 O O . ALA B 1 190 ? -4.699 -8.688 -28.328 1 91.56 190 ALA B O 1
ATOM 5981 N N . ARG B 1 191 ? -5.02 -6.93 -27.188 1 91.94 191 ARG B N 1
ATOM 5982 C CA . ARG B 1 191 ? -3.617 -6.531 -27.172 1 91.94 191 ARG B CA 1
ATOM 5983 C C . ARG B 1 191 ? -2.775 -7.508 -26.359 1 91.94 191 ARG B C 1
ATOM 5985 O O . ARG B 1 191 ? -1.573 -7.645 -26.594 1 91.94 191 ARG B O 1
ATOM 5992 N N . VAL B 1 192 ? -3.365 -8.203 -25.344 1 94.62 192 VAL B N 1
ATOM 5993 C CA . VAL B 1 192 ? -2.59 -9.086 -24.484 1 94.62 192 VAL B CA 1
ATOM 5994 C C . VAL B 1 192 ? -3.062 -10.531 -24.672 1 94.62 192 VAL B C 1
ATOM 5996 O O . VAL B 1 192 ? -2.494 -11.453 -24.078 1 94.62 192 VAL B O 1
ATOM 5999 N N . ARG B 1 193 ? -4.051 -10.805 -25.531 1 94.5 193 ARG B N 1
ATOM 6000 C CA . ARG B 1 193 ? -4.66 -12.117 -25.719 1 94.5 193 ARG B CA 1
ATOM 6001 C C . ARG B 1 193 ? -3.623 -13.148 -26.156 1 94.5 193 ARG B C 1
ATOM 6003 O O . ARG B 1 193 ? -3.564 -14.25 -25.625 1 94.5 193 ARG B O 1
ATOM 6010 N N . PRO B 1 194 ? -2.799 -12.75 -27.109 1 95.31 194 PRO B N 1
ATOM 6011 C CA . PRO B 1 194 ? -1.812 -13.75 -27.547 1 95.31 194 PRO B CA 1
ATOM 6012 C C . PRO B 1 194 ? -0.901 -14.203 -26.406 1 95.31 194 PRO B C 1
ATOM 6014 O O . PRO B 1 194 ? -0.566 -15.391 -26.312 1 95.31 194 PRO B O 1
ATOM 6017 N N . LEU B 1 195 ? -0.52 -13.281 -25.562 1 97.5 195 LEU B N 1
ATOM 6018 C CA . LEU B 1 195 ? 0.355 -13.633 -24.453 1 97.5 195 LEU B CA 1
ATOM 6019 C C . LEU B 1 195 ? -0.392 -14.461 -23.422 1 97.5 195 LEU B C 1
ATOM 6021 O O . LEU B 1 195 ? 0.163 -15.414 -22.859 1 97.5 195 LEU B O 1
ATOM 6025 N N . ILE B 1 196 ? -1.631 -14.148 -23.125 1 97.44 196 ILE B N 1
ATOM 6026 C CA . ILE B 1 196 ? -2.471 -14.898 -22.203 1 97.44 196 ILE B CA 1
ATOM 6027 C C . ILE B 1 196 ? -2.568 -16.359 -22.641 1 97.44 196 ILE B C 1
ATOM 6029 O O . ILE B 1 196 ? -2.346 -17.281 -21.859 1 97.44 196 ILE B O 1
ATOM 6033 N N . LEU B 1 197 ? -2.865 -16.547 -23.891 1 97.12 197 LEU B N 1
ATOM 6034 C CA . LEU B 1 197 ? -3.021 -17.875 -24.453 1 97.12 197 LEU B CA 1
ATOM 6035 C C . LEU B 1 197 ? -1.706 -18.656 -24.391 1 97.12 197 LEU B C 1
ATOM 6037 O O . LEU B 1 197 ? -1.678 -19.812 -23.969 1 97.12 197 LEU B O 1
ATOM 6041 N N . SER B 1 198 ? -0.674 -18 -24.75 1 97.88 198 SER B N 1
ATOM 6042 C CA . SER B 1 198 ? 0.635 -18.641 -24.781 1 97.88 198 SER B CA 1
ATOM 6043 C C . SER B 1 198 ? 1.075 -19.062 -23.375 1 97.88 198 SER B C 1
ATOM 6045 O O . SER B 1 198 ? 1.538 -20.188 -23.172 1 97.88 198 SER B O 1
ATOM 6047 N N . LEU B 1 199 ? 0.941 -18.188 -22.406 1 98.31 199 LEU B N 1
ATOM 6048 C CA . LEU B 1 199 ? 1.392 -18.469 -21.062 1 98.31 199 LEU B CA 1
ATOM 6049 C C . LEU B 1 199 ? 0.542 -19.578 -20.422 1 98.31 199 LEU B C 1
ATOM 6051 O O . LEU B 1 199 ? 1.063 -20.438 -19.719 1 98.31 199 LEU B O 1
ATOM 6055 N N . ASN B 1 200 ? -0.754 -19.547 -20.656 1 97.88 200 ASN B N 1
ATOM 6056 C CA . ASN B 1 200 ? -1.602 -20.625 -20.141 1 97.88 200 ASN B CA 1
ATOM 6057 C C . ASN B 1 200 ? -1.166 -21.984 -20.672 1 97.88 200 ASN B C 1
ATOM 6059 O O . ASN B 1 200 ? -1.139 -22.969 -19.922 1 97.88 200 ASN B O 1
ATOM 6063 N N . GLU B 1 201 ? -0.864 -22 -21.922 1 97.44 201 GLU B N 1
ATOM 6064 C CA . GLU B 1 201 ? -0.38 -23.234 -22.516 1 97.44 201 GLU B CA 1
ATOM 6065 C C . GLU B 1 201 ? 0.942 -23.672 -21.875 1 97.44 201 GLU B C 1
ATOM 6067 O O . GLU B 1 201 ? 1.108 -24.844 -21.516 1 97.44 201 GLU B O 1
ATOM 6072 N N . LYS B 1 202 ? 1.818 -22.812 -21.719 1 97.5 202 LYS B N 1
ATOM 6073 C CA . LYS B 1 202 ? 3.146 -23.109 -21.203 1 97.5 202 LYS B CA 1
ATOM 6074 C C . LYS B 1 202 ? 3.088 -23.469 -19.719 1 97.5 202 LYS B C 1
ATOM 6076 O O . LYS B 1 202 ? 3.834 -24.328 -19.25 1 97.5 202 LYS B O 1
ATOM 6081 N N . PHE B 1 203 ? 2.297 -22.734 -18.984 1 98.12 203 PHE B N 1
ATOM 6082 C CA . PHE B 1 203 ? 2.129 -23.047 -17.562 1 98.12 203 PHE B CA 1
ATOM 6083 C C . PHE B 1 203 ? 1.693 -24.484 -17.359 1 98.12 203 PHE B C 1
ATOM 6085 O O . PHE B 1 203 ? 2.215 -25.188 -16.484 1 98.12 203 PHE B O 1
ATOM 6092 N N . LYS B 1 204 ? 0.805 -24.984 -18.219 1 96.56 204 LYS B N 1
ATOM 6093 C CA . LYS B 1 204 ? 0.301 -26.359 -18.125 1 96.56 204 LYS B CA 1
ATOM 6094 C C . LYS B 1 204 ? 1.339 -27.359 -18.609 1 96.56 204 LYS B C 1
ATOM 6096 O O . LYS B 1 204 ? 1.464 -28.453 -18.062 1 96.56 204 LYS B O 1
ATOM 6101 N N . ARG B 1 205 ? 2.039 -26.938 -19.562 1 95.94 205 ARG B N 1
ATOM 6102 C CA . ARG B 1 205 ? 2.992 -27.844 -20.188 1 95.94 205 ARG B CA 1
ATOM 6103 C C . ARG B 1 205 ? 4.195 -28.078 -19.297 1 95.94 205 ARG B C 1
ATOM 6105 O O . ARG B 1 205 ? 4.719 -29.203 -19.234 1 95.94 205 ARG B O 1
ATOM 6112 N N . GLN B 1 206 ? 4.598 -27.078 -18.562 1 97.12 206 GLN B N 1
ATOM 6113 C CA . GLN B 1 206 ? 5.883 -27.125 -17.859 1 97.12 206 GLN B CA 1
ATOM 6114 C C . GLN B 1 206 ? 5.715 -27.625 -16.438 1 97.12 206 GLN B C 1
ATOM 6116 O O . GLN B 1 206 ? 6.699 -27.781 -15.703 1 97.12 206 GLN B O 1
ATOM 6121 N N . TYR B 1 207 ? 4.504 -27.938 -16.031 1 96.81 207 TYR B N 1
ATOM 6122 C CA . TYR B 1 207 ? 4.254 -28.297 -14.648 1 96.81 207 TYR B CA 1
ATOM 6123 C C . TYR B 1 207 ? 3.02 -29.172 -14.523 1 96.81 207 TYR B C 1
ATOM 6125 O O . TYR B 1 207 ? 1.968 -28.875 -15.086 1 96.81 207 TYR B O 1
ATOM 6133 N N . THR B 1 208 ? 3.164 -30.312 -13.906 1 96.56 208 THR B N 1
ATOM 6134 C CA . THR B 1 208 ? 2.029 -31.156 -13.539 1 96.56 208 THR B CA 1
ATOM 6135 C C . THR B 1 208 ? 1.655 -30.953 -12.07 1 96.56 208 THR B C 1
ATOM 6137 O O . THR B 1 208 ? 2.439 -31.266 -11.172 1 96.56 208 THR B O 1
ATOM 6140 N N . PRO B 1 209 ? 0.52 -30.469 -11.812 1 97.25 209 PRO B N 1
ATOM 6141 C CA . PRO B 1 209 ? 0.142 -30.078 -10.453 1 97.25 209 PRO B CA 1
ATOM 6142 C C . PRO B 1 209 ? -0.002 -31.266 -9.516 1 97.25 209 PRO B C 1
ATOM 6144 O O . PRO B 1 209 ? -0.118 -32.406 -9.977 1 97.25 209 PRO B O 1
ATOM 6147 N N . SER B 1 210 ? 0.049 -31.016 -8.25 1 97.69 210 SER B N 1
ATOM 6148 C CA . SER B 1 210 ? -0.228 -32 -7.223 1 97.69 210 SER B CA 1
ATOM 6149 C C . SER B 1 210 ? -1.719 -32.312 -7.141 1 97.69 210 SER B C 1
ATOM 6151 O O . SER B 1 210 ? -2.518 -31.766 -7.895 1 97.69 210 SER B O 1
ATOM 6153 N N . ALA B 1 211 ? -2.053 -33.188 -6.191 1 97.88 211 ALA B N 1
ATOM 6154 C CA . ALA B 1 211 ? -3.438 -33.625 -6.031 1 97.88 211 ALA B CA 1
ATOM 6155 C C . ALA B 1 211 ? -4.305 -32.5 -5.473 1 97.88 211 ALA B C 1
ATOM 6157 O O . ALA B 1 211 ? -5.535 -32.562 -5.555 1 97.88 211 ALA B O 1
ATOM 6158 N N . HIS B 1 212 ? -3.705 -31.531 -4.867 1 98.31 212 HIS B N 1
ATOM 6159 C CA . HIS B 1 212 ? -4.445 -30.453 -4.215 1 98.31 212 HIS B CA 1
ATOM 6160 C C . HIS B 1 212 ? -4.312 -29.141 -4.992 1 98.31 212 HIS B C 1
ATOM 6162 O O . HIS B 1 212 ? -3.205 -28.625 -5.168 1 98.31 212 HIS B O 1
ATOM 6168 N N . GLN B 1 213 ? -5.426 -28.609 -5.445 1 98.44 213 GLN B N 1
ATOM 6169 C CA . GLN B 1 213 ? -5.438 -27.359 -6.207 1 98.44 213 GLN B CA 1
ATOM 6170 C C . GLN B 1 213 ? -6.496 -26.406 -5.676 1 98.44 213 GLN B C 1
ATOM 6172 O O . GLN B 1 213 ? -7.445 -26.828 -5.008 1 98.44 213 GLN B O 1
ATOM 6177 N N . ALA B 1 214 ? -6.289 -25.141 -5.934 1 98.5 214 ALA B N 1
ATOM 6178 C CA . ALA B 1 214 ? -7.215 -24.109 -5.461 1 98.5 214 ALA B CA 1
ATOM 6179 C C . ALA B 1 214 ? -7.594 -23.141 -6.582 1 98.5 214 ALA B C 1
ATOM 6181 O O . ALA B 1 214 ? -6.766 -22.844 -7.445 1 98.5 214 ALA B O 1
ATOM 6182 N N . ILE B 1 215 ? -8.82 -22.719 -6.578 1 97.81 215 ILE B N 1
ATOM 6183 C CA . ILE B 1 215 ? -9.297 -21.672 -7.477 1 97.81 215 ILE B CA 1
ATOM 6184 C C . ILE B 1 215 ? -9.75 -20.469 -6.664 1 97.81 215 ILE B C 1
ATOM 6186 O O . ILE B 1 215 ? -10.5 -20.609 -5.699 1 97.81 215 ILE B O 1
ATOM 6190 N N . ASP B 1 216 ? -9.242 -19.375 -6.988 1 95.94 216 ASP B N 1
ATOM 6191 C CA . ASP B 1 216 ? -9.578 -18.125 -6.301 1 95.94 216 ASP B CA 1
ATOM 6192 C C . ASP B 1 216 ? -9.305 -16.922 -7.184 1 95.94 216 ASP B C 1
ATOM 6194 O O . ASP B 1 216 ? -8.836 -17.062 -8.312 1 95.94 216 ASP B O 1
ATOM 6198 N N . GLU B 1 217 ? -9.664 -15.773 -6.656 1 92.44 217 GLU B N 1
ATOM 6199 C CA . GLU B 1 217 ? -9.508 -14.523 -7.402 1 92.44 217 GLU B CA 1
ATOM 6200 C C . GLU B 1 217 ? -8.195 -13.828 -7.051 1 92.44 217 GLU B C 1
ATOM 6202 O O . GLU B 1 217 ? -7.785 -13.82 -5.887 1 92.44 217 GLU B O 1
ATOM 6207 N N . SER B 1 218 ? -7.465 -13.43 -8.039 1 92.06 218 SER B N 1
ATOM 6208 C CA . SER B 1 218 ? -6.348 -12.5 -7.902 1 92.06 218 SER B CA 1
ATOM 6209 C C . SER B 1 218 ? -6.715 -11.117 -8.43 1 92.06 218 SER B C 1
ATOM 6211 O O . SER B 1 218 ? -7.539 -10.984 -9.336 1 92.06 218 SER B O 1
ATOM 6213 N N . MET B 1 219 ? -6.117 -10.062 -7.859 1 88.25 219 MET B N 1
ATOM 6214 C CA . MET B 1 219 ? -6.449 -8.703 -8.273 1 88.25 219 MET B CA 1
ATOM 6215 C C . MET B 1 219 ? -5.227 -8 -8.852 1 88.25 219 MET B C 1
ATOM 6217 O O . MET B 1 219 ? -4.117 -8.141 -8.336 1 88.25 219 MET B O 1
ATOM 6221 N N . ILE B 1 220 ? -5.43 -7.375 -9.938 1 85.06 220 ILE B N 1
ATOM 6222 C CA . ILE B 1 220 ? -4.453 -6.449 -10.5 1 85.06 220 ILE B CA 1
ATOM 6223 C C . ILE B 1 220 ? -4.855 -5.012 -10.164 1 85.06 220 ILE B C 1
ATOM 6225 O O . ILE B 1 220 ? -5.887 -4.523 -10.633 1 85.06 220 ILE B O 1
ATOM 6229 N N . ARG B 1 221 ? -4.047 -4.402 -9.352 1 79.31 221 ARG B N 1
ATOM 6230 C CA . ARG B 1 221 ? -4.371 -3.031 -8.961 1 79.31 221 ARG B CA 1
ATOM 6231 C C . ARG B 1 221 ? -4.363 -2.105 -10.172 1 79.31 221 ARG B C 1
ATOM 6233 O O . ARG B 1 221 ? -3.41 -2.107 -10.953 1 79.31 221 ARG B O 1
ATOM 6240 N N . PHE B 1 222 ? -5.434 -1.41 -10.422 1 71.62 222 PHE B N 1
ATOM 6241 C CA . PHE B 1 222 ? -5.543 -0.434 -11.5 1 71.62 222 PHE B CA 1
ATOM 6242 C C . PHE B 1 222 ? -6.523 0.673 -11.133 1 71.62 222 PHE B C 1
ATOM 6244 O O . PHE B 1 222 ? -7.684 0.403 -10.812 1 71.62 222 PHE B O 1
ATOM 6251 N N . LYS B 1 223 ? -6.059 1.92 -11.141 1 63.94 223 LYS B N 1
ATOM 6252 C CA . LYS B 1 223 ? -6.91 3.043 -10.758 1 63.94 223 LYS B CA 1
ATOM 6253 C C . LYS B 1 223 ? -7.328 3.859 -11.977 1 63.94 223 LYS B C 1
ATOM 6255 O O . LYS B 1 223 ? -8.078 4.828 -11.859 1 63.94 223 LYS B O 1
ATOM 6260 N N . GLY B 1 224 ? -6.863 3.438 -13.164 1 67.5 224 GLY B N 1
ATOM 6261 C CA . GLY B 1 224 ? -7.203 4.191 -14.359 1 67.5 224 GLY B CA 1
ATOM 6262 C C . GLY B 1 224 ? -8.594 3.887 -14.883 1 67.5 224 GLY B C 1
ATOM 6263 O O . GLY B 1 224 ? -9.43 3.336 -14.164 1 67.5 224 GLY B O 1
ATOM 6264 N N . ARG B 1 225 ? -8.883 4.41 -15.984 1 65.38 225 ARG B N 1
ATOM 6265 C CA . ARG B 1 225 ? -10.188 4.207 -16.609 1 65.38 225 ARG B CA 1
ATOM 6266 C C . ARG B 1 225 ? -10.188 2.965 -17.484 1 65.38 225 ARG B C 1
ATOM 6268 O O . ARG B 1 225 ? -9.32 2.814 -18.359 1 65.38 225 ARG B O 1
ATOM 6275 N N . SER B 1 226 ? -10.891 2.006 -17.078 1 72.25 226 SER B N 1
ATOM 6276 C CA . SER B 1 226 ? -11.07 0.786 -17.859 1 72.25 226 SER B CA 1
ATOM 6277 C C . SER B 1 226 ? -12.438 0.162 -17.609 1 72.25 226 SER B C 1
ATOM 6279 O O . SER B 1 226 ? -12.938 0.187 -16.484 1 72.25 226 SER B O 1
ATOM 6281 N N . SER B 1 227 ? -12.984 -0.242 -18.672 1 68.56 227 SER B N 1
ATOM 6282 C CA . SER B 1 227 ? -14.281 -0.906 -18.562 1 68.56 227 SER B CA 1
ATOM 6283 C C . SER B 1 227 ? -14.156 -2.223 -17.797 1 68.56 227 SER B C 1
ATOM 6285 O O . SER B 1 227 ? -15.156 -2.77 -17.328 1 68.56 227 SER B O 1
ATOM 6287 N N . LEU B 1 228 ? -12.961 -2.652 -17.641 1 71.81 228 LEU B N 1
ATOM 6288 C CA . LEU B 1 228 ? -12.734 -3.939 -17 1 71.81 228 LEU B CA 1
ATOM 6289 C C . LEU B 1 228 ? -12.5 -3.756 -15.5 1 71.81 228 LEU B C 1
ATOM 6291 O O . LEU B 1 228 ? -12.422 -4.738 -14.758 1 71.81 228 LEU B O 1
ATOM 6295 N N . LYS B 1 229 ? -12.406 -2.584 -15.141 1 72 229 LYS B N 1
ATOM 6296 C CA . LYS B 1 229 ? -12.07 -2.289 -13.75 1 72 229 LYS B CA 1
ATOM 6297 C C . LYS B 1 229 ? -13.203 -2.678 -12.812 1 72 229 LYS B C 1
ATOM 6299 O O . LYS B 1 229 ? -14.375 -2.445 -13.117 1 72 229 LYS B O 1
ATOM 6304 N N . GLN B 1 230 ? -12.828 -3.375 -11.75 1 73.69 230 GLN B N 1
ATOM 6305 C CA . GLN B 1 230 ? -13.766 -3.779 -10.711 1 73.69 230 GLN B CA 1
ATOM 6306 C C . GLN B 1 230 ? -13.531 -2.998 -9.422 1 73.69 230 GLN B C 1
ATOM 6308 O O . GLN B 1 230 ? -12.422 -2.537 -9.164 1 73.69 230 GLN B O 1
ATOM 6313 N N . TYR B 1 231 ? -14.609 -2.645 -8.719 1 66.88 231 TYR B N 1
ATOM 6314 C CA . TYR B 1 231 ? -14.516 -1.99 -7.418 1 66.88 231 TYR B CA 1
ATOM 6315 C C . TYR B 1 231 ? -14.906 -2.943 -6.297 1 66.88 231 TYR B C 1
ATOM 6317 O O . TYR B 1 231 ? -16.062 -3.391 -6.23 1 66.88 231 TYR B O 1
ATOM 6325 N N . LEU B 1 232 ? -13.93 -3.377 -5.516 1 66.38 232 LEU B N 1
ATOM 6326 C CA . LEU B 1 232 ? -14.133 -4.281 -4.387 1 66.38 232 LEU B CA 1
ATOM 6327 C C . LEU B 1 232 ? -13.766 -3.602 -3.072 1 66.38 232 LEU B C 1
ATOM 6329 O O . LEU B 1 232 ? -12.625 -3.707 -2.611 1 66.38 232 LEU B O 1
ATOM 6333 N N . PRO B 1 233 ? -14.727 -2.994 -2.32 1 64.12 233 PRO B N 1
ATOM 6334 C CA . PRO B 1 233 ? -14.422 -2.143 -1.167 1 64.12 233 PRO B CA 1
ATOM 6335 C C . PRO B 1 233 ? -13.859 -2.93 0.014 1 64.12 233 PRO B C 1
ATOM 6337 O O . PRO B 1 233 ? -13.117 -2.379 0.829 1 64.12 233 PRO B O 1
ATOM 6340 N N . MET B 1 234 ? -14.156 -4.227 0.093 1 64.94 234 MET B N 1
ATOM 6341 C CA . MET B 1 234 ? -13.781 -5.004 1.269 1 64.94 234 MET B CA 1
ATOM 6342 C C . MET B 1 234 ? -12.398 -5.625 1.088 1 64.94 234 MET B C 1
ATOM 6344 O O . MET B 1 234 ? -11.836 -6.188 2.031 1 64.94 234 MET B O 1
ATOM 6348 N N . LYS B 1 235 ? -11.898 -5.617 -0.151 1 62.75 235 LYS B N 1
ATOM 6349 C CA . LYS B 1 235 ? -10.594 -6.203 -0.423 1 62.75 235 LYS B CA 1
ATOM 6350 C C . LYS B 1 235 ? -9.484 -5.152 -0.333 1 62.75 235 LYS B C 1
ATOM 6352 O O . LYS B 1 235 ? -9.75 -3.953 -0.447 1 62.75 235 LYS B O 1
ATOM 6357 N N . PRO B 1 236 ? -8.281 -5.582 -0.002 1 64.12 236 PRO B N 1
ATOM 6358 C CA . PRO B 1 236 ? -7.18 -4.625 0.085 1 64.12 236 PRO B CA 1
ATOM 6359 C C . PRO B 1 236 ? -7.008 -3.805 -1.191 1 64.12 236 PRO B C 1
ATOM 6361 O O . PRO B 1 236 ? -6.754 -2.6 -1.125 1 64.12 236 PRO B O 1
ATOM 6364 N N . ILE B 1 237 ? -7.09 -4.461 -2.348 1 68.62 237 ILE B N 1
ATOM 6365 C CA . ILE B 1 237 ? -7.133 -3.758 -3.625 1 68.62 237 ILE B CA 1
ATOM 6366 C C . ILE B 1 237 ? -8.586 -3.484 -4.016 1 68.62 237 ILE B C 1
ATOM 6368 O O . ILE B 1 237 ? -9.305 -4.398 -4.418 1 68.62 237 ILE B O 1
ATOM 6372 N N . LYS B 1 238 ? -8.938 -2.207 -3.873 1 66.62 238 LYS B N 1
ATOM 6373 C CA . LYS B 1 238 ? -10.352 -1.863 -4.023 1 66.62 238 LYS B CA 1
ATOM 6374 C C . LYS B 1 238 ? -10.727 -1.739 -5.496 1 66.62 238 LYS B C 1
ATOM 6376 O O . LYS B 1 238 ? -11.875 -2.016 -5.871 1 66.62 238 LYS B O 1
ATOM 6381 N N . ARG B 1 239 ? -9.711 -1.355 -6.277 1 73.62 239 ARG B N 1
ATOM 6382 C CA . ARG B 1 239 ? -9.992 -1.134 -7.691 1 73.62 239 ARG B CA 1
ATOM 6383 C C . ARG B 1 239 ? -8.945 -1.802 -8.57 1 73.62 239 ARG B C 1
ATOM 6385 O O . ARG B 1 239 ? -7.742 -1.693 -8.312 1 73.62 239 ARG B O 1
ATOM 6392 N N . GLY B 1 240 ? -9.422 -2.588 -9.5 1 82.75 240 GLY B N 1
ATOM 6393 C CA . GLY B 1 240 ? -8.492 -3.217 -10.414 1 82.75 240 GLY B CA 1
ATOM 6394 C C . GLY B 1 240 ? -9.125 -4.305 -11.266 1 82.75 240 GLY B C 1
ATOM 6395 O O . GLY B 1 240 ? -10.344 -4.316 -11.461 1 82.75 240 GLY B O 1
ATOM 6396 N N . TYR B 1 241 ? -8.273 -5.055 -11.945 1 87.75 241 TYR B N 1
ATOM 6397 C CA . TYR B 1 241 ? -8.719 -6.168 -12.773 1 87.75 241 TYR B CA 1
ATOM 6398 C C . TYR B 1 241 ? -8.797 -7.457 -11.961 1 87.75 241 TYR B C 1
ATOM 6400 O O . TYR B 1 241 ? -7.93 -7.727 -11.133 1 87.75 241 TYR B O 1
ATOM 6408 N N . LYS B 1 242 ? -9.867 -8.109 -12.227 1 88.94 242 LYS B N 1
ATOM 6409 C CA . LYS B 1 242 ? -10.055 -9.406 -11.586 1 88.94 242 LYS B CA 1
ATOM 6410 C C . LYS B 1 242 ? -9.539 -10.539 -12.461 1 88.94 242 LYS B C 1
ATOM 6412 O O . LYS B 1 242 ? -9.828 -10.578 -13.664 1 88.94 242 LYS B O 1
ATOM 6417 N N . VAL B 1 243 ? -8.727 -11.406 -11.875 1 94 243 VAL B N 1
ATOM 6418 C CA . VAL B 1 243 ? -8.203 -12.578 -12.57 1 94 243 VAL B CA 1
ATOM 6419 C C . VAL B 1 243 ? -8.562 -13.844 -11.797 1 94 243 VAL B C 1
ATOM 6421 O O . VAL B 1 243 ? -8.258 -13.961 -10.609 1 94 243 VAL B O 1
ATOM 6424 N N . TRP B 1 244 ? -9.266 -14.766 -12.461 1 95.12 244 TRP B N 1
ATOM 6425 C CA . TRP B 1 244 ? -9.516 -16.078 -11.875 1 95.12 244 TRP B CA 1
ATOM 6426 C C . TRP B 1 244 ? -8.312 -17 -12.047 1 95.12 244 TRP B C 1
ATOM 6428 O O . TRP B 1 244 ? -7.848 -17.203 -13.172 1 95.12 244 TRP B O 1
ATOM 6438 N N . CYS B 1 245 ? -7.855 -17.516 -10.93 1 97.81 245 CYS B N 1
ATOM 6439 C CA . CYS B 1 245 ? -6.617 -18.297 -10.977 1 97.81 245 CYS B CA 1
ATOM 6440 C C . CYS B 1 245 ? -6.828 -19.688 -10.414 1 97.81 245 CYS B C 1
ATOM 6442 O O . CYS B 1 245 ? -7.539 -19.859 -9.422 1 97.81 245 CYS B O 1
ATOM 6444 N N . ARG B 1 246 ? -6.363 -20.672 -11.047 1 98.44 246 ARG B N 1
ATOM 6445 C CA . ARG B 1 246 ? -6.172 -22.016 -10.508 1 98.44 246 ARG B CA 1
ATOM 6446 C C . ARG B 1 246 ? -4.699 -22.281 -10.195 1 98.44 246 ARG B C 1
ATOM 6448 O O . ARG B 1 246 ? -3.852 -22.234 -11.086 1 98.44 246 ARG B O 1
ATOM 6455 N N . ALA B 1 247 ? -4.367 -22.516 -8.969 1 98.62 247 ALA B N 1
ATOM 6456 C CA . ALA B 1 247 ? -2.982 -22.688 -8.531 1 98.62 247 ALA B CA 1
ATOM 6457 C C . ALA B 1 247 ? -2.812 -23.984 -7.738 1 98.62 247 ALA B C 1
ATOM 6459 O O . ALA B 1 247 ? -3.781 -24.516 -7.191 1 98.62 247 ALA B O 1
ATOM 6460 N N . ASP B 1 248 ? -1.638 -24.531 -7.746 1 98.5 248 ASP B N 1
ATOM 6461 C CA . ASP B 1 248 ? -1.287 -25.688 -6.922 1 98.5 248 ASP B CA 1
ATOM 6462 C C . ASP B 1 248 ? -1.224 -25.312 -5.445 1 98.5 248 ASP B C 1
ATOM 6464 O O . ASP B 1 248 ? -0.497 -24.391 -5.066 1 98.5 248 ASP B O 1
ATOM 6468 N N . SER B 1 249 ? -1.952 -25.984 -4.633 1 98.06 249 SER B N 1
ATOM 6469 C CA . SER B 1 249 ? -2.062 -25.625 -3.223 1 98.06 249 SER B CA 1
ATOM 6470 C C . SER B 1 249 ? -0.771 -25.938 -2.473 1 98.06 249 SER B C 1
ATOM 6472 O O . SER B 1 249 ? -0.488 -25.328 -1.438 1 98.06 249 SER B O 1
ATOM 6474 N N . GLN B 1 250 ? -0.047 -26.859 -2.959 1 97 250 GLN B N 1
ATOM 6475 C CA . GLN B 1 250 ? 1.187 -27.25 -2.287 1 97 250 GLN B CA 1
ATOM 6476 C C . GLN B 1 250 ? 2.307 -26.25 -2.559 1 97 250 GLN B C 1
ATOM 6478 O O . GLN B 1 250 ? 3.078 -25.906 -1.657 1 97 250 GLN B O 1
ATOM 6483 N N . THR B 1 251 ? 2.41 -25.734 -3.77 1 97.12 251 THR B N 1
ATOM 6484 C CA . THR B 1 251 ? 3.592 -24.969 -4.16 1 97.12 251 THR B CA 1
ATOM 6485 C C . THR B 1 251 ? 3.23 -23.5 -4.418 1 97.12 251 THR B C 1
ATOM 6487 O O . THR B 1 251 ? 4.098 -22.641 -4.387 1 97.12 251 THR B O 1
ATOM 6490 N N . GLY B 1 252 ? 2.039 -23.234 -4.793 1 98.12 252 GLY B N 1
ATOM 6491 C CA . GLY B 1 252 ? 1.645 -21.906 -5.195 1 98.12 252 GLY B CA 1
ATOM 6492 C C . GLY B 1 252 ? 1.877 -21.625 -6.668 1 98.12 252 GLY B C 1
ATOM 6493 O O . GLY B 1 252 ? 1.801 -20.484 -7.113 1 98.12 252 GLY B O 1
ATOM 6494 N N . TYR B 1 253 ? 2.174 -22.688 -7.469 1 98.62 253 TYR B N 1
ATOM 6495 C CA . TYR B 1 253 ? 2.365 -22.578 -8.914 1 98.62 253 TYR B CA 1
ATOM 6496 C C . TYR B 1 253 ? 1.061 -22.219 -9.609 1 98.62 253 TYR B C 1
ATOM 6498 O O . TYR B 1 253 ? 0.03 -22.859 -9.383 1 98.62 253 TYR B O 1
ATOM 6506 N N . LEU B 1 254 ? 1.083 -21.156 -10.398 1 98.81 254 LEU B N 1
ATOM 6507 C CA . LEU B 1 254 ? -0.09 -20.797 -11.188 1 98.81 254 LEU B CA 1
ATOM 6508 C C . LEU B 1 254 ? -0.234 -21.719 -12.398 1 98.81 254 LEU B C 1
ATOM 6510 O O . LEU B 1 254 ? 0.624 -21.719 -13.289 1 98.81 254 LEU B O 1
ATOM 6514 N N . ILE B 1 255 ? -1.305 -22.469 -12.484 1 98.38 255 ILE B N 1
ATOM 6515 C CA . ILE B 1 255 ? -1.505 -23.484 -13.516 1 98.38 255 ILE B CA 1
ATOM 6516 C C . ILE B 1 255 ? -2.236 -22.875 -14.703 1 98.38 255 ILE B C 1
ATOM 6518 O O . ILE B 1 255 ? -1.851 -23.078 -15.859 1 98.38 255 ILE B O 1
ATOM 6522 N N . GLU B 1 256 ? -3.258 -22.188 -14.391 1 98.06 256 GLU B N 1
ATOM 6523 C CA . GLU B 1 256 ? -4.102 -21.547 -15.391 1 98.06 256 GLU B CA 1
ATOM 6524 C C . GLU B 1 256 ? -4.816 -20.328 -14.82 1 98.06 256 GLU B C 1
ATOM 6526 O O . GLU B 1 256 ? -4.992 -20.219 -13.602 1 98.06 256 GLU B O 1
ATOM 6531 N N . PHE B 1 257 ? -5.113 -19.375 -15.719 1 97.75 257 PHE B N 1
ATOM 6532 C CA . PHE B 1 257 ? -5.812 -18.188 -15.258 1 97.75 257 PHE B CA 1
ATOM 6533 C C . PHE B 1 257 ? -6.715 -17.625 -16.359 1 97.75 257 PHE B C 1
ATOM 6535 O O . PHE B 1 257 ? -6.57 -17.984 -17.531 1 97.75 257 PHE B O 1
ATOM 6542 N N . GLN B 1 258 ? -7.703 -16.844 -15.93 1 94.75 258 GLN B N 1
ATOM 6543 C CA . GLN B 1 258 ? -8.633 -16.172 -16.828 1 94.75 258 GLN B CA 1
ATOM 6544 C C . GLN B 1 258 ? -8.93 -14.75 -16.344 1 94.75 258 GLN B C 1
ATOM 6546 O O . GLN B 1 258 ? -9.32 -14.555 -15.188 1 94.75 258 GLN B O 1
ATOM 6551 N N . VAL B 1 259 ? -8.703 -13.789 -17.219 1 92.62 259 VAL B N 1
ATOM 6552 C CA . VAL B 1 259 ? -9.031 -12.414 -16.859 1 92.62 259 VAL B CA 1
ATOM 6553 C C . VAL B 1 259 ? -10.539 -12.195 -16.969 1 92.62 259 VAL B C 1
ATOM 6555 O O . VAL B 1 259 ? -11.148 -12.578 -17.969 1 92.62 259 VAL B O 1
ATOM 6558 N N . TYR B 1 260 ? -11.094 -11.656 -15.961 1 88.06 260 TYR B N 1
ATOM 6559 C CA . TYR B 1 260 ? -12.523 -11.383 -15.969 1 88.06 260 TYR B CA 1
ATOM 6560 C C . TYR B 1 260 ? -12.859 -10.234 -16.906 1 88.06 260 TYR B C 1
ATOM 6562 O O . TYR B 1 260 ? -12.312 -9.141 -16.781 1 88.06 260 TYR B O 1
ATOM 6570 N N . GLU B 1 261 ? -13.648 -10.461 -17.828 1 82.56 261 GLU B N 1
ATOM 6571 C CA . GLU B 1 261 ? -13.977 -9.461 -18.844 1 82.56 261 GLU B CA 1
ATOM 6572 C C . GLU B 1 261 ? -15.422 -8.984 -18.703 1 82.56 261 GLU B C 1
ATOM 6574 O O . GLU B 1 261 ? -15.969 -8.359 -19.609 1 82.56 261 GLU B O 1
ATOM 6579 N N . GLY B 1 262 ? -15.977 -9.102 -17.609 1 73 262 GLY B N 1
ATOM 6580 C CA . GLY B 1 262 ? -17.359 -8.711 -17.406 1 73 262 GLY B CA 1
ATOM 6581 C C . GLY B 1 262 ? -18.359 -9.805 -17.766 1 73 262 GLY B C 1
ATOM 6582 O O . GLY B 1 262 ? -17.953 -10.93 -18.078 1 73 262 GLY B O 1
ATOM 6583 N N . LYS B 1 263 ? -19.688 -9.586 -17.594 1 62.84 263 LYS B N 1
ATOM 6584 C CA . LYS B 1 263 ? -20.75 -10.555 -17.812 1 62.84 263 LYS B CA 1
ATOM 6585 C C . LYS B 1 263 ? -20.812 -10.984 -19.266 1 62.84 263 LYS B C 1
ATOM 6587 O O . LYS B 1 263 ? -21.047 -10.156 -20.156 1 62.84 263 LYS B O 1
ATOM 6592 N N . GLY B 1 264 ? -19.734 -11.477 -19.766 1 56.34 264 GLY B N 1
ATOM 6593 C CA . GLY B 1 264 ? -19.594 -11.797 -21.172 1 56.34 264 GLY B CA 1
ATOM 6594 C C . GLY B 1 264 ? -20.703 -12.664 -21.703 1 56.34 264 GLY B C 1
ATOM 6595 O O . GLY B 1 264 ? -21.406 -13.328 -20.922 1 56.34 264 GLY B O 1
ATOM 6596 N N . ALA B 1 265 ? -20.922 -12.609 -22.969 1 54.56 265 ALA B N 1
ATOM 6597 C CA . ALA B 1 265 ? -21.938 -13.227 -23.812 1 54.56 265 ALA B CA 1
ATOM 6598 C C . ALA B 1 265 ? -21.781 -14.75 -23.812 1 54.56 265 ALA B C 1
ATOM 6600 O O . ALA B 1 265 ? -22.766 -15.477 -24.031 1 54.56 265 ALA B O 1
ATOM 6601 N N . ASP B 1 266 ? -20.531 -15.258 -23.438 1 60.44 266 ASP B N 1
ATOM 6602 C CA . ASP B 1 266 ? -20.344 -16.688 -23.703 1 60.44 266 ASP B CA 1
ATOM 6603 C C . ASP B 1 266 ? -20.844 -17.531 -22.531 1 60.44 266 ASP B C 1
ATOM 6605 O O . ASP B 1 266 ? -20.797 -18.766 -22.594 1 60.44 266 ASP B O 1
ATOM 6609 N N . ARG B 1 267 ? -21.297 -16.922 -21.5 1 66.56 267 ARG B N 1
ATOM 6610 C CA . ARG B 1 267 ? -21.797 -17.703 -20.375 1 66.56 267 ARG B CA 1
ATOM 6611 C C . ARG B 1 267 ? -23.188 -18.234 -20.672 1 66.56 267 ARG B C 1
ATOM 6613 O O . ARG B 1 267 ? -24.094 -17.484 -21.062 1 66.56 267 ARG B O 1
ATOM 6620 N N . PRO B 1 268 ? -23.203 -19.609 -20.578 1 68.31 268 PRO B N 1
ATOM 6621 C CA . PRO B 1 268 ? -24.547 -20.156 -20.734 1 68.31 268 PRO B CA 1
ATOM 6622 C C . PRO B 1 268 ? -25.547 -19.578 -19.734 1 68.31 268 PRO B C 1
ATOM 6624 O O . PRO B 1 268 ? -25.172 -19.281 -18.594 1 68.31 268 PRO B O 1
ATOM 6627 N N . ALA B 1 269 ? -26.688 -19.203 -20.125 1 64.12 269 ALA B N 1
ATOM 6628 C CA . ALA B 1 269 ? -27.734 -18.516 -19.375 1 64.12 269 ALA B CA 1
ATOM 6629 C C . ALA B 1 269 ? -28.016 -19.219 -18.062 1 64.12 269 ALA B C 1
ATOM 6631 O O . ALA B 1 269 ? -28.328 -18.578 -17.047 1 64.12 269 ALA B O 1
ATOM 6632 N N . ASN B 1 270 ? -27.781 -20.562 -17.953 1 69.12 270 ASN B N 1
ATOM 6633 C CA . ASN B 1 270 ? -28.266 -21.297 -16.781 1 69.12 270 ASN B CA 1
ATOM 6634 C C . ASN B 1 270 ? -27.125 -21.578 -15.805 1 69.12 270 ASN B C 1
ATOM 6636 O O . ASN B 1 270 ? -27.312 -22.281 -14.82 1 69.12 270 ASN B O 1
ATOM 6640 N N . VAL B 1 271 ? -26.031 -21.016 -16.078 1 78.69 271 VAL B N 1
ATOM 6641 C CA . VAL B 1 271 ? -24.906 -21.328 -15.203 1 78.69 271 VAL B CA 1
ATOM 6642 C C . VAL B 1 271 ? -24.406 -20.047 -14.531 1 78.69 271 VAL B C 1
ATOM 6644 O O . VAL B 1 271 ? -24.188 -19.031 -15.195 1 78.69 271 VAL B O 1
ATOM 6647 N N . GLY B 1 272 ? -24.344 -20.094 -13.25 1 82.88 272 GLY B N 1
ATOM 6648 C CA . GLY B 1 272 ? -23.812 -18.969 -12.508 1 82.88 272 GLY B CA 1
ATOM 6649 C C . GLY B 1 272 ? -22.375 -18.641 -12.859 1 82.88 272 GLY B C 1
ATOM 6650 O O . GLY B 1 272 ? -21.641 -19.516 -13.344 1 82.88 272 GLY B O 1
ATOM 6651 N N . LEU B 1 273 ? -21.922 -17.469 -12.719 1 83.81 273 LEU B N 1
ATOM 6652 C CA . LEU B 1 273 ? -20.578 -17.016 -13.055 1 83.81 273 LEU B CA 1
ATOM 6653 C C . LEU B 1 273 ? -19.531 -17.859 -12.344 1 83.81 273 LEU B C 1
ATOM 6655 O O . LEU B 1 273 ? -18.578 -18.328 -12.969 1 83.81 273 LEU B O 1
ATOM 6659 N N . GLY B 1 274 ? -19.75 -18.031 -11.062 1 87.56 274 GLY B N 1
ATOM 6660 C CA . GLY B 1 274 ? -18.797 -18.828 -10.297 1 87.56 274 GLY B CA 1
ATOM 6661 C C . GLY B 1 274 ? -18.656 -20.25 -10.812 1 87.56 274 GLY B C 1
ATOM 6662 O O . GLY B 1 274 ? -17.531 -20.75 -10.961 1 87.56 274 GLY B O 1
ATOM 6663 N N . GLU B 1 275 ? -19.75 -20.875 -11.047 1 89.62 275 GLU B N 1
ATOM 6664 C CA . GLU B 1 275 ? -19.766 -22.234 -11.586 1 89.62 275 GLU B CA 1
ATOM 6665 C C . GLU B 1 275 ? -19.078 -22.297 -12.945 1 89.62 275 GLU B C 1
ATOM 6667 O O . GLU B 1 275 ? -18.266 -23.188 -13.203 1 89.62 275 GLU B O 1
ATOM 6672 N N . HIS B 1 276 ? -19.375 -21.375 -13.727 1 89.75 276 HIS B N 1
ATOM 6673 C CA . HIS B 1 276 ? -18.781 -21.344 -15.062 1 89.75 276 HIS B CA 1
ATOM 6674 C C . HIS B 1 276 ? -17.266 -21.203 -15 1 89.75 276 HIS B C 1
ATOM 6676 O O . HIS B 1 276 ? -16.547 -21.875 -15.75 1 89.75 276 HIS B O 1
ATOM 6682 N N . VAL B 1 277 ? -16.812 -20.328 -14.18 1 91.94 277 VAL B N 1
ATOM 6683 C CA . VAL B 1 277 ? -15.383 -20.078 -14.023 1 91.94 277 VAL B CA 1
ATOM 6684 C C . VAL B 1 277 ? -14.68 -21.375 -13.602 1 91.94 277 VAL B C 1
ATOM 6686 O O . VAL B 1 277 ? -13.688 -21.766 -14.211 1 91.94 277 VAL B O 1
ATOM 6689 N N . VAL B 1 278 ? -15.211 -22.031 -12.594 1 95.31 278 VAL B N 1
ATOM 6690 C CA . VAL B 1 278 ? -14.586 -23.25 -12.078 1 95.31 278 VAL B CA 1
ATOM 6691 C C . VAL B 1 278 ? -14.57 -24.328 -13.156 1 95.31 278 VAL B C 1
ATOM 6693 O O . VAL B 1 278 ? -13.539 -24.953 -13.414 1 95.31 278 VAL B O 1
ATOM 6696 N N . LEU B 1 279 ? -15.68 -24.516 -13.797 1 93.94 279 LEU B N 1
ATOM 6697 C CA . LEU B 1 279 ? -15.789 -25.562 -14.812 1 93.94 279 LEU B CA 1
ATOM 6698 C C . LEU B 1 279 ? -14.867 -25.266 -15.992 1 93.94 279 LEU B C 1
ATOM 6700 O O . LEU B 1 279 ? -14.344 -26.188 -16.609 1 93.94 279 LEU B O 1
ATOM 6704 N N . SER B 1 280 ? -14.641 -24 -16.266 1 92.25 280 SER B N 1
ATOM 6705 C CA . SER B 1 280 ? -13.742 -23.625 -17.359 1 92.25 280 SER B CA 1
ATOM 6706 C C . SER B 1 280 ? -12.281 -23.875 -16.984 1 92.25 280 SER B C 1
ATOM 6708 O O . SER B 1 280 ? -11.484 -24.312 -17.812 1 92.25 280 SER B O 1
ATOM 6710 N N . LEU B 1 281 ? -11.945 -23.688 -15.789 1 95.12 281 LEU B N 1
ATOM 6711 C CA . LEU B 1 281 ? -10.562 -23.75 -15.336 1 95.12 281 LEU B CA 1
ATOM 6712 C C . LEU B 1 281 ? -10.164 -25.188 -15.031 1 95.12 281 LEU B C 1
ATOM 6714 O O . LEU B 1 281 ? -8.984 -25.484 -14.805 1 95.12 281 LEU B O 1
ATOM 6718 N N . ILE B 1 282 ? -11.148 -26.156 -15.055 1 94.25 282 ILE B N 1
ATOM 6719 C CA . ILE B 1 282 ? -10.805 -27.531 -14.703 1 94.25 282 ILE B CA 1
ATOM 6720 C C . ILE B 1 282 ? -10.805 -28.391 -15.961 1 94.25 282 ILE B C 1
ATOM 6722 O O . ILE B 1 282 ? -10.711 -29.625 -15.883 1 94.25 282 ILE B O 1
ATOM 6726 N N . ASP B 1 283 ? -10.867 -27.703 -17.016 1 89.88 283 ASP B N 1
ATOM 6727 C CA . ASP B 1 283 ? -10.805 -28.469 -18.25 1 89.88 283 ASP B CA 1
ATOM 6728 C C . ASP B 1 283 ? -9.469 -29.203 -18.375 1 89.88 283 ASP B C 1
ATOM 6730 O O . ASP B 1 283 ? -8.406 -28.594 -18.312 1 89.88 283 ASP B O 1
ATOM 6734 N N . GLY B 1 284 ? -9.492 -30.547 -18.438 1 87.81 284 GLY B N 1
ATOM 6735 C CA . GLY B 1 284 ? -8.297 -31.344 -18.609 1 87.81 284 GLY B CA 1
ATOM 6736 C C . GLY B 1 284 ? -7.629 -31.719 -17.297 1 87.81 284 GLY B C 1
ATOM 6737 O O . GLY B 1 284 ? -6.531 -32.281 -17.297 1 87.81 284 GLY B O 1
ATOM 6738 N N . VAL B 1 285 ? -8.297 -31.422 -16.234 1 93.75 285 VAL B N 1
ATOM 6739 C CA . VAL B 1 285 ? -7.738 -31.734 -14.922 1 93.75 285 VAL B CA 1
ATOM 6740 C C . VAL B 1 285 ? -7.816 -33.25 -14.672 1 93.75 285 VAL B C 1
ATOM 6742 O O . VAL B 1 285 ? -8.789 -33.906 -15.062 1 93.75 285 VAL B O 1
ATOM 6745 N N . GLU B 1 286 ? -6.863 -33.75 -14.016 1 93.06 286 GLU B N 1
ATOM 6746 C CA . GLU B 1 286 ? -6.766 -35.188 -13.742 1 93.06 286 GLU B CA 1
ATOM 6747 C C . GLU B 1 286 ? -7.855 -35.625 -12.766 1 93.06 286 GLU B C 1
ATOM 6749 O O . GLU B 1 286 ? -8.148 -34.938 -11.797 1 93.06 286 GLU B O 1
ATOM 6754 N N . ALA B 1 287 ? -8.43 -36.781 -13.062 1 94.56 287 ALA B N 1
ATOM 6755 C CA . ALA B 1 287 ? -9.422 -37.375 -12.164 1 94.56 287 ALA B CA 1
ATOM 6756 C C . ALA B 1 287 ? -8.828 -37.625 -10.789 1 94.56 287 ALA B C 1
ATOM 6758 O O . ALA B 1 287 ? -7.676 -38.062 -10.672 1 94.56 287 ALA B O 1
ATOM 6759 N N . GLY B 1 288 ? -9.641 -37.406 -9.82 1 95.94 288 GLY B N 1
ATOM 6760 C CA . GLY B 1 288 ? -9.172 -37.625 -8.461 1 95.94 288 GLY B CA 1
ATOM 6761 C C . GLY B 1 288 ? -8.586 -36.375 -7.832 1 95.94 288 GLY B C 1
ATOM 6762 O O . GLY B 1 288 ? -8.305 -36.344 -6.633 1 95.94 288 GLY B O 1
ATOM 6763 N N . THR B 1 289 ? -8.391 -35.312 -8.609 1 97.62 289 THR B N 1
ATOM 6764 C CA . THR B 1 289 ? -7.891 -34.062 -8.102 1 97.62 289 THR B CA 1
ATOM 6765 C C . THR B 1 289 ? -8.82 -33.5 -7.031 1 97.62 289 THR B C 1
ATOM 6767 O O . THR B 1 289 ? -10.047 -33.594 -7.152 1 97.62 289 THR B O 1
ATOM 6770 N N . GLN B 1 290 ? -8.242 -33 -5.992 1 98.38 290 GLN B N 1
ATOM 6771 C CA . GLN B 1 290 ? -9 -32.312 -4.957 1 98.38 290 GLN B CA 1
ATOM 6772 C C . GLN B 1 290 ? -8.969 -30.812 -5.176 1 98.38 290 GLN B C 1
ATOM 6774 O O . GLN B 1 290 ? -7.91 -30.188 -5.098 1 98.38 290 GLN B O 1
ATOM 6779 N N . LEU B 1 291 ? -10.117 -30.266 -5.395 1 98.38 291 LEU B N 1
ATOM 6780 C CA . LEU B 1 291 ? -10.242 -28.859 -5.746 1 98.38 291 LEU B CA 1
ATOM 6781 C C . LEU B 1 291 ? -10.906 -28.078 -4.617 1 98.38 291 LEU B C 1
ATOM 6783 O O . LEU B 1 291 ? -11.922 -28.5 -4.066 1 98.38 291 LEU B O 1
ATOM 6787 N N . TYR B 1 292 ? -10.32 -26.969 -4.293 1 98.5 292 TYR B N 1
ATOM 6788 C CA . TYR B 1 292 ? -10.836 -26.125 -3.217 1 98.5 292 TYR B CA 1
ATOM 6789 C C . TYR B 1 292 ? -11.109 -24.703 -3.711 1 98.5 292 TYR B C 1
ATOM 6791 O O . TYR B 1 292 ? -10.336 -24.156 -4.5 1 98.5 292 TYR B O 1
ATOM 6799 N N . PHE B 1 293 ? -12.203 -24.078 -3.309 1 96.69 293 PHE B N 1
ATOM 6800 C CA . PHE B 1 293 ? -12.539 -22.734 -3.744 1 96.69 293 PHE B CA 1
ATOM 6801 C C . PHE B 1 293 ? -13.43 -22.031 -2.721 1 96.69 293 PHE B C 1
ATOM 6803 O O . PHE B 1 293 ? -13.922 -22.672 -1.789 1 96.69 293 PHE B O 1
ATOM 6810 N N . ASP B 1 294 ? -13.562 -20.734 -2.842 1 92.56 294 ASP B N 1
ATOM 6811 C CA . ASP B 1 294 ? -14.211 -19.938 -1.812 1 92.56 294 ASP B CA 1
ATOM 6812 C C . ASP B 1 294 ? -15.719 -19.844 -2.059 1 92.56 294 ASP B C 1
ATOM 6814 O O . ASP B 1 294 ? -16.25 -20.484 -2.973 1 92.56 294 ASP B O 1
ATOM 6818 N N . ASN B 1 295 ? -16.422 -19.047 -1.25 1 90.69 295 ASN B N 1
ATOM 6819 C CA . ASN B 1 295 ? -17.891 -19 -1.195 1 90.69 295 ASN B CA 1
ATOM 6820 C C . ASN B 1 295 ? -18.469 -18.328 -2.438 1 90.69 295 ASN B C 1
ATOM 6822 O O . ASN B 1 295 ? -19.656 -18.516 -2.744 1 90.69 295 ASN B O 1
ATOM 6826 N N . PHE B 1 296 ? -17.641 -17.672 -3.16 1 87.12 296 PHE B N 1
ATOM 6827 C CA . PHE B 1 296 ? -18.094 -17.047 -4.398 1 87.12 296 PHE B CA 1
ATOM 6828 C C . PHE B 1 296 ? -18.469 -18.109 -5.43 1 87.12 296 PHE B C 1
ATOM 6830 O O . PHE B 1 296 ? -19.422 -17.953 -6.191 1 87.12 296 PHE B O 1
ATOM 6837 N N . PHE B 1 297 ? -17.766 -19.125 -5.383 1 91.81 297 PHE B N 1
ATOM 6838 C CA . PHE B 1 297 ? -17.875 -20.141 -6.43 1 91.81 297 PHE B CA 1
ATOM 6839 C C . PHE B 1 297 ? -18.812 -21.266 -6.004 1 91.81 297 PHE B C 1
ATOM 6841 O O . PHE B 1 297 ? -19.422 -21.906 -6.848 1 91.81 297 PHE B O 1
ATOM 6848 N N . THR B 1 298 ? -18.922 -21.484 -4.832 1 92.94 298 THR B N 1
ATOM 6849 C CA . THR B 1 298 ? -19.469 -22.719 -4.301 1 92.94 298 THR B CA 1
ATOM 6850 C C . THR B 1 298 ? -21 -22.766 -4.465 1 92.94 298 THR B C 1
ATOM 6852 O O . THR B 1 298 ? -21.688 -21.844 -4.031 1 92.94 298 THR B O 1
ATOM 6855 N N . SER B 1 299 ? -21.469 -23.781 -5.098 1 92 299 SER B N 1
ATOM 6856 C CA . SER B 1 299 ? -22.891 -24.109 -5.227 1 92 299 SER B CA 1
ATOM 6857 C C . SER B 1 299 ? -23.109 -25.609 -5.219 1 92 299 SER B C 1
ATOM 6859 O O . SER B 1 299 ? -22.188 -26.391 -5.5 1 92 299 SER B O 1
ATOM 6861 N N . THR B 1 300 ? -24.328 -26.031 -4.828 1 92.25 300 THR B N 1
ATOM 6862 C CA . THR B 1 300 ? -24.641 -27.453 -4.832 1 92.25 300 THR B CA 1
ATOM 6863 C C . THR B 1 300 ? -24.531 -28.031 -6.238 1 92.25 300 THR B C 1
ATOM 6865 O O . THR B 1 300 ? -24.031 -29.141 -6.43 1 92.25 300 THR B O 1
ATOM 6868 N N . ARG B 1 301 ? -24.922 -27.281 -7.172 1 91.94 301 ARG B N 1
ATOM 6869 C CA . ARG B 1 301 ? -24.859 -27.703 -8.562 1 91.94 301 ARG B CA 1
ATOM 6870 C C . ARG B 1 301 ? -23.422 -27.906 -9.031 1 91.94 301 ARG B C 1
ATOM 6872 O O . ARG B 1 301 ? -23.125 -28.859 -9.734 1 91.94 301 ARG B O 1
ATOM 6879 N N . LEU B 1 302 ? -22.594 -26.984 -8.656 1 94.62 302 LEU B N 1
ATOM 6880 C CA . LEU B 1 302 ? -21.188 -27.094 -9.016 1 94.62 302 LEU B CA 1
ATOM 6881 C C . LEU B 1 302 ? -20.578 -28.359 -8.414 1 94.62 302 LEU B C 1
ATOM 6883 O O . LEU B 1 302 ? -19.828 -29.078 -9.094 1 94.62 302 LEU B O 1
ATOM 6887 N N . MET B 1 303 ? -20.938 -28.656 -7.199 1 95.56 303 MET B N 1
ATOM 6888 C CA . MET B 1 303 ? -20.406 -29.828 -6.52 1 95.56 303 MET B CA 1
ATOM 6889 C C . MET B 1 303 ? -20.828 -31.109 -7.223 1 95.56 303 MET B C 1
ATOM 6891 O O . MET B 1 303 ? -20.031 -32.031 -7.363 1 95.56 303 MET B O 1
ATOM 6895 N N . GLU B 1 304 ? -22.031 -31.125 -7.594 1 94.5 304 GLU B N 1
ATOM 6896 C CA . GLU B 1 304 ? -22.547 -32.281 -8.328 1 94.5 304 GLU B CA 1
ATOM 6897 C C . GLU B 1 304 ? -21.844 -32.438 -9.664 1 94.5 304 GLU B C 1
ATOM 6899 O O . GLU B 1 304 ? -21.453 -33.531 -10.039 1 94.5 304 GLU B O 1
ATOM 6904 N N . ALA B 1 305 ? -21.688 -31.344 -10.336 1 94.38 305 ALA B N 1
ATOM 6905 C CA . ALA B 1 305 ? -21.031 -31.375 -11.641 1 94.38 305 ALA B CA 1
ATOM 6906 C C . ALA B 1 305 ? -19.594 -31.875 -11.523 1 94.38 305 ALA B C 1
ATOM 6908 O O . ALA B 1 305 ? -19.125 -32.656 -12.359 1 94.38 305 ALA B O 1
ATOM 6909 N N . LEU B 1 306 ? -18.922 -31.422 -10.539 1 96.75 306 LEU B N 1
ATOM 6910 C CA . LEU B 1 306 ? -17.547 -31.844 -10.312 1 96.75 306 LEU B CA 1
ATOM 6911 C C . LEU B 1 306 ? -17.469 -33.312 -9.977 1 96.75 306 LEU B C 1
ATOM 6913 O O . LEU B 1 306 ? -16.562 -34.031 -10.422 1 96.75 306 LEU B O 1
ATOM 6917 N N . LYS B 1 307 ? -18.422 -33.75 -9.211 1 95.62 307 LYS B N 1
ATOM 6918 C CA . LYS B 1 307 ? -18.469 -35.156 -8.875 1 95.62 307 LYS B CA 1
ATOM 6919 C C . LYS B 1 307 ? -18.641 -36.031 -10.125 1 95.62 307 LYS B C 1
ATOM 6921 O O . LYS B 1 307 ? -18.016 -37.094 -10.258 1 95.62 307 LYS B O 1
ATOM 6926 N N . GLU B 1 308 ? -19.438 -35.594 -10.984 1 94.06 308 GLU B N 1
ATOM 6927 C CA . GLU B 1 308 ? -19.672 -36.281 -12.234 1 94.06 308 GLU B CA 1
ATOM 6928 C C . GLU B 1 308 ? -18.391 -36.406 -13.055 1 94.06 308 GLU B C 1
ATOM 6930 O O . GLU B 1 308 ? -18.203 -37.375 -13.789 1 94.06 308 GLU B O 1
ATOM 6935 N N . LYS B 1 309 ? -17.516 -35.5 -12.875 1 94.94 309 LYS B N 1
ATOM 6936 C CA . LYS B 1 309 ? -16.25 -35.5 -13.594 1 94.94 309 LYS B CA 1
ATOM 6937 C C . LYS B 1 309 ? -15.156 -36.156 -12.773 1 94.94 309 LYS B C 1
ATOM 6939 O O . LYS B 1 309 ? -13.977 -36.125 -13.156 1 94.94 309 LYS B O 1
ATOM 6944 N N . ASN B 1 310 ? -15.539 -36.688 -11.648 1 95.19 310 ASN B N 1
ATOM 6945 C CA . ASN B 1 310 ? -14.625 -37.375 -10.742 1 95.19 310 ASN B CA 1
ATOM 6946 C C . ASN B 1 310 ? -13.586 -36.406 -10.164 1 95.19 310 ASN B C 1
ATOM 6948 O O . ASN B 1 310 ? -12.406 -36.781 -10.055 1 95.19 310 ASN B O 1
ATOM 6952 N N . ILE B 1 311 ? -13.977 -35.281 -9.945 1 97.19 311 ILE B N 1
ATOM 6953 C CA . ILE B 1 311 ? -13.164 -34.281 -9.25 1 97.19 311 ILE B CA 1
ATOM 6954 C C . ILE B 1 311 ? -13.688 -34.094 -7.828 1 97.19 311 ILE B C 1
ATOM 6956 O O . ILE B 1 311 ? -14.875 -33.812 -7.629 1 97.19 311 ILE B O 1
ATOM 6960 N N . LEU B 1 312 ? -12.859 -34.312 -6.906 1 97.94 312 LEU B N 1
ATOM 6961 C CA . LEU B 1 312 ? -13.211 -34.094 -5.508 1 97.94 312 LEU B CA 1
ATOM 6962 C C . LEU B 1 312 ? -13.117 -32.625 -5.141 1 97.94 312 LEU B C 1
ATOM 6964 O O . LEU B 1 312 ? -12.156 -31.938 -5.52 1 97.94 312 LEU B O 1
ATOM 6968 N N . ALA B 1 313 ? -14.141 -32.125 -4.441 1 98.06 313 ALA B N 1
ATOM 6969 C CA . ALA B 1 313 ? -14.125 -30.688 -4.203 1 98.06 313 ALA B CA 1
ATOM 6970 C C . ALA B 1 313 ? -14.695 -30.344 -2.828 1 98.06 313 ALA B C 1
ATOM 6972 O O . ALA B 1 313 ? -15.539 -31.094 -2.303 1 98.06 313 ALA B O 1
ATOM 6973 N N . ALA B 1 314 ? -14.195 -29.359 -2.256 1 98 314 ALA B N 1
ATOM 6974 C CA . ALA B 1 314 ? -14.711 -28.734 -1.04 1 98 314 ALA B CA 1
ATOM 6975 C C . ALA B 1 314 ? -14.617 -27.219 -1.112 1 98 314 ALA B C 1
ATOM 6977 O O . ALA B 1 314 ? -13.641 -26.672 -1.627 1 98 314 ALA B O 1
ATOM 6978 N N . GLY B 1 315 ? -15.609 -26.531 -0.671 1 97.25 315 GLY B N 1
ATOM 6979 C CA . GLY B 1 315 ? -15.625 -25.078 -0.721 1 97.25 315 GLY B CA 1
ATOM 6980 C C . GLY B 1 315 ? -16.453 -24.453 0.39 1 97.25 315 GLY B C 1
ATOM 6981 O O . GLY B 1 315 ? -17.406 -25.062 0.882 1 97.25 315 GLY B O 1
ATOM 6982 N N . ALA B 1 316 ? -16.047 -23.328 0.831 1 96.12 316 ALA B N 1
ATOM 6983 C CA . ALA B 1 316 ? -16.875 -22.562 1.762 1 96.12 316 ALA B CA 1
ATOM 6984 C C . ALA B 1 316 ? -18.172 -22.109 1.099 1 96.12 316 ALA B C 1
ATOM 6986 O O . ALA B 1 316 ? -18.203 -21.859 -0.109 1 96.12 316 ALA B O 1
ATOM 6987 N N . VAL B 1 317 ? -19.234 -22.047 1.834 1 94.25 317 VAL B N 1
ATOM 6988 C CA . VAL B 1 317 ? -20.516 -21.672 1.263 1 94.25 317 VAL B CA 1
ATOM 6989 C C . VAL B 1 317 ? -21.188 -20.625 2.156 1 94.25 317 VAL B C 1
ATOM 6991 O O . VAL B 1 317 ? -21.109 -20.703 3.383 1 94.25 317 VAL B O 1
ATOM 6994 N N . ARG B 1 318 ? -21.797 -19.641 1.564 1 90.19 318 ARG B N 1
ATOM 6995 C CA . ARG B 1 318 ? -22.562 -18.656 2.314 1 90.19 318 ARG B CA 1
ATOM 6996 C C . ARG B 1 318 ? -23.875 -19.25 2.818 1 90.19 318 ARG B C 1
ATOM 6998 O O . ARG B 1 318 ? -24.531 -20.016 2.104 1 90.19 318 ARG B O 1
ATOM 7005 N N . PRO B 1 319 ? -24.203 -18.844 3.959 1 88 319 PRO B N 1
ATOM 7006 C CA . PRO B 1 319 ? -25.422 -19.438 4.539 1 88 319 PRO B CA 1
ATOM 7007 C C . PRO B 1 319 ? -26.688 -19.078 3.771 1 88 319 PRO B C 1
ATOM 7009 O O . PRO B 1 319 ? -27.672 -19.812 3.822 1 88 319 PRO B O 1
ATOM 7012 N N . ASN B 1 320 ? -26.703 -18.031 3.049 1 85.94 320 ASN B N 1
ATOM 7013 C CA . ASN B 1 320 ? -27.922 -17.562 2.379 1 85.94 320 ASN B CA 1
ATOM 7014 C C . ASN B 1 320 ? -28.047 -18.156 0.978 1 85.94 320 ASN B C 1
ATOM 7016 O O . ASN B 1 320 ? -28.922 -17.75 0.207 1 85.94 320 ASN B O 1
ATOM 7020 N N . ARG B 1 321 ? -27.219 -19.062 0.673 1 85.69 321 ARG B N 1
ATOM 7021 C CA . ARG B 1 321 ? -27.281 -19.672 -0.65 1 85.69 321 ARG B CA 1
ATOM 7022 C C . ARG B 1 321 ? -28.609 -20.406 -0.842 1 85.69 321 ARG B C 1
ATOM 7024 O O . ARG B 1 321 ? -29.094 -21.078 0.073 1 85.69 321 ARG B O 1
ATOM 7031 N N . LYS B 1 322 ? -29.297 -20.281 -1.938 1 80.12 322 LYS B N 1
ATOM 7032 C CA . LYS B 1 322 ? -30.656 -20.734 -2.213 1 80.12 322 LYS B CA 1
ATOM 7033 C C . LYS B 1 322 ? -30.781 -22.25 -2.053 1 80.12 322 LYS B C 1
ATOM 7035 O O . LYS B 1 322 ? -31.766 -22.734 -1.506 1 80.12 322 LYS B O 1
ATOM 7040 N N . ASP B 1 323 ? -29.922 -23.062 -2.445 1 83.88 323 ASP B N 1
ATOM 7041 C CA . ASP B 1 323 ? -30.078 -24.516 -2.5 1 83.88 323 ASP B CA 1
ATOM 7042 C C . ASP B 1 323 ? -29.609 -25.172 -1.202 1 83.88 323 ASP B C 1
ATOM 7044 O O . ASP B 1 323 ? -29.688 -26.391 -1.05 1 83.88 323 ASP B O 1
ATOM 7048 N N . LEU B 1 324 ? -29.328 -24.422 -0.221 1 89.44 324 LEU B N 1
ATOM 7049 C CA . LEU B 1 324 ? -28.891 -24.969 1.055 1 89.44 324 LEU B CA 1
ATOM 7050 C C . LEU B 1 324 ? -30.078 -25.234 1.977 1 89.44 324 LEU B C 1
ATOM 7052 O O . LEU B 1 324 ? -31.062 -24.484 1.945 1 89.44 324 LEU B O 1
ATOM 7056 N N . THR B 1 325 ? -30.047 -26.297 2.75 1 91.12 325 THR B N 1
ATOM 7057 C CA . THR B 1 325 ? -31.125 -26.625 3.676 1 91.12 325 THR B CA 1
ATOM 7058 C C . THR B 1 325 ? -31.219 -25.594 4.797 1 91.12 325 THR B C 1
ATOM 7060 O O . THR B 1 325 ? -30.203 -25.047 5.227 1 91.12 325 THR B O 1
ATOM 7063 N N . ASP B 1 326 ? -32.312 -25.375 5.281 1 90.19 326 ASP B N 1
ATOM 7064 C CA . ASP B 1 326 ? -32.562 -24.391 6.324 1 90.19 326 ASP B CA 1
ATOM 7065 C C . ASP B 1 326 ? -31.844 -24.766 7.617 1 90.19 326 ASP B C 1
ATOM 7067 O O . ASP B 1 326 ? -31.438 -23.875 8.383 1 90.19 326 ASP B O 1
ATOM 7071 N N . GLU B 1 327 ? -31.688 -26.016 7.828 1 91.06 327 GLU B N 1
ATOM 7072 C CA . GLU B 1 327 ? -31.031 -26.469 9.047 1 91.06 327 GLU B CA 1
ATOM 7073 C C . GLU B 1 327 ? -29.594 -25.984 9.117 1 91.06 327 GLU B C 1
ATOM 7075 O O . GLU B 1 327 ? -29.078 -25.688 10.195 1 91.06 327 GLU B O 1
ATOM 7080 N N . ILE B 1 328 ? -29.062 -25.906 8.023 1 92.12 328 ILE B N 1
ATOM 7081 C CA . ILE B 1 328 ? -27.656 -25.484 7.973 1 92.12 328 ILE B CA 1
ATOM 7082 C C . ILE B 1 328 ? -27.594 -23.969 7.941 1 92.12 328 ILE B C 1
ATOM 7084 O O . ILE B 1 328 ? -26.641 -23.375 8.461 1 92.12 328 ILE B O 1
ATOM 7088 N N . LYS B 1 329 ? -28.578 -23.344 7.402 1 91 329 LYS B N 1
ATOM 7089 C CA . LYS B 1 329 ? -28.625 -21.891 7.266 1 91 329 LYS B CA 1
ATOM 7090 C C . LYS B 1 329 ? -28.812 -21.203 8.625 1 91 329 LYS B C 1
ATOM 7092 O O . LYS B 1 329 ? -28.219 -20.156 8.883 1 91 329 LYS B O 1
ATOM 7097 N N . ARG B 1 330 ? -29.516 -21.734 9.391 1 89.69 330 ARG B N 1
ATOM 7098 C CA . ARG B 1 330 ? -29.859 -21.141 10.688 1 89.69 330 ARG B CA 1
ATOM 7099 C C . ARG B 1 330 ? -28.703 -21.25 11.664 1 89.69 330 ARG B C 1
ATOM 7101 O O . ARG B 1 330 ? -27.844 -22.141 11.523 1 89.69 330 ARG B O 1
ATOM 7108 N N . ASP B 1 331 ? -28.672 -20.297 12.547 1 90.06 331 ASP B N 1
ATOM 7109 C CA . ASP B 1 331 ? -27.688 -20.391 13.625 1 90.06 331 ASP B CA 1
ATOM 7110 C C . ASP B 1 331 ? -28.141 -21.391 14.695 1 90.06 331 ASP B C 1
ATOM 7112 O O . ASP B 1 331 ? -29.016 -21.078 15.508 1 90.06 331 ASP B O 1
ATOM 7116 N N . ASN B 1 332 ? -27.594 -22.5 14.75 1 91.75 332 ASN B N 1
ATOM 7117 C CA . ASN B 1 332 ? -27.969 -23.578 15.656 1 91.75 332 ASN B CA 1
ATOM 7118 C C . ASN B 1 332 ? -27.328 -23.406 17.031 1 91.75 332 ASN B C 1
ATOM 7120 O O . ASN B 1 332 ? -27.438 -24.281 17.891 1 91.75 332 ASN B O 1
ATOM 7124 N N . LYS B 1 333 ? -26.656 -22.234 17.25 1 91.81 333 LYS B N 1
ATOM 7125 C CA . LYS B 1 333 ? -26.047 -21.875 18.531 1 91.81 333 LYS B CA 1
ATOM 7126 C C . LYS B 1 333 ? -25.125 -23 19.031 1 91.81 333 LYS B C 1
ATOM 7128 O O . LYS B 1 333 ? -25.25 -23.422 20.172 1 91.81 333 LYS B O 1
ATOM 7133 N N . LEU B 1 334 ? -24.359 -23.516 18.172 1 93 334 LEU B N 1
ATOM 7134 C CA . LEU B 1 334 ? -23.422 -24.578 18.484 1 93 334 LEU B CA 1
ATOM 7135 C C . LEU B 1 334 ? -22.312 -24.062 19.391 1 93 334 LEU B C 1
ATOM 7137 O O . LEU B 1 334 ? -22.016 -22.875 19.391 1 93 334 LEU B O 1
ATOM 7141 N N . GLN B 1 335 ? -21.812 -24.938 20.203 1 91.31 335 GLN B N 1
ATOM 7142 C CA . GLN B 1 335 ? -20.625 -24.609 20.984 1 91.31 335 GLN B CA 1
ATOM 7143 C C . GLN B 1 335 ? -19.359 -24.781 20.156 1 91.31 335 GLN B C 1
ATOM 7145 O O . GLN B 1 335 ? -19.359 -25.484 19.156 1 91.31 335 GLN B O 1
ATOM 7150 N N . LYS B 1 336 ? -18.359 -24.156 20.609 1 89.56 336 LYS B N 1
ATOM 7151 C CA . LYS B 1 336 ? -17.094 -24.234 19.906 1 89.56 336 LYS B CA 1
ATOM 7152 C C . LYS B 1 336 ? -16.641 -25.688 19.734 1 89.56 336 LYS B C 1
ATOM 7154 O O . LYS B 1 336 ? -16.609 -26.438 20.688 1 89.56 336 LYS B O 1
ATOM 7159 N N . GLY B 1 337 ? -16.406 -26.078 18.516 1 91 337 GLY B N 1
ATOM 7160 C CA . GLY B 1 337 ? -15.969 -27.438 18.219 1 91 337 GLY B CA 1
ATOM 7161 C C . GLY B 1 337 ? -17.094 -28.359 17.781 1 91 337 GLY B C 1
ATOM 7162 O O . GLY B 1 337 ? -16.859 -29.453 17.281 1 91 337 GLY B O 1
ATOM 7163 N N . GLU B 1 338 ? -18.281 -27.938 17.984 1 94.62 338 GLU B N 1
ATOM 7164 C CA . GLU B 1 338 ? -19.438 -28.719 17.562 1 94.62 338 GLU B CA 1
ATOM 7165 C C . GLU B 1 338 ? -19.781 -28.438 16.094 1 94.62 338 GLU B C 1
ATOM 7167 O O . GLU B 1 338 ? -19.453 -27.375 15.57 1 94.62 338 GLU B O 1
ATOM 7172 N N . TYR B 1 339 ? -20.328 -29.453 15.469 1 96.44 339 TYR B N 1
ATOM 7173 C CA . TYR B 1 339 ? -20.719 -29.25 14.078 1 96.44 339 TYR B CA 1
ATOM 7174 C C . TYR B 1 339 ? -21.953 -30.078 13.734 1 96.44 339 TYR B C 1
ATOM 7176 O O . TYR B 1 339 ? -22.281 -31.031 14.438 1 96.44 339 TYR B O 1
ATOM 7184 N N . ILE B 1 340 ? -22.734 -29.656 12.789 1 96.12 340 ILE B N 1
ATOM 7185 C CA . ILE B 1 340 ? -23.844 -30.406 12.219 1 96.12 340 ILE B CA 1
ATOM 7186 C C . ILE B 1 340 ? -23.641 -30.562 10.711 1 96.12 340 ILE B C 1
ATOM 7188 O O . ILE B 1 340 ? -22.875 -29.812 10.102 1 96.12 340 ILE B O 1
ATOM 7192 N N . TRP B 1 341 ? -24.281 -31.578 10.133 1 96.44 341 TRP B N 1
ATOM 7193 C CA . TRP B 1 341 ? -24.156 -31.812 8.695 1 96.44 341 TRP B CA 1
ATOM 7194 C C . TRP B 1 341 ? -25.469 -32.344 8.125 1 96.44 341 TRP B C 1
ATOM 7196 O O . TRP B 1 341 ? -26.312 -32.875 8.867 1 96.44 341 TRP B O 1
ATOM 7206 N N . ARG B 1 342 ? -25.656 -32.094 6.891 1 96.06 342 ARG B N 1
ATOM 7207 C CA . ARG B 1 342 ? -26.703 -32.688 6.078 1 96.06 342 ARG B CA 1
ATOM 7208 C C . ARG B 1 342 ? -26.188 -33.125 4.715 1 96.06 342 ARG B C 1
ATOM 7210 O O . ARG B 1 342 ? -25.234 -32.5 4.195 1 96.06 342 ARG B O 1
ATOM 7217 N N . ALA B 1 343 ? -26.797 -34.156 4.191 1 95.31 343 ALA B N 1
ATOM 7218 C CA . ALA B 1 343 ? -26.312 -34.656 2.916 1 95.31 343 ALA B CA 1
ATOM 7219 C C . ALA B 1 343 ? -27.391 -34.625 1.851 1 95.31 343 ALA B C 1
ATOM 7221 O O . ALA B 1 343 ? -28.578 -34.75 2.166 1 95.31 343 ALA B O 1
ATOM 7222 N N . LYS B 1 344 ? -26.984 -34.438 0.647 1 93.94 344 LYS B N 1
ATOM 7223 C CA . LYS B 1 344 ? -27.781 -34.531 -0.571 1 93.94 344 LYS B CA 1
ATOM 7224 C C . LYS B 1 344 ? -27.016 -35.281 -1.669 1 93.94 344 LYS B C 1
ATOM 7226 O O . LYS B 1 344 ? -26.172 -34.688 -2.348 1 93.94 344 LYS B O 1
ATOM 7231 N N . GLY B 1 345 ? -27.422 -36.594 -1.818 1 92.31 345 GLY B N 1
ATOM 7232 C CA . GLY B 1 345 ? -26.609 -37.375 -2.723 1 92.31 345 GLY B CA 1
ATOM 7233 C C . GLY B 1 345 ? -25.188 -37.562 -2.248 1 92.31 345 GLY B C 1
ATOM 7234 O O . GLY B 1 345 ? -24.953 -38.062 -1.141 1 92.31 345 GLY B O 1
ATOM 7235 N N . SER B 1 346 ? -24.328 -37.062 -3.045 1 92.94 346 SER B N 1
ATOM 7236 C CA . SER B 1 346 ? -22.906 -37.188 -2.689 1 9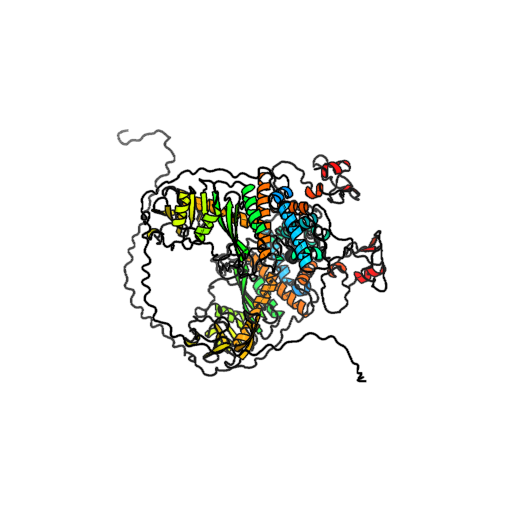2.94 346 SER B CA 1
ATOM 7237 C C . SER B 1 346 ? -22.391 -35.906 -2.021 1 92.94 346 SER B C 1
ATOM 7239 O O . SER B 1 346 ? -21.219 -35.844 -1.644 1 92.94 346 SER B O 1
ATOM 7241 N N . ILE B 1 347 ? -23.281 -34.969 -1.855 1 95.81 347 ILE B N 1
ATOM 7242 C CA . ILE B 1 347 ? -22.859 -33.656 -1.337 1 95.81 347 ILE B CA 1
ATOM 7243 C C . ILE B 1 347 ? -23.188 -33.562 0.15 1 95.81 347 ILE B C 1
ATOM 7245 O O . ILE B 1 347 ? -24.266 -33.969 0.578 1 95.81 347 ILE B O 1
ATOM 7249 N N . THR B 1 348 ? -22.266 -33.156 0.908 1 96.62 348 THR B N 1
ATOM 7250 C CA . THR B 1 348 ? -22.469 -32.938 2.336 1 96.62 348 THR B CA 1
ATOM 7251 C C . THR B 1 348 ? -22.281 -31.484 2.691 1 96.62 348 THR B C 1
ATOM 7253 O O . THR B 1 348 ? -21.297 -30.859 2.268 1 96.62 348 THR B O 1
ATOM 7256 N N . ALA B 1 349 ? -23.172 -30.906 3.424 1 96.81 349 ALA B N 1
ATOM 7257 C CA . ALA B 1 349 ? -23.094 -29.531 3.945 1 96.81 349 ALA B CA 1
ATOM 7258 C C . ALA B 1 349 ? -22.75 -29.547 5.434 1 96.81 349 ALA B C 1
ATOM 7260 O O . ALA B 1 349 ? -23.359 -30.281 6.211 1 96.81 349 ALA B O 1
ATOM 7261 N N . TYR B 1 350 ? -21.781 -28.797 5.781 1 96.81 350 TYR B N 1
ATOM 7262 C CA . TYR B 1 350 ? -21.328 -28.734 7.168 1 96.81 350 TYR B CA 1
ATOM 7263 C C . TYR B 1 350 ? -21.562 -27.344 7.754 1 96.81 350 TYR B C 1
ATOM 7265 O O . TYR B 1 350 ? -21.359 -26.344 7.07 1 96.81 350 TYR B O 1
ATOM 7273 N N . GLN B 1 351 ? -21.969 -27.203 8.977 1 96.81 351 GLN B N 1
ATOM 7274 C CA . GLN B 1 351 ? -21.875 -26.031 9.844 1 96.81 351 GLN B CA 1
ATOM 7275 C C . GLN B 1 351 ? -21.016 -26.328 11.078 1 96.81 351 GLN B C 1
ATOM 7277 O O . GLN B 1 351 ? -21.359 -27.188 11.883 1 96.81 351 GLN B O 1
ATOM 7282 N N . TRP B 1 352 ? -19.922 -25.719 11.203 1 96.44 352 TRP B N 1
ATOM 7283 C CA . TRP B 1 352 ? -18.969 -25.922 12.289 1 96.44 352 TRP B CA 1
ATOM 7284 C C . TRP B 1 352 ? -18.766 -24.625 13.07 1 96.44 352 TRP B C 1
ATOM 7286 O O . TRP B 1 352 ? -18.625 -23.547 12.484 1 96.44 352 TRP B O 1
ATOM 7296 N N . ARG B 1 353 ? -18.734 -24.734 14.375 1 94.88 353 ARG B N 1
ATOM 7297 C CA . ARG B 1 353 ? -18.578 -23.547 15.211 1 94.88 353 ARG B CA 1
ATOM 7298 C C . ARG B 1 353 ? -17.125 -23.375 15.656 1 94.88 353 ARG B C 1
ATOM 7300 O O . ARG B 1 353 ? -16.625 -24.188 16.438 1 94.88 353 ARG B O 1
ATOM 7307 N N . ASP B 1 354 ? -16.484 -22.375 15.18 1 91.88 354 ASP B N 1
ATOM 7308 C CA . ASP B 1 354 ? -15.203 -21.906 15.703 1 91.88 354 ASP B CA 1
ATOM 7309 C C . ASP B 1 354 ? -15.375 -20.656 16.562 1 91.88 354 ASP B C 1
ATOM 7311 O O . ASP B 1 354 ? -16.062 -20.688 17.594 1 91.88 354 ASP B O 1
ATOM 7315 N N . THR B 1 355 ? -14.805 -19.5 16.141 1 84.94 355 THR B N 1
ATOM 7316 C CA . THR B 1 355 ? -15.18 -18.219 16.719 1 84.94 355 THR B CA 1
ATOM 7317 C C . THR B 1 355 ? -16.516 -17.734 16.141 1 84.94 355 THR B C 1
ATOM 7319 O O . THR B 1 355 ? -17.328 -17.156 16.859 1 84.94 355 THR B O 1
ATOM 7322 N N . LYS B 1 356 ? -16.688 -18.125 14.898 1 89.75 356 LYS B N 1
ATOM 7323 C CA . LYS B 1 356 ? -17.938 -17.938 14.172 1 89.75 356 LYS B CA 1
ATOM 7324 C C . LYS B 1 356 ? -18.359 -19.219 13.461 1 89.75 356 LYS B C 1
ATOM 7326 O O . LYS B 1 356 ? -17.594 -20.188 13.406 1 89.75 356 LYS B O 1
ATOM 7331 N N . ASN B 1 357 ? -19.562 -19.25 13 1 93.94 357 ASN B N 1
ATOM 7332 C CA . ASN B 1 357 ? -20.016 -20.391 12.211 1 93.94 357 ASN B CA 1
ATOM 7333 C C . ASN B 1 357 ? -19.297 -20.469 10.867 1 93.94 357 ASN B C 1
ATOM 7335 O O . ASN B 1 357 ? -19.203 -19.453 10.156 1 93.94 357 ASN B O 1
ATOM 7339 N N . VAL B 1 358 ? -18.797 -21.578 10.586 1 95.19 358 VAL B N 1
ATOM 7340 C CA . VAL B 1 358 ? -18.156 -21.844 9.297 1 95.19 358 VAL B CA 1
ATOM 7341 C C . VAL B 1 358 ? -18.984 -22.859 8.508 1 95.19 358 VAL B C 1
ATOM 7343 O O . VAL B 1 358 ? -19.328 -23.922 9.023 1 95.19 358 VAL B O 1
ATOM 7346 N N . HIS B 1 359 ? -19.359 -22.562 7.305 1 96.62 359 HIS B N 1
ATOM 7347 C CA . HIS B 1 359 ? -20.141 -23.438 6.438 1 96.62 359 HIS B CA 1
ATOM 7348 C C . HIS B 1 359 ? -19.297 -23.938 5.27 1 96.62 359 HIS B C 1
ATOM 7350 O O . HIS B 1 359 ? -18.656 -23.141 4.574 1 96.62 359 HIS B O 1
ATOM 7356 N N . VAL B 1 360 ? -19.281 -25.25 5.012 1 97.38 360 VAL B N 1
ATOM 7357 C CA . VAL B 1 360 ? -18.484 -25.844 3.936 1 97.38 360 VAL B CA 1
ATOM 7358 C C . VAL B 1 360 ? -19.312 -26.906 3.221 1 97.38 360 VAL B C 1
ATOM 7360 O O . VAL B 1 360 ? -20.094 -27.641 3.854 1 97.38 360 VAL B O 1
ATOM 7363 N N . LEU B 1 361 ? -19.203 -27.016 1.924 1 97.19 361 LEU B N 1
ATOM 7364 C CA . LEU B 1 361 ? -19.734 -28.109 1.112 1 97.19 361 LEU B CA 1
ATOM 7365 C C . LEU B 1 361 ? -18.609 -29.047 0.651 1 97.19 361 LEU B C 1
ATOM 7367 O O . LEU B 1 361 ? -17.516 -28.578 0.323 1 97.19 361 LEU B O 1
ATOM 7371 N N . SER B 1 362 ? -18.891 -30.281 0.654 1 97.62 362 SER B N 1
ATOM 7372 C CA . SER B 1 362 ? -17.953 -31.266 0.136 1 97.62 362 SER B CA 1
ATOM 7373 C C . SER B 1 362 ? -18.672 -32.344 -0.65 1 97.62 362 SER B C 1
ATOM 7375 O O . SER B 1 362 ? -19.812 -32.719 -0.33 1 97.62 362 SER B O 1
ATOM 7377 N N . ASN B 1 363 ? -18 -32.906 -1.674 1 97.44 363 ASN B N 1
ATOM 7378 C CA . ASN B 1 363 ? -18.625 -33.969 -2.447 1 97.44 363 ASN B CA 1
ATOM 7379 C C . ASN B 1 363 ? -17.906 -35.312 -2.244 1 97.44 363 ASN B C 1
ATOM 7381 O O . ASN B 1 363 ? -18.094 -36.25 -3.018 1 97.44 363 ASN B O 1
ATOM 7385 N N . PHE B 1 364 ? -17 -35.406 -1.152 1 96.94 364 PHE B N 1
ATOM 7386 C CA . PHE B 1 364 ? -16.312 -36.656 -1.038 1 96.94 364 PHE B CA 1
ATOM 7387 C C . PHE B 1 364 ? -16.016 -37 0.42 1 96.94 364 PHE B C 1
ATOM 7389 O O . PHE B 1 364 ? -15.711 -38.156 0.755 1 96.94 364 PHE B O 1
ATOM 7396 N N . HIS B 1 365 ? -16.156 -36.062 1.352 1 96.94 365 HIS B N 1
ATOM 7397 C CA . HIS B 1 365 ? -15.805 -36.312 2.748 1 96.94 365 HIS B CA 1
ATOM 7398 C C . HIS B 1 365 ? -16.906 -37.094 3.461 1 96.94 365 HIS B C 1
ATOM 7400 O O . HIS B 1 365 ? -18.094 -36.875 3.209 1 96.94 365 HIS B O 1
ATOM 7406 N N . HIS B 1 366 ? -16.469 -37.875 4.371 1 95.62 366 HIS B N 1
ATOM 7407 C CA . HIS B 1 366 ? -17.422 -38.5 5.277 1 95.62 366 HIS B CA 1
ATOM 7408 C C . HIS B 1 366 ? -17.797 -37.531 6.418 1 95.62 366 HIS B C 1
ATOM 7410 O O . HIS B 1 366 ? -16.922 -36.969 7.055 1 95.62 366 HIS B O 1
ATOM 7416 N N . PRO B 1 367 ? -19.016 -37.406 6.672 1 94.44 367 PRO B N 1
ATOM 7417 C CA . PRO B 1 367 ? -19.469 -36.438 7.66 1 94.44 367 PRO B CA 1
ATOM 7418 C C . PRO B 1 367 ? -18.953 -36.719 9.062 1 94.44 367 PRO B C 1
ATOM 7420 O O . PRO B 1 367 ? -18.844 -35.812 9.891 1 94.44 367 PRO B O 1
ATOM 7423 N N . SER B 1 368 ? -18.578 -37.938 9.406 1 92.44 368 SER B N 1
ATOM 7424 C CA . SER B 1 368 ? -18.141 -38.281 10.75 1 92.44 368 SER B CA 1
ATOM 7425 C C . SER B 1 368 ? -16.641 -38.094 10.906 1 92.44 368 SER B C 1
ATOM 7427 O O . SER B 1 368 ? -16.109 -38.219 12.016 1 92.44 368 SER B O 1
ATOM 7429 N N . ASP B 1 369 ? -15.977 -37.906 9.773 1 94.81 369 ASP B N 1
ATOM 7430 C CA . ASP B 1 369 ? -14.531 -37.75 9.859 1 94.81 369 ASP B CA 1
ATOM 7431 C C . ASP B 1 369 ? -14.18 -36.375 10.453 1 94.81 369 ASP B C 1
ATOM 7433 O O . ASP B 1 369 ? -14.594 -35.344 9.938 1 94.81 369 ASP B O 1
ATOM 7437 N N . THR B 1 370 ? -13.438 -36.375 11.562 1 94.62 370 THR B N 1
ATOM 7438 C CA . THR B 1 370 ? -13.047 -35.156 12.242 1 94.62 370 THR B CA 1
ATOM 7439 C C . THR B 1 370 ? -11.547 -35.125 12.508 1 94.62 370 THR B C 1
ATOM 7441 O O . THR B 1 370 ? -10.883 -36.156 12.43 1 94.62 370 THR B O 1
ATOM 7444 N N . GLU B 1 371 ? -11.016 -33.969 12.617 1 93.81 371 GLU B N 1
ATOM 7445 C CA . GLU B 1 371 ? -9.625 -33.719 13.008 1 93.81 371 GLU B CA 1
ATOM 7446 C C . GLU B 1 371 ? -9.539 -32.688 14.125 1 93.81 371 GLU B C 1
ATOM 7448 O O . GLU B 1 371 ? -10.398 -31.828 14.234 1 93.81 371 GLU B O 1
ATOM 7453 N N . ASP B 1 372 ? -8.508 -32.875 14.945 1 92.19 372 ASP B N 1
ATOM 7454 C CA . ASP B 1 372 ? -8.297 -31.906 16.016 1 92.19 372 ASP B CA 1
ATOM 7455 C C . ASP B 1 372 ? -7.457 -30.734 15.539 1 92.19 372 ASP B C 1
ATOM 7457 O O . ASP B 1 372 ? -6.398 -30.922 14.938 1 92.19 372 ASP B O 1
ATOM 7461 N N . VAL B 1 373 ? -8.023 -29.594 15.766 1 91.5 373 VAL B N 1
ATOM 7462 C CA . VAL B 1 373 ? -7.289 -28.391 15.43 1 91.5 373 VAL B CA 1
ATOM 7463 C C . VAL B 1 373 ? -6.988 -27.594 16.703 1 91.5 373 VAL B C 1
ATOM 7465 O O . VAL B 1 373 ? -7.812 -27.531 17.609 1 91.5 373 VAL B O 1
ATOM 7468 N N . VAL B 1 374 ? -5.824 -27.031 16.766 1 88.38 374 VAL B N 1
ATOM 7469 C CA . VAL B 1 374 ? -5.379 -26.297 17.953 1 88.38 374 VAL B CA 1
ATOM 7470 C C . VAL B 1 374 ? -5.766 -24.828 17.828 1 88.38 374 VAL B C 1
ATOM 7472 O O . VAL B 1 374 ? -5.555 -24.203 16.781 1 88.38 374 VAL B O 1
ATOM 7475 N N . ARG B 1 375 ? -6.457 -24.312 18.828 1 86.19 375 ARG B N 1
ATOM 7476 C CA . ARG B 1 375 ? -6.82 -22.891 18.906 1 86.19 375 ARG B CA 1
ATOM 7477 C C . ARG B 1 375 ? -6.258 -22.25 20.172 1 86.19 375 ARG B C 1
ATOM 7479 O O . ARG B 1 375 ? -6.246 -22.875 21.234 1 86.19 375 ARG B O 1
ATOM 7486 N N . LYS B 1 376 ? -5.707 -21.062 19.969 1 82.56 376 LYS B N 1
ATOM 7487 C CA . LYS B 1 376 ? -5.18 -20.312 21.109 1 82.56 376 LYS B CA 1
ATOM 7488 C C . LYS B 1 376 ? -6.273 -19.469 21.766 1 82.56 376 LYS B C 1
ATOM 7490 O O . LYS B 1 376 ? -7.043 -18.797 21.078 1 82.56 376 LYS B O 1
ATOM 7495 N N . LEU B 1 377 ? -6.355 -19.516 23.031 1 75.56 377 LEU B N 1
ATOM 7496 C CA . LEU B 1 377 ? -7.324 -18.719 23.797 1 75.56 377 LEU B CA 1
ATOM 7497 C C . LEU B 1 377 ? -6.742 -17.375 24.172 1 75.56 377 LEU B C 1
ATOM 7499 O O . LEU B 1 377 ? -5.543 -17.125 24.016 1 75.56 377 LEU B O 1
ATOM 7503 N N . SER B 1 378 ? -7.617 -16.469 24.484 1 71.56 378 SER B N 1
ATOM 7504 C CA . SER B 1 378 ? -7.23 -15.109 24.828 1 71.56 378 SER B CA 1
ATOM 7505 C C . SER B 1 378 ? -6.195 -15.102 25.953 1 71.56 378 SER B C 1
ATOM 7507 O O . SER B 1 378 ? -5.348 -14.211 26.016 1 71.56 378 SER B O 1
ATOM 7509 N N . ASN B 1 379 ? -6.23 -16.109 26.797 1 70.5 379 ASN B N 1
ATOM 7510 C CA . ASN B 1 379 ? -5.309 -16.188 27.922 1 70.5 379 ASN B CA 1
ATOM 7511 C C . ASN B 1 379 ? -3.965 -16.781 27.516 1 70.5 379 ASN B C 1
ATOM 7513 O O . ASN B 1 379 ? -3.084 -16.969 28.359 1 70.5 379 ASN B O 1
ATOM 7517 N N . GLY B 1 380 ? -3.867 -17.078 26.172 1 77.75 380 GLY B N 1
ATOM 7518 C CA . GLY B 1 380 ? -2.602 -17.578 25.672 1 77.75 380 GLY B CA 1
ATOM 7519 C C . GLY B 1 380 ? -2.543 -19.094 25.625 1 77.75 380 GLY B C 1
ATOM 7520 O O . GLY B 1 380 ? -1.651 -19.672 25 1 77.75 380 GLY B O 1
ATOM 7521 N N . SER B 1 381 ? -3.453 -19.719 26.344 1 80.25 381 SER B N 1
ATOM 7522 C CA . SER B 1 381 ? -3.461 -21.172 26.359 1 80.25 381 SER B CA 1
ATOM 7523 C C . SER B 1 381 ? -4.012 -21.734 25.047 1 80.25 381 SER B C 1
ATOM 7525 O O . SER B 1 381 ? -4.695 -21.031 24.297 1 80.25 381 SER B O 1
ATOM 7527 N N . SER B 1 382 ? -3.592 -23 24.688 1 88.31 382 SER B N 1
ATOM 7528 C CA . SER B 1 382 ? -4.039 -23.656 23.469 1 88.31 382 SER B CA 1
ATOM 7529 C C . SER B 1 382 ? -5.035 -24.766 23.766 1 88.31 382 SER B C 1
ATOM 7531 O O . SER B 1 382 ? -4.883 -25.5 24.75 1 88.31 382 SER B O 1
ATOM 7533 N N . ILE B 1 383 ? -6.078 -24.766 23.109 1 85.81 383 ILE B N 1
ATOM 7534 C CA . ILE B 1 383 ? -7.055 -25.844 23.266 1 85.81 383 ILE B CA 1
ATOM 7535 C C . ILE B 1 383 ? -7.199 -26.594 21.938 1 85.81 383 ILE B C 1
ATOM 7537 O O . ILE B 1 383 ? -7.008 -26.016 20.875 1 85.81 383 ILE B O 1
ATOM 7541 N N . SER B 1 384 ? -7.484 -27.906 22.047 1 89.5 384 SER B N 1
ATOM 7542 C CA . SER B 1 384 ? -7.789 -28.719 20.891 1 89.5 384 SER B CA 1
ATOM 7543 C C . SER B 1 384 ? -9.289 -28.781 20.625 1 89.5 384 SER B C 1
ATOM 7545 O O . SER B 1 384 ? -10.07 -29.094 21.516 1 89.5 384 SER B O 1
ATOM 7547 N N . VAL B 1 385 ? -9.648 -28.375 19.5 1 91.5 385 VAL B N 1
ATOM 7548 C CA . VAL B 1 385 ? -11.062 -28.359 19.141 1 91.5 385 VAL B CA 1
ATOM 7549 C C . VAL B 1 385 ? -11.312 -29.328 17.984 1 91.5 385 VAL B C 1
ATOM 7551 O O . VAL B 1 385 ? -10.516 -29.406 17.047 1 91.5 385 VAL B O 1
ATOM 7554 N N . GLN B 1 386 ? -12.438 -30.109 18.109 1 93.38 386 GLN B N 1
ATOM 7555 C CA . GLN B 1 386 ? -12.82 -31.016 17.031 1 93.38 386 GLN B CA 1
ATOM 7556 C C . GLN B 1 386 ? -13.32 -30.25 15.805 1 93.38 386 GLN B C 1
ATOM 7558 O O . GLN B 1 386 ? -14.055 -29.266 15.945 1 93.38 386 GLN B O 1
ATOM 7563 N N . CYS B 1 387 ? -12.828 -30.609 14.633 1 95.94 387 CYS B N 1
ATOM 7564 C CA . CYS B 1 387 ? -13.164 -29.969 13.367 1 95.94 387 CYS B CA 1
ATOM 7565 C C . CYS B 1 387 ? -13.445 -31 12.281 1 95.94 387 CYS B C 1
ATOM 7567 O O . CYS B 1 387 ? -12.672 -31.938 12.109 1 95.94 387 CYS B O 1
ATOM 7569 N N . PRO B 1 388 ? -14.625 -30.875 11.648 1 96.38 388 PRO B N 1
ATOM 7570 C CA . PRO B 1 388 ? -14.828 -31.781 10.516 1 96.38 388 PRO B CA 1
ATOM 7571 C C . PRO B 1 388 ? -13.656 -31.781 9.539 1 96.38 388 PRO B C 1
ATOM 7573 O O . PRO B 1 388 ? -13.07 -30.734 9.273 1 96.38 388 PRO B O 1
ATOM 7576 N N . LYS B 1 389 ? -13.352 -32.938 9.031 1 96.81 389 LYS B N 1
ATOM 7577 C CA . LYS B 1 389 ? -12.211 -33.062 8.125 1 96.81 389 LYS B CA 1
ATOM 7578 C C . LYS B 1 389 ? -12.375 -32.188 6.902 1 96.81 389 LYS B C 1
ATOM 7580 O O . LYS B 1 389 ? -11.398 -31.641 6.383 1 96.81 389 LYS B O 1
ATOM 7585 N N . ALA B 1 390 ? -13.625 -32.094 6.445 1 96.88 390 ALA B N 1
ATOM 7586 C CA . ALA B 1 390 ? -13.898 -31.234 5.289 1 96.88 390 ALA B CA 1
ATOM 7587 C C . ALA B 1 390 ? -13.43 -29.797 5.539 1 96.88 390 ALA B C 1
ATOM 7589 O O . ALA B 1 390 ? -12.828 -29.172 4.664 1 96.88 390 ALA B O 1
ATOM 7590 N N . VAL B 1 391 ? -13.625 -29.312 6.723 1 96.69 391 VAL B N 1
ATOM 7591 C CA . VAL B 1 391 ? -13.242 -27.938 7.086 1 96.69 391 VAL B CA 1
ATOM 7592 C C . VAL B 1 391 ? -11.727 -27.859 7.246 1 96.69 391 VAL B C 1
ATOM 7594 O O . VAL B 1 391 ? -11.102 -26.891 6.781 1 96.69 391 VAL B O 1
ATOM 7597 N N . SER B 1 392 ? -11.188 -28.797 7.906 1 96.06 392 SER B N 1
ATOM 7598 C CA . SER B 1 392 ? -9.75 -28.812 8.109 1 96.06 392 SER B CA 1
ATOM 7599 C C . SER B 1 392 ? -9 -28.859 6.777 1 96.06 392 SER B C 1
ATOM 7601 O O . SER B 1 392 ? -8.055 -28.094 6.566 1 96.06 392 SER B O 1
ATOM 7603 N N . ASP B 1 393 ? -9.461 -29.766 5.879 1 96.44 393 ASP B N 1
ATOM 7604 C CA . ASP B 1 393 ? -8.844 -29.859 4.559 1 96.44 393 ASP B CA 1
ATOM 7605 C C . ASP B 1 393 ? -9 -28.562 3.785 1 96.44 393 ASP B C 1
ATOM 7607 O O . ASP B 1 393 ? -8.055 -28.094 3.141 1 96.44 393 ASP B O 1
ATOM 7611 N N . TYR B 1 394 ? -10.148 -28.016 3.846 1 97.19 394 TYR B N 1
ATOM 7612 C CA . TYR B 1 394 ? -10.383 -26.75 3.176 1 97.19 394 TYR B CA 1
ATOM 7613 C C . TYR B 1 394 ? -9.391 -25.688 3.645 1 97.19 394 TYR B C 1
ATOM 7615 O O . TYR B 1 394 ? -8.75 -25.016 2.828 1 97.19 394 TYR B O 1
ATOM 7623 N N . ASN B 1 395 ? -9.18 -25.516 4.938 1 94.31 395 ASN B N 1
ATOM 7624 C CA . ASN B 1 395 ? -8.289 -24.516 5.508 1 94.31 395 ASN B CA 1
ATOM 7625 C C . ASN B 1 395 ? -6.836 -24.766 5.113 1 94.31 395 ASN B C 1
ATOM 7627 O O . ASN B 1 395 ? -6.066 -23.828 4.93 1 94.31 395 ASN B O 1
ATOM 7631 N N . THR B 1 396 ? -6.543 -25.953 4.969 1 95.06 396 THR B N 1
ATOM 7632 C CA . THR B 1 396 ? -5.168 -26.344 4.656 1 95.06 396 THR B CA 1
ATOM 7633 C C . THR B 1 396 ? -4.844 -26.047 3.193 1 95.06 396 THR B C 1
ATOM 7635 O O . THR B 1 396 ? -3.746 -25.578 2.877 1 95.06 396 THR B O 1
ATOM 7638 N N . TRP B 1 397 ? -5.812 -26.312 2.273 1 97.06 397 TRP B N 1
ATOM 7639 C CA . TRP B 1 397 ? -5.438 -26.422 0.867 1 97.06 397 TRP B CA 1
ATOM 7640 C C . TRP B 1 397 ? -6.031 -25.266 0.064 1 97.06 397 TRP B C 1
ATOM 7642 O O . TRP B 1 397 ? -5.711 -25.094 -1.114 1 97.06 397 TRP B O 1
ATOM 7652 N N . MET B 1 398 ? -6.836 -24.391 0.673 1 96.88 398 MET B N 1
ATOM 7653 C CA . MET B 1 398 ? -7.457 -23.281 -0.051 1 96.88 398 MET B CA 1
ATOM 7654 C C . MET B 1 398 ? -6.438 -22.188 -0.347 1 96.88 398 MET B C 1
ATOM 7656 O O . MET B 1 398 ? -6.672 -21.328 -1.205 1 96.88 398 MET B O 1
ATOM 7660 N N . GLY B 1 399 ? -5.242 -22.156 0.153 1 96 399 GLY B N 1
ATOM 7661 C CA . GLY B 1 399 ? -4.309 -21.031 0.115 1 96 399 GLY B CA 1
ATOM 7662 C C . GLY B 1 399 ? -3.4 -21.062 -1.099 1 96 399 GLY B C 1
ATOM 7663 O O . GLY B 1 399 ? -2.381 -20.359 -1.131 1 96 399 GLY B O 1
ATOM 7664 N N . GLY B 1 400 ? -3.703 -21.859 -2.111 1 96.44 400 GLY B N 1
ATOM 7665 C CA . GLY B 1 400 ? -2.828 -21.969 -3.27 1 96.44 400 GLY B CA 1
ATOM 7666 C C . GLY B 1 400 ? -2.654 -20.641 -3.998 1 96.44 400 GLY B C 1
ATOM 7667 O O . GLY B 1 400 ? -1.527 -20.219 -4.262 1 96.44 400 GLY B O 1
ATOM 7668 N N . VAL B 1 401 ? -3.723 -19.984 -4.32 1 97.31 401 VAL B N 1
ATOM 7669 C CA . VAL B 1 401 ? -3.684 -18.719 -5.043 1 97.31 401 VAL B CA 1
ATOM 7670 C C . VAL B 1 401 ? -3.07 -17.625 -4.156 1 97.31 401 VAL B C 1
ATOM 7672 O O . VAL B 1 401 ? -2.355 -16.75 -4.641 1 97.31 401 VAL B O 1
ATOM 7675 N N . ASP B 1 402 ? -3.338 -17.703 -2.857 1 95.06 402 ASP B N 1
ATOM 7676 C CA . ASP B 1 402 ? -2.742 -16.766 -1.912 1 95.06 402 ASP B CA 1
ATOM 7677 C C . ASP B 1 402 ? -1.22 -16.859 -1.921 1 95.06 402 ASP B C 1
ATOM 7679 O O . ASP B 1 402 ? -0.522 -15.852 -1.854 1 95.06 402 ASP B O 1
ATOM 7683 N N . LYS B 1 403 ? -0.735 -18.078 -1.944 1 96.81 403 LYS B N 1
ATOM 7684 C CA . LYS B 1 403 ? 0.707 -18.281 -2.025 1 96.81 403 LYS B CA 1
ATOM 7685 C C . LYS B 1 403 ? 1.287 -17.656 -3.287 1 96.81 403 LYS B C 1
ATOM 7687 O O . LYS B 1 403 ? 2.324 -16.984 -3.234 1 96.81 403 LYS B O 1
ATOM 7692 N N . PHE B 1 404 ? 0.652 -17.859 -4.359 1 97.5 404 PHE B N 1
ATOM 7693 C CA . PHE B 1 404 ? 1.036 -17.25 -5.629 1 97.5 404 PHE B CA 1
ATOM 7694 C C . PHE B 1 404 ? 1.046 -15.734 -5.523 1 97.5 404 PHE B C 1
ATOM 7696 O O . PHE B 1 404 ? 2.029 -15.086 -5.891 1 97.5 404 PHE B O 1
ATOM 7703 N N . ASP B 1 405 ? 0.005 -15.18 -4.98 1 95.31 405 ASP B N 1
ATOM 7704 C CA . ASP B 1 405 ? -0.141 -13.727 -4.891 1 95.31 405 ASP B CA 1
ATOM 7705 C C . ASP B 1 405 ? 0.883 -13.133 -3.93 1 95.31 405 ASP B C 1
ATOM 7707 O O . ASP B 1 405 ? 1.349 -12.008 -4.129 1 95.31 405 ASP B O 1
ATOM 7711 N N . GLN B 1 406 ? 1.139 -13.828 -2.861 1 94.69 406 GLN B N 1
ATOM 7712 C CA . GLN B 1 406 ? 2.15 -13.359 -1.921 1 94.69 406 GLN B CA 1
ATOM 7713 C C . GLN B 1 406 ? 3.492 -13.148 -2.617 1 94.69 406 GLN B C 1
ATOM 7715 O O . GLN B 1 406 ? 4.141 -12.117 -2.424 1 94.69 406 GLN B O 1
ATOM 7720 N N . ARG B 1 407 ? 3.887 -14.094 -3.41 1 95.25 407 ARG B N 1
ATOM 7721 C CA . ARG B 1 407 ? 5.148 -13.984 -4.133 1 95.25 407 ARG B CA 1
ATOM 7722 C C . ARG B 1 407 ? 5.066 -12.922 -5.223 1 95.25 407 ARG B C 1
ATOM 7724 O O . ARG B 1 407 ? 5.992 -12.125 -5.387 1 95.25 407 ARG B O 1
ATOM 7731 N N . ARG B 1 408 ? 4.004 -12.969 -5.891 1 94.25 408 ARG B N 1
ATOM 7732 C CA . ARG B 1 408 ? 3.812 -12.016 -6.98 1 94.25 408 ARG B CA 1
ATOM 7733 C C . ARG B 1 408 ? 3.9 -10.578 -6.473 1 94.25 408 ARG B C 1
ATOM 7735 O O . ARG B 1 408 ? 4.477 -9.711 -7.137 1 94.25 408 ARG B O 1
ATOM 7742 N N . ASN B 1 409 ? 3.354 -10.352 -5.32 1 91 409 ASN B N 1
ATOM 7743 C CA . ASN B 1 409 ? 3.24 -9 -4.789 1 91 409 ASN B CA 1
ATOM 7744 C C . ASN B 1 409 ? 4.469 -8.617 -3.967 1 91 409 ASN B C 1
ATOM 7746 O O . ASN B 1 409 ? 4.598 -7.469 -3.533 1 91 409 ASN B O 1
ATOM 7750 N N . ALA B 1 410 ? 5.309 -9.5 -3.738 1 91.56 410 ALA B N 1
ATOM 7751 C CA . ALA B 1 410 ? 6.473 -9.227 -2.896 1 91.56 410 ALA B CA 1
ATOM 7752 C C . ALA B 1 410 ? 7.387 -8.195 -3.549 1 91.56 410 ALA B C 1
ATOM 7754 O O . ALA B 1 410 ? 7.875 -7.277 -2.883 1 91.56 410 ALA B O 1
ATOM 7755 N N . TYR B 1 411 ? 7.672 -8.359 -4.809 1 91.19 411 TYR B N 1
ATOM 7756 C CA . TYR B 1 411 ? 8.539 -7.465 -5.574 1 91.19 411 TYR B CA 1
ATOM 7757 C C . TYR B 1 411 ? 7.926 -7.152 -6.934 1 91.19 411 TYR B C 1
ATOM 7759 O O . TYR B 1 411 ? 8.477 -7.531 -7.973 1 91.19 411 TYR B O 1
ATOM 7767 N N . PRO B 1 412 ? 6.895 -6.387 -6.945 1 85.31 412 PRO B N 1
ATOM 7768 C CA . PRO B 1 412 ? 6.168 -6.184 -8.203 1 85.31 412 PRO B CA 1
ATOM 7769 C C . PRO B 1 412 ? 6.965 -5.367 -9.219 1 85.31 412 PRO B C 1
ATOM 7771 O O . PRO B 1 412 ? 7.637 -4.402 -8.852 1 85.31 412 PRO B O 1
ATOM 7774 N N . VAL B 1 413 ? 6.891 -5.785 -10.43 1 80.81 413 VAL B N 1
ATOM 7775 C CA . VAL B 1 413 ? 7.574 -5.109 -11.531 1 80.81 413 VAL B CA 1
ATOM 7776 C C . VAL B 1 413 ? 6.684 -3.994 -12.078 1 80.81 413 VAL B C 1
ATOM 7778 O O . VAL B 1 413 ? 7.121 -3.197 -12.914 1 80.81 413 VAL B O 1
ATOM 7781 N N . ASP B 1 414 ? 5.555 -3.904 -11.531 1 72.19 414 ASP B N 1
ATOM 7782 C CA . ASP B 1 414 ? 4.52 -3.047 -12.102 1 72.19 414 ASP B CA 1
ATOM 7783 C C . ASP B 1 414 ? 4.891 -1.571 -11.961 1 72.19 414 ASP B C 1
ATOM 7785 O O . ASP B 1 414 ? 5.594 -1.19 -11.023 1 72.19 414 ASP B O 1
ATOM 7789 N N . ARG B 1 415 ? 4.59 -0.889 -13.031 1 71.19 415 ARG B N 1
ATOM 7790 C CA . ARG B 1 415 ? 4.77 0.558 -13.102 1 71.19 415 ARG B CA 1
ATOM 7791 C C . ARG B 1 415 ? 3.439 1.26 -13.359 1 71.19 415 ARG B C 1
ATOM 7793 O O . ARG B 1 415 ? 2.527 0.675 -13.945 1 71.19 415 ARG B O 1
ATOM 7800 N N . ARG B 1 416 ? 3.334 2.348 -12.766 1 68.5 416 ARG B N 1
ATOM 7801 C CA . ARG B 1 416 ? 2.141 3.141 -13.039 1 68.5 416 ARG B CA 1
ATOM 7802 C C . ARG B 1 416 ? 2.025 3.463 -14.531 1 68.5 416 ARG B C 1
ATOM 7804 O O . ARG B 1 416 ? 3.021 3.793 -15.18 1 68.5 416 ARG B O 1
ATOM 7811 N N . SER B 1 417 ? 0.954 2.939 -15.078 1 71.94 417 SER B N 1
ATOM 7812 C CA . SER B 1 417 ? 0.722 3.195 -16.5 1 71.94 417 SER B CA 1
ATOM 7813 C C . SER B 1 417 ? -0.722 3.613 -16.75 1 71.94 417 SER B C 1
ATOM 7815 O O . SER B 1 417 ? -1.64 3.141 -16.078 1 71.94 417 SER B O 1
ATOM 7817 N N . LYS B 1 418 ? -0.843 4.535 -17.656 1 69.19 418 LYS B N 1
ATOM 7818 C CA . LYS B 1 418 ? -2.178 4.949 -18.094 1 69.19 418 LYS B CA 1
ATOM 7819 C C . LYS B 1 418 ? -2.785 3.934 -19.047 1 69.19 418 LYS B C 1
ATOM 7821 O O . LYS B 1 418 ? -4.004 3.898 -19.234 1 69.19 418 LYS B O 1
ATOM 7826 N N . LYS B 1 419 ? -1.876 3.195 -19.641 1 78.38 419 LYS B N 1
ATOM 7827 C CA . LYS B 1 419 ? -2.373 2.16 -20.547 1 78.38 419 LYS B CA 1
ATOM 7828 C C . LYS B 1 419 ? -2.924 0.969 -19.766 1 78.38 419 LYS B C 1
ATOM 7830 O O . LYS B 1 419 ? -2.186 0.304 -19.031 1 78.38 419 LYS B O 1
ATOM 7835 N N . SER B 1 420 ? -4.141 0.706 -19.984 1 78.5 420 SER B N 1
ATOM 7836 C CA . SER B 1 420 ? -4.863 -0.272 -19.172 1 78.5 420 SER B CA 1
ATOM 7837 C C . SER B 1 420 ? -4.273 -1.669 -19.344 1 78.5 420 SER B C 1
ATOM 7839 O O . SER B 1 420 ? -4.168 -2.424 -18.375 1 78.5 420 SER B O 1
ATOM 7841 N N . TRP B 1 421 ? -3.859 -2.047 -20.594 1 88.06 421 TRP B N 1
ATOM 7842 C CA . TRP B 1 421 ? -3.443 -3.428 -20.797 1 88.06 421 TRP B CA 1
ATOM 7843 C C . TRP B 1 421 ? -2.033 -3.662 -20.266 1 88.06 421 TRP B C 1
ATOM 7845 O O . TRP B 1 421 ? -1.618 -4.809 -20.078 1 88.06 421 TRP B O 1
ATOM 7855 N N . TYR B 1 422 ? -1.231 -2.605 -19.953 1 89.62 422 TYR B N 1
ATOM 7856 C CA . TYR B 1 422 ? 0.104 -2.756 -19.391 1 89.62 422 TYR B CA 1
ATOM 7857 C C . TYR B 1 422 ? 0.046 -3.428 -18.031 1 89.62 422 TYR B C 1
ATOM 7859 O O . TYR B 1 422 ? 0.909 -4.242 -17.688 1 89.62 422 TYR B O 1
ATOM 7867 N N . ARG B 1 423 ? -0.967 -3.033 -17.312 1 89.5 423 ARG B N 1
ATOM 7868 C CA . ARG B 1 423 ? -1.091 -3.631 -15.984 1 89.5 423 ARG B CA 1
ATOM 7869 C C . ARG B 1 423 ? -1.298 -5.141 -16.078 1 89.5 423 ARG B C 1
ATOM 7871 O O . ARG B 1 423 ? -0.791 -5.895 -15.242 1 89.5 423 ARG B O 1
ATOM 7878 N N . ILE B 1 424 ? -2.043 -5.531 -17.047 1 92.44 424 ILE B N 1
ATOM 7879 C CA . ILE B 1 424 ? -2.258 -6.957 -17.281 1 92.44 424 ILE B CA 1
ATOM 7880 C C . ILE B 1 424 ? -0.962 -7.602 -17.75 1 92.44 424 ILE B C 1
ATOM 7882 O O . ILE B 1 424 ? -0.609 -8.703 -17.312 1 92.44 424 ILE B O 1
ATOM 7886 N N . PHE B 1 425 ? -0.303 -6.934 -18.625 1 94.56 425 PHE B N 1
ATOM 7887 C CA . PHE B 1 425 ? 0.975 -7.438 -19.109 1 94.56 425 PHE B CA 1
ATOM 7888 C C . PHE B 1 425 ? 1.935 -7.695 -17.953 1 94.56 425 PHE B C 1
ATOM 7890 O O . PHE B 1 425 ? 2.586 -8.742 -17.906 1 94.56 425 PHE B O 1
ATOM 7897 N N . TYR B 1 426 ? 2.062 -6.754 -17.078 1 93.69 426 TYR B N 1
ATOM 7898 C CA . TYR B 1 426 ? 2.99 -6.891 -15.961 1 93.69 426 TYR B CA 1
ATOM 7899 C C . TYR B 1 426 ? 2.551 -8.008 -15.023 1 93.69 426 TYR B C 1
ATOM 7901 O O . TYR B 1 426 ? 3.387 -8.688 -14.422 1 93.69 426 TYR B O 1
ATOM 7909 N N . PHE B 1 427 ? 1.276 -8.195 -14.875 1 94.12 427 PHE B N 1
ATOM 7910 C CA . PHE B 1 427 ? 0.79 -9.344 -14.125 1 94.12 427 PHE B CA 1
ATOM 7911 C C . PHE B 1 427 ? 1.29 -10.648 -14.742 1 94.12 427 PHE B C 1
ATOM 7913 O O . PHE B 1 427 ? 1.743 -11.547 -14.031 1 94.12 427 PHE B O 1
ATOM 7920 N N . LEU B 1 428 ? 1.132 -10.688 -16.047 1 97.31 428 LEU B N 1
ATOM 7921 C CA . LEU B 1 428 ? 1.563 -11.883 -16.766 1 97.31 428 LEU B CA 1
ATOM 7922 C C . LEU B 1 428 ? 3.064 -12.102 -16.609 1 97.31 428 LEU B C 1
ATOM 7924 O O . LEU B 1 428 ? 3.512 -13.234 -16.406 1 97.31 428 LEU B O 1
ATOM 7928 N N . LEU B 1 429 ? 3.793 -11.062 -16.688 1 96.88 429 LEU B N 1
ATOM 7929 C CA . LEU B 1 429 ? 5.238 -11.141 -16.484 1 96.88 429 LEU B CA 1
ATOM 7930 C C . LEU B 1 429 ? 5.57 -11.625 -15.086 1 96.88 429 LEU B C 1
ATOM 7932 O O . LEU B 1 429 ? 6.395 -12.523 -14.914 1 96.88 429 LEU B O 1
ATOM 7936 N N . ASP B 1 430 ? 4.934 -11.078 -14.102 1 96.88 430 ASP B N 1
ATOM 7937 C CA . ASP B 1 430 ? 5.148 -11.477 -12.719 1 96.88 430 ASP B CA 1
ATOM 7938 C C . ASP B 1 430 ? 4.758 -12.938 -12.5 1 96.88 430 ASP B C 1
ATOM 7940 O O . ASP B 1 430 ? 5.426 -13.664 -11.75 1 96.88 430 ASP B O 1
ATOM 7944 N N . ALA B 1 431 ? 3.637 -13.297 -13.094 1 98 431 ALA B N 1
ATOM 7945 C CA . ALA B 1 431 ? 3.199 -14.688 -12.977 1 98 431 ALA B CA 1
ATOM 7946 C C . ALA B 1 431 ? 4.254 -15.641 -13.523 1 98 431 ALA B C 1
ATOM 7948 O O . ALA B 1 431 ? 4.562 -16.656 -12.898 1 98 431 ALA B O 1
ATOM 7949 N N . ALA B 1 432 ? 4.785 -15.289 -14.656 1 98.44 432 ALA B N 1
ATOM 7950 C CA . ALA B 1 432 ? 5.836 -16.109 -15.266 1 98.44 432 ALA B CA 1
ATOM 7951 C C . ALA B 1 432 ? 7.066 -16.172 -14.367 1 98.44 432 ALA B C 1
ATOM 7953 O O . ALA B 1 432 ? 7.695 -17.219 -14.242 1 98.44 432 ALA B O 1
ATOM 7954 N N . ILE B 1 433 ? 7.406 -15.062 -13.734 1 98.19 433 ILE B N 1
ATOM 7955 C CA . ILE B 1 433 ? 8.578 -14.992 -12.859 1 98.19 433 ILE B CA 1
ATOM 7956 C C . ILE B 1 433 ? 8.359 -15.875 -11.633 1 98.19 433 ILE B C 1
ATOM 7958 O O . ILE B 1 433 ? 9.258 -16.594 -11.219 1 98.19 433 ILE B O 1
ATOM 7962 N N . VAL B 1 434 ? 7.191 -15.836 -11.062 1 98.38 434 VAL B N 1
ATOM 7963 C CA . VAL B 1 434 ? 6.879 -16.672 -9.898 1 98.38 434 VAL B CA 1
ATOM 7964 C C . VAL B 1 434 ? 7 -18.141 -10.273 1 98.38 434 VAL B C 1
ATOM 7966 O O . VAL B 1 434 ? 7.641 -18.922 -9.562 1 98.38 434 VAL B O 1
ATOM 7969 N N . ASN B 1 435 ? 6.352 -18.547 -11.406 1 98.56 435 ASN B N 1
ATOM 7970 C CA . ASN B 1 435 ? 6.43 -19.922 -11.852 1 98.56 435 ASN B CA 1
ATOM 7971 C C . ASN B 1 435 ? 7.867 -20.344 -12.148 1 98.56 435 ASN B C 1
ATOM 7973 O O . ASN B 1 435 ? 8.273 -21.469 -11.844 1 98.56 435 ASN B O 1
ATOM 7977 N N . ALA B 1 436 ? 8.617 -19.406 -12.703 1 98.25 436 ALA B N 1
ATOM 7978 C CA . ALA B 1 436 ? 10.031 -19.672 -12.977 1 98.25 436 ALA B CA 1
A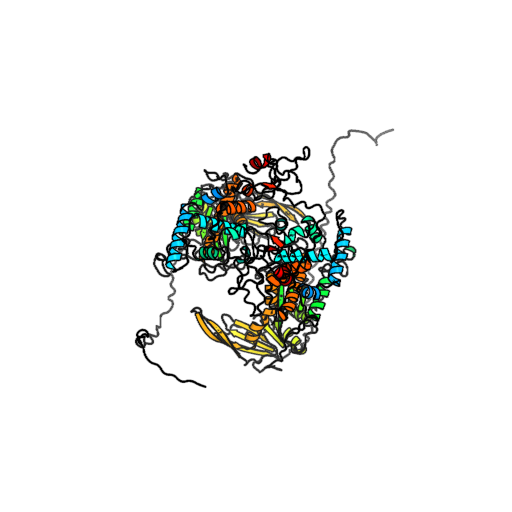TOM 7979 C C . ALA B 1 436 ? 10.797 -19.906 -11.68 1 98.25 436 ALA B C 1
ATOM 7981 O O . ALA B 1 436 ? 11.633 -20.812 -11.594 1 98.25 436 ALA B O 1
ATOM 7982 N N . PHE B 1 437 ? 10.57 -19.109 -10.734 1 98.06 437 PHE B N 1
ATOM 7983 C CA . PHE B 1 437 ? 11.211 -19.25 -9.43 1 98.06 437 PHE B CA 1
ATOM 7984 C C . PHE B 1 437 ? 10.914 -20.609 -8.828 1 98.06 437 PHE B C 1
ATOM 7986 O O . PHE B 1 437 ? 11.812 -21.266 -8.281 1 98.06 437 PHE B O 1
ATOM 7993 N N . LEU B 1 438 ? 9.664 -21.047 -8.93 1 97.69 438 LEU B N 1
ATOM 7994 C CA . LEU B 1 438 ? 9.266 -22.328 -8.352 1 97.69 438 LEU B CA 1
ATOM 7995 C C . LEU B 1 438 ? 9.969 -23.484 -9.055 1 97.69 438 LEU B C 1
ATOM 7997 O O . LEU B 1 438 ? 10.305 -24.484 -8.422 1 97.69 438 LEU B O 1
ATOM 8001 N N . GLN B 1 439 ? 10.172 -23.344 -10.422 1 97.12 439 GLN B N 1
ATOM 8002 C CA . GLN B 1 439 ? 10.984 -24.328 -11.133 1 97.12 439 GLN B CA 1
ATOM 8003 C C . GLN B 1 439 ? 12.398 -24.391 -10.562 1 97.12 439 GLN B C 1
ATOM 8005 O O . GLN B 1 439 ? 12.945 -25.484 -10.375 1 97.12 439 GLN B O 1
ATOM 8010 N N . MET B 1 440 ? 12.977 -23.234 -10.258 1 95.31 440 MET B N 1
ATOM 8011 C CA . MET B 1 440 ? 14.336 -23.156 -9.742 1 95.31 440 MET B CA 1
ATOM 8012 C C . MET B 1 440 ? 14.406 -23.672 -8.305 1 95.31 440 MET B C 1
ATOM 8014 O O . MET B 1 440 ? 15.391 -24.297 -7.918 1 95.31 440 MET B O 1
ATOM 8018 N N . LYS B 1 441 ? 13.461 -23.297 -7.527 1 93.25 441 LYS B N 1
ATOM 8019 C CA . LYS B 1 441 ? 13.414 -23.672 -6.117 1 93.25 441 LYS B CA 1
ATOM 8020 C C . LYS B 1 441 ? 13.414 -25.188 -5.953 1 93.25 441 LYS B C 1
ATOM 8022 O O . LYS B 1 441 ? 13.898 -25.703 -4.945 1 93.25 441 LYS B O 1
ATOM 8027 N N . ALA B 1 442 ? 12.898 -25.891 -6.93 1 91.31 442 ALA B N 1
ATOM 8028 C CA . ALA B 1 442 ? 12.859 -27.359 -6.895 1 91.31 442 ALA B CA 1
ATOM 8029 C C . ALA B 1 442 ? 14.266 -27.938 -6.973 1 91.31 442 ALA B C 1
ATOM 8031 O O . ALA B 1 442 ? 14.508 -29.062 -6.5 1 91.31 442 ALA B O 1
ATOM 8032 N N . VAL B 1 443 ? 15.156 -27.203 -7.508 1 90.06 443 VAL B N 1
ATOM 8033 C CA . VAL B 1 443 ? 16.484 -27.766 -7.75 1 90.06 443 VAL B CA 1
ATOM 8034 C C . VAL B 1 443 ? 17.516 -27.031 -6.902 1 90.06 443 VAL B C 1
ATOM 8036 O O . VAL B 1 443 ? 18.625 -27.516 -6.699 1 90.06 443 VAL B O 1
ATOM 8039 N N . SER B 1 444 ? 17.141 -25.797 -6.465 1 89.06 444 SER B N 1
ATOM 8040 C CA . SER B 1 444 ? 18.094 -24.984 -5.723 1 89.06 444 SER B CA 1
ATOM 8041 C C . SER B 1 444 ? 17.422 -24.281 -4.543 1 89.06 444 SER B C 1
ATOM 8043 O O . SER B 1 444 ? 16.219 -24.016 -4.574 1 89.06 444 SER B O 1
ATOM 8045 N N . GLU B 1 445 ? 18.141 -24.016 -3.479 1 88.38 445 GLU B N 1
ATOM 8046 C CA . GLU B 1 445 ? 17.625 -23.344 -2.295 1 88.38 445 GLU B CA 1
ATOM 8047 C C . GLU B 1 445 ? 17.766 -21.828 -2.422 1 88.38 445 GLU B C 1
ATOM 8049 O O . GLU B 1 445 ? 17.766 -21.109 -1.417 1 88.38 445 GLU B O 1
ATOM 8054 N N . MET B 1 446 ? 17.438 -21.312 -3.42 1 89.81 446 MET B N 1
ATOM 8055 C CA . MET B 1 446 ? 17.562 -19.875 -3.656 1 89.81 446 MET B CA 1
ATOM 8056 C C . MET B 1 446 ? 16.344 -19.125 -3.125 1 89.81 446 MET B C 1
ATOM 8058 O O . MET B 1 446 ? 15.211 -19.594 -3.279 1 89.81 446 MET B O 1
ATOM 8062 N N . THR B 1 447 ? 16.578 -17.953 -2.424 1 92.56 447 THR B N 1
ATOM 8063 C CA . THR B 1 447 ? 15.477 -17.109 -1.995 1 92.56 447 THR B CA 1
ATOM 8064 C C . THR B 1 447 ? 14.867 -16.375 -3.184 1 92.56 447 THR B C 1
ATOM 8066 O O . THR B 1 447 ? 15.516 -16.234 -4.227 1 92.56 447 THR B O 1
ATOM 8069 N N . TYR B 1 448 ? 13.648 -16 -3.035 1 95.56 448 TYR B N 1
ATOM 8070 C CA . TYR B 1 448 ? 12.938 -15.328 -4.117 1 95.56 448 TYR B CA 1
ATOM 8071 C C . TYR B 1 448 ? 13.625 -14.023 -4.496 1 95.56 448 TYR B C 1
ATOM 8073 O O . TYR B 1 448 ? 13.758 -13.703 -5.684 1 95.56 448 TYR B O 1
ATOM 8081 N N . LEU B 1 449 ? 14.062 -13.195 -3.535 1 93.81 449 LEU B N 1
ATOM 8082 C CA . LEU B 1 449 ? 14.781 -11.953 -3.797 1 93.81 449 LEU B CA 1
ATOM 8083 C C . LEU B 1 449 ? 16.047 -12.219 -4.598 1 93.81 449 LEU B C 1
ATOM 8085 O O . LEU B 1 449 ? 16.328 -11.539 -5.586 1 93.81 449 LEU B O 1
ATOM 8089 N N . TRP B 1 450 ? 16.781 -13.18 -4.188 1 91.69 450 TRP B N 1
ATOM 8090 C CA . TRP B 1 450 ? 18.031 -13.523 -4.875 1 91.69 450 TRP B CA 1
ATOM 8091 C C . TRP B 1 450 ? 17.75 -14.023 -6.285 1 91.69 450 TRP B C 1
ATOM 8093 O O . TRP B 1 450 ? 18.469 -13.68 -7.23 1 91.69 450 TRP B O 1
ATOM 8103 N N . PHE B 1 451 ? 16.797 -14.883 -6.41 1 96.06 451 PHE B N 1
ATOM 8104 C CA . PHE B 1 451 ? 16.406 -15.367 -7.727 1 96.06 451 PHE B CA 1
ATOM 8105 C C . PHE B 1 451 ? 16.156 -14.211 -8.68 1 96.06 451 PHE B C 1
ATOM 8107 O O . PHE B 1 451 ? 16.641 -14.203 -9.805 1 96.06 451 PHE B O 1
ATOM 8114 N N . ARG B 1 452 ? 15.344 -13.227 -8.258 1 96.44 452 ARG B N 1
ATOM 8115 C CA . ARG B 1 452 ? 14.992 -12.078 -9.086 1 96.44 452 ARG B CA 1
ATOM 8116 C C . ARG B 1 452 ? 16.234 -11.258 -9.43 1 96.44 452 ARG B C 1
ATOM 8118 O O . ARG B 1 452 ? 16.375 -10.789 -10.562 1 96.44 452 ARG B O 1
ATOM 8125 N N . LEU B 1 453 ? 17.078 -11.086 -8.445 1 94.06 453 LEU B N 1
ATOM 8126 C CA . LEU B 1 453 ? 18.312 -10.336 -8.656 1 94.06 453 LEU B CA 1
ATOM 8127 C C . LEU B 1 453 ? 19.172 -11.008 -9.711 1 94.06 453 LEU B C 1
ATOM 8129 O O . LEU B 1 453 ? 19.625 -10.359 -10.656 1 94.06 453 LEU B O 1
ATOM 8133 N N . VAL B 1 454 ? 19.391 -12.289 -9.562 1 95.12 454 VAL B N 1
ATOM 8134 C CA . VAL B 1 454 ? 20.234 -13.039 -10.484 1 95.12 454 VAL B CA 1
ATOM 8135 C C . VAL B 1 454 ? 19.594 -13.055 -11.875 1 95.12 454 VAL B C 1
ATOM 8137 O O . VAL B 1 454 ? 20.281 -12.883 -12.883 1 95.12 454 VAL B O 1
ATOM 8140 N N . LEU B 1 455 ? 18.281 -13.289 -11.883 1 97.44 455 LEU B N 1
ATOM 8141 C CA . LEU B 1 455 ? 17.578 -13.273 -13.156 1 97.44 455 LEU B CA 1
ATOM 8142 C C . LEU B 1 455 ? 17.766 -11.93 -13.859 1 97.44 455 LEU B C 1
ATOM 8144 O O . LEU B 1 455 ? 18.078 -11.891 -15.055 1 97.44 455 LEU B O 1
ATOM 8148 N N . GLY B 1 456 ? 17.547 -10.797 -13.125 1 97.44 456 GLY B N 1
ATOM 8149 C CA . GLY B 1 456 ? 17.75 -9.477 -13.703 1 97.44 456 GLY B CA 1
ATOM 8150 C C . GLY B 1 456 ? 19.141 -9.289 -14.289 1 97.44 456 GLY B C 1
ATOM 8151 O O . GLY B 1 456 ? 19.281 -8.82 -15.422 1 97.44 456 GLY B O 1
ATOM 8152 N N . ARG B 1 457 ? 20.141 -9.688 -13.609 1 95.25 457 ARG B N 1
ATOM 8153 C CA . ARG B 1 457 ? 21.516 -9.562 -14.039 1 95.25 457 ARG B CA 1
ATOM 8154 C C . ARG B 1 457 ? 21.812 -10.438 -15.25 1 95.25 457 ARG B C 1
ATOM 8156 O O . ARG B 1 457 ? 22.5 -10.023 -16.172 1 95.25 457 ARG B O 1
ATOM 8163 N N . GLN B 1 458 ? 21.266 -11.625 -15.203 1 96.56 458 GLN B N 1
ATOM 8164 C CA . GLN B 1 458 ? 21.484 -12.555 -16.312 1 96.56 458 GLN B CA 1
ATOM 8165 C C . GLN B 1 458 ? 20.812 -12.055 -17.594 1 96.56 458 GLN B C 1
ATOM 8167 O O . GLN B 1 458 ? 21.344 -12.234 -18.688 1 96.56 458 GLN B O 1
ATOM 8172 N N . LEU B 1 459 ? 19.609 -11.484 -17.453 1 97.31 459 LEU B N 1
ATOM 8173 C CA . LEU B 1 459 ? 18.922 -10.945 -18.609 1 97.31 459 LEU B CA 1
ATOM 8174 C C . LEU B 1 459 ? 19.719 -9.781 -19.219 1 97.31 459 LEU B C 1
ATOM 8176 O O . LEU B 1 459 ? 19.781 -9.641 -20.438 1 97.31 459 LEU B O 1
ATOM 8180 N N . ILE B 1 460 ? 20.266 -8.914 -18.406 1 96 460 ILE B N 1
ATOM 8181 C CA . ILE B 1 460 ? 21.078 -7.801 -18.875 1 96 460 ILE B CA 1
ATOM 8182 C C . ILE B 1 460 ? 22.391 -8.336 -19.469 1 96 460 ILE B C 1
ATOM 8184 O O . ILE B 1 460 ? 22.891 -7.805 -20.453 1 96 460 ILE B O 1
ATOM 8188 N N . ASN B 1 461 ? 22.906 -9.367 -18.875 1 93 461 ASN B N 1
ATOM 8189 C CA . ASN B 1 461 ? 24.094 -10.094 -19.344 1 93 461 ASN B CA 1
ATOM 8190 C C . ASN B 1 461 ? 25.281 -9.156 -19.547 1 93 461 ASN B C 1
ATOM 8192 O O . ASN B 1 461 ? 25.969 -9.25 -20.562 1 93 461 ASN B O 1
ATOM 8196 N N . GLY B 1 462 ? 25.422 -8.125 -18.703 1 88.12 462 GLY B N 1
ATOM 8197 C CA . GLY B 1 462 ? 26.562 -7.238 -18.719 1 88.12 462 GLY B CA 1
ATOM 8198 C C . GLY B 1 462 ? 26.609 -6.359 -19.953 1 88.12 462 GLY B C 1
ATOM 8199 O O . GLY B 1 462 ? 27.641 -5.738 -20.25 1 88.12 462 GLY B O 1
ATOM 8200 N N . GLN B 1 463 ? 25.578 -6.285 -20.656 1 90.31 463 GLN B N 1
ATOM 8201 C CA . GLN B 1 463 ? 25.531 -5.504 -21.891 1 90.31 463 GLN B CA 1
ATOM 8202 C C . GLN B 1 463 ? 25.156 -4.055 -21.609 1 90.31 463 GLN B C 1
ATOM 8204 O O . GLN B 1 463 ? 24.516 -3.762 -20.594 1 90.31 463 GLN B O 1
ATOM 8209 N N . THR B 1 464 ? 25.625 -3.166 -22.438 1 93.38 464 THR B N 1
ATOM 8210 C CA . THR B 1 464 ? 25.25 -1.755 -22.406 1 93.38 464 THR B CA 1
ATOM 8211 C C . THR B 1 464 ? 24.734 -1.305 -23.781 1 93.38 464 THR B C 1
ATOM 8213 O O . THR B 1 464 ? 25.266 -1.724 -24.812 1 93.38 464 THR B O 1
ATOM 8216 N N . PHE B 1 465 ? 23.719 -0.644 -23.797 1 92.19 465 PHE B N 1
ATOM 8217 C CA . PHE B 1 465 ? 23.078 -0.183 -25.016 1 92.19 465 PHE B CA 1
ATOM 8218 C C . PHE B 1 465 ? 23.109 1.339 -25.109 1 92.19 465 PHE B C 1
ATOM 8220 O O . PHE B 1 465 ? 22.328 1.938 -25.859 1 92.19 465 PHE B O 1
ATOM 8227 N N . LYS B 1 466 ? 23.891 1.925 -24.219 1 84.44 466 LYS B N 1
ATOM 8228 C CA . LYS B 1 466 ? 24.062 3.375 -24.234 1 84.44 466 LYS B CA 1
ATOM 8229 C C . LYS B 1 466 ? 24.984 3.797 -25.375 1 84.44 466 LYS B C 1
ATOM 8231 O O . LYS B 1 466 ? 25.953 3.1 -25.688 1 84.44 466 LYS B O 1
ATOM 8236 N N . GLY B 1 467 ? 24.453 4.562 -26.312 1 63.38 467 GLY B N 1
ATOM 8237 C CA . GLY B 1 467 ? 25.359 5.105 -27.312 1 63.38 467 GLY B CA 1
ATOM 8238 C C . GLY B 1 467 ? 26.484 5.926 -26.703 1 63.38 467 GLY B C 1
ATOM 8239 O O . GLY B 1 467 ? 26.484 6.191 -25.5 1 63.38 467 GLY B O 1
ATOM 8240 N N . SER B 1 468 ? 27.625 6.078 -27.312 1 50 468 SER B N 1
ATOM 8241 C CA . SER B 1 468 ? 28.812 6.82 -26.906 1 50 468 SER B CA 1
ATOM 8242 C C . SER B 1 468 ? 28.438 8.109 -26.188 1 50 468 SER B C 1
ATOM 8244 O O . SER B 1 468 ? 29.312 8.82 -25.688 1 50 468 SER B O 1
ATOM 8246 N N . SER B 1 469 ? 27.172 8.68 -26.219 1 43.75 469 SER B N 1
ATOM 8247 C CA . SER B 1 469 ? 26.984 10 -25.641 1 43.75 469 SER B CA 1
ATOM 8248 C C . SER B 1 469 ? 26.484 9.898 -24.203 1 43.75 469 SER B C 1
ATOM 8250 O O . SER B 1 469 ? 25.359 9.461 -23.953 1 43.75 469 SER B O 1
ATOM 8252 N N . ASN B 1 470 ? 27.188 9.609 -23.328 1 43.06 470 ASN B N 1
ATOM 8253 C CA . ASN B 1 470 ? 26.891 9.344 -21.922 1 43.06 470 ASN B CA 1
ATOM 8254 C C . ASN B 1 470 ? 26.266 10.562 -21.234 1 43.06 470 ASN B C 1
ATOM 8256 O O . ASN B 1 470 ? 26.969 11.352 -20.609 1 43.06 470 ASN B O 1
ATOM 8260 N N . ARG B 1 471 ? 25.25 11.32 -21.688 1 39 471 ARG B N 1
ATOM 8261 C CA . ARG B 1 471 ? 24.781 12.461 -20.906 1 39 471 ARG B CA 1
ATOM 8262 C C . ARG B 1 471 ? 23.938 11.992 -19.734 1 39 471 ARG B C 1
ATOM 8264 O O . ARG B 1 471 ? 22.969 11.242 -19.906 1 39 471 ARG B O 1
ATOM 8271 N N . PRO B 1 472 ? 24.328 12.156 -18.594 1 44.16 472 PRO B N 1
ATOM 8272 C CA . PRO B 1 472 ? 23.5 11.844 -17.438 1 44.16 472 PRO B CA 1
ATOM 8273 C C . PRO B 1 472 ? 22.156 12.586 -17.453 1 44.16 472 PRO B C 1
ATOM 8275 O O . PRO B 1 472 ? 22.062 13.68 -18.016 1 44.16 472 PRO B O 1
ATOM 8278 N N . TYR B 1 473 ? 21.094 11.93 -17.297 1 42.75 473 TYR B N 1
ATOM 8279 C CA . TYR B 1 473 ? 19.766 12.555 -17.219 1 42.75 473 TYR B CA 1
ATOM 8280 C C . TYR B 1 473 ? 19.734 13.602 -16.109 1 42.75 473 TYR B C 1
ATOM 8282 O O . TYR B 1 473 ? 20.016 13.305 -14.953 1 42.75 473 TYR B O 1
ATOM 8290 N N . ARG B 1 474 ? 19.797 14.93 -16.375 1 36.91 474 ARG B N 1
ATOM 8291 C CA . ARG B 1 474 ? 19.641 16.047 -15.445 1 36.91 474 ARG B CA 1
ATOM 8292 C C . ARG B 1 474 ? 18.172 16.359 -15.219 1 36.91 474 ARG B C 1
ATOM 8294 O O . ARG B 1 474 ? 17.406 16.484 -16.172 1 36.91 474 ARG B O 1
ATOM 8301 N N . VAL B 1 475 ? 17.625 15.992 -14.164 1 37.19 475 VAL B N 1
ATOM 8302 C CA . VAL B 1 475 ? 16.297 16.469 -13.773 1 37.19 475 VAL B CA 1
ATOM 8303 C C . VAL B 1 475 ? 16.172 17.969 -14.039 1 37.19 475 VAL B C 1
ATOM 8305 O O . VAL B 1 475 ? 17.031 18.734 -13.609 1 37.19 475 VAL B O 1
ATOM 8308 N N . ASN B 1 476 ? 15.5 18.406 -14.977 1 32.59 476 ASN B N 1
ATOM 8309 C CA . ASN B 1 476 ? 15.211 19.812 -15.227 1 32.59 476 ASN B CA 1
ATOM 8310 C C . ASN B 1 476 ? 14.625 20.484 -13.992 1 32.59 476 ASN B C 1
ATOM 8312 O O . ASN B 1 476 ? 13.469 20.234 -13.625 1 32.59 476 ASN B O 1
ATOM 8316 N N . LYS B 1 477 ? 15.195 20.625 -12.766 1 32.91 477 LYS B N 1
ATOM 8317 C CA . LYS B 1 477 ? 14.672 21.578 -11.789 1 32.91 477 LYS B CA 1
ATOM 8318 C C . LYS B 1 477 ? 14.391 22.938 -12.445 1 32.91 477 LYS B C 1
ATOM 8320 O O . LYS B 1 477 ? 15.297 23.578 -12.969 1 32.91 477 LYS B O 1
ATOM 8325 N N . LYS B 1 478 ? 13.375 23.094 -13.062 1 31.92 478 LYS B N 1
ATOM 8326 C CA . LYS B 1 478 ? 12.953 24.453 -13.383 1 31.92 478 LYS B CA 1
ATOM 8327 C C . LYS B 1 478 ? 13.062 25.359 -12.164 1 31.92 478 LYS B C 1
ATOM 8329 O O . LYS B 1 478 ? 12.055 25.719 -11.547 1 31.92 478 LYS B O 1
ATOM 8334 N N . GLY B 1 479 ? 13.734 25.297 -11.086 1 29.45 479 GLY B N 1
ATOM 8335 C CA . GLY B 1 479 ? 13.703 26.562 -10.375 1 29.45 479 GLY B CA 1
ATOM 8336 C C . GLY B 1 479 ? 13.922 27.766 -11.289 1 29.45 479 GLY B C 1
ATOM 8337 O O . GLY B 1 479 ? 14.375 27.609 -12.422 1 29.45 479 GLY B O 1
ATOM 8338 N N . ALA B 1 480 ? 13.258 29.016 -10.938 1 30.05 480 ALA B N 1
ATOM 8339 C CA . ALA B 1 480 ? 13.508 30.344 -11.5 1 30.05 480 ALA B CA 1
ATOM 8340 C C . ALA B 1 480 ? 14.945 30.469 -11.984 1 30.05 480 ALA B C 1
ATOM 8342 O O . ALA B 1 480 ? 15.828 29.734 -11.539 1 30.05 480 ALA B O 1
ATOM 8343 N N . LYS B 1 481 ? 15.234 31.422 -12.992 1 29.41 481 LYS B N 1
ATOM 8344 C CA . LYS B 1 481 ? 16.406 32 -13.648 1 29.41 481 LYS B CA 1
ATOM 8345 C C . LYS B 1 481 ? 17.547 32.188 -12.656 1 29.41 481 LYS B C 1
ATOM 8347 O O . LYS B 1 481 ? 18.516 32.906 -12.945 1 29.41 481 LYS B O 1
ATOM 8352 N N . HIS B 1 482 ? 17.359 32.344 -11.336 1 25.98 482 HIS B N 1
ATOM 8353 C CA . HIS B 1 482 ? 18.656 32.562 -10.727 1 25.98 482 HIS B CA 1
ATOM 8354 C C . HIS B 1 482 ? 19.625 31.422 -11.023 1 25.98 482 HIS B C 1
ATOM 8356 O O . HIS B 1 482 ? 19.25 30.25 -10.875 1 25.98 482 HIS B O 1
ATOM 8362 N N . CYS B 1 483 ? 20.422 31.531 -12.07 1 27.58 483 CYS B N 1
ATOM 8363 C CA . CYS B 1 483 ? 21.562 30.875 -12.688 1 27.58 483 CYS B CA 1
ATOM 8364 C C . CYS B 1 483 ? 22.328 30.047 -11.664 1 27.58 483 CYS B C 1
ATOM 8366 O O . CYS B 1 483 ? 23.547 30.203 -11.531 1 27.58 483 CYS B O 1
ATOM 8368 N N . GLN B 1 484 ? 21.859 29.844 -10.5 1 29.75 484 GLN B N 1
ATOM 8369 C CA . GLN B 1 484 ? 22.938 29.109 -9.844 1 29.75 484 GLN B CA 1
ATOM 8370 C C . GLN B 1 484 ? 23.266 27.828 -10.594 1 29.75 484 GLN B C 1
ATOM 8372 O O . GLN B 1 484 ? 22.359 27.094 -11.016 1 29.75 484 GLN B O 1
ATOM 8377 N N . LYS B 1 485 ? 24.391 27.703 -11.258 1 34.66 485 LYS B N 1
ATOM 8378 C CA . LYS B 1 485 ? 25.141 26.656 -11.961 1 34.66 485 LYS B CA 1
ATOM 8379 C C . LYS B 1 485 ? 24.812 25.266 -11.406 1 34.66 485 LYS B C 1
ATOM 8381 O O . LYS B 1 485 ? 24.875 25.047 -10.195 1 34.66 485 LYS B O 1
ATOM 8386 N N . MET B 1 486 ? 23.859 24.688 -11.922 1 39.66 486 MET B N 1
ATOM 8387 C CA . MET B 1 486 ? 23.641 23.266 -11.68 1 39.66 486 MET B CA 1
ATOM 8388 C C . MET B 1 486 ? 24.969 22.516 -11.523 1 39.66 486 MET B C 1
ATOM 8390 O O . MET B 1 486 ? 25.719 22.359 -12.492 1 39.66 486 MET B O 1
ATOM 8394 N N . VAL B 1 487 ? 25.781 22.719 -10.539 1 48.38 487 VAL B N 1
ATOM 8395 C CA . VAL B 1 487 ? 27.109 22.172 -10.289 1 48.38 487 VAL B CA 1
ATOM 8396 C C . VAL B 1 487 ? 27.062 20.656 -10.289 1 48.38 487 VAL B C 1
ATOM 8398 O O . VAL B 1 487 ? 28.094 19.984 -10.242 1 48.38 487 VAL B O 1
ATOM 8401 N N . GLY B 1 488 ? 25.953 20.094 -10.781 1 47.5 488 GLY B N 1
ATOM 8402 C CA . GLY B 1 488 ? 25.812 18.656 -10.898 1 47.5 488 GLY B CA 1
ATOM 8403 C C . GLY B 1 488 ? 26 17.938 -9.578 1 47.5 488 GLY B C 1
ATOM 8404 O O . GLY B 1 488 ? 25.797 16.719 -9.5 1 47.5 488 GLY B O 1
ATOM 8405 N N . VAL B 1 489 ? 26.672 18.531 -8.672 1 54.25 489 VAL B N 1
ATOM 8406 C CA . VAL B 1 489 ? 26.875 18.016 -7.328 1 54.25 489 VAL B CA 1
ATOM 8407 C C . VAL B 1 489 ? 26.016 18.781 -6.332 1 54.25 489 VAL B C 1
ATOM 8409 O O . VAL B 1 489 ? 25.922 20.016 -6.406 1 54.25 489 VAL B O 1
ATOM 8412 N N . ALA B 1 490 ? 25.172 18.156 -5.617 1 55.47 490 ALA B N 1
ATOM 8413 C CA . ALA B 1 490 ? 24.344 18.812 -4.602 1 55.47 490 ALA B CA 1
ATOM 8414 C C . ALA B 1 490 ? 25.188 19.766 -3.748 1 55.47 490 ALA B C 1
ATOM 8416 O O . ALA B 1 490 ? 26.312 19.453 -3.383 1 55.47 490 ALA B O 1
ATOM 8417 N N . ASP B 1 491 ? 24.75 20.969 -3.465 1 56.75 491 ASP B N 1
ATOM 8418 C CA . ASP B 1 491 ? 25.438 21.984 -2.701 1 56.75 491 ASP B CA 1
ATOM 8419 C C . ASP B 1 491 ? 25.891 21.453 -1.34 1 56.75 491 ASP B C 1
ATOM 8421 O O . ASP B 1 491 ? 26.953 21.828 -0.839 1 56.75 491 ASP B O 1
ATOM 8425 N N . GLU B 1 492 ? 25.109 20.609 -0.857 1 58.91 492 GLU B N 1
ATOM 8426 C CA . GLU B 1 492 ? 25.438 20.047 0.449 1 58.91 492 GLU B CA 1
ATOM 8427 C C . GLU B 1 492 ? 26.703 19.203 0.386 1 58.91 492 GLU B C 1
ATOM 8429 O O . GLU B 1 492 ? 27.5 19.203 1.322 1 58.91 492 GLU B O 1
ATOM 8434 N N . VAL B 1 493 ? 26.797 18.531 -0.649 1 59.97 493 VAL B N 1
ATOM 8435 C CA . VAL B 1 493 ? 28.016 17.75 -0.862 1 59.97 493 VAL B CA 1
ATOM 8436 C C . VAL B 1 493 ? 29.172 18.688 -1.23 1 59.97 493 VAL B C 1
ATOM 8438 O O . VAL B 1 493 ? 30.297 18.5 -0.756 1 59.97 493 VAL B O 1
ATOM 8441 N N . ARG B 1 494 ? 28.891 19.656 -1.962 1 64.94 494 ARG B N 1
ATOM 8442 C CA . ARG B 1 494 ? 29.875 20.594 -2.461 1 64.94 494 ARG B CA 1
ATOM 8443 C C . ARG B 1 494 ? 30.531 21.375 -1.313 1 64.94 494 ARG B C 1
ATOM 8445 O O . ARG B 1 494 ? 31.734 21.625 -1.33 1 64.94 494 ARG B O 1
ATOM 8452 N N . PHE B 1 495 ? 29.609 21.641 -0.406 1 60.5 495 PHE B N 1
ATOM 8453 C CA . PHE B 1 495 ? 30.078 22.562 0.619 1 60.5 495 PHE B CA 1
ATOM 8454 C C . PHE B 1 495 ? 30.453 21.812 1.894 1 60.5 495 PHE B C 1
ATOM 8456 O O . PHE B 1 495 ? 31.016 22.391 2.814 1 60.5 495 PHE B O 1
ATOM 8463 N N . LEU B 1 496 ? 29.984 20.562 1.799 1 51.66 496 LEU B N 1
ATOM 8464 C CA . LEU B 1 496 ? 30.234 19.781 3.004 1 51.66 496 LEU B CA 1
ATOM 8465 C C . LEU B 1 496 ? 31.5 18.953 2.861 1 51.66 496 LEU B C 1
ATOM 8467 O O . LEU B 1 496 ? 31.719 18.328 1.821 1 51.66 496 LEU B O 1
ATOM 8471 N N . GLY B 1 497 ? 32.594 19.016 3.781 1 50.44 497 GLY B N 1
ATOM 8472 C CA . GLY B 1 497 ? 33.688 18.078 4.051 1 50.44 497 GLY B CA 1
ATOM 8473 C C . GLY B 1 497 ? 35.031 18.562 3.566 1 50.44 497 GLY B C 1
ATOM 8474 O O . GLY B 1 497 ? 35.094 19.406 2.67 1 50.44 497 GLY B O 1
ATOM 8475 N N . ALA B 1 498 ? 36 18.547 4.289 1 56.59 498 ALA B N 1
ATOM 8476 C CA . ALA B 1 498 ? 37.438 18.844 4.07 1 56.59 498 ALA B CA 1
ATOM 8477 C C . ALA B 1 498 ? 38.031 17.891 3.059 1 56.59 498 ALA B C 1
ATOM 8479 O O . ALA B 1 498 ? 39.219 18.031 2.682 1 56.59 498 ALA B O 1
ATOM 8480 N N . GLY B 1 499 ? 37.312 17.172 2.416 1 58.97 499 GLY B N 1
ATOM 8481 C CA . GLY B 1 499 ? 37.969 16.109 1.667 1 58.97 499 GLY B CA 1
ATOM 8482 C C . GLY B 1 499 ? 37.875 16.297 0.164 1 58.97 499 GLY B C 1
ATOM 8483 O O . GLY B 1 499 ? 38.125 15.367 -0.6 1 58.97 499 GLY B O 1
ATOM 8484 N N . HIS B 1 500 ? 37.562 17.516 -0.162 1 70 500 HIS B N 1
ATOM 8485 C CA . HIS B 1 500 ? 37.5 17.734 -1.602 1 70 500 HIS B CA 1
ATOM 8486 C C . HIS B 1 500 ? 38.906 17.922 -2.186 1 70 500 HIS B C 1
ATOM 8488 O O . HIS B 1 500 ? 39.375 19.062 -2.344 1 70 500 HIS B O 1
ATOM 8494 N N . HIS B 1 501 ? 39.688 16.875 -2.467 1 74.25 501 HIS B N 1
ATOM 8495 C CA . HIS B 1 501 ? 41.031 16.922 -3.002 1 74.25 501 HIS B CA 1
ATOM 8496 C C . HIS B 1 501 ? 41.062 16.688 -4.508 1 74.25 501 HIS B C 1
ATOM 8498 O O . HIS B 1 501 ? 40.25 15.898 -5.016 1 74.25 501 HIS B O 1
ATOM 8504 N N . PRO B 1 502 ? 41.844 17.484 -5.176 1 76.44 502 PRO B N 1
ATOM 8505 C CA . PRO B 1 502 ? 41.969 17.281 -6.617 1 76.44 502 PRO B CA 1
ATOM 8506 C C . PRO B 1 502 ? 42.719 15.992 -6.969 1 76.44 502 PRO B C 1
ATOM 8508 O O . PRO B 1 502 ? 43.688 15.648 -6.32 1 76.44 502 PRO B O 1
ATOM 8511 N N . GLN B 1 503 ? 42.125 15.227 -7.812 1 78.12 503 GLN B N 1
ATOM 8512 C CA . GLN B 1 503 ? 42.781 14.039 -8.383 1 78.12 503 GLN B CA 1
ATOM 8513 C C . GLN B 1 503 ? 43 14.203 -9.883 1 78.12 503 GLN B C 1
ATOM 8515 O O . GLN B 1 503 ? 42.094 14.664 -10.602 1 78.12 503 GLN B O 1
ATOM 8520 N N . LYS B 1 504 ? 44.281 13.891 -10.32 1 76.69 504 LYS B N 1
ATOM 8521 C CA . LYS B 1 504 ? 44.625 14.031 -11.727 1 76.69 504 LYS B CA 1
ATOM 8522 C C . LYS B 1 504 ? 44.031 12.891 -12.555 1 76.69 504 LYS B C 1
ATOM 8524 O O . LYS B 1 504 ? 44.094 11.727 -12.156 1 76.69 504 LYS B O 1
ATOM 8529 N N . ILE B 1 505 ? 43.312 13.281 -13.57 1 76.5 505 ILE B N 1
ATOM 8530 C CA . ILE B 1 505 ? 42.781 12.297 -14.5 1 76.5 505 ILE B CA 1
ATOM 8531 C C . ILE B 1 505 ? 43.531 12.383 -15.828 1 76.5 505 ILE B C 1
ATOM 8533 O O . ILE B 1 505 ? 44.094 13.422 -16.156 1 76.5 505 ILE B O 1
ATOM 8537 N N . ALA B 1 506 ? 43.5 11.32 -16.562 1 74.81 506 ALA B N 1
ATOM 8538 C CA . ALA B 1 506 ? 44.281 11.219 -17.781 1 74.81 506 ALA B CA 1
ATOM 8539 C C . ALA B 1 506 ? 43.688 12.086 -18.891 1 74.81 506 ALA B C 1
ATOM 8541 O O . ALA B 1 506 ? 44.406 12.75 -19.625 1 74.81 506 ALA B O 1
ATOM 8542 N N . LYS B 1 507 ? 42.438 12.148 -18.938 1 77.25 507 LYS B N 1
ATOM 8543 C CA . LYS B 1 507 ? 41.812 12.898 -20.016 1 77.25 507 LYS B CA 1
ATOM 8544 C C . LYS B 1 507 ? 41.188 14.195 -19.5 1 77.25 507 LYS B C 1
ATOM 8546 O O . LYS B 1 507 ? 40.531 14.203 -18.469 1 77.25 507 LYS B O 1
ATOM 8551 N N . ARG B 1 508 ? 41.469 15.234 -20.172 1 79.5 508 ARG B N 1
ATOM 8552 C CA . ARG B 1 508 ? 40.938 16.547 -19.797 1 79.5 508 ARG B CA 1
ATOM 8553 C C . ARG B 1 508 ? 39.406 16.609 -20.031 1 79.5 508 ARG B C 1
ATOM 8555 O O . ARG B 1 508 ? 38.906 16.109 -21.031 1 79.5 508 ARG B O 1
ATOM 8562 N N . ARG B 1 509 ? 38.75 17.031 -18.984 1 81.69 509 ARG B N 1
ATOM 8563 C CA . ARG B 1 509 ? 37.312 17.219 -19.047 1 81.69 509 ARG B CA 1
ATOM 8564 C C . ARG B 1 509 ? 36.938 18.688 -18.859 1 81.69 509 ARG B C 1
ATOM 8566 O O . ARG B 1 509 ? 37.75 19.484 -18.375 1 81.69 509 ARG B O 1
ATOM 8573 N N . ARG B 1 510 ? 35.719 19.062 -19.312 1 80.38 510 ARG B N 1
ATOM 8574 C CA . ARG B 1 510 ? 35.281 20.438 -19.172 1 80.38 510 ARG B CA 1
ATOM 8575 C C . ARG B 1 510 ? 35.062 20.797 -17.703 1 80.38 510 ARG B C 1
ATOM 8577 O O . ARG B 1 510 ? 34.469 20.047 -16.953 1 80.38 510 ARG B O 1
ATOM 8584 N N . CYS B 1 511 ? 35.656 21.859 -17.344 1 77.5 511 CYS B N 1
ATOM 8585 C CA . CYS B 1 511 ? 35.469 22.359 -15.984 1 77.5 511 CYS B CA 1
ATOM 8586 C C . CYS B 1 511 ? 34 22.641 -15.719 1 77.5 511 CYS B C 1
ATOM 8588 O O . CYS B 1 511 ? 33.344 23.328 -16.5 1 77.5 511 CYS B O 1
ATOM 8590 N N . ARG B 1 512 ? 33.531 22.062 -14.602 1 77.19 512 ARG B N 1
ATOM 8591 C CA . ARG B 1 512 ? 32.125 22.188 -14.242 1 77.19 512 ARG B CA 1
ATOM 8592 C C . ARG B 1 512 ? 31.781 23.609 -13.82 1 77.19 512 ARG B C 1
ATOM 8594 O O . ARG B 1 512 ? 30.625 24.031 -13.883 1 77.19 512 ARG B O 1
ATOM 8601 N N . TRP B 1 513 ? 32.75 24.391 -13.453 1 76.88 513 TRP B N 1
ATOM 8602 C CA . TRP B 1 513 ? 32.531 25.703 -12.859 1 76.88 513 TRP B CA 1
ATOM 8603 C C . TRP B 1 513 ? 32.75 26.812 -13.883 1 76.88 513 TRP B C 1
ATOM 8605 O O . TRP B 1 513 ? 31.906 27.703 -14.023 1 76.88 513 TRP B O 1
ATOM 8615 N N . CYS B 1 514 ? 33.781 26.797 -14.664 1 73.06 514 CYS B N 1
ATOM 8616 C CA . CYS B 1 514 ? 34.156 27.969 -15.461 1 73.06 514 CYS B CA 1
ATOM 8617 C C . CYS B 1 514 ? 33.938 27.688 -16.953 1 73.06 514 CYS B C 1
ATOM 8619 O O . CYS B 1 514 ? 34.031 28.609 -17.766 1 73.06 514 CYS B O 1
ATOM 8621 N N . SER B 1 515 ? 33.688 26.438 -17.312 1 76.38 515 SER B N 1
ATOM 8622 C CA . SER B 1 515 ? 33.562 26.141 -18.734 1 76.38 515 SER B CA 1
ATOM 8623 C C . SER B 1 515 ? 32.219 26.609 -19.281 1 76.38 515 SER B C 1
ATOM 8625 O O . SER B 1 515 ? 31.172 26.328 -18.688 1 76.38 515 SER B O 1
ATOM 8627 N N . THR B 1 516 ? 32.188 27.516 -20.297 1 70.5 516 THR B N 1
ATOM 8628 C CA . THR B 1 516 ? 31 27.984 -20.969 1 70.5 516 THR B CA 1
ATOM 8629 C C . THR B 1 516 ? 31.016 27.578 -22.453 1 70.5 516 THR B C 1
ATOM 8631 O O . THR B 1 516 ? 32 27.062 -22.938 1 70.5 516 THR B O 1
ATOM 8634 N N . ALA B 1 517 ? 29.812 27.562 -23.094 1 70.88 517 ALA B N 1
ATOM 8635 C CA . ALA B 1 517 ? 29.734 27.281 -24.516 1 70.88 517 ALA B CA 1
ATOM 8636 C C . ALA B 1 517 ? 30.672 28.172 -25.312 1 70.88 517 ALA B C 1
ATOM 8638 O O . ALA B 1 517 ? 31.203 27.766 -26.344 1 70.88 517 ALA B O 1
ATOM 8639 N N . LYS B 1 518 ? 30.938 29.344 -24.891 1 70.75 518 LYS B N 1
ATOM 8640 C CA . LYS B 1 518 ? 31.766 30.312 -25.609 1 70.75 518 LYS B CA 1
ATOM 8641 C C . LYS B 1 518 ? 33.25 30.109 -25.297 1 70.75 518 LYS B C 1
ATOM 8643 O O . LYS B 1 518 ? 34.094 30.281 -26.172 1 70.75 518 LYS B O 1
ATOM 8648 N N . LYS B 1 519 ? 33.562 29.766 -24.031 1 71.19 519 LYS B N 1
ATOM 8649 C CA . LYS B 1 519 ? 34.938 29.547 -23.578 1 71.19 519 LYS B CA 1
ATOM 8650 C C . LYS B 1 519 ? 35.062 28.188 -22.906 1 71.19 519 LYS B C 1
ATOM 8652 O O . LYS B 1 519 ? 34.75 28.047 -21.719 1 71.19 519 LYS B O 1
ATOM 8657 N N . GLU B 1 520 ? 35.531 27.266 -23.688 1 77.56 520 GLU B N 1
ATOM 8658 C CA . GLU B 1 520 ? 35.719 25.922 -23.188 1 77.56 520 GLU B CA 1
ATOM 8659 C C . GLU B 1 520 ? 36.938 25.828 -22.297 1 77.56 520 GLU B C 1
ATOM 8661 O O . GLU B 1 520 ? 38.062 26.188 -22.734 1 77.56 520 GLU B O 1
ATOM 8666 N N . ALA B 1 521 ? 36.75 25.641 -21.047 1 79.56 521 ALA B N 1
ATOM 8667 C CA . ALA B 1 521 ? 37.844 25.375 -20.125 1 79.56 521 ALA B CA 1
ATOM 8668 C C . ALA B 1 521 ? 37.906 23.906 -19.75 1 79.56 521 ALA B C 1
ATOM 8670 O O . ALA B 1 521 ? 36.906 23.344 -19.234 1 79.56 521 ALA B O 1
ATOM 8671 N N . ARG B 1 522 ? 39 23.297 -20.078 1 83.12 522 ARG B N 1
ATOM 8672 C CA . ARG B 1 522 ? 39.156 21.875 -19.781 1 83.12 522 ARG B CA 1
ATOM 8673 C C . ARG B 1 522 ? 40.25 21.672 -18.719 1 83.12 522 ARG B C 1
ATOM 8675 O O . ARG B 1 522 ? 41.188 22.469 -18.609 1 83.12 522 ARG B O 1
ATOM 8682 N N . THR B 1 523 ? 40 20.734 -17.859 1 82.75 523 THR B N 1
ATOM 8683 C CA . THR B 1 523 ? 40.938 20.469 -16.781 1 82.75 523 THR B CA 1
ATOM 8684 C C . THR B 1 523 ? 41.156 18.953 -16.625 1 82.75 523 THR B C 1
ATOM 8686 O O . THR B 1 523 ? 40.344 18.156 -17.078 1 82.75 523 THR B O 1
ATOM 8689 N N . ASN B 1 524 ? 42.344 18.672 -16.078 1 81.38 524 ASN B N 1
ATOM 8690 C CA . ASN B 1 524 ? 42.656 17.297 -15.742 1 81.38 524 ASN B CA 1
ATOM 8691 C C . ASN B 1 524 ? 42.531 17.031 -14.242 1 81.38 524 ASN B C 1
ATOM 8693 O O . ASN B 1 524 ? 43.094 16.062 -13.727 1 81.38 524 ASN B O 1
ATOM 8697 N N . LEU B 1 525 ? 41.875 17.828 -13.586 1 83 525 LEU B N 1
ATOM 8698 C CA . LEU B 1 525 ? 41.688 17.703 -12.141 1 83 525 LEU B CA 1
ATOM 8699 C C . LEU B 1 525 ? 40.219 17.375 -11.812 1 83 525 LEU B C 1
ATOM 8701 O O . LEU B 1 525 ? 39.312 18.016 -12.336 1 83 525 LEU B O 1
ATOM 8705 N N . LEU B 1 526 ? 40.031 16.328 -10.984 1 83.69 526 LEU B N 1
ATOM 8706 C CA . LEU B 1 526 ? 38.719 15.852 -10.539 1 83.69 526 LEU B CA 1
ATOM 8707 C C . LEU B 1 526 ? 38.594 15.914 -9.023 1 83.69 526 LEU B C 1
ATOM 8709 O O . LEU B 1 526 ? 39.531 15.523 -8.312 1 83.69 526 LEU B O 1
ATOM 8713 N N . CYS B 1 527 ? 37.531 16.438 -8.523 1 79.25 527 CYS B N 1
ATOM 8714 C CA . CYS B 1 527 ? 37.344 16.391 -7.082 1 79.25 527 CYS B CA 1
ATOM 8715 C C . CYS B 1 527 ? 37.062 14.969 -6.617 1 79.25 527 CYS B C 1
ATOM 8717 O O . CYS B 1 527 ? 36.188 14.289 -7.16 1 79.25 527 CYS B O 1
ATOM 8719 N N . SER B 1 528 ? 37.812 14.57 -5.609 1 74.31 528 SER B N 1
ATOM 8720 C CA . SER B 1 528 ? 37.75 13.203 -5.113 1 74.31 528 SER B CA 1
ATOM 8721 C C . SER B 1 528 ? 36.375 12.914 -4.465 1 74.31 528 SER B C 1
ATOM 8723 O O . SER B 1 528 ? 35.938 11.766 -4.422 1 74.31 528 SER B O 1
ATOM 8725 N N . VAL B 1 529 ? 35.781 13.945 -4.078 1 67.94 529 VAL B N 1
ATOM 8726 C CA . VAL B 1 529 ? 34.531 13.773 -3.328 1 67.94 529 VAL B CA 1
ATOM 8727 C C . VAL B 1 529 ? 33.344 14.016 -4.246 1 67.94 529 VAL B C 1
ATOM 8729 O O . VAL B 1 529 ? 32.406 13.211 -4.285 1 67.94 529 VAL B O 1
ATOM 8732 N N . CYS B 1 530 ? 33.375 14.992 -5.043 1 69.81 530 CYS B N 1
ATOM 8733 C CA . CYS B 1 530 ? 32.25 15.414 -5.863 1 69.81 530 CYS B CA 1
ATOM 8734 C C . CYS B 1 530 ? 32.281 14.75 -7.234 1 69.81 530 CYS B C 1
ATOM 8736 O O . CYS B 1 530 ? 31.297 14.758 -7.961 1 69.81 530 CYS B O 1
ATOM 8738 N N . ASN B 1 531 ? 33.375 14.188 -7.668 1 74.38 531 ASN B N 1
ATOM 8739 C CA . ASN B 1 531 ? 33.656 13.57 -8.961 1 74.38 531 ASN B CA 1
ATOM 8740 C C . ASN B 1 531 ? 33.312 14.5 -10.117 1 74.38 531 ASN B C 1
ATOM 8742 O O . ASN B 1 531 ? 32.719 14.062 -11.117 1 74.38 531 ASN B O 1
ATOM 8746 N N . VAL B 1 532 ? 33.688 15.758 -9.898 1 79.19 532 VAL B N 1
ATOM 8747 C CA . VAL B 1 532 ? 33.469 16.75 -10.945 1 79.19 532 VAL B CA 1
ATOM 8748 C C . VAL B 1 532 ? 34.812 17.359 -11.359 1 79.19 532 VAL B C 1
ATOM 8750 O O . VAL B 1 532 ? 35.656 17.641 -10.508 1 79.19 532 VAL B O 1
ATOM 8753 N N . PRO B 1 533 ? 35.031 17.531 -12.672 1 81.94 533 PRO B N 1
ATOM 8754 C CA . PRO B 1 533 ? 36.281 18.188 -13.125 1 81.94 533 PRO B CA 1
ATOM 8755 C C . PRO B 1 533 ? 36.281 19.688 -12.828 1 81.94 533 PRO B C 1
ATOM 8757 O O . PRO B 1 533 ? 35.312 20.391 -13.125 1 81.94 533 PRO B O 1
ATOM 8760 N N . LEU B 1 534 ? 37.25 20.141 -12.094 1 83.81 534 LEU B N 1
ATOM 8761 C CA . LEU B 1 534 ? 37.406 21.547 -11.734 1 83.81 534 LEU B CA 1
ATOM 8762 C C . LEU B 1 534 ? 38.844 22.031 -12.016 1 83.81 534 LEU B C 1
ATOM 8764 O O . LEU B 1 534 ? 39.812 21.297 -11.781 1 83.81 534 LEU B O 1
ATOM 8768 N N . CYS B 1 535 ? 38.938 23.25 -12.695 1 77.56 535 CYS B N 1
ATOM 8769 C CA . CYS B 1 535 ? 40.25 23.891 -12.797 1 77.56 535 CYS B CA 1
ATOM 8770 C C . CYS B 1 535 ? 40.844 24.156 -11.406 1 77.56 535 CYS B C 1
ATOM 8772 O O . CYS B 1 535 ? 40.094 24.234 -10.43 1 77.56 535 CYS B O 1
ATOM 8774 N N . SER B 1 536 ? 42.188 24.219 -11.336 1 78 536 SER B N 1
ATOM 8775 C CA . SER B 1 536 ? 42.875 24.484 -10.07 1 78 536 SER B CA 1
ATOM 8776 C C . SER B 1 536 ? 42.344 25.734 -9.391 1 78 536 SER B C 1
ATOM 8778 O O . SER B 1 536 ? 42.188 25.766 -8.164 1 78 536 SER B O 1
ATOM 8780 N N . THR B 1 537 ? 41.875 26.625 -10.141 1 76.81 537 THR B N 1
ATOM 8781 C CA . THR B 1 537 ? 41.375 27.891 -9.594 1 76.81 537 THR B CA 1
ATOM 8782 C C . THR B 1 537 ? 39.875 27.797 -9.273 1 76.81 537 THR B C 1
ATOM 8784 O O . THR B 1 537 ? 39.344 28.625 -8.539 1 76.81 537 THR B O 1
ATOM 8787 N N . CYS B 1 538 ? 39.25 26.766 -9.789 1 78.81 538 CYS B N 1
ATOM 8788 C CA . CYS B 1 538 ? 37.781 26.672 -9.648 1 78.81 538 CYS B CA 1
ATOM 8789 C C . CYS B 1 538 ? 37.438 25.797 -8.445 1 78.81 538 CYS B C 1
ATOM 8791 O O . CYS B 1 538 ? 36.281 25.797 -8.016 1 78.81 538 CYS B O 1
ATOM 8793 N N . PHE B 1 539 ? 38.406 25.094 -7.934 1 79.62 539 PHE B N 1
ATOM 8794 C CA . PHE B 1 539 ? 38.156 24.219 -6.789 1 79.62 539 PHE B CA 1
ATOM 8795 C C . PHE B 1 539 ? 37.594 25.016 -5.613 1 79.62 539 PHE B C 1
ATOM 8797 O O . PHE B 1 539 ? 36.656 24.594 -4.957 1 79.62 539 PHE B O 1
ATOM 8804 N N . GLY B 1 540 ? 38.188 26.109 -5.305 1 76.12 540 GLY B N 1
ATOM 8805 C CA . GLY B 1 540 ? 37.781 26.969 -4.207 1 76.12 540 GLY B CA 1
ATOM 8806 C C . GLY B 1 540 ? 36.375 27.5 -4.375 1 76.12 540 GLY B C 1
ATOM 8807 O O . GLY B 1 540 ? 35.5 27.203 -3.562 1 76.12 540 GLY B O 1
ATOM 8808 N N . PRO B 1 541 ? 36.156 28.203 -5.457 1 74.75 541 PRO B N 1
ATOM 8809 C CA . PRO B 1 541 ? 34.844 28.812 -5.652 1 74.75 541 PRO B CA 1
ATOM 8810 C C . PRO B 1 541 ? 33.719 27.766 -5.758 1 74.75 541 PRO B C 1
ATOM 8812 O O . PRO B 1 541 ? 32.594 28 -5.293 1 74.75 541 PRO B O 1
ATOM 8815 N N . PHE B 1 542 ? 34 26.641 -6.277 1 78.06 542 PHE B N 1
ATOM 8816 C CA . PHE B 1 542 ? 33 25.594 -6.441 1 78.06 542 PHE B CA 1
ATOM 8817 C C . PHE B 1 542 ? 32.594 25.016 -5.09 1 78.06 542 PHE B C 1
ATOM 8819 O O . PHE B 1 542 ? 31.422 24.688 -4.883 1 78.06 542 PHE B O 1
ATOM 8826 N N . HIS B 1 543 ? 33.562 24.953 -4.219 1 75.81 543 HIS B N 1
ATOM 8827 C CA . HIS B 1 543 ? 33.312 24.312 -2.936 1 75.81 543 HIS B CA 1
ATOM 8828 C C . HIS B 1 543 ? 33.062 25.344 -1.842 1 75.81 543 HIS B C 1
ATOM 8830 O O . HIS B 1 543 ? 32.812 24.984 -0.692 1 75.81 543 HIS B O 1
ATOM 8836 N N . ALA B 1 544 ? 33.25 26.656 -2.096 1 67.81 544 ALA B N 1
ATOM 8837 C CA . ALA B 1 544 ? 33.031 27.719 -1.107 1 67.81 544 ALA B CA 1
ATOM 8838 C C . ALA B 1 544 ? 31.594 28.219 -1.139 1 67.81 544 ALA B C 1
ATOM 8840 O O . ALA B 1 544 ? 31.156 28.922 -0.23 1 67.81 544 ALA B O 1
ATOM 8841 N N . GLY B 1 545 ? 30.672 27.578 -1.782 1 56.44 545 GLY B N 1
ATOM 8842 C CA . GLY B 1 545 ? 29.344 28.156 -1.876 1 56.44 545 GLY B CA 1
ATOM 8843 C C . GLY B 1 545 ? 29.312 29.516 -2.541 1 56.44 545 GLY B C 1
ATOM 8844 O O . GLY B 1 545 ? 30.297 30.266 -2.475 1 56.44 545 GLY B O 1
#

Foldseek 3Di:
DPDDDDDDDDDDDDDDPPPDDDPPPDDDDDDPDDDPPPPCPVPPCPVPVPFFDWDQDWFAAFDADFDWDAKDFAPDQDPALQRLLCLQCPPVQLVLQQVQLQVQCVVVPVPPDDRDDSLNVLLLVLLLLVCLLPPDPDDLLCLALPPVSHDCLNCQFAHPVNSVSSVVSGWRDHPVPADDPPDPPHDLLVGCVVSQVRNLVSLQNRMGAILFKEKDKDFQADDADDPQWAACPVDPRGIGWIKIFIFRLVQLATNHIDTDRPPDPPDDPPDDPLLVSVVVRCVPPDASREYEYEQNNDDPVSQVVCVVVNYWYKYWHQLPHPPDDVVQNDDPVDDAQDKDWIDRHQKIWIWHDHVHTTIMITRHHTQPAWDWDWDADPVRDIDTGIGHPSVVVNVSRNCSNVSNVCLLVSRQSDDDDNDRSSSVVSSSSSSSSSNSVSSNVVPDVDDSSRSSNSSSCVSSPPHHPYDPPSDRDDDPPPDPPPPPQCLSFPLCQLQDDPQFDWDFADDWDFASAPADPVRTDTARTAGPRRRGDHDPVRSCVRRVD/DDDDDDDDDDDDDDPCPDDPDPPPPVPPPPPDDPPPPPPPPPPPCPVPVPFFDWDQDWFPAFDADFDWDAKDFAPDQDPALQRLLCLQCPPVQLVLQQVQLQVQCVVVPVPPDDRDDSLNVLLLVLLLLVCLLPPDPDDLLCLALPPVSHDCLNCQFAHPVNSVSSVVSGWRDHPVPADDPPDPPHDLLVGCVVSQVRNLVSLQNRMGAILFKEKDKDFQADDADDPQWAACPVDPRRIGWIKIFIFHLVQLATNHIDTDDPPDPPDDPPDDPLLVSVVVRCVPPDASREYEYEQNNDDPVSQVVCVVVNYWYKYWHQLPHPPDDVVQSDDPVDDAQDKDWIDGHQKIWIWHDHVHTTIMITRHHTQPAWDWDWDADPVRDIDTGIGHPSVVVNVSRNCSNVSNVCLLVSRQSDDDDNDRCSSVVSSSSSSSSSNSVSSNVVPDVDDSSRSSNSSSCVSSPPHHPYDPPSDRDDDPPPDPPPPPQCLSFPLCQLQDDPQFDWDFADDWDFASAPADPVRTDTARTAGPRRRGDHDPVRSCVRSVD

Secondary structure (DSSP, 8-state):
------------PPP---------------------------------------BSSPPSS--SS------B--SS--SSHHHHHHTTS-HHHHHHHHHHHHHHHHHTT-TTPPPPPHHHHHHHHHHHHHHHHS--SSGGGGG-SSTTT--HHHHTTS-HHHHHHHHHH--SS-GGGPPPTTSTT--TTTTTHHHHHHHHHHHHHS-B--SEEEEEEEEEE--S--TT-EE-TTSSS-EEEEEEEEEETTT--EEEEEE--SS-TTS-TTS-HHHHHHHHHTTTPPTT-EEEE-TTT--HHHHHHHHHTT-EEEEE--TT-TTS-HHHHS---PPTT-EEEEEETTEEEEEEESSSEEEEEESS--TT-EEEEEEE-TTS-EEEEEEEHHHHHHHHHTTHHHHHHHHHHHS------S-HHHHHHHHHHHHHHHHHHHHHHTTS---HHHHHHHHHHHHHTT-----S------------S------SS-HHHHHS-TT--EEEEEEEEE-TTT--SSS--EEEEEETTT--B--TTTHHHHH--/--SS--------------------------------------------------BSSPPSS--SS------B--SS--SSHHHHHHTTS-HHHHHHHHHHHHHHHHHTT-TTPPPPPHHHHHHHHHHHHHHHHS--SSGGGGG-SSTTT--HHHHTTS-HHHHHHHHHH--SS-GGGPPPTTSTT--TTTTTHHHHHHHHHHHHHS-B--SEEEEEEEEEE--S--TT-EE-TTSSS-EEEEEEEEEETTT--EEEEEE--SS-TTS-TTS-HHHHHHHHHTTTPPTT-EEEE-TTT--HHHHHHHHHTT-EEEEE--TT-TTS-HHHHS---PPTT-EEEEEETTEEEEEEESSSEEEEEESS--TT-EEEEEEE-TTS-EEEEEEEHHHHHHHHHTTHHHHHHHHHHHS------SSHHHHHHHHHHHHHHHHHHHHHHTT----HHHHHHHHHHHHHTT-----S------------S------SS-HHHHHS-TT--EEEEEEEEE-TTT--SSS--EEEEEETTT--B--TTTHHHHH--

Radius of gyration: 36.28 Å; Cα contacts (8 Å, |Δi|>4): 1745; chains: 2; bounding box: 103×105×116 Å

Nearest PDB structures (foldseek):
  6x68-assembly1_C  TM=7.374E-01  e=1.876E-27  Trichoplusia ni
  3dfu-assembly1_B  TM=6.661E-01  e=5.775E-01  Corynebacterium glutamicum
  6vx4-assembly1_F  TM=2.927E-01  e=7.220E+00  Salmonella enterica subsp. enterica serovar Typhi str. CT18
  6x68-assembly1_C  TM=7.373E-01  e=4.563E-27  Trichoplusia ni
  3dfu-assembly1_B  TM=6.656E-01  e=6.092E-01  Corynebacterium glutamicum

Solvent-accessible surface area (backbone atoms only — not comparable to full-atom values): 62518 Å² total; per-residue (Å²): 140,85,84,77,87,81,87,84,82,83,84,73,80,77,80,82,76,72,74,78,80,76,82,76,81,77,85,80,85,79,85,74,85,81,78,80,67,76,74,71,68,73,68,73,70,70,71,62,77,75,74,60,68,74,36,84,53,85,48,44,75,56,46,86,76,71,74,77,54,72,60,40,69,43,93,74,70,47,90,43,55,53,52,24,37,36,67,58,62,26,70,68,56,48,48,42,33,34,53,23,16,43,50,46,34,57,74,70,61,51,83,87,65,71,82,62,42,67,65,54,50,35,26,51,53,11,44,40,37,40,42,27,67,51,41,61,89,46,76,65,38,38,38,32,73,49,73,87,52,32,34,65,89,49,41,57,27,37,47,70,68,56,52,50,50,50,65,73,32,60,34,64,45,63,72,86,73,58,59,50,91,88,43,88,77,46,49,98,52,55,62,53,41,68,57,55,55,51,45,38,52,36,36,46,70,43,35,44,68,37,27,42,27,8,41,44,80,44,76,42,74,42,87,67,85,52,92,50,53,40,81,36,66,87,44,96,65,33,36,13,39,45,28,43,32,35,10,20,28,85,78,16,41,63,40,41,71,45,73,53,73,64,95,51,85,82,56,59,90,88,51,53,68,37,41,48,51,53,61,63,73,46,66,88,58,62,72,55,28,34,39,21,35,47,46,79,41,47,46,74,65,45,44,52,54,33,45,75,62,41,32,35,39,32,25,34,39,57,61,82,46,83,91,55,57,63,78,63,44,46,86,79,78,62,51,72,34,37,67,53,67,38,14,38,53,38,33,34,42,37,34,34,23,60,98,52,81,43,38,36,38,29,36,23,61,49,87,82,43,62,40,78,41,80,43,73,43,94,87,68,48,72,43,78,34,54,34,48,38,64,54,53,50,38,70,67,33,46,49,2,42,55,47,32,48,53,59,41,62,67,50,48,62,69,65,96,61,84,52,65,66,53,55,53,49,40,49,52,52,39,50,44,48,49,45,18,47,54,56,38,46,75,78,37,97,60,54,72,69,54,45,42,46,52,26,13,50,55,39,31,59,86,52,60,70,49,62,95,73,79,71,70,60,72,78,79,74,76,64,74,82,74,73,70,72,80,61,74,47,59,63,65,62,44,54,48,72,94,60,67,41,78,37,82,47,93,64,67,35,62,14,63,74,73,37,42,95,89,48,79,35,66,16,40,25,25,27,68,65,70,70,42,30,28,37,89,78,37,49,56,61,62,36,64,106,142,97,89,83,79,91,94,98,86,89,96,80,84,70,92,72,79,73,78,76,78,73,76,65,81,61,79,66,82,74,78,78,78,77,76,77,70,79,76,69,72,72,68,75,68,70,70,60,78,73,71,64,68,75,35,84,55,84,49,41,75,55,47,85,74,70,74,75,53,72,60,40,68,42,92,74,69,48,89,44,55,51,52,25,37,35,66,60,62,27,70,68,57,49,48,42,34,34,53,24,17,41,50,45,34,56,73,71,60,50,82,87,66,72,83,62,42,68,66,53,50,34,25,51,53,10,44,40,37,42,42,26,67,51,42,61,90,46,75,66,38,37,39,30,72,49,72,87,53,32,34,64,89,48,40,56,28,36,46,70,67,56,52,50,50,49,65,73,31,62,34,64,44,63,72,88,73,59,58,48,89,89,41,88,80,47,49,98,52,56,62,50,42,68,58,54,55,51,45,37,52,37,34,47,71,44,34,46,68,36,28,42,26,9,42,42,79,45,76,41,74,42,87,66,84,52,94,52,51,40,80,36,67,87,44,95,66,33,37,14,39,47,29,42,33,35,10,21,27,85,77,18,42,64,40,41,69,45,72,53,73,64,93,51,84,83,56,58,90,88,50,55,69,38,41,48,52,53,61,61,73,47,66,87,58,62,71,54,28,34,39,21,36,45,46,78,41,46,46,73,66,45,44,52,55,34,46,74,63,41,31,35,39,34,24,33,38,57,60,82,46,84,90,56,57,65,79,64,44,48,86,79,78,62,51,72,35,37,68,52,67,38,14,37,51,38,32,35,40,37,34,33,22,60,99,54,82,45,38,36,38,28,35,24,60,50,86,84,44,62,40,78,42,81,42,72,43,95,88,67,50,72,45,77,32,54,33,47,36,65,56,53,50,41,71,67,34,46,49,1,41,56,47,32,47,52,59,40,62,68,48,47,64,69,67,95,61,83,52,65,67,53,54,53,49,40,50,52,51,38,51,44,49,49,42,18,48,55,54,36,46,74,78,37,91,63,51,70,70,54,44,41,46,51,26,13,48,55,39,31,59,87,51,62,68,51,62,94,72,79,71,72,60,72,79,78,72,74,66,74,82,74,72,70,70,77,62,73,45,60,64,65,60,42,54,49,72,93,60,69,43,76,37,83,46,93,64,68,34,62,13,65,74,74,38,42,97,88,48,79,38,66,16,40,27,26,26,68,65,70,72,42,30,27,37,88,78,37,49,55,62,62,38,62,105

pLDDT: mean 80.36, std 23.75, range [13.3, 98.81]